Protein AF-A0A5N8XPL6-F1 (afdb_monomer)

Solvent-accessible surface area (backbone atoms only — not comparable to full-atom values): 62662 Å² total; per-residue (Å²): 133,86,79,85,75,85,79,56,76,62,46,61,47,37,45,74,35,58,31,87,53,34,70,60,49,51,56,57,33,66,28,89,87,34,52,94,52,57,82,41,64,69,59,51,54,51,37,35,66,23,27,27,24,55,48,17,51,53,30,50,52,46,31,50,68,43,32,94,45,73,64,57,32,47,52,52,51,53,43,44,72,73,34,61,71,39,29,52,26,54,38,27,33,20,15,48,10,58,46,60,25,54,46,32,36,73,43,48,67,53,66,58,66,52,66,73,79,55,86,76,65,72,68,59,50,41,71,53,40,36,61,61,39,63,83,38,86,47,62,66,48,38,42,54,30,49,48,48,53,49,48,46,52,46,21,33,46,61,64,62,75,38,54,60,62,56,46,8,30,40,48,20,27,42,50,30,27,49,50,37,52,31,40,49,54,30,34,72,76,35,54,72,39,50,67,29,24,42,39,17,35,31,23,21,52,42,42,27,18,34,53,27,54,85,55,48,69,42,35,30,38,43,38,23,43,46,32,96,91,43,56,56,72,61,6,42,54,26,32,37,51,40,52,52,42,22,39,42,52,36,41,45,75,53,101,77,46,54,76,40,48,60,36,52,56,86,30,72,72,26,85,82,28,74,78,44,40,38,63,69,58,50,50,57,38,61,75,72,70,60,54,68,68,57,39,62,43,53,55,12,56,30,65,53,31,68,36,61,68,62,27,50,52,48,50,65,68,45,49,69,55,38,43,48,45,59,78,42,87,62,37,61,54,54,52,51,52,51,53,51,54,56,44,72,70,46,57,81,93,44,40,94,36,26,50,39,69,20,88,28,14,54,48,49,55,52,47,52,44,50,50,52,28,36,69,45,27,60,83,36,70,80,31,69,47,42,32,62,66,62,24,37,50,35,32,27,74,74,62,79,34,57,60,74,55,39,52,53,47,49,54,31,47,48,50,55,51,43,51,48,36,50,64,14,42,27,63,63,42,79,64,54,62,64,69,85,51,64,70,58,35,29,29,43,17,28,56,73,70,37,77,89,53,16,47,64,52,41,54,52,54,49,54,51,33,24,53,50,37,38,56,46,46,53,43,71,72,39,45,65,52,49,60,48,43,34,74,66,68,99,84,69,87,74,50,53,72,65,63,42,31,57,50,32,44,61,43,63,29,87,51,30,71,59,49,49,56,47,47,30,72,49,24,41,69,91,46,73,56,14,55,52,37,61,67,48,46,43,58,46,52,50,48,14,40,78,35,86,30,27,53,54,11,52,53,45,48,47,53,47,45,67,74,41,57,85,42,74,62,56,65,42,45,52,69,78,34,63,64,25,38,50,44,48,31,45,41,26,11,72,52,63,66,46,39,56,44,32,72,76,40,58,76,58,60,59,38,48,34,89,26,93,88,72,70,62,38,38,59,71,75,58,44,70,62,51,29,50,56,31,40,56,46,31,71,71,39,95,45,47,69,58,19,40,50,50,31,38,50,54,46,43,55,52,50,31,34,40,47,43,33,55,50,46,41,66,67,29,49,100,90,46,74,37,63,88,54,59,47,58,56,51,47,50,46,6,38,44,50,24,35,50,48,29,24,40,49,36,29,34,50,52,25,49,38,38,71,77,47,44,93,58,62,61,30,48,42,19,35,27,21,19,58,43,36,24,21,33,55,29,56,99,88,56,60,43,34,32,40,41,40,30,43,56,36,94,95,45,55,65,72,56,21,52,51,54,52,47,52,51,53,54,48,46,52,51,61,41,55,51,93,61,98,48,83,65,54,53,74,42,51,58,86,33,73,71,27,87,82,29,75,84,55,42,40,58,68,56,52,51,59,42,53,77,73,67,63,48,73,68,54,26,56,50,50,47,13,57,34,71,46,32,67,38,64,68,61,29,49,54,51,48,65,67,45,44,60,60,32,28,25,91,83,26,65,54,73,69,60,53,52,48,52,53,52,50,50,55,48,47,39,71,71,66,49,58,91,79,58,37,52,78,73,35,33,48,66,11,68,81,10,42,50,47,51,47,51,52,43,49,50,49,25,31,43,40,21,52,82,37,66,70,28,72,48,42,33,61,67,61,25,42,53,34,32,34,76,69,66,76,41,54,66,70,58,46,50,51,47,49,51,41,45,28,49,28,60,54,42,55,55,45,60,62,44,56,68,69,70,59,82,55,66,63,66,46,50,53,53,53,66,61,37,38,88,90,58,44,69,84,47,76,43,85,64,86,64,29,35,40,27,40,48,45,68,56,53,76,70,15,44,20,37,36,37,39,30,60,25,50,63,50,32,59,96,45,36,69,66,59,47,48,33,45,50,36,45,47,51,45,57,71,62,75,67,72,93,89,67,89,78,73,42,54,18,29,30,40,44,37,83,48,86,44,37,43,79,88,44,78,60,63,44,35,54,66,62,23,62,68,30,11,63,52,54,43,50,49,42,28,53,49,36,68,60,36,38,88,85,32,43,36,28,42,42,14,30,26,59,13,18,26,22,56,33,43,24,24,44,54,55,50,103,82,53,49,34,34,64,36,80,24,52,43,53,31,40,35,32,34,47,39,59,17,33,67,35,63,27,54,77,64,26,60,55,84,33,50,47,33,14,29,58,27,74,56,19,67,55,78,78,50,76,44,42,55,46,79,54,95,92,41,48,38,39,18,16,33,36,45,69,39,80,79,14,63,39,51,47,33,37,24,49,70,35,39,73,85,34,57,39,36,80,94,31,51,23,32,57,34,52,30,27,55,54,75,60,44,62,91,72,42,53,67,98

Structure (mmCIF, N/CA/C/O backbone):
data_AF-A0A5N8XPL6-F1
#
_entry.id   AF-A0A5N8XPL6-F1
#
loop_
_atom_site.group_PDB
_atom_site.id
_atom_site.type_symbol
_atom_site.label_atom_id
_atom_site.label_alt_id
_atom_site.label_comp_id
_atom_site.label_asym_id
_atom_site.label_entity_id
_atom_site.label_seq_id
_atom_site.pdbx_PDB_ins_code
_atom_site.Cartn_x
_atom_site.Cartn_y
_atom_site.Cartn_z
_atom_site.occupancy
_atom_site.B_iso_or_equiv
_atom_site.auth_seq_id
_atom_site.auth_comp_id
_atom_site.auth_asym_id
_atom_site.auth_atom_id
_atom_site.pdbx_PDB_model_num
ATOM 1 N N . MET A 1 1 ? -25.000 -54.114 -10.795 1.00 35.06 1 MET A N 1
ATOM 2 C CA . MET A 1 1 ? -24.774 -52.905 -9.974 1.00 35.06 1 MET A CA 1
ATOM 3 C C . MET A 1 1 ? -26.101 -52.163 -9.908 1.00 35.06 1 MET A C 1
ATOM 5 O O . MET A 1 1 ? -26.714 -51.992 -10.953 1.00 35.06 1 MET A O 1
ATOM 9 N N . MET A 1 2 ? -26.615 -51.916 -8.702 1.00 31.69 2 MET A N 1
ATOM 10 C CA . MET A 1 2 ? -28.001 -51.497 -8.435 1.00 31.69 2 MET A CA 1
ATOM 11 C C . MET A 1 2 ? -28.385 -50.177 -9.125 1.00 31.69 2 MET A C 1
ATOM 13 O O . MET A 1 2 ? -27.588 -49.247 -9.181 1.00 31.69 2 MET A O 1
ATOM 17 N N . ALA A 1 3 ? -29.620 -50.112 -9.632 1.00 30.33 3 ALA A N 1
ATOM 18 C CA . ALA A 1 3 ? -30.226 -48.916 -10.212 1.00 30.33 3 ALA A CA 1
ATOM 19 C C . ALA A 1 3 ? -30.455 -47.823 -9.141 1.00 30.33 3 ALA A C 1
ATOM 21 O O . ALA A 1 3 ? -30.843 -48.164 -8.020 1.00 30.33 3 ALA A O 1
ATOM 22 N N . PRO A 1 4 ? -30.267 -46.527 -9.457 1.00 42.41 4 PRO A N 1
ATOM 23 C CA . PRO A 1 4 ? -30.518 -45.447 -8.510 1.00 42.41 4 PRO A CA 1
ATOM 24 C C . PRO A 1 4 ? -32.028 -45.284 -8.285 1.00 42.41 4 PRO A C 1
ATOM 26 O O . PRO A 1 4 ? -32.804 -45.134 -9.231 1.00 42.41 4 PRO A O 1
ATOM 29 N N . GLY A 1 5 ? -32.446 -45.350 -7.018 1.00 42.69 5 GLY A N 1
ATOM 30 C CA . GLY A 1 5 ? -33.838 -45.212 -6.594 1.00 42.69 5 GLY A CA 1
ATOM 31 C C . GLY A 1 5 ? -34.451 -43.863 -6.987 1.00 42.69 5 GLY A C 1
ATOM 32 O O . GLY A 1 5 ? -33.788 -42.826 -6.979 1.00 42.69 5 GLY A O 1
ATOM 33 N N . ARG A 1 6 ? -35.743 -43.881 -7.331 1.00 42.75 6 ARG A N 1
ATOM 34 C CA . ARG A 1 6 ? -36.563 -42.684 -7.574 1.00 42.75 6 ARG A CA 1
ATOM 35 C C . ARG A 1 6 ? -36.517 -41.756 -6.348 1.00 42.75 6 ARG A C 1
ATOM 37 O O . ARG A 1 6 ? -36.930 -42.164 -5.268 1.00 42.75 6 ARG A O 1
ATOM 44 N N . ARG A 1 7 ? -36.042 -40.519 -6.531 1.00 50.34 7 ARG A N 1
ATOM 45 C CA . ARG A 1 7 ? -36.069 -39.440 -5.520 1.00 50.34 7 ARG A CA 1
ATOM 46 C C . ARG A 1 7 ? -37.527 -39.101 -5.139 1.00 50.34 7 ARG A C 1
ATOM 48 O O . ARG A 1 7 ? -38.383 -39.088 -6.024 1.00 50.34 7 ARG A O 1
ATOM 55 N N . SER A 1 8 ? -37.812 -38.863 -3.851 1.00 62.72 8 SER A N 1
ATOM 56 C CA . SER A 1 8 ? -39.165 -38.580 -3.324 1.00 62.72 8 SER A CA 1
ATOM 57 C C . SER A 1 8 ? -39.688 -37.196 -3.760 1.00 62.72 8 SER A C 1
ATOM 59 O O . SER A 1 8 ? -38.906 -36.293 -4.061 1.00 62.72 8 SER A O 1
ATOM 61 N N . SER A 1 9 ? -41.014 -36.990 -3.779 1.00 77.12 9 SER A N 1
ATOM 62 C CA . SER A 1 9 ? -41.624 -35.671 -4.050 1.00 77.12 9 SER A CA 1
ATOM 63 C C . SER A 1 9 ? -41.250 -34.613 -3.003 1.00 77.12 9 SER A C 1
ATOM 65 O O . SER A 1 9 ? -41.184 -33.425 -3.323 1.00 77.12 9 SER A O 1
ATOM 67 N N . THR A 1 10 ? -40.977 -35.045 -1.769 1.00 81.50 10 THR A N 1
ATOM 68 C CA . THR A 1 10 ? -40.554 -34.207 -0.638 1.00 81.50 10 THR A CA 1
ATOM 69 C C . THR A 1 10 ? -39.144 -33.659 -0.846 1.00 81.50 10 THR A C 1
ATOM 71 O O . THR A 1 10 ? -38.934 -32.458 -0.690 1.00 81.50 10 THR A O 1
ATOM 74 N N . PHE A 1 11 ? -38.209 -34.490 -1.320 1.00 86.56 11 PHE A N 1
ATOM 75 C CA . PHE A 1 11 ? -36.839 -34.080 -1.646 1.00 86.56 11 PHE A CA 1
ATOM 76 C C . PHE A 1 11 ? -36.815 -32.913 -2.648 1.00 86.56 11 PHE A C 1
ATOM 78 O O . PHE A 1 11 ? -36.163 -31.892 -2.431 1.00 86.56 11 PHE A O 1
ATOM 85 N N . SER A 1 12 ? -37.587 -33.019 -3.737 1.00 86.38 12 SER A N 1
ATOM 86 C CA . SER A 1 12 ? -37.703 -31.950 -4.740 1.00 86.38 12 SER A CA 1
ATOM 87 C C . SER A 1 12 ? -38.448 -30.710 -4.233 1.00 86.38 12 SER A C 1
ATOM 89 O O . SER A 1 12 ? -38.257 -29.620 -4.772 1.00 86.38 12 SER A O 1
ATOM 91 N N . ARG A 1 13 ? -39.324 -30.843 -3.228 1.00 88.69 13 ARG A N 1
ATOM 92 C CA . ARG A 1 13 ? -39.957 -29.700 -2.552 1.00 88.69 13 ARG A CA 1
ATOM 93 C C . ARG A 1 13 ? -38.916 -28.940 -1.728 1.00 88.69 13 ARG A C 1
ATOM 95 O O . ARG A 1 13 ? -38.742 -27.753 -1.966 1.00 88.69 13 ARG A O 1
ATOM 102 N N . LEU A 1 14 ? -38.169 -29.623 -0.863 1.00 91.69 14 LEU A N 1
ATOM 103 C CA . LEU A 1 14 ? -37.134 -29.019 -0.013 1.00 91.69 14 LEU A CA 1
ATOM 104 C C . LEU A 1 14 ? -36.041 -28.315 -0.832 1.00 91.69 14 LEU A C 1
ATOM 106 O O . LEU A 1 14 ? -35.710 -27.166 -0.554 1.00 91.69 14 LEU A O 1
ATOM 110 N N . LEU A 1 15 ? -35.571 -28.931 -1.921 1.00 89.25 15 LEU A N 1
ATOM 111 C CA . LEU A 1 15 ? -34.595 -28.294 -2.812 1.00 89.25 15 LEU A CA 1
ATOM 112 C C . LEU A 1 15 ? -35.110 -26.954 -3.384 1.00 89.25 15 LEU A C 1
ATOM 114 O O . LEU A 1 15 ? -34.363 -25.982 -3.461 1.00 89.25 15 LEU A O 1
ATOM 118 N N . ARG A 1 16 ? -36.402 -26.871 -3.743 1.00 88.38 16 ARG A N 1
ATOM 119 C CA . ARG A 1 16 ? -37.027 -25.632 -4.250 1.00 88.38 16 ARG A CA 1
ATOM 120 C C . ARG A 1 16 ? -37.151 -24.539 -3.187 1.00 88.38 16 ARG A C 1
ATOM 122 O O . ARG A 1 16 ? -37.114 -23.368 -3.543 1.00 88.38 16 ARG A O 1
ATOM 129 N N . HIS A 1 17 ? -37.255 -24.910 -1.912 1.00 89.75 17 HIS A N 1
ATOM 130 C CA . HIS A 1 17 ? -37.219 -23.966 -0.790 1.00 89.75 17 HIS A CA 1
ATOM 131 C C . HIS A 1 17 ? -35.787 -23.577 -0.383 1.00 89.75 17 HIS A C 1
ATOM 133 O O . HIS A 1 17 ? -35.603 -22.741 0.495 1.00 89.75 17 HIS A O 1
ATOM 139 N N . GLY A 1 18 ? -34.762 -24.111 -1.054 1.00 89.19 18 GLY A N 1
ATOM 140 C CA . GLY A 1 18 ? -33.374 -23.703 -0.859 1.00 89.19 18 GLY A CA 1
ATOM 141 C C . GLY A 1 18 ? -32.631 -24.452 0.246 1.00 89.19 18 GLY A C 1
ATOM 142 O O . GLY A 1 18 ? -31.624 -23.924 0.715 1.00 89.19 18 GLY A O 1
ATOM 143 N N . PHE A 1 19 ? -33.090 -25.644 0.633 1.00 93.88 19 PHE A N 1
ATOM 144 C CA . PHE A 1 19 ? -32.321 -26.554 1.486 1.00 93.88 19 PHE A CA 1
ATOM 145 C C . PHE A 1 19 ? -31.135 -27.146 0.709 1.00 93.88 19 PHE A C 1
ATOM 147 O O . PHE A 1 19 ? -31.313 -27.606 -0.426 1.00 93.88 19 PHE A O 1
ATOM 154 N N . THR A 1 20 ? -29.942 -27.135 1.303 1.00 92.31 20 THR A N 1
ATOM 155 C CA . THR A 1 20 ? -28.713 -27.702 0.722 1.00 92.31 20 THR A CA 1
ATOM 156 C C . THR A 1 20 ? -28.532 -29.176 1.081 1.00 92.31 20 THR A C 1
ATOM 158 O O . THR A 1 20 ? -28.000 -29.926 0.260 1.00 92.31 20 THR A O 1
ATOM 161 N N . ASP A 1 21 ? -29.084 -29.635 2.214 1.00 93.12 21 ASP A N 1
ATOM 162 C CA . ASP A 1 21 ? -29.200 -31.057 2.562 1.00 93.12 21 ASP A CA 1
ATOM 163 C C . ASP A 1 21 ? -30.674 -31.476 2.751 1.00 93.12 21 ASP A C 1
ATOM 165 O O . ASP A 1 21 ? -31.149 -31.700 3.872 1.00 93.12 21 ASP A O 1
ATOM 169 N N . PRO A 1 22 ? -31.426 -31.676 1.644 1.00 92.88 22 PRO A N 1
ATOM 170 C CA . PRO A 1 22 ? -32.817 -32.118 1.716 1.00 92.88 22 PRO A CA 1
ATOM 171 C C . PRO A 1 22 ? -33.012 -33.438 2.474 1.00 92.88 22 PRO A C 1
ATOM 173 O O . PRO A 1 22 ? -34.093 -33.678 3.004 1.00 92.88 22 PRO A O 1
ATOM 176 N N . SER A 1 23 ? -31.990 -34.301 2.529 1.00 92.06 23 SER A N 1
ATOM 177 C CA . SER A 1 23 ? -32.096 -35.600 3.203 1.00 92.06 23 SER A CA 1
ATOM 178 C C . SER A 1 23 ? -32.016 -35.445 4.721 1.00 92.06 23 SER A C 1
ATOM 180 O O . SER A 1 23 ? -32.735 -36.130 5.447 1.00 92.06 23 SER A O 1
ATOM 182 N N . ALA A 1 24 ? -31.137 -34.570 5.221 1.00 93.06 24 ALA A N 1
ATOM 183 C CA . ALA A 1 24 ? -31.114 -34.212 6.638 1.00 93.06 24 ALA A CA 1
ATOM 184 C C . ALA A 1 24 ? -32.368 -33.443 7.049 1.00 93.06 24 ALA A C 1
ATOM 186 O O . ALA A 1 24 ? -32.946 -33.753 8.091 1.00 93.06 24 ALA A O 1
ATOM 187 N N . ALA A 1 25 ? -32.830 -32.514 6.211 1.00 93.81 25 ALA A N 1
ATOM 188 C CA . ALA A 1 25 ? -34.056 -31.771 6.463 1.00 93.81 25 ALA A CA 1
ATOM 189 C C . ALA A 1 25 ? -35.290 -32.688 6.558 1.00 93.81 25 ALA A C 1
ATOM 191 O O . ALA A 1 25 ? -36.090 -32.534 7.477 1.00 93.81 25 ALA A O 1
ATOM 192 N N . GLU A 1 26 ? -35.417 -33.691 5.680 1.00 92.81 26 GLU A N 1
ATOM 193 C CA . GLU A 1 26 ? -36.502 -34.685 5.750 1.00 92.81 26 GLU A CA 1
ATOM 194 C C . GLU A 1 26 ? -36.473 -35.455 7.083 1.00 92.81 26 GLU A C 1
ATOM 196 O O . GLU A 1 26 ? -37.499 -35.545 7.754 1.00 92.81 26 GLU A O 1
ATOM 201 N N . ARG A 1 27 ? -35.291 -35.893 7.546 1.00 92.75 27 ARG A N 1
ATOM 202 C CA . ARG A 1 27 ? -35.148 -36.555 8.859 1.00 92.75 27 ARG A CA 1
ATOM 203 C C . ARG A 1 27 ? -35.542 -35.656 10.034 1.00 92.75 27 ARG A C 1
ATOM 205 O O . ARG A 1 27 ? -36.153 -36.136 10.983 1.00 92.75 27 ARG A O 1
ATOM 212 N N . LEU A 1 28 ? -35.194 -34.369 9.989 1.00 94.12 28 LEU A N 1
ATOM 213 C CA . LEU A 1 28 ? -35.556 -33.409 11.039 1.00 94.12 28 LEU A CA 1
ATOM 214 C C . LEU A 1 28 ? -37.066 -33.128 11.054 1.00 94.12 28 LEU A C 1
ATOM 216 O O . LEU A 1 28 ? -37.659 -33.033 12.125 1.00 94.12 28 LEU A O 1
ATOM 220 N N . LEU A 1 29 ? -37.713 -33.058 9.889 1.00 92.19 29 LEU A N 1
ATOM 221 C CA . LEU A 1 29 ? -39.171 -32.910 9.780 1.00 92.19 29 LEU A CA 1
ATOM 222 C C . LEU A 1 29 ? -39.929 -34.159 10.258 1.00 92.19 29 LEU A C 1
ATOM 224 O O . LEU A 1 29 ? -41.046 -34.048 10.760 1.00 92.19 29 LEU A O 1
ATOM 228 N N . GLU A 1 30 ? -39.325 -35.342 10.139 1.00 90.88 30 GLU A N 1
ATOM 229 C CA . GLU A 1 30 ? -39.859 -36.606 10.666 1.00 90.88 30 GLU A CA 1
ATOM 230 C C . GLU A 1 30 ? -39.628 -36.798 12.176 1.00 90.88 30 GLU A C 1
ATOM 232 O O . GLU A 1 30 ? -40.083 -37.794 12.744 1.00 90.88 30 GLU A O 1
ATOM 237 N N . SER A 1 31 ? -38.965 -35.851 12.848 1.00 91.19 31 SER A N 1
ATOM 238 C CA . SER A 1 31 ? -38.781 -35.887 14.303 1.00 91.19 31 SER A CA 1
ATOM 239 C C . SER A 1 31 ? -40.122 -35.869 15.050 1.00 91.19 31 SER A C 1
ATOM 241 O O . SER A 1 31 ? -41.145 -35.366 14.562 1.00 91.19 31 SER A O 1
ATOM 243 N N . THR A 1 32 ? -40.137 -36.417 16.267 1.00 87.19 32 THR A N 1
ATOM 244 C CA . THR A 1 32 ? -41.341 -36.474 17.112 1.00 87.19 32 THR A CA 1
ATOM 245 C C . THR A 1 32 ? -41.916 -35.090 17.419 1.00 87.19 32 THR A C 1
ATOM 247 O O . THR A 1 32 ? -43.122 -34.937 17.598 1.00 87.19 32 THR A O 1
ATOM 250 N N . GLU A 1 33 ? -41.050 -34.085 17.447 1.00 87.25 33 GLU A N 1
ATOM 251 C CA . GLU A 1 33 ? -41.308 -32.682 17.729 1.00 87.25 33 GLU A CA 1
ATOM 252 C C . GLU A 1 33 ? -42.083 -32.013 16.587 1.00 87.25 33 GLU A C 1
ATOM 254 O O . GLU A 1 33 ? -43.019 -31.261 16.852 1.00 87.25 33 GLU A O 1
ATOM 259 N N . LEU A 1 34 ? -41.720 -32.308 15.332 1.00 90.00 34 LEU A N 1
ATOM 260 C CA . LEU A 1 34 ? -42.270 -31.657 14.135 1.00 90.00 34 LEU A CA 1
ATOM 261 C C . LEU A 1 34 ? -43.288 -32.496 13.363 1.00 90.00 34 LEU A C 1
ATOM 263 O O . LEU A 1 34 ? -43.991 -31.953 12.511 1.00 90.00 34 LEU A O 1
ATOM 267 N N . THR A 1 35 ? -43.449 -33.780 13.694 1.00 85.88 35 THR A N 1
ATOM 268 C CA . THR A 1 35 ? -44.440 -34.673 13.066 1.00 85.88 35 THR A CA 1
ATOM 269 C C . THR A 1 35 ? -45.839 -34.043 12.891 1.00 85.88 35 THR A C 1
ATOM 271 O O . THR A 1 35 ? -46.424 -34.250 11.825 1.00 85.88 35 THR A O 1
ATOM 274 N N . PRO A 1 36 ? -46.392 -33.258 13.848 1.00 85.88 36 PRO A N 1
ATOM 275 C CA . PRO A 1 36 ? -47.708 -32.629 13.685 1.00 85.88 36 PRO A CA 1
ATOM 276 C C . PRO A 1 36 ? -47.801 -31.585 12.560 1.00 85.88 36 PRO A C 1
ATOM 278 O O . PRO A 1 36 ? -48.894 -31.353 12.052 1.00 85.88 36 PRO A O 1
ATOM 281 N N . VAL A 1 37 ? -46.682 -30.961 12.176 1.00 88.75 37 VAL A N 1
ATOM 282 C CA . VAL A 1 37 ? -46.618 -29.834 11.221 1.00 88.75 37 VAL A CA 1
ATOM 283 C C . VAL A 1 37 ? -45.669 -30.091 10.045 1.00 88.75 37 VAL A C 1
ATOM 285 O O . VAL A 1 37 ? -45.374 -29.184 9.275 1.00 88.75 37 VAL A O 1
ATOM 288 N N . LYS A 1 38 ? -45.167 -31.319 9.881 1.00 84.31 38 LYS A N 1
ATOM 289 C CA . LYS A 1 38 ? -44.131 -31.654 8.885 1.00 84.31 38 LYS A CA 1
ATOM 290 C C . LYS A 1 38 ? -44.509 -31.335 7.430 1.00 84.31 38 LYS A C 1
ATOM 292 O O . LYS A 1 38 ? -43.634 -31.135 6.591 1.00 84.31 38 LYS A O 1
ATOM 297 N N . ASP A 1 39 ? -45.809 -31.305 7.139 1.00 83.56 39 ASP A N 1
ATOM 298 C CA . ASP A 1 39 ? -46.381 -30.988 5.827 1.00 83.56 39 ASP A CA 1
ATOM 299 C C . ASP A 1 39 ? -47.082 -29.621 5.794 1.00 83.56 39 ASP A C 1
ATOM 301 O O . ASP A 1 39 ? -47.759 -29.303 4.814 1.00 83.56 39 ASP A O 1
ATOM 305 N N . ASP A 1 40 ? -46.923 -28.808 6.843 1.00 88.44 40 ASP A N 1
ATOM 306 C CA . ASP A 1 40 ? -47.494 -27.468 6.908 1.00 88.44 40 ASP A CA 1
ATOM 307 C C . ASP A 1 40 ? -46.802 -26.541 5.882 1.00 88.44 40 ASP A C 1
ATOM 309 O O . ASP A 1 40 ? -45.581 -26.344 5.936 1.00 88.44 40 ASP A O 1
ATOM 313 N N . PRO A 1 41 ? -47.551 -25.971 4.919 1.00 88.75 41 PRO A N 1
ATOM 314 C CA . PRO A 1 41 ? -46.967 -25.135 3.876 1.00 88.75 41 PRO A CA 1
ATOM 315 C C . PRO A 1 41 ? -46.437 -23.804 4.422 1.00 88.75 41 PRO A C 1
ATOM 317 O O . PRO A 1 41 ? -45.440 -23.301 3.914 1.00 88.75 41 PRO A O 1
ATOM 320 N N . VAL A 1 42 ? -47.047 -23.258 5.479 1.00 91.88 42 VAL A N 1
ATOM 321 C CA . VAL A 1 42 ? -46.645 -21.981 6.083 1.00 91.88 42 VAL A CA 1
ATOM 322 C C . VAL A 1 42 ? -45.272 -22.111 6.734 1.00 91.88 42 VAL A C 1
ATOM 324 O O . VAL A 1 42 ? -44.436 -21.216 6.592 1.00 91.88 42 VAL A O 1
ATOM 327 N N . LEU A 1 43 ? -45.018 -23.228 7.420 1.00 92.81 43 LEU A N 1
ATOM 328 C CA . LEU A 1 43 ? -43.712 -23.504 8.016 1.00 92.81 43 LEU A CA 1
ATOM 329 C C . LEU A 1 43 ? -42.626 -23.679 6.945 1.00 92.81 43 LEU A C 1
ATOM 331 O O . LEU A 1 43 ? -41.555 -23.083 7.061 1.00 92.81 43 LEU A O 1
ATOM 335 N N . LEU A 1 44 ? -42.895 -24.464 5.897 1.00 92.25 44 LEU A N 1
ATOM 336 C CA . LEU A 1 44 ? -41.929 -24.703 4.817 1.00 92.25 44 LEU A CA 1
ATOM 337 C C . LEU A 1 44 ? -41.607 -23.432 4.021 1.00 92.25 44 LEU A C 1
ATOM 339 O O . LEU A 1 44 ? -40.438 -23.189 3.717 1.00 92.25 44 LEU A O 1
ATOM 343 N N . ASP A 1 45 ? -42.612 -22.605 3.728 1.00 93.12 45 ASP A N 1
ATOM 344 C CA . ASP A 1 45 ? -42.417 -21.311 3.068 1.00 93.12 45 ASP A CA 1
ATOM 345 C C . ASP A 1 45 ? -41.560 -20.377 3.931 1.00 93.12 45 ASP A C 1
ATOM 347 O O . ASP A 1 45 ? -40.626 -19.749 3.427 1.00 93.12 45 ASP A O 1
ATOM 351 N N . ALA A 1 46 ? -41.827 -20.323 5.240 1.00 94.38 46 ALA A N 1
ATOM 352 C CA . ALA A 1 46 ? -41.073 -19.485 6.165 1.00 94.38 46 ALA A CA 1
ATOM 353 C C . ALA A 1 46 ? -39.619 -19.954 6.331 1.00 94.38 46 ALA A C 1
ATOM 355 O O . ALA A 1 46 ? -38.711 -19.127 6.296 1.00 94.38 46 ALA A O 1
ATOM 356 N N . LEU A 1 47 ? -39.376 -21.267 6.432 1.00 95.69 47 LEU A N 1
ATOM 357 C CA . LEU A 1 47 ? -38.023 -21.836 6.436 1.00 95.69 47 LEU A CA 1
ATOM 358 C C . LEU A 1 47 ? -37.292 -21.540 5.122 1.00 95.69 47 LEU A C 1
ATOM 360 O O . LEU A 1 47 ? -36.143 -21.112 5.137 1.00 95.69 47 LEU A O 1
ATOM 364 N N . GLY A 1 48 ? -37.961 -21.689 3.977 1.00 93.50 48 GLY A N 1
ATOM 365 C CA . GLY A 1 48 ? -37.371 -21.366 2.677 1.00 93.50 48 GLY A CA 1
ATOM 366 C C . GLY A 1 48 ? -37.067 -19.876 2.482 1.00 93.50 48 GLY A C 1
ATOM 367 O O . GLY A 1 48 ? -36.222 -19.512 1.656 1.00 93.50 48 GLY A O 1
ATOM 368 N N . ALA A 1 49 ? -37.716 -19.006 3.259 1.00 92.56 49 ALA A N 1
ATOM 369 C CA . ALA A 1 49 ? -37.460 -17.574 3.288 1.00 92.56 49 ALA A CA 1
ATOM 370 C C . ALA A 1 49 ? -36.263 -17.183 4.174 1.00 92.56 49 ALA A C 1
ATOM 372 O O . ALA A 1 49 ? -35.819 -16.039 4.092 1.00 92.56 49 ALA A O 1
ATOM 373 N N . THR A 1 50 ? -35.654 -18.080 4.949 1.00 95.56 50 THR A N 1
ATOM 374 C CA . THR A 1 50 ? -34.488 -17.726 5.780 1.00 95.56 50 THR A CA 1
ATOM 375 C C . THR A 1 50 ? -33.185 -17.662 4.967 1.00 95.56 50 THR A C 1
ATOM 377 O O . THR A 1 50 ? -33.133 -18.040 3.785 1.00 95.56 50 THR A O 1
ATOM 380 N N . ALA A 1 51 ? -32.121 -17.141 5.591 1.00 95.25 51 ALA A N 1
ATOM 381 C CA . ALA A 1 51 ? -30.783 -17.100 5.002 1.00 95.25 51 ALA A CA 1
ATOM 382 C C . ALA A 1 51 ? -30.226 -18.516 4.766 1.00 95.25 51 ALA A C 1
ATOM 384 O O . ALA A 1 51 ? -29.784 -18.818 3.656 1.00 95.25 51 ALA A O 1
ATOM 385 N N . ASP A 1 52 ? -30.349 -19.386 5.766 1.00 96.44 52 ASP A N 1
ATOM 386 C CA . ASP A 1 52 ? -30.015 -20.809 5.720 1.00 96.44 52 ASP A CA 1
ATOM 387 C C . ASP A 1 52 ? -31.203 -21.648 6.255 1.00 96.44 52 ASP A C 1
ATOM 389 O O . ASP A 1 52 ? -31.452 -21.667 7.468 1.00 96.44 52 ASP A O 1
ATOM 393 N N . PRO A 1 53 ? -31.984 -22.297 5.366 1.00 96.38 53 PRO A N 1
ATOM 394 C CA . PRO A 1 53 ? -33.133 -23.117 5.758 1.00 96.38 53 PRO A CA 1
ATOM 395 C C . PRO A 1 53 ? -32.758 -24.350 6.588 1.00 96.38 53 PRO A C 1
ATOM 397 O O . PRO A 1 53 ? -33.498 -24.714 7.505 1.00 96.38 53 PRO A O 1
ATOM 400 N N . ASP A 1 54 ? -31.612 -24.974 6.301 1.00 96.75 54 ASP A N 1
ATOM 401 C CA . ASP A 1 54 ? -31.119 -26.152 7.015 1.00 96.75 54 ASP A CA 1
ATOM 402 C C . ASP A 1 54 ? -30.756 -25.781 8.461 1.00 96.75 54 ASP A C 1
ATOM 404 O O . ASP A 1 54 ? -31.185 -26.447 9.410 1.00 96.75 54 ASP A O 1
ATOM 408 N N . LEU A 1 55 ? -30.045 -24.662 8.642 1.00 97.38 55 LEU A N 1
ATOM 409 C CA . LEU A 1 55 ? -29.713 -24.126 9.964 1.00 97.38 55 LEU A CA 1
ATOM 410 C C . LEU A 1 55 ? -30.964 -23.707 10.745 1.00 97.38 55 LEU A C 1
ATOM 412 O O . LEU A 1 55 ? -31.078 -24.028 11.930 1.00 97.38 55 LEU A O 1
ATOM 416 N N . ALA A 1 56 ? -31.913 -23.033 10.088 1.00 97.69 56 ALA A N 1
ATOM 417 C CA . ALA A 1 56 ? -33.158 -22.602 10.719 1.00 97.69 56 ALA A CA 1
ATOM 418 C C . ALA A 1 56 ? -33.968 -23.794 11.245 1.00 97.69 56 ALA A C 1
ATOM 420 O O . ALA A 1 56 ? -34.438 -23.771 12.384 1.00 97.69 56 ALA A O 1
ATOM 421 N N . LEU A 1 57 ? -34.091 -24.853 10.437 1.00 97.56 57 LEU A N 1
ATOM 422 C CA . LEU A 1 57 ? -34.799 -26.073 10.814 1.00 97.56 57 LEU A CA 1
ATOM 423 C C . LEU A 1 57 ? -34.104 -26.789 11.978 1.00 97.56 57 LEU A C 1
ATOM 425 O O . LEU A 1 57 ? -34.764 -27.159 12.949 1.00 97.56 57 LEU A O 1
ATOM 429 N N . LEU A 1 58 ? -32.779 -26.944 11.915 1.00 97.19 58 LEU A N 1
ATOM 430 C CA . LEU A 1 58 ? -32.004 -27.560 12.992 1.00 97.19 58 LEU A CA 1
ATOM 431 C C . LEU A 1 58 ? -32.137 -26.778 14.306 1.00 97.19 58 LEU A C 1
ATOM 433 O O . LEU A 1 58 ? -32.381 -27.367 15.359 1.00 97.19 58 LEU A O 1
ATOM 437 N N . GLY A 1 59 ? -31.992 -25.453 14.250 1.00 97.12 59 GLY A N 1
ATOM 438 C CA . GLY A 1 59 ? -32.151 -24.581 15.410 1.00 97.12 59 GLY A CA 1
ATOM 439 C C . GLY A 1 59 ? -33.559 -24.653 16.002 1.00 97.12 59 GLY A C 1
ATOM 440 O O . GLY A 1 59 ? -33.712 -24.700 17.222 1.00 97.12 59 GLY A O 1
ATOM 441 N N . PHE A 1 60 ? -34.584 -24.738 15.150 1.00 97.31 60 PHE A N 1
ATOM 442 C CA . PHE A 1 60 ? -35.972 -24.828 15.595 1.00 97.31 60 PHE A CA 1
ATOM 443 C C . PHE A 1 60 ? -36.277 -26.162 16.288 1.00 97.31 60 PHE A C 1
ATOM 445 O O . PHE A 1 60 ? -36.887 -26.160 17.357 1.00 97.31 60 PHE A O 1
ATOM 452 N N . VAL A 1 61 ? -35.788 -27.287 15.750 1.00 96.75 61 VAL A N 1
ATOM 453 C CA . VAL A 1 61 ? -35.901 -28.600 16.414 1.00 96.75 61 VAL A CA 1
ATOM 454 C C . VAL A 1 61 ? -35.238 -28.570 17.789 1.00 96.75 61 VAL A C 1
ATOM 456 O O . VAL A 1 61 ? -35.874 -28.929 18.776 1.00 96.75 61 VAL A O 1
ATOM 459 N N . ARG A 1 62 ? -34.007 -28.055 17.886 1.00 97.06 62 ARG A N 1
ATOM 460 C CA . ARG A 1 62 ? -33.284 -27.965 19.166 1.00 97.06 62 ARG A CA 1
ATOM 461 C C . ARG A 1 62 ? -34.016 -27.107 20.199 1.00 97.06 62 ARG A C 1
ATOM 463 O O . ARG A 1 62 ? -34.014 -27.440 21.381 1.00 97.06 62 ARG A O 1
ATOM 470 N N . LEU A 1 63 ? -34.665 -26.025 19.770 1.00 96.81 63 LEU A N 1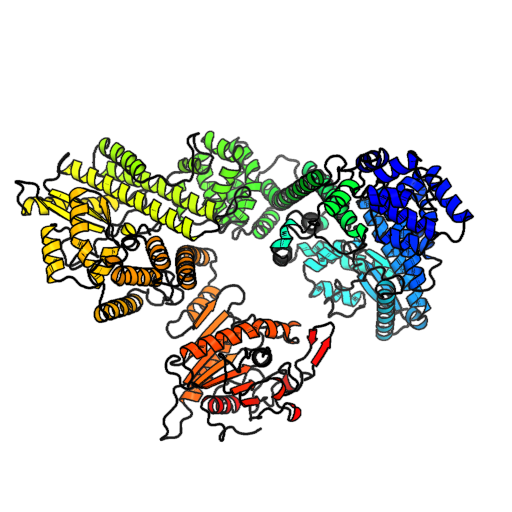
ATOM 471 C CA . LEU A 1 63 ? -35.487 -25.197 20.654 1.00 96.81 63 LEU A CA 1
ATOM 472 C C . LEU A 1 63 ? -36.743 -25.940 21.144 1.00 96.81 63 LEU A C 1
ATOM 474 O O . LEU A 1 63 ? -37.107 -25.799 22.310 1.00 96.81 63 LEU A O 1
ATOM 478 N N . LEU A 1 64 ? -37.394 -26.736 20.287 1.00 95.69 64 LEU A N 1
ATOM 479 C CA . LEU A 1 64 ? -38.554 -27.563 20.656 1.00 95.69 64 LEU A CA 1
ATOM 480 C C . LEU A 1 64 ? -38.178 -28.703 21.615 1.00 95.69 64 LEU A C 1
ATOM 482 O O . LEU A 1 64 ? -38.947 -29.026 22.528 1.00 95.69 64 LEU A O 1
ATOM 486 N N . GLU A 1 65 ? -37.005 -29.308 21.419 1.00 94.81 65 GLU A N 1
ATOM 487 C CA . GLU A 1 65 ? -36.435 -30.321 22.314 1.00 94.81 65 GLU A CA 1
ATOM 488 C C . GLU A 1 65 ? -36.128 -29.743 23.701 1.00 94.81 65 GLU A C 1
ATOM 490 O O . GLU A 1 65 ? -36.372 -30.412 24.703 1.00 94.81 65 GLU A O 1
ATOM 495 N N . ALA A 1 66 ? -35.663 -28.491 23.760 1.00 95.62 66 ALA A N 1
ATOM 496 C CA . ALA A 1 66 ? -35.308 -27.788 24.993 1.00 95.62 66 ALA A CA 1
ATOM 497 C C . ALA A 1 66 ? -36.506 -27.231 25.791 1.00 95.62 66 ALA A C 1
ATOM 499 O O . ALA A 1 66 ? -36.312 -26.655 26.865 1.00 95.62 66 ALA A O 1
ATOM 500 N N . GLN A 1 67 ? -37.741 -27.358 25.291 1.00 95.19 67 GLN A N 1
ATOM 501 C CA . GLN A 1 67 ? -38.930 -26.944 26.044 1.00 95.19 67 GLN A CA 1
ATOM 502 C C . GLN A 1 67 ? -39.163 -27.872 27.251 1.00 95.19 67 GLN A C 1
ATOM 504 O O . GLN A 1 67 ? -39.021 -29.091 27.118 1.00 95.19 67 GLN A O 1
ATOM 509 N N . PRO A 1 68 ? -39.556 -27.330 28.420 1.00 90.50 68 PRO A N 1
ATOM 510 C CA . PRO A 1 68 ? -39.603 -28.086 29.675 1.00 90.50 68 PRO A CA 1
ATOM 511 C C . PRO A 1 68 ? -40.669 -29.191 29.683 1.00 90.50 68 PRO A C 1
ATOM 513 O O . PRO A 1 68 ? -40.500 -30.214 30.346 1.00 90.50 68 PRO A O 1
ATOM 516 N N . ASP A 1 69 ? -41.766 -29.002 28.944 1.00 92.31 69 ASP A N 1
ATOM 517 C CA . ASP A 1 69 ? -42.859 -29.963 28.854 1.00 92.31 69 ASP A CA 1
ATOM 518 C C . ASP A 1 69 ? -43.593 -29.914 27.499 1.00 92.31 69 ASP A C 1
ATOM 520 O O . ASP A 1 69 ? -43.310 -29.105 26.609 1.00 92.31 69 ASP A O 1
ATOM 524 N N . ARG A 1 70 ? -44.558 -30.829 27.326 1.00 89.31 70 ARG A N 1
ATOM 525 C CA . ARG A 1 70 ? -45.360 -30.944 26.097 1.00 89.31 70 ARG A CA 1
ATOM 526 C C . ARG A 1 70 ? -46.266 -29.736 25.847 1.00 89.31 70 ARG A C 1
ATOM 528 O O . ARG A 1 70 ? -46.595 -29.486 24.690 1.00 89.31 70 ARG A O 1
ATOM 535 N N . THR A 1 71 ? -46.696 -29.035 26.893 1.00 91.75 71 THR A N 1
ATOM 536 C CA . THR A 1 71 ? -47.576 -27.867 26.785 1.00 91.75 71 THR A CA 1
ATOM 537 C C . THR A 1 71 ? -46.790 -26.685 26.238 1.00 91.75 71 THR A C 1
ATOM 539 O O . THR A 1 71 ? -47.197 -26.131 25.223 1.00 91.75 71 THR A O 1
ATOM 542 N N . ALA A 1 72 ? -45.623 -26.386 26.817 1.00 91.81 72 ALA A N 1
ATOM 543 C CA . ALA A 1 72 ? -44.719 -25.338 26.341 1.00 91.81 72 ALA A CA 1
ATOM 544 C C . ALA A 1 72 ? -44.256 -25.595 24.896 1.00 91.81 72 ALA A C 1
ATOM 546 O O . ALA A 1 72 ? -44.254 -24.695 24.057 1.00 91.81 72 ALA A O 1
ATOM 547 N N . ARG A 1 73 ? -43.950 -26.859 24.559 1.00 92.88 73 ARG A N 1
ATOM 548 C CA . ARG A 1 73 ? -43.628 -27.258 23.178 1.00 92.88 73 ARG A CA 1
ATOM 549 C C . ARG A 1 73 ? -44.769 -26.968 22.208 1.00 92.88 73 ARG A C 1
ATOM 551 O O . ARG A 1 73 ? -44.530 -26.460 21.115 1.00 92.88 73 ARG A O 1
ATOM 558 N N . ARG A 1 74 ? -46.000 -27.312 22.592 1.00 91.12 74 ARG A N 1
ATOM 559 C CA . ARG A 1 74 ? -47.182 -27.073 21.763 1.00 91.12 74 ARG A CA 1
ATOM 560 C C . ARG A 1 74 ? -47.481 -25.583 21.628 1.00 91.12 74 ARG A C 1
ATOM 562 O O . ARG A 1 74 ? -47.798 -25.153 20.532 1.00 91.12 74 ARG A O 1
ATOM 569 N N . GLU A 1 75 ? -47.332 -24.812 22.699 1.00 92.44 75 GLU A N 1
ATOM 570 C CA . GLU A 1 75 ? -47.503 -23.359 22.684 1.00 92.44 75 GLU A CA 1
ATOM 571 C C . GLU A 1 75 ? -46.540 -22.692 21.697 1.00 92.44 75 GLU A C 1
ATOM 573 O O . GLU A 1 75 ? -46.983 -21.944 20.827 1.00 92.44 75 GLU A O 1
ATOM 578 N N . LEU A 1 76 ? -45.243 -23.016 21.758 1.00 93.62 76 LEU A N 1
ATOM 579 C CA . LEU A 1 76 ? -44.262 -22.513 20.795 1.00 93.62 76 LEU A CA 1
ATOM 580 C C . LEU A 1 76 ? -44.649 -22.895 19.358 1.00 93.62 76 LEU A C 1
ATOM 582 O O . LEU A 1 76 ? -44.638 -22.046 18.467 1.00 93.62 76 LEU A O 1
ATOM 586 N N . LEU A 1 77 ? -45.018 -24.159 19.134 1.00 92.88 77 LEU A N 1
ATOM 587 C CA . LEU A 1 77 ? -45.383 -24.655 17.810 1.00 92.88 77 LEU A CA 1
ATOM 588 C C . LEU A 1 77 ? -46.621 -23.943 17.246 1.00 92.88 77 LEU A C 1
ATOM 590 O O . LEU A 1 77 ? -46.575 -23.417 16.134 1.00 92.88 77 LEU A O 1
ATOM 594 N N . ASP A 1 78 ? -47.697 -23.878 18.028 1.00 91.31 78 ASP A N 1
ATOM 595 C CA . ASP A 1 78 ? -48.950 -23.220 17.655 1.00 91.31 78 ASP A CA 1
ATOM 596 C C . ASP A 1 78 ? -48.708 -21.723 17.392 1.00 91.31 78 ASP A C 1
ATOM 598 O O . ASP A 1 78 ? -49.238 -21.169 16.426 1.00 91.31 78 ASP A O 1
ATOM 602 N N . THR A 1 79 ? -47.840 -21.074 18.179 1.00 91.88 79 THR A N 1
ATOM 603 C CA . THR A 1 79 ? -47.499 -19.656 17.993 1.00 91.88 79 THR A CA 1
ATOM 604 C C . THR A 1 79 ? -46.682 -19.428 16.720 1.00 91.88 79 THR A C 1
ATOM 606 O O . THR A 1 79 ? -46.970 -18.494 15.975 1.00 91.88 79 THR A O 1
ATOM 609 N N . VAL A 1 80 ? -45.713 -20.293 16.402 1.00 93.00 80 VAL A N 1
ATOM 610 C CA . VAL A 1 80 ? -44.951 -20.215 15.141 1.00 93.00 80 VAL A CA 1
ATOM 611 C C . VAL A 1 80 ? -45.871 -20.389 13.929 1.00 93.00 80 VAL A C 1
ATOM 613 O O . VAL A 1 80 ? -45.724 -19.674 12.938 1.00 93.00 80 VAL A O 1
ATOM 616 N N . ILE A 1 81 ? -46.863 -21.276 13.988 1.00 92.44 81 ILE A N 1
ATOM 617 C CA . ILE A 1 81 ? -47.817 -21.448 12.883 1.00 92.44 81 ILE A CA 1
ATOM 618 C C . ILE A 1 81 ? -48.779 -20.251 12.781 1.00 92.44 81 ILE A C 1
ATOM 620 O O . ILE A 1 81 ? -48.965 -19.693 11.695 1.00 92.44 81 ILE A O 1
ATOM 624 N N . ALA A 1 82 ? -49.348 -19.800 13.901 1.00 90.50 82 ALA A N 1
ATOM 625 C CA . ALA A 1 82 ? -50.394 -18.779 13.910 1.00 90.50 82 ALA A CA 1
ATOM 626 C C . ALA A 1 82 ? -49.873 -17.336 13.754 1.00 90.50 82 ALA A C 1
ATOM 628 O O . ALA A 1 82 ? -50.511 -16.521 13.085 1.00 90.50 82 ALA A O 1
ATOM 629 N N . ALA A 1 83 ? -48.718 -16.998 14.335 1.00 90.62 83 ALA A N 1
ATOM 630 C CA . ALA A 1 83 ? -48.217 -15.626 14.421 1.00 90.62 83 ALA A CA 1
ATOM 631 C C . ALA A 1 83 ? -47.069 -15.366 13.432 1.00 90.62 83 ALA A C 1
ATOM 633 O O . ALA A 1 83 ? -45.894 -15.585 13.733 1.00 90.62 83 ALA A O 1
ATOM 634 N N . LYS A 1 84 ? -47.403 -14.825 12.249 1.00 89.12 84 LYS A N 1
ATOM 635 C CA . LYS A 1 84 ? -46.416 -14.482 11.203 1.00 89.12 84 LYS A CA 1
ATOM 636 C C . LYS A 1 84 ? -45.242 -13.620 11.708 1.00 89.12 84 LYS A C 1
ATOM 638 O O . LYS A 1 84 ? -44.112 -13.988 11.399 1.00 89.12 84 LYS A O 1
ATOM 643 N N . PRO A 1 85 ? -45.445 -12.529 12.479 1.00 88.19 85 PRO A N 1
ATOM 644 C CA . PRO A 1 85 ? -44.328 -11.694 12.929 1.00 88.19 85 PRO A CA 1
ATOM 645 C C . PRO A 1 85 ? -43.321 -12.450 13.802 1.00 88.19 85 PRO A C 1
ATOM 647 O O . PRO A 1 85 ? -42.118 -12.318 13.590 1.00 88.19 85 PRO A O 1
ATOM 650 N N . LEU A 1 86 ? -43.800 -13.284 14.734 1.00 91.44 86 LEU A N 1
ATOM 651 C CA . LEU A 1 86 ? -42.928 -14.125 15.554 1.00 91.44 86 LEU A CA 1
ATOM 652 C C . LEU A 1 86 ? -42.195 -15.152 14.690 1.00 91.44 86 LEU A C 1
ATOM 654 O O . LEU A 1 86 ? -40.986 -15.311 14.826 1.00 91.44 86 LEU A O 1
ATOM 658 N N . ARG A 1 87 ? -42.922 -15.845 13.805 1.00 94.31 87 ARG A N 1
ATOM 659 C CA . ARG A 1 87 ? -42.358 -16.875 12.929 1.00 94.31 87 ARG A CA 1
ATOM 660 C C . ARG A 1 87 ? -41.204 -16.340 12.095 1.00 94.31 87 ARG A C 1
ATOM 662 O O . ARG A 1 87 ? -40.138 -16.947 12.089 1.00 94.31 87 ARG A O 1
ATOM 669 N N . ASP A 1 88 ? -41.412 -15.215 11.418 1.00 92.38 88 ASP A N 1
ATOM 670 C CA . ASP A 1 88 ? -40.408 -14.636 10.526 1.00 92.38 88 ASP A CA 1
ATOM 671 C C . ASP A 1 88 ? -39.153 -14.217 11.310 1.00 92.38 88 ASP A C 1
ATOM 673 O O . ASP A 1 88 ? -38.039 -14.474 10.860 1.00 92.38 88 ASP A O 1
ATOM 677 N N . ARG A 1 89 ? -39.323 -13.651 12.514 1.00 92.31 89 ARG A N 1
ATOM 678 C CA . ARG A 1 89 ? -38.222 -13.262 13.411 1.00 92.31 89 ARG A CA 1
ATOM 679 C C . ARG A 1 89 ? -37.448 -14.452 13.940 1.00 92.31 89 ARG A C 1
ATOM 681 O O . ARG A 1 89 ? -36.228 -14.500 13.811 1.00 92.31 89 ARG A O 1
ATOM 688 N N . LEU A 1 90 ? -38.156 -15.410 14.534 1.00 96.19 90 LEU A N 1
ATOM 689 C CA . LEU A 1 90 ? -37.545 -16.583 15.140 1.00 96.19 90 LEU A CA 1
ATOM 690 C C . LEU A 1 90 ? -36.792 -17.389 14.080 1.00 96.19 90 LEU A C 1
ATOM 692 O O . LEU A 1 90 ? -35.601 -17.642 14.234 1.00 96.19 90 LEU A O 1
ATOM 696 N N . LEU A 1 91 ? -37.453 -17.739 12.973 1.00 97.00 91 LEU A N 1
ATOM 697 C CA . LEU A 1 91 ? -36.819 -18.510 11.903 1.00 97.00 91 LEU A CA 1
ATOM 698 C C . LEU A 1 91 ? -35.749 -17.693 11.168 1.00 97.00 91 LEU A C 1
ATOM 700 O O . LEU A 1 91 ? -34.717 -18.248 10.794 1.00 97.00 91 LEU A O 1
ATOM 704 N N . GLY A 1 92 ? -35.946 -16.382 11.005 1.00 95.50 92 GLY A N 1
ATOM 705 C CA . GLY A 1 92 ? -34.955 -15.473 10.433 1.00 95.50 92 GLY A CA 1
ATOM 706 C C . GLY A 1 92 ? -33.648 -15.470 11.224 1.00 95.50 92 GLY A C 1
ATOM 707 O O . GLY A 1 92 ? -32.582 -15.662 10.636 1.00 95.50 92 GLY A O 1
ATOM 708 N N . VAL A 1 93 ? -33.721 -15.343 12.554 1.00 97.00 93 VAL A N 1
ATOM 709 C CA . VAL A 1 93 ? -32.541 -15.427 13.427 1.00 97.00 93 VAL A CA 1
ATOM 710 C C . VAL A 1 93 ? -31.926 -16.819 13.389 1.00 97.00 93 VAL A C 1
ATOM 712 O O . VAL A 1 93 ? -30.715 -16.929 13.209 1.00 97.00 93 VAL A O 1
ATOM 715 N N . LEU A 1 94 ? -32.733 -17.876 13.520 1.00 98.00 94 LEU A N 1
ATOM 716 C CA . LEU A 1 94 ? -32.228 -19.252 13.508 1.00 98.00 94 LEU A CA 1
ATOM 717 C C . LEU A 1 94 ? -31.531 -19.595 12.184 1.00 98.00 94 LEU A C 1
ATOM 719 O O . LEU A 1 94 ? -30.549 -20.323 12.195 1.00 98.00 94 LEU A O 1
ATOM 723 N N . GLY A 1 95 ? -31.979 -19.035 11.058 1.00 96.38 95 GLY A N 1
ATOM 724 C CA . GLY A 1 95 ? -31.320 -19.194 9.760 1.00 96.38 95 GLY A CA 1
ATOM 725 C C . GLY A 1 95 ? -30.121 -18.270 9.529 1.00 96.38 95 GLY A C 1
ATOM 726 O O . GLY A 1 95 ? -29.385 -18.470 8.568 1.00 96.38 95 GLY A O 1
ATOM 727 N N . ALA A 1 96 ? -29.908 -17.254 10.367 1.00 96.31 96 ALA A N 1
ATOM 728 C CA . ALA A 1 96 ? -28.801 -16.305 10.234 1.00 96.31 96 ALA A CA 1
ATOM 729 C C . ALA A 1 96 ? -27.686 -16.519 11.271 1.00 96.31 96 ALA A C 1
ATOM 731 O O . ALA A 1 96 ? -26.534 -16.186 10.990 1.00 96.31 96 ALA A O 1
ATOM 732 N N . SER A 1 97 ? -28.006 -17.062 12.452 1.00 97.25 97 SER A N 1
ATOM 733 C CA . SER A 1 97 ? -27.100 -17.172 13.597 1.00 97.25 97 SER A CA 1
ATOM 734 C C . SER A 1 97 ? -27.180 -18.534 14.283 1.00 97.25 97 SER A C 1
ATOM 736 O O . SER A 1 97 ? -28.128 -18.845 15.004 1.00 97.25 97 SER A O 1
ATOM 738 N N . ALA A 1 98 ? -26.107 -19.313 14.151 1.00 96.56 98 ALA A N 1
ATOM 739 C CA . ALA A 1 98 ? -25.925 -20.533 14.927 1.00 96.56 98 ALA A CA 1
ATOM 740 C C . ALA A 1 98 ? -25.763 -20.218 16.426 1.00 96.56 98 ALA A C 1
ATOM 742 O O . ALA A 1 98 ? -26.296 -20.931 17.271 1.00 96.56 98 ALA A O 1
ATOM 743 N N . ALA A 1 99 ? -25.079 -19.118 16.761 1.00 95.31 99 ALA A N 1
ATOM 744 C CA . ALA A 1 99 ? -24.822 -18.730 18.148 1.00 95.31 99 ALA A CA 1
ATOM 745 C C . ALA A 1 99 ? -26.098 -18.320 18.908 1.00 95.31 99 ALA A C 1
ATOM 747 O O . ALA A 1 99 ? -26.262 -18.688 20.071 1.00 95.31 99 ALA A O 1
ATOM 748 N N . LEU A 1 100 ? -27.020 -17.593 18.265 1.00 96.62 100 LEU A N 1
ATOM 749 C CA . LEU A 1 100 ? -28.313 -17.269 18.879 1.00 96.62 100 LEU A CA 1
ATOM 750 C C . LEU A 1 100 ? -29.251 -18.485 18.917 1.00 96.62 100 LEU A C 1
ATOM 752 O O . LEU A 1 100 ? -30.018 -18.620 19.868 1.00 96.62 100 LEU A O 1
ATOM 756 N N . GLY A 1 101 ? -29.133 -19.416 17.963 1.00 97.00 101 GLY A N 1
ATOM 757 C CA . GLY A 1 101 ? -29.783 -20.727 18.055 1.00 97.00 101 GLY A CA 1
ATOM 758 C C . GLY A 1 101 ? -29.300 -21.551 19.256 1.00 97.00 101 GLY A C 1
ATOM 759 O O . GLY A 1 101 ? -30.113 -22.116 19.983 1.00 97.00 101 GLY A O 1
ATOM 760 N N . ASP A 1 102 ? -27.991 -21.564 19.527 1.00 95.88 102 ASP A N 1
ATOM 761 C CA . ASP A 1 102 ? -27.419 -22.201 20.722 1.00 95.88 102 ASP A CA 1
ATOM 762 C C . ASP A 1 102 ? -27.886 -21.533 22.022 1.00 95.88 102 ASP A C 1
ATOM 764 O O . ASP A 1 102 ? -28.146 -22.221 23.011 1.00 95.88 102 ASP A O 1
ATOM 768 N N . HIS A 1 103 ? -28.002 -20.201 22.027 1.00 96.06 103 HIS A N 1
ATOM 769 C CA . HIS A 1 103 ? -28.542 -19.453 23.161 1.00 96.06 103 HIS A CA 1
ATOM 770 C C . HIS A 1 103 ? -30.002 -19.831 23.432 1.00 96.06 103 HIS A C 1
ATOM 772 O O . HIS A 1 103 ? -30.316 -20.184 24.565 1.00 96.06 103 HIS A O 1
ATOM 778 N N . LEU A 1 104 ? -30.852 -19.861 22.403 1.00 97.00 104 LEU A N 1
ATOM 779 C CA . LEU A 1 104 ? -32.253 -20.273 22.514 1.00 97.00 104 LEU A CA 1
ATOM 780 C C . LEU A 1 104 ? -32.409 -21.738 22.944 1.00 97.00 104 LEU A C 1
ATOM 782 O O . LEU A 1 104 ? -33.309 -22.058 23.709 1.00 97.00 104 LEU A O 1
ATOM 786 N N . ALA A 1 105 ? -31.521 -22.637 22.517 1.00 95.44 105 ALA A N 1
ATOM 787 C CA . ALA A 1 105 ? -31.540 -24.022 22.990 1.00 95.44 105 ALA A CA 1
ATOM 788 C C . ALA A 1 105 ? -31.163 -24.150 24.481 1.00 95.44 105 ALA A C 1
ATOM 790 O O . ALA A 1 105 ? -31.610 -25.080 25.145 1.00 95.44 105 ALA A O 1
ATOM 791 N N . ARG A 1 106 ? -30.338 -23.237 25.017 1.00 95.31 106 ARG A N 1
ATOM 792 C CA . ARG A 1 106 ? -29.946 -23.227 26.439 1.00 95.31 106 ARG A CA 1
ATOM 793 C C . ARG A 1 106 ? -30.945 -22.478 27.324 1.00 95.31 106 ARG A C 1
ATOM 795 O O . ARG A 1 106 ? -31.204 -22.912 28.441 1.00 95.31 106 ARG A O 1
ATOM 802 N N . HIS A 1 107 ? -31.496 -21.379 26.816 1.00 95.50 107 HIS A N 1
ATOM 803 C CA . HIS A 1 107 ? -32.435 -20.482 27.492 1.00 95.50 107 HIS A CA 1
ATOM 804 C C . HIS A 1 107 ? -33.760 -20.475 26.728 1.00 95.50 107 HIS A C 1
ATOM 806 O O . HIS A 1 107 ? -34.138 -19.505 26.075 1.00 95.50 107 HIS A O 1
ATOM 812 N N . SER A 1 108 ? -34.466 -21.605 26.782 1.00 94.81 108 SER A N 1
ATOM 813 C CA . SER A 1 108 ? -35.590 -21.927 25.894 1.00 94.81 108 SER A CA 1
ATOM 814 C C . SER A 1 108 ? -36.865 -21.111 26.102 1.00 94.81 108 SER A C 1
ATOM 816 O O . SER A 1 108 ? -37.810 -21.295 25.343 1.00 94.81 108 SER A O 1
ATOM 818 N N . HIS A 1 109 ? -36.892 -20.185 27.062 1.00 92.50 109 HIS A N 1
ATOM 819 C CA . HIS A 1 109 ? -37.959 -19.192 27.225 1.00 92.50 109 HIS A CA 1
ATOM 820 C C . HIS A 1 109 ? -37.659 -17.861 26.519 1.00 92.50 109 HIS A C 1
ATOM 822 O O . HIS A 1 109 ? -38.583 -17.095 26.257 1.00 92.50 109 HIS A O 1
ATOM 828 N N . ASP A 1 110 ? -36.406 -17.594 26.134 1.00 94.25 110 ASP A N 1
ATOM 829 C CA . ASP A 1 110 ? -36.006 -16.294 25.578 1.00 94.25 110 ASP A CA 1
ATOM 830 C C . ASP A 1 110 ? -36.614 -16.014 24.189 1.00 94.25 110 ASP A C 1
ATOM 832 O O . ASP A 1 110 ? -36.646 -14.863 23.759 1.00 94.25 110 ASP A O 1
ATOM 836 N N . TRP A 1 111 ? -37.200 -17.014 23.510 1.00 93.56 111 TRP A N 1
ATOM 837 C CA . TRP A 1 111 ? -37.994 -16.775 22.292 1.00 93.56 111 TRP A CA 1
ATOM 838 C C . TRP A 1 111 ? -39.203 -15.867 22.552 1.00 93.56 111 TRP A C 1
ATOM 840 O O . TRP A 1 111 ? -39.668 -15.201 21.628 1.00 93.56 111 TRP A O 1
ATOM 850 N N . GLN A 1 112 ? -39.692 -15.796 23.796 1.00 91.19 112 GLN A N 1
ATOM 851 C CA . GLN A 1 112 ? -40.784 -14.905 24.188 1.00 91.19 112 GLN A CA 1
ATOM 852 C C . GLN A 1 112 ? -40.413 -13.426 24.013 1.00 91.19 112 GLN A C 1
ATOM 854 O O . GLN A 1 112 ? -41.288 -12.608 23.734 1.00 91.19 112 GLN A O 1
ATOM 859 N N . ALA A 1 113 ? -39.119 -13.082 24.057 1.00 88.88 113 ALA A N 1
ATOM 860 C CA . ALA A 1 113 ? -38.644 -11.729 23.758 1.00 88.88 113 ALA A CA 1
ATOM 861 C C . ALA A 1 113 ? -38.937 -11.295 22.307 1.00 88.88 113 ALA A C 1
ATOM 863 O O . ALA A 1 113 ? -38.893 -10.107 21.998 1.00 88.88 113 ALA A O 1
ATOM 864 N N . LEU A 1 114 ? -39.263 -12.242 21.417 1.00 89.25 114 LEU A N 1
ATOM 865 C CA . LEU A 1 114 ? -39.636 -11.982 20.025 1.00 89.25 114 LEU A CA 1
ATOM 866 C C . LEU A 1 114 ? -41.157 -11.851 19.809 1.00 89.25 114 LEU A C 1
ATOM 868 O O . LEU A 1 114 ? -41.575 -11.538 18.689 1.00 89.25 114 LEU A O 1
ATOM 872 N N . VAL A 1 115 ? -41.973 -12.097 20.847 1.00 81.44 115 VAL A N 1
ATOM 873 C CA . VAL A 1 115 ? -43.451 -12.097 20.794 1.00 81.44 115 VAL A CA 1
ATOM 874 C C . VAL A 1 115 ? -44.031 -10.682 20.836 1.00 81.44 115 VAL A C 1
ATOM 876 O O . VAL A 1 115 ? -45.006 -10.413 20.135 1.00 81.44 115 VAL A O 1
ATOM 879 N N 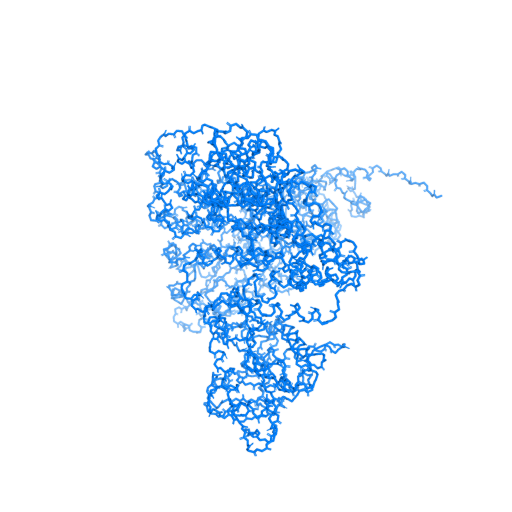. MET A 1 116 ? -43.447 -9.784 21.635 1.00 62.53 116 MET A N 1
ATOM 880 C CA . MET A 1 116 ? -43.995 -8.445 21.880 1.00 62.53 116 MET A CA 1
ATOM 881 C C . MET A 1 116 ? -43.786 -7.509 20.679 1.00 62.53 116 MET A C 1
ATOM 883 O O . MET A 1 116 ? -42.742 -7.542 20.017 1.00 62.53 116 MET A O 1
ATOM 887 N N . TYR A 1 117 ? -44.822 -6.729 20.353 1.00 57.56 117 TYR A N 1
ATOM 888 C CA . TYR A 1 117 ? -44.783 -5.723 19.292 1.00 57.56 117 TYR A CA 1
ATOM 889 C C . TYR A 1 117 ? -45.844 -4.631 19.501 1.00 57.56 117 TYR A C 1
ATOM 891 O O . TYR A 1 117 ? -46.933 -4.692 18.928 1.00 57.56 117 TYR A O 1
ATOM 899 N N . GLU A 1 118 ? -45.514 -3.621 20.296 1.00 55.81 118 GLU A N 1
ATOM 900 C CA . GLU A 1 118 ? -46.094 -2.280 20.184 1.00 55.81 118 GLU A CA 1
ATOM 901 C C . GLU A 1 118 ? -45.273 -1.461 19.156 1.00 55.81 118 GLU A C 1
ATOM 903 O O . GLU A 1 118 ? -44.081 -1.717 18.971 1.00 55.81 118 GLU A O 1
ATOM 908 N N . PRO A 1 119 ? -45.845 -0.463 18.456 1.00 52.81 119 PRO A N 1
ATOM 909 C CA . PRO A 1 119 ? -45.090 0.429 17.561 1.00 52.81 119 PRO A CA 1
ATOM 910 C C . PRO A 1 119 ? -43.921 1.156 18.249 1.00 52.81 119 PRO A C 1
ATOM 912 O O . PRO A 1 119 ? -42.959 1.548 17.595 1.00 52.81 119 PRO A O 1
ATOM 915 N N . GLU A 1 120 ? -43.993 1.325 19.566 1.00 49.91 120 GLU A N 1
ATOM 916 C CA . GLU A 1 120 ? -42.938 1.903 20.404 1.00 49.91 120 GLU A CA 1
ATOM 917 C C . GLU A 1 120 ? -41.725 0.957 20.557 1.00 49.91 120 GLU A C 1
ATOM 919 O O . GLU A 1 120 ? -40.603 1.427 20.734 1.00 49.91 120 GLU A O 1
ATOM 924 N N . ASP A 1 121 ? -41.905 -0.356 20.349 1.00 53.94 121 ASP A N 1
ATOM 925 C CA . ASP A 1 121 ? -40.848 -1.384 20.399 1.00 53.94 121 ASP A CA 1
ATOM 926 C C . ASP A 1 121 ? -39.979 -1.437 19.125 1.00 53.94 121 ASP A C 1
ATOM 928 O O . ASP A 1 121 ? -39.056 -2.255 19.012 1.00 53.94 121 ASP A O 1
ATOM 932 N N . LEU A 1 122 ? -40.283 -0.603 18.121 1.00 60.69 122 LEU A N 1
ATOM 933 C CA . LEU A 1 122 ? -39.571 -0.585 16.840 1.00 60.69 122 LEU A CA 1
ATOM 934 C C . LEU A 1 122 ? -38.116 -0.116 16.978 1.00 60.69 122 LEU A C 1
ATOM 936 O O . LEU A 1 122 ? -37.276 -0.601 16.222 1.00 60.69 122 LEU A O 1
ATOM 940 N N . HIS A 1 123 ? -37.823 0.765 17.943 1.00 69.75 123 HIS A N 1
ATOM 941 C CA . HIS A 1 123 ? -36.498 1.362 18.154 1.00 69.75 123 HIS A CA 1
ATOM 942 C C . HIS A 1 123 ? -36.182 1.512 19.653 1.00 69.75 123 HIS A C 1
ATOM 944 O O . HIS A 1 123 ? -36.319 2.607 20.206 1.00 69.75 123 HIS A O 1
ATOM 950 N N . PRO A 1 124 ? -35.782 0.426 20.342 1.00 79.62 124 PRO A N 1
ATOM 951 C CA . PRO A 1 124 ? -35.427 0.495 21.754 1.00 79.62 124 PRO A CA 1
ATOM 952 C C . PRO A 1 124 ? -34.204 1.393 21.973 1.00 79.62 124 PRO A C 1
ATOM 954 O O . PRO A 1 124 ? -33.153 1.196 21.365 1.00 79.62 124 PRO A O 1
ATOM 957 N N . GLY A 1 125 ? -34.342 2.364 22.875 1.00 86.81 125 GLY A N 1
ATOM 958 C CA . GLY A 1 125 ? -33.228 3.170 23.370 1.00 86.81 125 GLY A CA 1
ATOM 959 C C . GLY A 1 125 ? -32.570 2.559 24.609 1.00 86.81 125 GLY A C 1
ATOM 960 O O . GLY A 1 125 ? -32.958 1.494 25.095 1.00 86.81 125 GLY A O 1
ATOM 961 N N . VAL A 1 126 ? -31.598 3.281 25.172 1.00 93.19 126 VAL A N 1
ATOM 962 C CA . VAL A 1 126 ? -30.845 2.858 26.369 1.00 93.19 126 VAL A CA 1
ATOM 963 C C . VAL A 1 126 ? -31.762 2.454 27.535 1.00 93.19 126 VAL A C 1
ATOM 965 O O . VAL A 1 126 ? -31.512 1.427 28.156 1.00 93.19 126 VAL A O 1
ATOM 968 N N . GLU A 1 127 ? -32.841 3.197 27.804 1.00 92.12 127 GLU A N 1
ATOM 969 C CA . GLU A 1 127 ? -33.763 2.925 28.924 1.00 92.12 127 GLU A CA 1
ATOM 970 C C . GLU A 1 127 ? -34.515 1.587 28.797 1.00 92.12 127 GLU A C 1
ATOM 972 O O . GLU A 1 127 ? -34.788 0.921 29.797 1.00 92.12 127 GLU A O 1
ATOM 977 N N . GLU A 1 128 ? -34.863 1.169 27.576 1.00 91.06 128 GLU A N 1
ATOM 978 C CA . GLU A 1 128 ? -35.505 -0.132 27.335 1.00 91.06 128 GLU A CA 1
ATOM 979 C C . GLU A 1 128 ? -34.500 -1.265 27.559 1.00 91.06 128 GLU A C 1
ATOM 981 O O . GLU A 1 128 ? -34.799 -2.251 28.232 1.00 91.06 128 GLU A O 1
ATOM 986 N N . PHE A 1 129 ? -33.266 -1.100 27.075 1.00 94.94 129 PHE A N 1
ATOM 987 C CA . PHE A 1 129 ? -32.213 -2.076 27.337 1.00 94.94 129 PHE A CA 1
ATOM 988 C C . PHE A 1 129 ? -31.854 -2.148 28.822 1.00 94.94 129 PHE A C 1
ATOM 990 O O . PHE A 1 129 ? -31.659 -3.243 29.336 1.00 94.94 129 PHE A O 1
ATOM 997 N N . GLU A 1 130 ? -31.827 -1.029 29.546 1.00 95.56 130 GLU A N 1
ATOM 998 C CA . GLU A 1 130 ? -31.643 -1.029 31.002 1.00 95.56 130 GLU A CA 1
ATOM 999 C C . GLU A 1 130 ? -32.748 -1.812 31.717 1.00 95.56 130 GLU A C 1
ATOM 1001 O O . GLU A 1 130 ? -32.438 -2.613 32.598 1.00 95.56 130 GLU A O 1
ATOM 1006 N N . ARG A 1 131 ? -34.015 -1.664 31.300 1.00 93.00 131 ARG A N 1
ATOM 1007 C CA . ARG A 1 131 ? -35.121 -2.491 31.810 1.00 93.00 131 ARG A CA 1
ATOM 1008 C C . ARG A 1 131 ? -34.915 -3.973 31.509 1.00 93.00 131 ARG A C 1
ATOM 1010 O O . ARG A 1 131 ? -35.075 -4.795 32.407 1.00 93.00 131 ARG A O 1
ATOM 1017 N N . GLY A 1 132 ? -34.490 -4.313 30.293 1.00 91.38 132 GLY A N 1
ATOM 1018 C CA . GLY A 1 132 ? -34.174 -5.691 29.905 1.00 91.38 132 GLY A CA 1
ATOM 1019 C C . GLY A 1 132 ? -33.012 -6.314 30.693 1.00 91.38 132 GLY A C 1
ATOM 1020 O O . GLY A 1 132 ? -32.967 -7.532 30.861 1.00 91.38 132 GLY A O 1
ATOM 1021 N N . LEU A 1 133 ? -32.091 -5.491 31.205 1.00 96.25 133 LEU A N 1
ATOM 1022 C CA . LEU A 1 133 ? -30.943 -5.914 32.014 1.00 96.25 133 LEU A CA 1
ATOM 1023 C C . LEU A 1 133 ? -31.184 -5.802 33.532 1.00 96.25 133 LEU A C 1
ATOM 1025 O O . LEU A 1 133 ? -30.336 -6.247 34.303 1.00 96.25 133 LEU A O 1
ATOM 1029 N N . ALA A 1 134 ? -32.306 -5.229 33.979 1.00 92.50 134 ALA A N 1
ATOM 1030 C CA . ALA A 1 134 ? -32.526 -4.840 35.376 1.00 92.50 134 ALA A CA 1
ATOM 1031 C C . ALA A 1 134 ? -32.508 -6.013 36.373 1.00 92.50 134 ALA A C 1
ATOM 1033 O O . ALA A 1 134 ? -32.138 -5.831 37.532 1.00 92.50 134 ALA A O 1
ATOM 1034 N N . GLU A 1 135 ? -32.884 -7.215 35.932 1.00 89.88 135 GLU A N 1
ATOM 1035 C CA . GLU A 1 135 ? -32.892 -8.424 36.769 1.00 89.88 135 GLU A CA 1
ATOM 1036 C C . GLU A 1 135 ? -31.501 -9.068 36.926 1.00 89.88 135 GLU A C 1
ATOM 1038 O O . GLU A 1 135 ? -31.339 -10.019 37.691 1.00 89.88 135 GLU A O 1
ATOM 1043 N N . ALA A 1 136 ? -30.479 -8.571 36.221 1.00 94.00 136 ALA A N 1
ATOM 1044 C CA . ALA A 1 136 ? -29.130 -9.110 36.303 1.00 94.00 136 ALA A CA 1
ATOM 1045 C C . ALA A 1 136 ? -28.415 -8.662 37.589 1.00 94.00 136 ALA A C 1
ATOM 1047 O O . ALA A 1 136 ? -28.009 -7.509 37.735 1.00 94.00 136 ALA A O 1
ATOM 1048 N N . THR A 1 137 ? -28.198 -9.599 38.510 1.00 94.25 137 THR A N 1
ATOM 1049 C CA . THR A 1 137 ? -27.533 -9.350 39.802 1.00 94.25 137 THR A CA 1
ATOM 1050 C C . THR A 1 137 ? -26.068 -9.775 39.835 1.00 94.25 137 THR A C 1
ATOM 1052 O O . THR A 1 137 ? -25.372 -9.537 40.820 1.00 94.25 137 THR A O 1
ATOM 1055 N N . ASP A 1 138 ? -25.586 -10.433 38.784 1.00 94.00 138 ASP A N 1
ATOM 1056 C CA . ASP A 1 138 ? -24.238 -10.986 38.707 1.00 94.00 138 ASP A CA 1
ATOM 1057 C C . ASP A 1 138 ? -23.756 -11.065 37.241 1.00 94.00 138 ASP A C 1
ATOM 1059 O O . ASP A 1 138 ? -24.547 -10.904 36.306 1.00 94.00 138 ASP A O 1
ATOM 1063 N N . PRO A 1 139 ? -22.456 -11.316 36.989 1.00 94.25 139 PRO A N 1
ATOM 1064 C CA . PRO A 1 139 ? -21.930 -11.367 35.626 1.00 94.25 139 PRO A CA 1
ATOM 1065 C C . PRO A 1 139 ? -22.594 -12.423 34.719 1.00 94.25 139 PRO A C 1
ATOM 1067 O O . PRO A 1 139 ? -22.685 -12.210 33.507 1.00 94.25 139 PRO A O 1
ATOM 1070 N N . VAL A 1 140 ? -23.047 -13.565 35.246 1.00 95.12 140 VAL A N 1
ATOM 1071 C CA . VAL A 1 140 ? -23.689 -14.616 34.439 1.00 95.12 140 VAL A CA 1
ATOM 1072 C C . VAL A 1 140 ? -25.087 -14.177 34.018 1.00 95.12 140 VAL A C 1
ATOM 1074 O O . VAL A 1 140 ? -25.382 -14.209 32.822 1.00 95.12 140 VAL A O 1
ATOM 1077 N N . SER A 1 141 ? -25.914 -13.704 34.955 1.00 95.88 141 SER A N 1
ATOM 1078 C CA . SER A 1 141 ? -27.261 -13.203 34.638 1.00 95.88 141 SER A CA 1
ATOM 1079 C C . SER A 1 141 ? -27.229 -12.007 33.678 1.00 95.88 141 SER A C 1
ATOM 1081 O O . SER A 1 141 ? -28.045 -11.947 32.757 1.00 95.88 141 SER A O 1
ATOM 1083 N N . LEU A 1 142 ? -26.217 -11.133 33.779 1.00 96.62 142 LEU A N 1
ATOM 1084 C CA . LEU A 1 142 ? -26.016 -10.022 32.838 1.00 96.62 142 LEU A CA 1
ATOM 1085 C C . LEU A 1 142 ? -25.745 -10.497 31.403 1.00 96.62 142 LEU A C 1
ATOM 1087 O O . LEU A 1 142 ? -26.254 -9.909 30.452 1.00 96.62 142 LEU A O 1
ATOM 1091 N N . ARG A 1 143 ? -24.974 -11.578 31.222 1.00 95.31 143 ARG A N 1
ATOM 1092 C CA . ARG A 1 143 ? -24.697 -12.160 29.893 1.00 95.31 143 ARG A CA 1
ATOM 1093 C C . ARG A 1 143 ? -25.945 -12.757 29.254 1.00 95.31 143 ARG A C 1
ATOM 1095 O O . ARG A 1 143 ? -26.132 -12.605 28.048 1.00 95.31 143 ARG A O 1
ATOM 1102 N N . VAL A 1 144 ? -26.777 -13.438 30.044 1.00 96.12 144 VAL A N 1
ATOM 1103 C CA . VAL A 1 144 ? -28.047 -14.005 29.564 1.00 96.12 144 VAL A CA 1
ATOM 1104 C C . VAL A 1 144 ? -28.978 -12.879 29.121 1.00 96.12 144 VAL A C 1
ATOM 1106 O O . VAL A 1 144 ? -29.437 -12.886 27.982 1.00 96.12 144 VAL A O 1
ATOM 1109 N N . ALA A 1 145 ? -29.162 -11.861 29.967 1.00 96.38 145 ALA A N 1
ATOM 1110 C CA . ALA A 1 145 ? -29.994 -10.704 29.650 1.00 96.38 145 ALA A CA 1
ATOM 1111 C C . ALA A 1 145 ? -29.475 -9.928 28.420 1.00 96.38 145 ALA A C 1
ATOM 1113 O O . ALA A 1 145 ? -30.251 -9.599 27.525 1.00 96.38 145 ALA A O 1
ATOM 1114 N N . TYR A 1 146 ? -28.156 -9.727 28.303 1.00 96.25 146 TYR A N 1
ATOM 1115 C CA . TYR A 1 146 ? -27.541 -9.120 27.117 1.00 96.25 146 TYR A CA 1
ATOM 1116 C C . TYR A 1 146 ? -27.859 -9.901 25.837 1.00 96.25 146 TYR A C 1
ATOM 1118 O O . TYR A 1 146 ? -28.244 -9.303 24.833 1.00 96.25 146 TYR A O 1
ATOM 1126 N N . ARG A 1 147 ? -27.730 -11.236 25.856 1.00 96.00 147 ARG A N 1
ATOM 1127 C CA . ARG A 1 147 ? -28.033 -12.077 24.687 1.00 96.00 147 ARG A CA 1
ATOM 1128 C C . ARG A 1 147 ? -29.507 -12.065 24.316 1.00 96.00 147 ARG A C 1
ATOM 1130 O O . ARG A 1 147 ? -29.806 -12.057 23.125 1.00 96.00 147 ARG A O 1
ATOM 1137 N N . ARG A 1 148 ? -30.401 -11.993 25.300 1.00 95.44 148 ARG A N 1
ATOM 1138 C CA . ARG A 1 148 ? -31.837 -11.814 25.071 1.00 95.44 148 ARG A CA 1
ATOM 1139 C C . ARG A 1 148 ? -32.131 -10.482 24.375 1.00 95.44 148 ARG A C 1
ATOM 1141 O O . ARG A 1 148 ? -32.874 -10.458 23.401 1.00 95.44 148 ARG A O 1
ATOM 1148 N N . CYS A 1 149 ? -31.500 -9.385 24.794 1.00 94.94 149 CYS A N 1
ATOM 1149 C CA . CYS A 1 149 ? -31.624 -8.100 24.097 1.00 94.94 149 CYS A CA 1
ATOM 1150 C C . CYS A 1 149 ? -31.018 -8.151 22.682 1.00 94.94 149 CYS A C 1
ATOM 1152 O O . CYS A 1 149 ? -31.623 -7.669 21.723 1.00 94.94 149 CYS A O 1
ATOM 1154 N N . LEU A 1 150 ? -29.847 -8.783 22.532 1.00 95.88 150 LEU A N 1
ATOM 1155 C CA . LEU A 1 150 ? -29.174 -8.970 21.243 1.00 95.88 150 LEU A CA 1
ATOM 1156 C C . LEU A 1 150 ? -30.021 -9.798 20.266 1.00 95.88 150 LEU A C 1
ATOM 1158 O O . LEU A 1 150 ? -30.022 -9.513 19.070 1.00 95.88 150 LEU A O 1
ATOM 1162 N N . LEU A 1 151 ? -30.755 -10.794 20.771 1.00 95.25 151 LEU A N 1
ATOM 1163 C CA . LEU A 1 151 ? -31.694 -11.611 20.007 1.00 95.25 151 LEU A CA 1
ATOM 1164 C C . LEU A 1 151 ? -32.775 -10.741 19.349 1.00 95.25 151 LEU A C 1
ATOM 1166 O O . LEU A 1 151 ? -33.034 -10.899 18.155 1.00 95.25 151 LEU A O 1
ATOM 1170 N N . SER A 1 152 ? -33.357 -9.794 20.088 1.00 92.31 152 SER A N 1
ATOM 1171 C CA . SER A 1 152 ? -34.370 -8.875 19.555 1.00 92.31 152 SER A CA 1
ATOM 1172 C C . SER A 1 152 ? -33.802 -7.919 18.500 1.00 92.31 152 SER A C 1
ATOM 1174 O O . SER A 1 152 ? -34.451 -7.692 17.479 1.00 92.31 152 SER A O 1
ATOM 1176 N N . ILE A 1 153 ? -32.573 -7.418 18.692 1.00 94.19 153 ILE A N 1
ATOM 1177 C CA . ILE A 1 153 ? -31.869 -6.603 17.681 1.00 94.19 153 ILE A CA 1
ATOM 1178 C C . ILE A 1 153 ? -31.620 -7.432 16.413 1.00 94.19 153 ILE A C 1
ATOM 1180 O O . ILE A 1 153 ? -31.938 -6.999 15.308 1.00 94.19 153 ILE A O 1
ATOM 1184 N N . ALA A 1 154 ? -31.092 -8.653 16.560 1.00 95.44 154 ALA A N 1
ATOM 1185 C CA . ALA A 1 154 ? -30.842 -9.561 15.443 1.00 95.44 154 ALA A CA 1
ATOM 1186 C C . ALA A 1 154 ? -32.110 -9.888 14.659 1.00 95.44 154 ALA A C 1
ATOM 1188 O O . ALA A 1 154 ? -32.078 -9.877 13.433 1.00 95.44 154 ALA A O 1
ATOM 1189 N N . ALA A 1 155 ? -33.226 -10.126 15.347 1.00 92.81 155 ALA A N 1
ATOM 1190 C CA . ALA A 1 155 ? -34.509 -10.381 14.710 1.00 92.81 155 ALA A CA 1
ATOM 1191 C C . ALA A 1 155 ? -34.990 -9.204 13.856 1.00 92.81 155 ALA A C 1
ATOM 1193 O O . ALA A 1 155 ? -35.465 -9.421 12.742 1.00 92.81 155 ALA A O 1
ATOM 1194 N N . ARG A 1 156 ? -34.851 -7.964 14.342 1.00 90.38 156 ARG A N 1
ATOM 1195 C CA . ARG A 1 156 ? -35.234 -6.774 13.570 1.00 90.38 156 ARG A CA 1
ATOM 1196 C C . ARG A 1 156 ? -34.346 -6.564 12.346 1.00 90.38 156 ARG A C 1
ATOM 1198 O O . ARG A 1 156 ? -34.863 -6.312 11.256 1.00 90.38 156 ARG A O 1
ATOM 1205 N N . ASP A 1 157 ? -33.040 -6.738 12.520 1.00 93.12 157 ASP A N 1
ATOM 1206 C CA . ASP A 1 157 ? -32.051 -6.551 11.461 1.00 93.12 157 ASP A CA 1
ATOM 1207 C C . ASP A 1 157 ? -32.234 -7.585 10.330 1.00 93.12 157 ASP A C 1
ATOM 1209 O O . ASP A 1 157 ? -32.393 -7.228 9.162 1.00 93.12 157 ASP A O 1
ATOM 1213 N N . VAL A 1 158 ? -32.309 -8.885 10.650 1.00 92.31 158 VAL A N 1
ATOM 1214 C CA . VAL A 1 158 ? -32.436 -9.941 9.620 1.00 92.31 158 VAL A CA 1
ATOM 1215 C C . VAL A 1 158 ? -33.797 -9.955 8.922 1.00 92.31 158 VAL A C 1
ATOM 1217 O O . VAL A 1 158 ? -33.894 -10.433 7.791 1.00 92.31 158 VAL A O 1
ATOM 1220 N N . CYS A 1 159 ? -34.845 -9.435 9.567 1.00 87.94 159 CYS A N 1
ATOM 1221 C CA . CYS A 1 159 ? -36.169 -9.281 8.965 1.00 87.94 159 CYS A CA 1
ATOM 1222 C C . CYS A 1 159 ? -36.348 -7.952 8.215 1.00 87.94 159 CYS A C 1
ATOM 1224 O O . CYS A 1 159 ? -37.404 -7.748 7.616 1.00 87.94 159 CYS A O 1
ATOM 1226 N N . GLY A 1 160 ? -35.351 -7.060 8.236 1.00 85.44 160 GLY A N 1
ATOM 1227 C CA . GLY A 1 160 ? -35.395 -5.770 7.546 1.00 85.44 160 GLY A CA 1
ATOM 1228 C C . GLY A 1 160 ? -36.391 -4.772 8.142 1.00 85.44 160 GLY A C 1
ATOM 1229 O O . GLY A 1 160 ? -36.899 -3.921 7.415 1.00 85.44 160 GLY A O 1
ATOM 1230 N N . THR A 1 161 ? -36.711 -4.880 9.437 1.00 86.44 161 THR A N 1
ATOM 1231 C CA . THR A 1 161 ? -37.557 -3.887 10.131 1.00 86.44 161 THR A CA 1
ATOM 1232 C C . THR A 1 161 ? -36.763 -2.682 10.633 1.00 86.44 161 THR A C 1
ATOM 1234 O O . THR A 1 161 ? -37.358 -1.653 10.935 1.00 86.44 161 THR A O 1
ATOM 1237 N N . THR A 1 162 ? -35.440 -2.809 10.718 1.00 89.25 162 THR A N 1
ATOM 1238 C CA . THR A 1 162 ? -34.489 -1.725 10.984 1.00 89.25 162 THR A CA 1
ATOM 1239 C C . THR A 1 162 ? -33.487 -1.655 9.841 1.00 89.25 162 THR A C 1
ATOM 1241 O O . THR A 1 162 ? -33.155 -2.675 9.232 1.00 89.25 162 THR A O 1
ATOM 1244 N N . ASP A 1 163 ? -32.990 -0.457 9.540 1.00 91.31 163 ASP A N 1
ATOM 1245 C CA . ASP A 1 163 ? -31.822 -0.323 8.677 1.00 91.31 163 ASP A CA 1
ATOM 1246 C C . ASP A 1 163 ? -30.518 -0.588 9.460 1.00 91.31 163 ASP A C 1
ATOM 1248 O O . ASP A 1 163 ? -30.500 -0.773 10.684 1.00 91.31 163 ASP A O 1
ATOM 1252 N N . VAL A 1 164 ? -29.394 -0.640 8.745 1.00 94.06 164 VAL A N 1
ATOM 1253 C CA . VAL A 1 164 ? -28.091 -0.936 9.354 1.00 94.06 164 VAL A CA 1
ATOM 1254 C C . VAL A 1 164 ? -27.610 0.156 10.315 1.00 94.06 164 VAL A C 1
ATOM 1256 O O . VAL A 1 164 ? -26.919 -0.158 11.281 1.00 94.06 164 VAL A O 1
ATOM 1259 N N . ALA A 1 165 ? -27.976 1.421 10.084 1.00 93.81 165 ALA A N 1
ATOM 1260 C CA . ALA A 1 165 ? -27.582 2.531 10.947 1.00 93.81 165 ALA A CA 1
ATOM 1261 C C . ALA A 1 165 ? -28.361 2.484 12.269 1.00 93.81 165 ALA A C 1
ATOM 1263 O O . ALA A 1 165 ? -27.767 2.588 13.338 1.00 93.81 165 ALA A O 1
ATOM 1264 N N . GLN A 1 166 ? -29.667 2.219 12.199 1.00 93.88 166 GLN A N 1
ATOM 1265 C CA . GLN A 1 166 ? -30.525 1.985 13.360 1.00 93.88 166 GLN A CA 1
ATOM 1266 C C . GLN A 1 166 ? -30.047 0.776 14.164 1.00 93.88 166 GLN A C 1
ATOM 1268 O O . GLN A 1 166 ? -29.873 0.866 15.375 1.00 93.88 166 GLN A O 1
ATOM 1273 N N . THR A 1 167 ? -29.744 -0.335 13.489 1.00 95.25 167 THR A N 1
ATOM 1274 C CA . THR A 1 167 ? -29.215 -1.540 14.145 1.00 95.25 167 THR A CA 1
ATOM 1275 C C . THR A 1 167 ? -27.891 -1.252 14.862 1.00 95.25 167 THR A C 1
ATOM 1277 O O . THR A 1 167 ? -27.686 -1.688 15.993 1.00 95.25 167 THR A O 1
ATOM 1280 N N . ALA A 1 168 ? -26.986 -0.501 14.230 1.00 96.19 168 ALA A N 1
ATOM 1281 C CA . ALA A 1 168 ? -25.705 -0.140 14.827 1.00 96.19 168 ALA A CA 1
ATOM 1282 C C . ALA A 1 168 ? -25.851 0.793 16.046 1.00 96.19 168 ALA A C 1
ATOM 1284 O O . ALA A 1 168 ? -25.111 0.647 17.027 1.00 96.19 168 ALA A O 1
ATOM 1285 N N . ALA A 1 169 ? -26.832 1.701 16.014 1.00 95.38 169 ALA A N 1
ATOM 1286 C CA . ALA A 1 169 ? -27.190 2.552 17.143 1.00 95.38 169 ALA A CA 1
ATOM 1287 C C . ALA A 1 169 ? -27.782 1.734 18.303 1.00 95.38 169 ALA A C 1
ATOM 1289 O O . ALA A 1 169 ? -27.305 1.855 19.429 1.00 95.38 169 ALA A O 1
ATOM 1290 N N . GLU A 1 170 ? -28.725 0.824 18.032 1.00 95.50 170 GLU A N 1
ATOM 1291 C CA . GLU A 1 170 ? -29.301 -0.081 19.040 1.00 95.50 170 GLU A CA 1
ATOM 1292 C C . GLU A 1 170 ? -28.229 -0.962 19.703 1.00 95.50 170 GLU A C 1
ATOM 1294 O O . GLU A 1 170 ? -28.235 -1.150 20.918 1.00 95.50 170 GLU A O 1
ATOM 1299 N N . LEU A 1 171 ? -27.257 -1.468 18.933 1.00 97.06 171 LEU A N 1
ATOM 1300 C CA . LEU A 1 171 ? -26.121 -2.223 19.475 1.00 97.06 171 LEU A CA 1
ATOM 1301 C C . LEU A 1 171 ? -25.245 -1.367 20.406 1.00 97.06 171 LEU A C 1
ATOM 1303 O O . LEU A 1 171 ? -24.793 -1.849 21.448 1.00 97.06 171 LEU A O 1
ATOM 1307 N N . ALA A 1 172 ? -25.004 -0.103 20.052 1.00 97.00 172 ALA A N 1
ATOM 1308 C CA . ALA A 1 172 ? -24.256 0.838 20.886 1.00 97.00 172 ALA A CA 1
ATOM 1309 C C . ALA A 1 172 ? -25.034 1.257 22.149 1.00 97.00 172 ALA A C 1
ATOM 1311 O O . ALA A 1 172 ? -24.437 1.451 23.213 1.00 97.00 172 ALA A O 1
ATOM 1312 N N . ASP A 1 173 ? -26.357 1.361 22.067 1.00 97.00 173 ASP A N 1
ATOM 1313 C CA . ASP A 1 173 ? -27.223 1.656 23.208 1.00 97.00 173 ASP A CA 1
ATOM 1314 C C . ASP A 1 173 ? -27.344 0.452 24.153 1.00 97.00 173 ASP A C 1
ATOM 1316 O O . ASP A 1 173 ? -27.244 0.616 25.371 1.00 97.00 173 ASP A O 1
ATOM 1320 N N . LEU A 1 174 ? -27.410 -0.774 23.623 1.00 97.31 174 LEU A N 1
ATOM 1321 C CA . LEU A 1 174 ? -27.296 -1.993 24.425 1.00 97.31 174 LEU A CA 1
ATOM 1322 C C . LEU A 1 174 ? -25.921 -2.087 25.107 1.00 97.31 174 LEU A C 1
ATOM 1324 O O . LEU A 1 174 ? -25.837 -2.447 26.284 1.00 97.31 174 LEU A O 1
ATOM 1328 N N . ALA A 1 175 ? -24.835 -1.733 24.412 1.00 97.50 175 ALA A N 1
ATOM 1329 C CA . ALA A 1 175 ? -23.506 -1.654 25.020 1.00 97.50 175 ALA A CA 1
ATOM 1330 C C . ALA A 1 175 ? -23.461 -0.606 26.147 1.00 97.50 175 ALA A C 1
ATOM 1332 O O . ALA A 1 175 ? -22.901 -0.874 27.210 1.00 97.50 175 ALA A O 1
ATOM 1333 N N . THR A 1 176 ? -24.115 0.543 25.957 1.00 97.81 176 THR A N 1
ATOM 1334 C CA . THR A 1 176 ? -24.257 1.602 26.970 1.00 97.81 176 THR A CA 1
ATOM 1335 C C . THR A 1 176 ? -24.988 1.090 28.216 1.00 97.81 176 THR A C 1
ATOM 1337 O O . THR A 1 176 ? -24.451 1.191 29.322 1.00 97.81 176 THR A O 1
ATOM 1340 N N . ALA A 1 177 ? -26.159 0.468 28.050 1.00 97.94 177 ALA A N 1
ATOM 1341 C CA . ALA A 1 177 ? -26.919 -0.135 29.148 1.00 97.94 177 ALA A CA 1
ATOM 1342 C C . ALA A 1 177 ? -26.103 -1.218 29.880 1.00 97.94 177 ALA A C 1
ATOM 1344 O O . ALA A 1 177 ? -26.076 -1.276 31.110 1.00 97.94 177 ALA A O 1
ATOM 1345 N N . THR A 1 178 ? -25.351 -2.028 29.129 1.00 97.81 178 THR A N 1
ATOM 1346 C CA . THR A 1 178 ? -24.485 -3.079 29.684 1.00 97.81 178 THR A CA 1
ATOM 1347 C C . THR A 1 178 ? -23.328 -2.501 30.503 1.00 97.81 178 THR A C 1
ATOM 1349 O O . THR A 1 178 ? -23.045 -3.000 31.591 1.00 97.81 178 THR A O 1
ATOM 1352 N N . LEU A 1 179 ? -22.679 -1.426 30.035 1.00 98.00 179 LEU A N 1
ATOM 1353 C CA . LEU A 1 179 ? -21.631 -0.720 30.786 1.00 98.00 179 LEU A CA 1
ATOM 1354 C C . LEU A 1 179 ? -22.171 -0.131 32.092 1.00 98.00 179 LEU A C 1
ATOM 1356 O O . LEU A 1 179 ? -21.502 -0.212 33.122 1.00 98.00 179 LEU A O 1
ATOM 1360 N N . ARG A 1 180 ? -23.381 0.440 32.067 1.00 97.94 180 ARG A N 1
ATOM 1361 C CA . ARG A 1 180 ? -24.042 0.985 33.262 1.00 97.94 180 ARG A CA 1
ATOM 1362 C C . ARG A 1 180 ? -24.385 -0.112 34.268 1.00 97.94 180 ARG A C 1
ATOM 1364 O O . ARG A 1 180 ? -24.051 0.035 35.443 1.00 97.94 180 ARG A O 1
ATOM 1371 N N . ALA A 1 181 ? -24.948 -1.231 33.811 1.00 98.06 181 ALA A N 1
ATOM 1372 C CA . ALA A 1 181 ? -25.222 -2.393 34.656 1.00 98.06 181 ALA A CA 1
ATOM 1373 C C . ALA A 1 181 ? -23.931 -2.978 35.260 1.00 98.06 181 ALA A C 1
ATOM 1375 O O . ALA A 1 181 ? -23.846 -3.202 36.468 1.00 98.06 181 ALA A O 1
ATOM 1376 N N . ALA A 1 182 ? -22.877 -3.142 34.454 1.00 97.75 182 ALA A N 1
ATOM 1377 C CA . ALA A 1 182 ? -21.576 -3.612 34.927 1.00 97.75 182 ALA A CA 1
ATOM 1378 C C . ALA A 1 182 ? -20.940 -2.650 35.947 1.00 97.75 182 ALA A C 1
ATOM 1380 O O . ALA A 1 182 ? -20.374 -3.097 36.947 1.00 97.75 182 ALA A O 1
ATOM 1381 N N . LEU A 1 183 ? -21.063 -1.332 35.746 1.00 97.81 183 LEU A N 1
ATOM 1382 C CA . LEU A 1 183 ? -20.602 -0.341 36.719 1.00 97.81 183 LEU A CA 1
ATOM 1383 C C . LEU A 1 183 ? -21.396 -0.411 38.027 1.00 97.81 183 LEU A C 1
ATOM 1385 O O . LEU A 1 183 ? -20.805 -0.298 39.101 1.00 97.81 183 LEU A O 1
ATOM 1389 N N . ALA A 1 184 ? -22.715 -0.598 37.952 1.00 97.06 184 ALA A N 1
ATOM 1390 C CA . ALA A 1 184 ? -23.571 -0.740 39.126 1.00 97.06 184 ALA A CA 1
ATOM 1391 C C . ALA A 1 184 ? -23.174 -1.970 39.957 1.00 97.06 184 ALA A C 1
ATOM 1393 O O . ALA A 1 184 ? -22.989 -1.851 41.169 1.00 97.06 184 ALA A O 1
ATOM 1394 N N . LEU A 1 185 ? -22.930 -3.114 39.307 1.00 96.88 185 LEU A N 1
ATOM 1395 C CA . LEU A 1 185 ? -22.405 -4.322 39.953 1.00 96.88 185 LEU A CA 1
ATOM 1396 C C . LEU A 1 185 ? -21.026 -4.080 40.590 1.00 96.88 185 LEU A C 1
ATOM 1398 O O . LEU A 1 185 ? -20.790 -4.472 41.734 1.00 96.88 185 LEU A O 1
ATOM 1402 N N . ALA A 1 186 ? -20.123 -3.387 39.888 1.00 97.38 186 ALA A N 1
ATOM 1403 C CA . ALA A 1 186 ? -18.803 -3.050 40.417 1.00 97.38 186 ALA A CA 1
ATOM 1404 C C . ALA A 1 186 ? -18.879 -2.143 41.659 1.00 97.38 186 ALA A C 1
ATOM 1406 O O . ALA A 1 186 ? -18.153 -2.374 42.627 1.00 97.38 186 ALA A O 1
ATOM 1407 N N . ARG A 1 187 ? -19.776 -1.147 41.655 1.00 97.19 187 ARG A N 1
ATOM 1408 C CA . ARG A 1 187 ? -20.025 -0.245 42.792 1.00 97.19 187 ARG A CA 1
ATOM 1409 C C . ARG A 1 187 ? -20.669 -0.971 43.971 1.00 97.19 187 ARG A C 1
ATOM 1411 O O . ARG A 1 187 ? -20.251 -0.755 45.102 1.00 97.19 187 ARG A O 1
ATOM 1418 N N . ALA A 1 188 ? -21.637 -1.852 43.718 1.00 96.62 188 ALA A N 1
ATOM 1419 C CA . ALA A 1 188 ? -22.281 -2.652 44.759 1.00 96.62 188 ALA A CA 1
ATOM 1420 C C . ALA A 1 188 ? -21.286 -3.585 45.471 1.00 96.62 188 ALA A C 1
ATOM 1422 O O . ALA A 1 188 ? -21.374 -3.775 46.682 1.00 96.62 188 ALA A O 1
ATOM 1423 N N . ALA A 1 189 ? -20.306 -4.120 44.738 1.00 96.25 189 ALA A N 1
ATOM 1424 C CA . ALA A 1 189 ? -19.243 -4.951 45.299 1.00 96.25 189 ALA A CA 1
ATOM 1425 C C . ALA A 1 189 ? -18.158 -4.158 46.059 1.00 96.25 189 ALA A C 1
ATOM 1427 O O . ALA A 1 189 ? -17.433 -4.746 46.861 1.00 96.25 189 ALA A O 1
ATOM 1428 N N . ALA A 1 190 ? -18.023 -2.850 45.809 1.00 96.38 190 ALA A N 1
ATOM 1429 C CA . ALA A 1 190 ? -17.013 -1.983 46.421 1.00 96.38 190 ALA A CA 1
ATOM 1430 C C . ALA A 1 190 ? -17.595 -0.599 46.802 1.00 96.38 190 ALA A C 1
ATOM 1432 O O . ALA A 1 190 ? -17.192 0.425 46.238 1.00 96.38 190 ALA A O 1
ATOM 1433 N N . PRO A 1 191 ? -18.538 -0.534 47.763 1.00 96.19 191 PRO A N 1
ATOM 1434 C CA . PRO A 1 191 ? -19.243 0.705 48.104 1.00 96.19 191 PRO A CA 1
ATOM 1435 C C . PRO A 1 191 ? -18.324 1.779 48.707 1.00 96.19 191 PRO A C 1
ATOM 1437 O O . PRO A 1 191 ? -18.540 2.966 48.475 1.00 96.19 191 PRO A O 1
ATOM 1440 N N . GLU A 1 192 ? -17.274 1.380 49.432 1.00 95.00 192 GLU A N 1
ATOM 1441 C CA . GLU A 1 192 ? -16.275 2.313 49.975 1.00 95.00 192 GLU A CA 1
ATOM 1442 C C . GLU A 1 192 ? -15.486 3.013 48.860 1.00 95.00 192 GLU A C 1
ATOM 1444 O O . GLU A 1 192 ? -15.271 4.221 48.919 1.00 95.00 192 GLU A O 1
ATOM 1449 N N . ASP A 1 193 ? -15.116 2.282 47.804 1.00 94.88 193 ASP A N 1
ATOM 1450 C CA . ASP A 1 193 ? -14.438 2.853 46.637 1.00 94.88 193 ASP A CA 1
ATOM 1451 C C . ASP A 1 193 ? -15.361 3.799 45.863 1.00 94.88 193 ASP A C 1
ATOM 1453 O O . ASP A 1 193 ? -14.941 4.876 45.433 1.00 94.88 193 ASP A O 1
ATOM 1457 N N . ALA A 1 194 ? -16.636 3.423 45.724 1.00 94.69 194 ALA A N 1
ATOM 1458 C CA . ALA A 1 194 ? -17.646 4.241 45.062 1.00 94.69 194 ALA A CA 1
ATOM 1459 C C . ALA A 1 194 ? -17.923 5.565 45.794 1.00 94.69 194 ALA A C 1
ATOM 1461 O O . ALA A 1 194 ? -18.251 6.553 45.144 1.00 94.69 194 ALA A O 1
ATOM 1462 N N . ALA A 1 195 ? -17.769 5.612 47.122 1.00 94.62 195 ALA A N 1
ATOM 1463 C CA . ALA A 1 195 ? -17.961 6.831 47.909 1.00 94.62 195 ALA A CA 1
ATOM 1464 C C . ALA A 1 195 ? -16.799 7.839 47.781 1.00 94.62 195 ALA A C 1
ATOM 1466 O O . ALA A 1 195 ? -16.987 9.033 48.018 1.00 94.62 195 ALA A O 1
ATOM 1467 N N . LEU A 1 196 ? -15.599 7.374 47.411 1.00 95.81 196 LEU A N 1
ATOM 1468 C CA . LEU A 1 196 ? -14.380 8.192 47.360 1.00 95.81 196 LEU A CA 1
ATOM 1469 C C . LEU A 1 196 ? -14.162 8.922 46.027 1.00 95.81 196 LEU A C 1
ATOM 1471 O O . LEU A 1 196 ? -13.302 9.800 45.963 1.00 95.81 196 LEU A O 1
ATOM 1475 N N . CYS A 1 197 ? -14.861 8.542 44.953 1.00 96.94 197 CYS A N 1
ATOM 1476 C CA . CYS A 1 197 ? -14.580 9.063 43.617 1.00 96.94 197 CYS A CA 1
ATOM 1477 C C . CYS A 1 197 ? -15.825 9.242 42.742 1.00 96.94 197 CYS A C 1
ATOM 1479 O O . CYS A 1 197 ? -16.791 8.482 42.811 1.00 96.94 197 CYS A O 1
ATOM 1481 N N . ARG A 1 198 ? -15.750 10.229 41.851 1.00 97.19 198 ARG A N 1
ATOM 1482 C CA . ARG A 1 198 ? -16.589 10.357 40.660 1.00 97.19 198 ARG A CA 1
ATOM 1483 C C . ARG A 1 198 ? -15.855 9.656 39.520 1.00 97.19 198 ARG A C 1
ATOM 1485 O O . ARG A 1 198 ? -14.682 9.931 39.295 1.00 97.19 198 ARG A O 1
ATOM 1492 N N . LEU A 1 199 ? -16.510 8.733 38.821 1.00 98.25 199 LEU A N 1
ATOM 1493 C CA . LEU A 1 199 ? -15.937 8.004 37.680 1.00 98.25 199 LEU A CA 1
ATOM 1494 C C . LEU A 1 199 ? -16.879 8.143 36.491 1.00 98.25 199 LEU A C 1
ATOM 1496 O O . LEU A 1 199 ? -18.032 7.734 36.612 1.00 98.25 199 LEU A O 1
ATOM 1500 N N . ALA A 1 200 ? -16.376 8.645 35.368 1.00 98.50 200 ALA A N 1
ATOM 1501 C CA . ALA A 1 200 ? -17.060 8.707 34.082 1.00 98.50 200 ALA A CA 1
ATOM 1502 C C . ALA A 1 200 ? -16.409 7.749 33.070 1.00 98.50 200 ALA A C 1
ATOM 1504 O O . ALA A 1 200 ? -15.187 7.568 33.049 1.00 98.50 200 ALA A O 1
ATOM 1505 N N . VAL A 1 201 ? -17.238 7.140 32.224 1.00 98.50 201 VAL A N 1
ATOM 1506 C CA . VAL A 1 201 ? -16.846 6.257 31.121 1.00 98.50 201 VAL A CA 1
ATOM 1507 C C . VAL A 1 201 ? -17.246 6.926 29.812 1.00 98.50 201 VAL A C 1
ATOM 1509 O O . VAL A 1 201 ? -18.433 7.146 29.557 1.00 98.50 201 VAL A O 1
ATOM 1512 N N . VAL A 1 202 ? -16.257 7.237 28.980 1.00 98.31 202 VAL A N 1
ATOM 1513 C CA . VAL A 1 202 ? -16.432 7.882 27.677 1.00 98.31 202 VAL A CA 1
ATOM 1514 C C . VAL A 1 202 ? -16.238 6.828 26.597 1.00 98.31 202 VAL A C 1
ATOM 1516 O O . VAL A 1 202 ? -15.133 6.323 26.430 1.00 98.31 202 VAL A O 1
ATOM 1519 N N . ALA A 1 203 ? -17.299 6.472 25.880 1.00 97.38 203 ALA A N 1
ATOM 1520 C CA . ALA A 1 203 ? -17.205 5.603 24.718 1.00 97.38 203 ALA A CA 1
ATOM 1521 C C . ALA A 1 203 ? -16.499 6.324 23.572 1.00 97.38 203 ALA A C 1
ATOM 1523 O O . ALA A 1 203 ? -16.707 7.513 23.334 1.00 97.38 203 ALA A O 1
ATOM 1524 N N . MET A 1 204 ? -15.697 5.566 22.842 1.00 95.81 204 MET A N 1
ATOM 1525 C CA . MET A 1 204 ? -14.901 6.010 21.709 1.00 95.81 204 MET A CA 1
ATOM 1526 C C . MET A 1 204 ? -15.257 5.173 20.474 1.00 95.81 204 MET A C 1
ATOM 1528 O O . MET A 1 204 ? -16.065 4.239 20.533 1.00 95.81 204 MET A O 1
ATOM 1532 N N . GLY A 1 205 ? -14.647 5.503 19.334 1.00 93.19 205 GLY A N 1
ATOM 1533 C CA . GLY A 1 205 ? -14.725 4.674 18.132 1.00 93.19 205 GLY A CA 1
ATOM 1534 C C . GLY A 1 205 ? -16.166 4.391 17.694 1.00 93.19 205 GLY A C 1
ATOM 1535 O O . GLY A 1 205 ? -17.001 5.291 17.636 1.00 93.19 205 GLY A O 1
ATOM 1536 N N . LYS A 1 206 ? -16.461 3.126 17.376 1.00 94.12 206 LYS A N 1
ATOM 1537 C CA . LYS A 1 206 ? -17.788 2.707 16.893 1.00 94.12 206 LYS A CA 1
ATOM 1538 C C . LYS A 1 206 ? -18.888 2.864 17.945 1.00 94.12 206 LYS A C 1
ATOM 1540 O O . LYS A 1 206 ? -19.991 3.262 17.598 1.00 94.12 206 LYS A O 1
ATOM 1545 N N . CYS A 1 207 ? -18.602 2.575 19.216 1.00 95.62 207 CYS A N 1
ATOM 1546 C CA . CYS A 1 207 ? -19.604 2.685 20.283 1.00 95.62 207 CYS A CA 1
ATOM 1547 C C . CYS A 1 207 ? -19.989 4.143 20.545 1.00 95.62 207 CYS A C 1
ATOM 1549 O O . CYS A 1 207 ? -21.165 4.465 20.725 1.00 95.62 2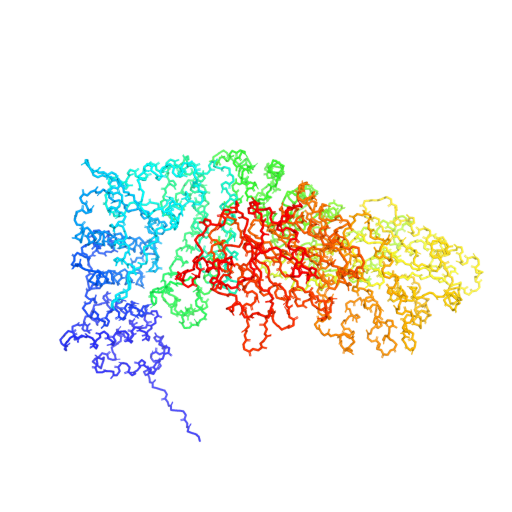07 CYS A O 1
ATOM 1551 N N . GLY A 1 208 ? -18.991 5.025 20.566 1.00 94.62 208 GLY A N 1
ATOM 1552 C CA . GLY A 1 208 ? -19.217 6.445 20.789 1.00 94.62 208 GLY A CA 1
ATOM 1553 C C . GLY A 1 208 ? -19.951 7.118 19.624 1.00 94.62 208 GLY A C 1
ATOM 1554 O O . GLY A 1 208 ? -20.833 7.938 19.861 1.00 94.62 208 GLY A O 1
ATOM 1555 N N . GLY A 1 209 ? -19.683 6.686 18.386 1.00 94.69 209 GLY A N 1
ATOM 1556 C CA . GLY A 1 209 ? -20.349 7.184 17.178 1.00 94.69 209 GLY A CA 1
ATOM 1557 C C . GLY A 1 209 ? -21.611 6.433 16.749 1.00 94.69 209 GLY A C 1
ATOM 1558 O O . GLY A 1 209 ? -21.989 6.579 15.594 1.00 94.69 209 GLY A O 1
ATOM 1559 N N . HIS A 1 210 ? -22.226 5.611 17.613 1.00 95.62 210 HIS A N 1
ATOM 1560 C CA . HIS A 1 210 ? -23.448 4.840 17.296 1.00 95.62 210 HIS A CA 1
ATOM 1561 C C . HIS A 1 210 ? -23.342 3.943 16.042 1.00 95.62 210 HIS A C 1
ATOM 1563 O O . HIS A 1 210 ? -24.294 3.742 15.298 1.00 95.62 210 HIS A O 1
ATOM 1569 N N . GLU A 1 211 ? -22.164 3.364 15.820 1.00 95.25 211 GLU A N 1
ATOM 1570 C CA . GLU A 1 211 ? -21.810 2.566 14.638 1.00 95.25 211 GLU A CA 1
ATOM 1571 C C . GLU A 1 211 ? -21.306 1.164 15.012 1.00 95.25 211 GLU A C 1
ATOM 1573 O O . GLU A 1 211 ? -20.408 0.601 14.373 1.00 95.25 211 GLU A O 1
ATOM 1578 N N . LEU A 1 212 ? -21.817 0.606 16.109 1.00 94.88 212 LEU A N 1
ATOM 1579 C CA . LEU A 1 212 ? -21.373 -0.693 16.595 1.00 94.88 212 LEU A CA 1
ATOM 1580 C C . LEU A 1 212 ? -21.813 -1.820 15.644 1.00 94.88 212 LEU A C 1
ATOM 1582 O O . LEU A 1 212 ? -22.881 -1.763 15.049 1.00 94.88 212 LEU A O 1
ATOM 1586 N N . ASN A 1 213 ? -20.999 -2.870 15.538 1.00 94.19 213 ASN A N 1
ATOM 1587 C CA . ASN A 1 213 ? -21.386 -4.127 14.888 1.00 94.19 213 ASN A CA 1
ATOM 1588 C C . ASN A 1 213 ? -21.475 -5.257 15.924 1.00 94.19 213 ASN A C 1
ATOM 1590 O O . ASN A 1 213 ? -20.963 -5.102 17.034 1.00 94.19 213 ASN A O 1
ATOM 1594 N N . TYR A 1 214 ? -22.112 -6.380 15.568 1.00 93.81 214 TYR A N 1
ATOM 1595 C CA . TYR A 1 214 ? -22.454 -7.473 16.495 1.00 93.81 214 TYR A CA 1
ATOM 1596 C C . TYR A 1 214 ? -21.300 -7.963 17.374 1.00 93.81 214 TYR A C 1
ATOM 1598 O O . TYR A 1 214 ? -21.537 -8.381 18.504 1.00 93.81 214 TYR A O 1
ATOM 1606 N N . VAL A 1 215 ? -20.066 -7.940 16.862 1.00 88.56 215 VAL A N 1
ATOM 1607 C CA . VAL A 1 215 ? -18.883 -8.429 17.578 1.00 88.56 215 VAL A CA 1
ATOM 1608 C C . VAL A 1 215 ? -17.796 -7.357 17.538 1.00 88.56 215 VAL A C 1
ATOM 1610 O O . VAL A 1 215 ? -16.759 -7.494 16.882 1.00 88.56 215 VAL A O 1
ATOM 1613 N N . SER A 1 216 ? -18.074 -6.252 18.230 1.00 85.94 216 SER A N 1
ATOM 1614 C CA . SER A 1 216 ? -17.139 -5.144 18.439 1.00 85.94 216 SER A CA 1
ATOM 1615 C C . SER A 1 216 ? -16.523 -5.190 19.827 1.00 85.94 216 SER A C 1
ATOM 1617 O O . SER A 1 216 ? -17.237 -5.381 20.807 1.00 85.94 216 SER A O 1
ATOM 1619 N N . ASP A 1 217 ? -15.230 -4.887 19.910 1.00 91.12 217 ASP A N 1
ATOM 1620 C CA . ASP A 1 217 ? -14.673 -4.341 21.146 1.00 91.12 217 ASP A CA 1
ATOM 1621 C C . ASP A 1 217 ? -15.349 -2.984 21.412 1.00 91.12 217 ASP A C 1
ATOM 1623 O O . ASP A 1 217 ? -15.665 -2.243 20.470 1.00 91.12 217 ASP A O 1
ATOM 1627 N N . VAL A 1 218 ? -15.593 -2.664 22.681 1.00 95.44 218 VAL A N 1
ATOM 1628 C CA . VAL A 1 218 ? -16.140 -1.359 23.070 1.00 95.44 218 VAL A CA 1
ATOM 1629 C C . VAL A 1 218 ? -15.001 -0.504 23.585 1.00 95.44 218 VAL A C 1
ATOM 1631 O O . VAL A 1 218 ? -14.524 -0.684 24.708 1.00 95.44 218 VAL A O 1
ATOM 1634 N N . ASP A 1 219 ? -14.562 0.413 22.729 1.00 96.88 219 ASP A N 1
ATOM 1635 C CA . ASP A 1 219 ? -13.501 1.357 23.041 1.00 96.88 219 ASP A CA 1
ATOM 1636 C C . ASP A 1 219 ? -13.987 2.393 24.069 1.00 96.88 219 ASP A C 1
ATOM 1638 O O . ASP A 1 219 ? -15.010 3.047 23.850 1.00 96.88 219 ASP A O 1
ATOM 1642 N N . VAL A 1 220 ? -13.258 2.579 25.173 1.00 97.75 220 VAL A N 1
ATOM 1643 C CA . VAL A 1 220 ? -13.594 3.537 26.238 1.00 97.75 220 VAL A CA 1
ATOM 1644 C C . VAL A 1 220 ? -12.379 4.308 26.760 1.00 97.75 220 VAL A C 1
ATOM 1646 O O . VAL A 1 220 ? -11.238 3.857 26.685 1.00 97.75 220 VAL A O 1
ATOM 1649 N N . ILE A 1 221 ? -12.632 5.467 27.360 1.00 98.06 221 ILE A N 1
ATOM 1650 C CA . ILE A 1 221 ? -11.695 6.207 28.209 1.00 98.06 221 ILE A CA 1
ATOM 1651 C C . ILE A 1 221 ? -12.354 6.421 29.573 1.00 98.06 221 ILE A C 1
ATOM 1653 O O . ILE A 1 221 ? -13.543 6.730 29.655 1.00 98.06 221 ILE A O 1
ATOM 1657 N N . PHE A 1 222 ? -11.582 6.260 30.649 1.00 98.56 222 PHE A N 1
ATOM 1658 C CA . PHE A 1 222 ? -12.054 6.474 32.014 1.00 98.56 222 PHE A CA 1
ATOM 1659 C C . PHE A 1 222 ? -11.506 7.777 32.591 1.00 98.56 222 PHE A C 1
ATOM 1661 O O . PHE A 1 222 ? -10.291 8.000 32.611 1.00 98.56 222 PHE A O 1
ATOM 1668 N N . VAL A 1 223 ? -12.402 8.602 33.126 1.00 98.12 223 VAL A N 1
ATOM 1669 C CA . VAL A 1 223 ? -12.074 9.877 33.774 1.00 98.12 223 VAL A CA 1
ATOM 1670 C C . VAL A 1 223 ? -12.525 9.802 35.222 1.00 98.12 223 VAL A C 1
ATOM 1672 O O . VAL A 1 223 ? -13.667 9.432 35.487 1.00 98.12 223 VAL A O 1
ATOM 1675 N N . GLY A 1 224 ? -11.631 10.101 36.161 1.00 97.38 224 GLY A N 1
ATOM 1676 C CA . GLY A 1 224 ? -11.913 9.988 37.590 1.00 97.38 224 GLY A CA 1
ATOM 1677 C C . GLY A 1 224 ? -11.529 11.243 38.359 1.00 97.38 224 GLY A C 1
ATOM 1678 O O . GLY A 1 224 ? -10.423 11.738 38.180 1.00 97.38 224 GLY A O 1
ATOM 1679 N N . GLU A 1 225 ? -12.410 11.704 39.242 1.00 97.19 225 GLU A N 1
ATOM 1680 C CA . GLU A 1 225 ? -12.187 12.835 40.151 1.00 97.19 225 GLU A CA 1
ATOM 1681 C C . GLU A 1 225 ? -12.510 12.437 41.598 1.00 97.19 225 GLU A C 1
ATOM 1683 O O . GLU A 1 225 ? -13.245 11.476 41.849 1.00 97.19 225 GLU A O 1
ATOM 1688 N N . ALA A 1 226 ? -11.958 13.160 42.572 1.00 95.62 226 ALA A N 1
ATOM 1689 C CA . ALA A 1 226 ? -12.321 12.981 43.977 1.00 95.62 226 ALA A CA 1
ATOM 1690 C C . ALA A 1 226 ? -13.734 13.508 44.262 1.00 95.62 226 ALA A C 1
ATOM 1692 O O . ALA A 1 226 ? -14.158 14.512 43.692 1.00 95.62 226 ALA A O 1
ATOM 1693 N N . THR A 1 227 ? -14.465 12.842 45.159 1.00 92.31 227 THR A N 1
ATOM 1694 C CA . THR A 1 227 ? -15.653 13.442 45.785 1.00 92.31 227 THR A CA 1
ATOM 1695 C C . THR A 1 227 ? -15.231 14.517 46.792 1.00 92.31 227 THR A C 1
ATOM 1697 O O . THR A 1 227 ? -14.100 14.505 47.287 1.00 92.31 227 THR A O 1
ATOM 1700 N N . ASP A 1 228 ? -16.121 15.463 47.101 1.00 83.44 228 ASP A N 1
ATOM 1701 C CA . ASP A 1 228 ? -15.803 16.587 47.988 1.00 83.44 228 ASP A CA 1
ATOM 1702 C C . ASP A 1 228 ? -15.248 16.116 49.344 1.00 83.44 228 ASP A C 1
ATOM 1704 O O . ASP A 1 228 ? -15.900 15.392 50.099 1.00 83.44 228 ASP A O 1
ATOM 1708 N N . GLY A 1 229 ? -14.019 16.541 49.659 1.00 80.12 229 GLY A N 1
ATOM 1709 C CA . GLY A 1 229 ? -13.315 16.183 50.896 1.00 80.12 229 GLY A CA 1
ATOM 1710 C C . GLY A 1 229 ? -12.528 14.865 50.856 1.00 80.12 229 GLY A C 1
ATOM 1711 O O . GLY A 1 229 ? -11.865 14.541 51.845 1.00 80.12 229 GLY A O 1
ATOM 1712 N N . ALA A 1 230 ? -12.549 14.118 49.746 1.00 89.00 230 ALA A N 1
ATOM 1713 C CA . ALA A 1 230 ? -11.712 12.935 49.547 1.00 89.00 230 ALA A CA 1
ATOM 1714 C C . ALA A 1 230 ? -10.308 13.296 49.016 1.00 89.00 230 ALA A C 1
ATOM 1716 O O . ALA A 1 230 ? -10.108 14.287 48.319 1.00 89.00 230 ALA A O 1
ATOM 1717 N N . ASP A 1 231 ? -9.312 12.467 49.342 1.00 94.25 231 ASP A N 1
ATOM 1718 C CA . ASP A 1 231 ? -7.948 12.595 48.812 1.00 94.25 231 ASP A CA 1
ATOM 1719 C C . ASP A 1 231 ? -7.882 12.127 47.348 1.00 94.25 231 ASP A C 1
ATOM 1721 O O . ASP A 1 231 ? -8.287 11.003 47.040 1.00 94.25 231 ASP A O 1
ATOM 1725 N N . GLU A 1 232 ? -7.319 12.953 46.460 1.00 93.19 232 GLU A N 1
ATOM 1726 C CA . GLU A 1 232 ? -7.269 12.705 45.009 1.00 93.19 232 GLU A CA 1
ATOM 1727 C C . GLU A 1 232 ? -6.582 11.379 44.653 1.00 93.19 232 GLU A C 1
ATOM 1729 O O . GLU A 1 232 ? -7.078 10.610 43.828 1.00 93.19 232 GLU A O 1
ATOM 1734 N N . GLN A 1 233 ? -5.473 11.040 45.317 1.00 92.62 233 GLN A N 1
ATOM 1735 C CA . GLN A 1 233 ? -4.767 9.792 45.028 1.00 92.62 233 GLN A CA 1
ATOM 1736 C C . GLN A 1 233 ? -5.564 8.563 45.474 1.00 92.62 233 GLN A C 1
ATOM 1738 O O . GLN A 1 233 ? -5.555 7.532 44.792 1.00 92.62 233 GLN A O 1
ATOM 1743 N N . LYS A 1 234 ? -6.242 8.634 46.627 1.00 94.00 234 LYS A N 1
ATOM 1744 C CA . LYS A 1 234 ? -7.158 7.574 47.075 1.00 94.00 234 LYS A CA 1
ATOM 1745 C C . LYS A 1 234 ? -8.347 7.438 46.126 1.00 94.00 234 LYS A C 1
ATOM 1747 O O . LYS A 1 234 ? -8.665 6.306 45.762 1.00 94.00 234 LYS A O 1
ATOM 1752 N N . ALA A 1 235 ? -8.927 8.553 45.687 1.00 95.00 235 ALA A N 1
ATOM 1753 C CA . ALA A 1 235 ? -10.025 8.581 44.730 1.00 95.00 235 ALA A CA 1
ATOM 1754 C C . ALA A 1 235 ? -9.636 7.949 43.386 1.00 95.00 235 ALA A C 1
ATOM 1756 O O . ALA A 1 235 ? -10.332 7.060 42.907 1.00 95.00 235 ALA A O 1
ATOM 1757 N N . LEU A 1 236 ? -8.480 8.301 42.813 1.00 96.44 236 LEU A N 1
ATOM 1758 C CA . LEU A 1 236 ? -8.002 7.712 41.554 1.00 96.44 236 LEU A CA 1
ATOM 1759 C C . LEU A 1 236 ? -7.736 6.206 41.661 1.00 96.44 236 LEU A C 1
ATOM 1761 O O . LEU A 1 236 ? -8.036 5.452 40.731 1.00 96.44 236 LEU A O 1
ATOM 1765 N N . ARG A 1 237 ? -7.201 5.735 42.796 1.00 96.94 237 ARG A N 1
ATOM 1766 C CA . ARG A 1 237 ? -7.035 4.293 43.045 1.00 96.94 237 ARG A CA 1
ATOM 1767 C C . ARG A 1 237 ? -8.383 3.578 43.141 1.00 96.94 237 ARG A C 1
ATOM 1769 O O . ARG A 1 237 ? -8.510 2.487 42.589 1.00 96.94 237 ARG A O 1
ATOM 1776 N N . ALA A 1 238 ? -9.368 4.180 43.809 1.00 97.31 238 ALA A N 1
ATOM 1777 C CA . ALA A 1 238 ? -10.732 3.659 43.882 1.00 97.31 238 ALA A CA 1
ATOM 1778 C C . ALA A 1 238 ? -11.392 3.613 42.491 1.00 97.31 238 ALA A C 1
ATOM 1780 O O . ALA A 1 238 ? -11.860 2.559 42.063 1.00 97.31 238 ALA A O 1
ATOM 1781 N N . ALA A 1 239 ? -11.305 4.703 41.726 1.00 98.00 239 ALA A N 1
ATOM 1782 C CA . ALA A 1 239 ? -11.805 4.795 40.357 1.00 98.00 239 ALA A CA 1
ATOM 1783 C C . ALA A 1 239 ? -11.157 3.746 39.436 1.00 98.00 239 ALA A C 1
ATOM 1785 O O . ALA A 1 239 ? -11.846 3.087 38.660 1.00 98.00 239 ALA A O 1
ATOM 1786 N N . THR A 1 240 ? -9.845 3.518 39.571 1.00 98.12 240 THR A N 1
ATOM 1787 C CA . THR A 1 240 ? -9.111 2.487 38.815 1.00 98.12 240 THR A CA 1
ATOM 1788 C C . THR A 1 240 ? -9.583 1.073 39.150 1.00 98.12 240 THR A C 1
ATOM 1790 O O . THR A 1 240 ? -9.731 0.251 38.242 1.00 98.12 240 THR A O 1
ATOM 1793 N N . ARG A 1 241 ? -9.869 0.778 40.427 1.00 98.38 241 ARG A N 1
ATOM 1794 C CA . ARG A 1 241 ? -10.441 -0.516 40.834 1.00 98.38 241 ARG A CA 1
ATOM 1795 C C . ARG A 1 241 ? -11.849 -0.714 40.277 1.00 98.38 241 ARG A C 1
ATOM 1797 O O . ARG A 1 241 ? -12.119 -1.779 39.727 1.00 98.38 241 ARG A O 1
ATOM 1804 N N . LEU A 1 242 ? -12.706 0.306 40.347 1.00 98.38 242 LEU A N 1
ATOM 1805 C CA . LEU A 1 242 ? -14.060 0.262 39.783 1.00 98.38 242 LEU A CA 1
ATOM 1806 C C . LEU A 1 242 ? -14.040 0.065 38.260 1.00 98.38 242 LEU A C 1
ATOM 1808 O O . LEU A 1 242 ? -14.732 -0.818 37.757 1.00 98.38 242 LEU A O 1
ATOM 1812 N N . ALA A 1 243 ? -13.208 0.822 37.537 1.00 98.12 243 ALA A N 1
ATOM 1813 C CA . ALA A 1 243 ? -13.038 0.684 36.091 1.00 98.12 243 ALA A CA 1
ATOM 1814 C C . ALA A 1 243 ? -12.534 -0.718 35.708 1.00 98.12 243 ALA A C 1
ATOM 1816 O O . ALA A 1 243 ? -13.117 -1.373 34.847 1.00 98.12 243 ALA A O 1
ATOM 1817 N N . SER A 1 244 ? -11.510 -1.226 36.404 1.00 97.94 244 SER A N 1
ATOM 1818 C CA . SER A 1 244 ? -10.979 -2.579 36.171 1.00 97.94 244 SER A CA 1
ATOM 1819 C C . SER A 1 244 ? -12.026 -3.663 36.444 1.00 97.94 244 SER A C 1
ATOM 1821 O O . SER A 1 244 ? -12.115 -4.648 35.712 1.00 97.94 244 SER A O 1
ATOM 1823 N N . HIS A 1 245 ? -12.844 -3.485 37.487 1.00 97.94 245 HIS A N 1
ATOM 1824 C CA . HIS A 1 245 ? -13.910 -4.423 37.825 1.00 97.94 245 HIS A CA 1
ATOM 1825 C C . HIS A 1 245 ? -15.015 -4.423 36.761 1.00 97.94 245 HIS A C 1
ATOM 1827 O O . HIS A 1 245 ? -15.398 -5.495 36.298 1.00 97.94 245 HIS A O 1
ATOM 1833 N N . LEU A 1 246 ? -15.459 -3.249 36.304 1.00 97.81 246 LEU A N 1
ATOM 1834 C CA . LEU A 1 246 ? -16.389 -3.118 35.179 1.00 97.81 246 LEU A CA 1
ATOM 1835 C C . LEU A 1 246 ? -15.856 -3.835 33.932 1.00 97.81 246 LEU A C 1
ATOM 1837 O O . LEU A 1 246 ? -16.562 -4.656 33.346 1.00 97.81 246 LEU A O 1
ATOM 1841 N N . MET A 1 247 ? -14.596 -3.579 33.559 1.00 97.31 247 MET A N 1
ATOM 1842 C CA . MET A 1 247 ? -13.967 -4.218 32.399 1.00 97.31 247 MET A CA 1
ATOM 1843 C C . MET A 1 247 ? -13.982 -5.743 32.513 1.00 97.31 247 MET A C 1
ATOM 1845 O O . MET A 1 247 ? -14.302 -6.438 31.544 1.00 97.31 247 MET A O 1
ATOM 1849 N N . ARG A 1 248 ? -13.685 -6.263 33.709 1.00 96.62 248 ARG A N 1
ATOM 1850 C CA . ARG A 1 248 ? -13.720 -7.697 34.004 1.00 96.62 248 ARG A CA 1
ATOM 1851 C C . ARG A 1 248 ? -15.131 -8.272 33.874 1.00 96.62 248 ARG A C 1
ATOM 1853 O O . ARG A 1 248 ? -15.289 -9.305 33.232 1.00 96.62 248 ARG A O 1
ATOM 1860 N N . ILE A 1 249 ? -16.152 -7.596 34.407 1.00 96.19 249 ILE A N 1
ATOM 1861 C CA . ILE A 1 249 ? -17.549 -8.058 34.339 1.00 96.19 249 ILE A CA 1
ATOM 1862 C C . ILE A 1 249 ? -17.987 -8.292 32.888 1.00 96.19 249 ILE A C 1
ATOM 1864 O O . ILE A 1 249 ? -18.604 -9.324 32.620 1.00 96.19 249 ILE A O 1
ATOM 1868 N N . CYS A 1 250 ? -17.627 -7.405 31.954 1.00 95.06 250 CYS A N 1
ATOM 1869 C CA . CYS A 1 250 ? -17.958 -7.558 30.531 1.00 95.06 250 CYS A CA 1
ATOM 1870 C C . CYS A 1 250 ? -17.080 -8.600 29.809 1.00 95.06 250 CYS A C 1
ATOM 1872 O O . CYS A 1 250 ? -17.587 -9.390 29.007 1.00 95.06 250 CYS A O 1
ATOM 1874 N N . SER A 1 251 ? -15.776 -8.622 30.111 1.00 92.12 251 SER A N 1
ATOM 1875 C CA . SER A 1 251 ? -14.770 -9.340 29.308 1.00 92.12 251 SER A CA 1
ATOM 1876 C C . SER A 1 251 ? -14.496 -10.780 29.765 1.00 92.12 251 SER A C 1
ATOM 1878 O O . SER A 1 251 ? -14.008 -11.588 28.978 1.00 92.12 251 SER A O 1
ATOM 1880 N N . GLU A 1 252 ? -14.776 -11.122 31.028 1.00 91.19 252 GLU A N 1
ATOM 1881 C CA . GLU A 1 252 ? -14.497 -12.452 31.590 1.00 91.19 252 GLU A CA 1
ATOM 1882 C C . GLU A 1 252 ? -15.294 -13.554 30.863 1.00 91.19 252 GLU A C 1
ATOM 1884 O O . GLU A 1 252 ? -16.405 -13.332 30.377 1.00 91.19 252 GLU A O 1
ATOM 1889 N N . THR A 1 253 ? -14.741 -14.761 30.754 1.00 89.31 253 THR A N 1
ATOM 1890 C CA . THR A 1 253 ? -15.461 -15.896 30.155 1.00 89.31 253 THR A CA 1
ATOM 1891 C C . THR A 1 253 ? -16.143 -16.698 31.255 1.00 89.31 253 THR A C 1
ATOM 1893 O O . THR A 1 253 ? -15.469 -17.245 32.122 1.00 89.31 253 THR A O 1
ATOM 1896 N N . THR A 1 254 ? -17.474 -16.770 31.226 1.00 88.62 254 THR A N 1
ATOM 1897 C CA . THR A 1 254 ? -18.264 -17.595 32.152 1.00 88.62 254 THR A CA 1
ATOM 1898 C C . THR A 1 254 ? -18.792 -18.846 31.445 1.00 88.62 254 THR A C 1
ATOM 1900 O O . THR A 1 254 ? -18.487 -19.093 30.277 1.00 88.62 254 THR A O 1
ATOM 1903 N N . VAL A 1 255 ? -19.635 -19.630 32.127 1.00 88.19 255 VAL A N 1
ATOM 1904 C CA . VAL A 1 255 ? -20.410 -20.719 31.498 1.00 88.19 255 VAL A CA 1
ATOM 1905 C C . VAL A 1 255 ? -21.295 -20.223 30.348 1.00 88.19 255 VAL A C 1
ATOM 1907 O O . VAL A 1 255 ? -21.602 -20.977 29.429 1.00 88.19 255 VAL A O 1
ATOM 1910 N N . GLU A 1 256 ? -21.639 -18.934 30.356 1.00 89.00 256 GLU A N 1
ATOM 1911 C CA . GLU A 1 256 ? -22.337 -18.252 29.275 1.00 89.00 256 GLU A CA 1
ATOM 1912 C C . GLU A 1 256 ? -21.373 -17.512 28.337 1.00 89.00 256 GLU A C 1
ATOM 1914 O O . GLU A 1 256 ? -21.805 -16.629 27.616 1.00 89.00 256 GLU A O 1
ATOM 1919 N N . GLY A 1 257 ? -20.079 -17.827 28.283 1.00 87.12 257 GLY A N 1
ATOM 1920 C CA . GLY A 1 257 ? -19.112 -17.120 27.431 1.00 87.12 257 GLY A CA 1
ATOM 1921 C C . GLY A 1 257 ? -18.810 -15.689 27.903 1.00 87.12 257 GLY A C 1
ATOM 1922 O O . GLY A 1 257 ? -18.938 -15.373 29.086 1.00 87.12 257 GLY A O 1
ATOM 1923 N N . SER A 1 258 ? -18.381 -14.817 26.990 1.00 87.62 258 SER A N 1
ATOM 1924 C CA . SER A 1 258 ? -18.158 -13.384 27.240 1.00 87.62 258 SER A CA 1
ATOM 1925 C C . SER A 1 258 ? -19.227 -12.524 26.551 1.00 87.62 258 SER A C 1
ATOM 1927 O O . SER A 1 258 ? -19.936 -13.008 25.665 1.00 87.62 258 SER A O 1
ATOM 1929 N N . ILE A 1 259 ? -19.366 -11.263 26.986 1.00 91.56 259 ILE A N 1
ATOM 1930 C CA . ILE A 1 259 ? -20.200 -10.268 26.292 1.00 91.56 259 ILE A CA 1
ATOM 1931 C C . ILE A 1 259 ? -19.386 -9.709 25.117 1.00 91.56 259 ILE A C 1
ATOM 1933 O O . ILE A 1 259 ? -19.626 -10.061 23.966 1.00 91.56 259 ILE A O 1
ATOM 1937 N N . TRP A 1 260 ? -18.376 -8.897 25.429 1.00 92.94 260 TRP A N 1
ATOM 1938 C CA . TRP A 1 260 ? -17.351 -8.388 24.518 1.00 92.94 260 TRP A CA 1
ATOM 1939 C C . TRP A 1 260 ? -16.210 -7.761 25.345 1.00 92.94 260 TRP A C 1
ATOM 1941 O O . TRP A 1 260 ? -16.403 -7.465 26.531 1.00 92.94 260 TRP A O 1
ATOM 1951 N N . PRO A 1 261 ? -15.011 -7.565 24.766 1.00 92.25 261 PRO A N 1
ATOM 1952 C CA . PRO A 1 261 ? -13.906 -6.900 25.448 1.00 92.25 261 PRO A CA 1
ATOM 1953 C C . PRO A 1 261 ? -14.158 -5.394 25.575 1.00 92.25 261 PRO A C 1
ATOM 1955 O O . PRO A 1 261 ? -14.484 -4.727 24.591 1.00 92.25 261 PRO A O 1
ATOM 1958 N N . VAL A 1 262 ? -13.965 -4.843 26.774 1.00 95.69 262 VAL A N 1
ATOM 1959 C CA . VAL A 1 262 ? -13.863 -3.386 26.963 1.00 95.69 262 VAL A CA 1
ATOM 1960 C C . VAL A 1 262 ? -12.421 -2.980 26.642 1.00 95.69 262 VAL A C 1
ATOM 1962 O O . VAL A 1 262 ? -11.505 -3.410 27.347 1.00 95.69 262 VAL A O 1
ATOM 1965 N N . ASP A 1 263 ? -12.198 -2.171 25.603 1.00 95.94 263 ASP A N 1
ATOM 1966 C CA . ASP A 1 263 ? -10.855 -1.723 25.209 1.00 95.94 263 ASP A CA 1
ATOM 1967 C C . ASP A 1 263 ? -10.590 -0.280 25.670 1.00 95.94 263 ASP A C 1
ATOM 1969 O O . ASP A 1 263 ? -11.242 0.660 25.238 1.00 95.94 263 ASP A O 1
ATOM 1973 N N . ALA A 1 264 ? -9.594 -0.082 26.536 1.00 95.94 264 ALA A N 1
ATOM 1974 C CA . ALA A 1 264 ? -9.177 1.240 27.002 1.00 95.94 264 ALA A CA 1
ATOM 1975 C C . ALA A 1 264 ? -7.916 1.783 26.296 1.00 95.94 264 ALA A C 1
ATOM 1977 O O . ALA A 1 264 ? -7.249 2.678 26.817 1.00 95.94 264 ALA A O 1
ATOM 1978 N N . ASN A 1 265 ? -7.506 1.222 25.153 1.00 94.56 265 ASN A N 1
ATOM 1979 C CA . ASN A 1 265 ? -6.223 1.525 24.499 1.00 94.56 265 ASN A CA 1
ATOM 1980 C C . ASN A 1 265 ? -6.183 2.871 23.764 1.00 94.56 265 ASN A C 1
ATOM 1982 O O . ASN A 1 265 ? -5.096 3.307 23.392 1.00 94.56 265 ASN A O 1
ATOM 1986 N N . LEU A 1 266 ? -7.326 3.541 23.595 1.00 93.56 266 LEU A N 1
ATOM 1987 C CA . LEU A 1 266 ? -7.398 4.907 23.059 1.00 93.56 266 LEU A CA 1
ATOM 1988 C C . LEU A 1 266 ? -7.134 5.994 24.119 1.00 93.56 266 LEU A C 1
ATOM 1990 O O . LEU A 1 266 ? -7.137 7.178 23.789 1.00 93.56 266 LEU A O 1
ATOM 1994 N N . ARG A 1 267 ? -6.906 5.614 25.385 1.00 94.62 267 ARG A N 1
ATOM 1995 C CA . ARG A 1 267 ? -6.512 6.547 26.452 1.00 94.62 267 ARG A CA 1
ATOM 1996 C C . ARG A 1 267 ? -5.089 7.094 26.228 1.00 94.62 267 ARG A C 1
ATOM 1998 O O . ARG A 1 267 ? -4.291 6.427 25.566 1.00 94.62 267 ARG A O 1
ATOM 2005 N N . PRO A 1 268 ? -4.726 8.240 26.834 1.00 93.06 268 PRO A N 1
ATOM 2006 C CA . PRO A 1 268 ? -3.359 8.763 26.810 1.00 93.06 268 PRO A CA 1
ATOM 2007 C C . PRO A 1 268 ? -2.285 7.708 27.097 1.00 93.06 268 PRO A C 1
ATOM 2009 O O . PRO A 1 268 ? -2.389 6.986 28.087 1.00 93.06 268 PRO A O 1
ATOM 2012 N N . GLU A 1 269 ? -1.251 7.644 26.248 1.00 91.44 269 GLU A N 1
ATOM 2013 C CA . GLU A 1 269 ? -0.152 6.648 26.289 1.00 91.44 269 GLU A CA 1
ATOM 2014 C C . GLU A 1 269 ? -0.590 5.185 26.046 1.00 91.44 269 GLU A C 1
ATOM 2016 O O . GLU A 1 269 ? 0.210 4.251 26.178 1.00 91.44 269 GLU A O 1
ATOM 2021 N N . GLY A 1 270 ? -1.846 4.964 25.647 1.00 91.12 270 GLY A N 1
ATOM 2022 C CA . GLY A 1 270 ? -2.414 3.654 25.348 1.00 91.12 270 GLY A CA 1
ATOM 2023 C C . GLY A 1 270 ? -2.242 2.668 26.501 1.00 91.12 270 GLY A C 1
ATOM 2024 O O . GLY A 1 270 ? -2.458 3.008 27.662 1.00 91.12 270 GLY A O 1
ATOM 2025 N N . ARG A 1 271 ? -1.810 1.436 26.196 1.00 87.81 271 ARG A N 1
ATOM 2026 C CA . ARG A 1 271 ? -1.572 0.374 27.198 1.00 87.81 271 ARG A CA 1
ATOM 2027 C C . ARG A 1 271 ? -0.584 0.763 28.297 1.00 87.81 271 ARG A C 1
ATOM 2029 O O . ARG A 1 271 ? -0.705 0.237 29.398 1.00 87.81 271 ARG A O 1
ATOM 2036 N N . ASN A 1 272 ? 0.349 1.667 28.000 1.00 88.75 272 ASN A N 1
ATOM 2037 C CA . ASN A 1 272 ? 1.395 2.090 28.928 1.00 88.75 272 ASN A CA 1
ATOM 2038 C C . ASN A 1 272 ? 0.934 3.215 29.868 1.00 88.75 272 ASN A C 1
ATOM 2040 O O . ASN A 1 272 ? 1.612 3.493 30.852 1.00 88.75 272 ASN A O 1
ATOM 2044 N N . GLY A 1 273 ? -0.205 3.851 29.580 1.00 90.12 273 GLY A N 1
ATOM 2045 C CA . GLY A 1 273 ? -0.772 4.893 30.425 1.00 90.12 273 GLY A CA 1
ATOM 2046 C C . GLY A 1 273 ? -1.633 4.344 31.566 1.00 90.12 273 GLY A C 1
ATOM 2047 O O . GLY A 1 273 ? -2.175 3.233 31.463 1.00 90.12 273 GLY A O 1
ATOM 2048 N N . PRO A 1 274 ? -1.834 5.133 32.640 1.00 93.62 274 PRO A N 1
ATOM 2049 C CA . PRO A 1 274 ? -2.764 4.787 33.712 1.00 93.62 274 PRO A CA 1
ATOM 2050 C C . PRO A 1 274 ? -4.176 4.583 33.153 1.00 93.62 274 PRO A C 1
ATOM 2052 O O . PRO A 1 274 ? -4.593 5.283 32.231 1.00 93.62 274 PRO A O 1
ATOM 2055 N N . LEU A 1 275 ? -4.903 3.606 33.705 1.00 96.81 275 LEU A N 1
ATOM 2056 C CA . LEU A 1 275 ? -6.249 3.250 33.243 1.00 96.81 275 LEU A CA 1
ATOM 2057 C C . LEU A 1 275 ? -7.247 4.401 33.422 1.00 96.81 275 LEU A C 1
ATOM 2059 O O . LEU A 1 275 ? -8.081 4.624 32.551 1.00 96.81 275 LEU A O 1
ATOM 2063 N N . VAL A 1 276 ? -7.138 5.116 34.544 1.00 98.00 276 VAL A N 1
ATOM 2064 C CA . VAL A 1 276 ? -7.977 6.263 34.898 1.00 98.00 276 VAL A CA 1
ATOM 2065 C C . VAL A 1 276 ? -7.076 7.462 35.170 1.00 98.00 276 VAL A C 1
ATOM 2067 O O . VAL A 1 276 ? -6.059 7.336 35.855 1.00 98.00 276 VAL A O 1
ATOM 2070 N N . ARG A 1 277 ? -7.455 8.631 34.650 1.00 96.94 277 ARG A N 1
ATOM 2071 C CA . ARG A 1 277 ? -6.807 9.919 34.945 1.00 96.94 277 ARG A CA 1
ATOM 2072 C C . ARG A 1 277 ? -7.861 10.963 35.310 1.00 96.94 277 ARG A C 1
ATOM 2074 O O . ARG A 1 277 ? -9.013 10.846 34.896 1.00 96.94 277 ARG A O 1
ATOM 2081 N N . THR A 1 278 ? -7.435 12.008 36.012 1.00 97.31 278 THR A N 1
ATOM 2082 C CA . THR A 1 278 ? -8.231 13.230 36.193 1.00 97.31 278 THR A CA 1
ATOM 2083 C C . THR A 1 278 ? -8.477 13.926 34.857 1.00 97.31 278 THR A C 1
ATOM 2085 O O . THR A 1 278 ? -7.753 13.707 33.872 1.00 97.31 278 THR A O 1
ATOM 2088 N N . LEU A 1 279 ? -9.488 14.789 34.810 1.00 96.69 279 LEU A N 1
ATOM 2089 C CA . LEU A 1 279 ? -9.769 15.632 33.650 1.00 96.69 279 LEU A CA 1
ATOM 2090 C C . LEU A 1 279 ? -8.575 16.548 33.343 1.00 96.69 279 LEU A C 1
ATOM 2092 O O . LEU A 1 279 ? -8.129 16.650 32.198 1.00 96.69 279 LEU A O 1
ATOM 2096 N N . SER A 1 280 ? -7.993 17.152 34.381 1.00 95.56 280 SER A N 1
ATOM 2097 C CA . SER A 1 280 ? -6.820 18.027 34.262 1.00 95.56 280 SER A CA 1
ATOM 2098 C C . SER A 1 280 ? -5.606 17.303 33.663 1.00 95.56 280 SER A C 1
ATOM 2100 O O . SER A 1 280 ? -4.912 17.856 32.805 1.00 95.56 280 SER A O 1
ATOM 2102 N N . SER A 1 281 ? -5.380 16.042 34.045 1.00 94.94 281 SER A N 1
ATOM 2103 C CA . SER A 1 281 ? -4.301 15.205 33.507 1.00 94.94 281 SER A CA 1
ATOM 2104 C C . SER A 1 281 ? -4.529 14.825 32.040 1.00 94.94 281 SER A C 1
ATOM 2106 O O . SER A 1 281 ? -3.586 14.867 31.245 1.00 94.94 281 SER A O 1
ATOM 2108 N N . HIS A 1 282 ? -5.770 14.520 31.641 1.00 95.81 282 HIS A N 1
ATOM 2109 C CA . HIS A 1 282 ? -6.107 14.316 30.228 1.00 95.81 282 HIS A CA 1
ATOM 2110 C C . HIS A 1 282 ? -5.864 15.579 29.397 1.00 95.81 282 HIS A C 1
ATOM 2112 O O . HIS A 1 282 ? -5.218 15.510 28.351 1.00 95.81 282 HIS A O 1
ATOM 2118 N N . LEU A 1 283 ? -6.325 16.740 29.867 1.00 95.25 283 LEU A N 1
ATOM 2119 C CA . LEU A 1 283 ? -6.146 18.012 29.161 1.00 95.25 283 LEU A CA 1
ATOM 2120 C C . LEU A 1 283 ? -4.672 18.354 28.960 1.00 95.25 283 LEU A C 1
ATOM 2122 O O . LEU A 1 283 ? -4.262 18.687 27.846 1.00 95.25 283 LEU A O 1
ATOM 2126 N N . ALA A 1 284 ? -3.863 18.211 30.013 1.00 93.69 284 ALA A N 1
ATOM 2127 C CA . ALA A 1 284 ? -2.422 18.413 29.926 1.00 93.69 284 ALA A CA 1
ATOM 2128 C C . ALA A 1 284 ? -1.785 17.490 28.875 1.00 93.69 284 ALA A C 1
ATOM 2130 O O . ALA A 1 284 ? -0.873 17.915 28.160 1.00 93.69 284 ALA A O 1
ATOM 2131 N N . TYR A 1 285 ? -2.288 16.256 28.747 1.00 94.88 285 TYR A N 1
ATOM 2132 C CA . TYR A 1 285 ? -1.801 15.318 27.749 1.00 94.88 285 TYR A CA 1
ATOM 2133 C C . TYR A 1 285 ? -2.128 15.739 26.317 1.00 94.88 285 TYR A C 1
ATOM 2135 O O . TYR A 1 285 ? -1.223 15.882 25.488 1.00 94.88 285 TYR A O 1
ATOM 2143 N N . TYR A 1 286 ? -3.408 15.988 26.035 1.00 92.88 286 TYR A N 1
ATOM 2144 C 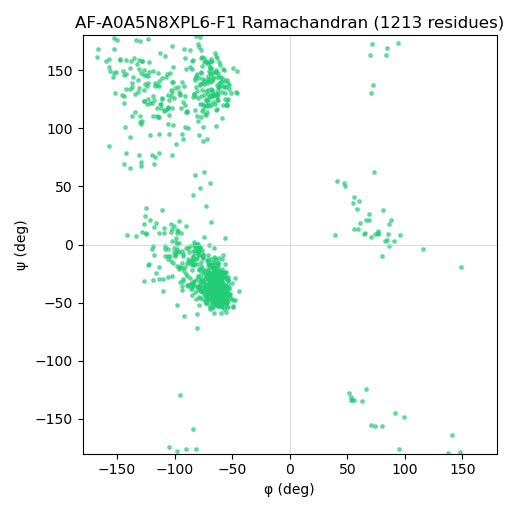CA . TYR A 1 286 ? -3.855 16.333 24.686 1.00 92.88 286 TYR A CA 1
ATOM 2145 C C . TYR A 1 286 ? -3.255 17.651 24.183 1.00 92.88 286 TYR A C 1
ATOM 2147 O O . TYR A 1 286 ? -2.968 17.790 22.993 1.00 92.88 286 TYR A O 1
ATOM 2155 N N . GLN A 1 287 ? -2.978 18.597 25.083 1.00 88.69 287 GLN A N 1
ATOM 2156 C CA . GLN A 1 287 ? -2.324 19.858 24.733 1.00 88.69 287 GLN A CA 1
ATOM 2157 C C . GLN A 1 287 ? -0.847 19.703 24.342 1.00 88.69 287 GLN A C 1
ATOM 2159 O O . GLN A 1 287 ? -0.365 20.482 23.523 1.00 88.69 287 GLN A O 1
ATOM 2164 N N . ARG A 1 288 ? -0.118 18.739 24.923 1.00 84.69 288 ARG A N 1
ATOM 2165 C CA . ARG A 1 288 ? 1.352 18.670 24.810 1.00 84.69 288 ARG A CA 1
ATOM 2166 C C . ARG A 1 288 ? 1.871 17.514 23.965 1.00 84.69 288 ARG A C 1
ATOM 2168 O O . ARG A 1 288 ? 2.841 17.700 23.238 1.00 84.69 288 ARG A O 1
ATOM 2175 N N . TRP A 1 289 ? 1.270 16.331 24.079 1.00 84.25 289 TRP A N 1
ATOM 2176 C CA . TRP A 1 289 ? 1.871 15.093 23.562 1.00 84.25 289 TRP A CA 1
ATOM 2177 C C . TRP A 1 289 ? 1.004 14.341 22.557 1.00 84.25 289 TRP A C 1
ATOM 2179 O O . TRP A 1 289 ? 1.545 13.512 21.821 1.00 84.25 289 TRP A O 1
ATOM 2189 N N . ALA A 1 290 ? -0.298 14.631 22.494 1.00 83.62 290 ALA A N 1
ATOM 2190 C CA . ALA A 1 290 ? -1.198 13.884 21.626 1.00 83.62 290 ALA A CA 1
ATOM 2191 C C . ALA A 1 290 ? -0.819 13.993 20.147 1.00 83.62 290 ALA A C 1
ATOM 2193 O O . ALA A 1 290 ? -0.394 15.045 19.661 1.00 83.62 290 ALA A O 1
ATOM 2194 N N . LYS A 1 291 ? -1.016 12.903 19.418 1.00 83.62 291 LYS A N 1
ATOM 2195 C CA . LYS A 1 291 ? -0.835 12.775 17.975 1.00 83.62 291 LYS A CA 1
ATOM 2196 C C . LYS A 1 291 ? -2.131 13.079 17.235 1.00 83.62 291 LYS A C 1
ATOM 2198 O O . LYS A 1 291 ? -3.223 13.018 17.786 1.00 83.62 291 LYS A O 1
ATOM 2203 N N . THR A 1 292 ? -2.002 13.386 15.951 1.00 79.38 292 THR A N 1
ATOM 2204 C CA . THR A 1 292 ? -3.122 13.753 15.078 1.00 79.38 292 THR A CA 1
ATOM 2205 C C . THR A 1 292 ? -4.258 12.723 15.073 1.00 79.38 292 THR A C 1
ATOM 2207 O O . THR A 1 292 ? -5.426 13.090 15.191 1.00 79.38 292 THR A O 1
ATOM 2210 N N . TRP A 1 293 ? -3.923 11.432 15.004 1.00 82.12 293 TRP A N 1
ATOM 2211 C CA . TRP A 1 293 ? -4.915 10.354 14.969 1.00 82.12 293 TRP A CA 1
ATOM 2212 C C . TRP A 1 293 ? -5.760 10.262 16.253 1.00 82.12 293 TRP A C 1
ATOM 2214 O O . TRP A 1 293 ? -6.898 9.802 16.198 1.00 82.12 293 TRP A O 1
ATOM 2224 N N . GLU A 1 294 ? -5.249 10.731 17.398 1.00 88.94 294 GLU A N 1
ATOM 2225 C CA . GLU A 1 294 ? -5.992 10.718 18.666 1.00 88.94 294 GLU A CA 1
ATOM 2226 C C . GLU A 1 294 ? -7.168 11.702 18.625 1.00 88.94 294 GLU A C 1
ATOM 2228 O O . GLU A 1 294 ? -8.253 11.393 19.111 1.00 88.94 294 GLU A O 1
ATOM 2233 N N . PHE A 1 295 ? -7.005 12.848 17.955 1.00 89.12 295 PHE A N 1
ATOM 2234 C CA . PHE A 1 295 ? -8.101 13.800 17.737 1.00 89.12 295 PHE A CA 1
ATOM 2235 C C . PHE A 1 295 ? -9.144 13.273 16.757 1.00 89.12 295 PHE A C 1
ATOM 2237 O O . PHE A 1 295 ? -10.333 13.521 16.936 1.00 89.12 295 PHE A O 1
ATOM 2244 N N . GLN A 1 296 ? -8.719 12.495 15.761 1.00 87.31 296 GLN A N 1
ATOM 2245 C CA . GLN A 1 296 ? -9.644 11.806 14.866 1.00 87.31 296 GLN A CA 1
ATOM 2246 C C . GLN A 1 296 ? -10.489 10.768 15.619 1.00 87.31 296 GLN A C 1
ATOM 2248 O O . GLN A 1 296 ? -11.686 10.658 15.367 1.00 87.31 296 GLN A O 1
ATOM 2253 N N . ALA A 1 297 ? -9.905 10.046 16.580 1.00 89.88 297 ALA A N 1
ATOM 2254 C CA . ALA A 1 297 ? -10.657 9.131 17.439 1.00 89.88 297 ALA A CA 1
ATOM 2255 C C . ALA A 1 297 ? -11.652 9.870 18.356 1.00 89.88 297 ALA A C 1
ATOM 2257 O O . ALA A 1 297 ? -12.771 9.394 18.554 1.00 89.88 297 ALA A O 1
ATOM 2258 N N . LEU A 1 298 ? -11.268 11.044 18.873 1.00 93.69 298 LEU A N 1
ATOM 2259 C CA . LEU A 1 298 ? -12.103 11.885 19.740 1.00 93.69 298 LEU A CA 1
ATOM 2260 C C . LEU A 1 298 ? -13.335 12.486 19.046 1.00 93.69 298 LEU A C 1
ATOM 2262 O O . LEU A 1 298 ? -14.259 12.886 19.747 1.00 93.69 298 LEU A O 1
ATOM 2266 N N . LEU A 1 299 ? -13.413 12.490 17.707 1.00 92.31 299 LEU A N 1
ATOM 2267 C CA . LEU A 1 299 ? -14.629 12.896 16.976 1.00 92.31 299 LEU A CA 1
ATOM 2268 C C . LEU A 1 299 ? -15.874 12.116 17.407 1.00 92.31 299 LEU A C 1
ATOM 2270 O O . LEU A 1 299 ? -16.988 12.621 17.312 1.00 92.31 299 LEU A O 1
ATOM 2274 N N . LYS A 1 300 ? -15.676 10.873 17.852 1.00 95.06 300 LYS A N 1
ATOM 2275 C CA . LYS A 1 300 ? -16.746 9.959 18.249 1.00 95.06 300 LYS A CA 1
ATOM 2276 C C . LYS A 1 300 ? -16.885 9.839 19.768 1.00 95.06 300 LYS A C 1
ATOM 2278 O O . LYS A 1 300 ? -17.564 8.932 20.223 1.00 95.06 300 LYS A O 1
ATOM 2283 N N . ALA A 1 301 ? -16.220 10.682 20.559 1.00 95.62 301 ALA A N 1
ATOM 2284 C CA . ALA A 1 301 ? -16.255 10.578 22.015 1.00 95.62 301 ALA A CA 1
ATOM 2285 C C . ALA A 1 301 ? -17.657 10.896 22.569 1.00 95.62 301 ALA A C 1
ATOM 2287 O O . ALA A 1 301 ? -18.218 11.949 22.271 1.00 95.62 301 ALA A O 1
ATOM 2288 N N . ARG A 1 302 ? -18.213 10.002 23.398 1.00 95.62 302 ARG A N 1
ATOM 2289 C CA . ARG A 1 302 ? -19.543 10.161 24.013 1.00 95.62 302 ARG A CA 1
ATOM 2290 C C . ARG A 1 302 ? -19.572 9.601 25.442 1.00 95.62 302 ARG A C 1
ATOM 2292 O O . ARG A 1 302 ? -19.206 8.441 25.625 1.00 95.62 302 ARG A O 1
ATOM 2299 N N . PRO A 1 303 ? -20.023 10.349 26.464 1.00 97.06 303 PRO A N 1
ATOM 2300 C CA . PRO A 1 303 ? -20.236 9.809 27.807 1.00 97.06 303 PRO A CA 1
ATOM 2301 C C . PRO A 1 303 ? -21.329 8.735 27.789 1.00 97.06 303 PRO A C 1
ATOM 2303 O O . PRO A 1 303 ? -22.404 8.956 27.236 1.00 97.06 303 PRO A O 1
ATOM 2306 N N . VAL A 1 304 ? -21.062 7.564 28.373 1.00 97.38 304 VAL A N 1
ATOM 2307 C CA . VAL A 1 304 ? -21.992 6.416 28.326 1.00 97.38 304 VAL A CA 1
ATOM 2308 C C . VAL A 1 304 ? -22.333 5.840 29.698 1.00 97.38 304 VAL A C 1
ATOM 2310 O O . VAL A 1 304 ? -23.450 5.365 29.893 1.00 97.38 304 VAL A O 1
ATOM 2313 N N . ALA A 1 305 ? -21.429 5.898 30.676 1.00 97.50 305 ALA A N 1
ATOM 2314 C CA . ALA A 1 305 ? -21.686 5.377 32.019 1.00 97.50 305 ALA A CA 1
ATOM 2315 C C . ALA A 1 305 ? -20.954 6.182 33.099 1.00 97.50 305 ALA A C 1
ATOM 2317 O O . ALA A 1 305 ? -19.955 6.843 32.824 1.00 97.50 305 ALA A O 1
ATOM 2318 N N . GLY A 1 306 ? -21.423 6.073 34.344 1.00 96.81 306 GLY A N 1
ATOM 2319 C CA . GLY A 1 306 ? -20.805 6.725 35.496 1.00 96.81 306 GLY A CA 1
ATOM 2320 C C . GLY A 1 306 ? -21.369 8.112 35.800 1.00 96.81 306 GLY A C 1
ATOM 2321 O O . GLY A 1 306 ? -22.569 8.333 35.680 1.00 96.81 306 GLY A O 1
ATOM 2322 N N . ASP A 1 307 ? -20.509 9.011 36.270 1.00 97.50 307 ASP A N 1
ATOM 2323 C CA . ASP A 1 307 ? -20.843 10.401 36.589 1.00 97.50 307 ASP A CA 1
ATOM 2324 C C . ASP A 1 307 ? -21.068 11.193 35.292 1.00 97.50 307 ASP A C 1
ATOM 2326 O O . ASP A 1 307 ? -20.155 11.328 34.476 1.00 97.50 307 ASP A O 1
ATOM 2330 N N . THR A 1 308 ? -22.308 11.641 35.072 1.00 94.62 308 THR A N 1
ATOM 2331 C CA . THR A 1 308 ? -22.713 12.285 33.810 1.00 94.62 308 THR A CA 1
ATOM 2332 C C . THR A 1 308 ? -22.080 13.665 33.675 1.00 94.62 308 THR A C 1
ATOM 2334 O O . THR A 1 308 ? -21.464 13.938 32.647 1.00 94.62 308 THR A O 1
ATOM 2337 N N . ASP A 1 309 ? -22.117 14.465 34.743 1.00 97.12 309 ASP A N 1
ATOM 2338 C CA . ASP A 1 309 ? -21.543 15.812 34.777 1.00 97.12 309 ASP A CA 1
ATOM 2339 C C . ASP A 1 309 ? -20.040 15.785 34.445 1.00 97.12 309 ASP A C 1
ATOM 2341 O O . ASP A 1 309 ? -19.577 16.522 33.578 1.00 97.12 309 ASP A O 1
ATOM 2345 N N . LEU A 1 310 ? -19.272 14.860 35.039 1.00 97.50 310 LEU A N 1
ATOM 2346 C CA . LEU A 1 310 ? -17.839 14.705 34.750 1.00 97.50 310 LEU A CA 1
ATOM 2347 C C . LEU A 1 310 ? -17.577 14.288 33.293 1.00 97.50 310 LEU A C 1
ATOM 2349 O O . LEU A 1 310 ? -16.588 14.702 32.683 1.00 97.50 310 LEU A O 1
ATOM 2353 N N . GLY A 1 311 ? -18.446 13.450 32.725 1.00 97.25 311 GLY A N 1
ATOM 2354 C CA . GLY A 1 311 ? -18.368 13.062 31.320 1.00 97.25 311 GLY A CA 1
ATOM 2355 C C . GLY A 1 311 ? -18.610 14.244 30.378 1.00 97.25 311 GLY A C 1
ATOM 2356 O O . GLY A 1 311 ? -17.868 14.420 29.412 1.00 97.25 311 GLY A O 1
ATOM 2357 N N . GLU A 1 312 ? -19.612 15.072 30.668 1.00 97.31 312 GLU A N 1
ATOM 2358 C CA . GLU A 1 312 ? -19.917 16.284 29.900 1.00 97.31 312 GLU A CA 1
ATOM 2359 C C . GLU A 1 312 ? -18.795 17.325 30.009 1.00 97.31 312 GLU A C 1
ATOM 2361 O O . GLU A 1 312 ? -18.363 17.871 28.989 1.00 97.31 312 GLU A O 1
ATOM 2366 N N . GLU A 1 313 ? -18.247 17.529 31.212 1.00 97.56 313 GLU A N 1
ATOM 2367 C CA . GLU A 1 313 ? -17.067 18.370 31.446 1.00 97.56 313 GLU A CA 1
ATOM 2368 C C . GLU A 1 313 ? -15.867 17.913 30.597 1.00 97.56 313 GLU A C 1
ATOM 2370 O O . GLU A 1 313 ? -15.171 18.740 29.999 1.00 97.56 313 GLU A O 1
ATOM 2375 N N . TYR A 1 314 ? -15.642 16.598 30.488 1.00 96.81 314 TYR A N 1
ATOM 2376 C CA . TYR A 1 314 ? -14.566 16.037 29.671 1.00 96.81 314 TYR A CA 1
ATOM 2377 C C . TYR A 1 314 ? -14.724 16.349 28.180 1.00 96.81 314 TYR A C 1
ATOM 2379 O O . TYR A 1 314 ? -13.768 16.800 27.541 1.00 96.81 314 TYR A O 1
ATOM 2387 N N . ILE A 1 315 ? -15.924 16.152 27.625 1.00 96.06 315 ILE A N 1
ATOM 2388 C CA . ILE A 1 315 ? -16.196 16.458 26.214 1.00 96.06 315 ILE A CA 1
ATOM 2389 C C . ILE A 1 315 ? -16.039 17.956 25.951 1.00 96.06 315 ILE A C 1
ATOM 2391 O O . ILE A 1 315 ? -15.319 18.338 25.026 1.00 96.06 315 ILE A O 1
ATOM 2395 N N . ALA A 1 316 ? -16.639 18.802 26.792 1.00 95.81 316 ALA A N 1
ATOM 2396 C CA . ALA A 1 316 ? -16.576 20.253 26.647 1.00 95.81 316 ALA A CA 1
ATOM 2397 C C . ALA A 1 316 ? -15.132 20.782 26.694 1.00 95.81 316 ALA A C 1
ATOM 2399 O O . ALA A 1 316 ? -14.773 21.703 25.958 1.00 95.81 316 ALA A O 1
ATOM 2400 N N . ALA A 1 317 ? -14.276 20.185 27.527 1.00 95.62 317 ALA A N 1
ATOM 2401 C CA . ALA A 1 317 ? -12.887 20.606 27.648 1.00 95.62 317 ALA A CA 1
ATOM 2402 C C . ALA A 1 317 ? -12.009 20.174 26.456 1.00 95.62 317 ALA A C 1
ATOM 2404 O O . ALA A 1 317 ? -11.064 20.888 26.103 1.00 95.62 317 ALA A O 1
ATOM 2405 N N . LEU A 1 318 ? -12.299 19.029 25.822 1.00 94.25 318 LEU A N 1
ATOM 2406 C CA . LEU A 1 318 ? -11.531 18.522 24.677 1.00 94.25 318 LEU A CA 1
ATOM 2407 C C . LEU A 1 318 ? -12.039 19.001 23.319 1.00 94.25 318 LEU A C 1
ATOM 2409 O O . LEU A 1 318 ? -11.236 19.082 22.385 1.00 94.25 318 LEU A O 1
ATOM 2413 N N . GLU A 1 319 ? -13.318 19.362 23.200 1.00 92.44 319 GLU A N 1
ATOM 2414 C CA . GLU A 1 319 ? -13.923 19.817 21.944 1.00 92.44 319 GLU A CA 1
ATOM 2415 C C . GLU A 1 319 ? -13.066 20.891 21.229 1.00 92.44 319 GLU A C 1
ATOM 2417 O O . GLU A 1 319 ? -12.755 20.713 20.044 1.00 92.44 319 GLU A O 1
ATOM 2422 N N . PRO A 1 320 ? -12.569 21.957 21.896 1.00 91.19 320 PRO A N 1
ATOM 2423 C CA . PRO A 1 320 ? -11.763 22.976 21.225 1.00 91.19 320 PRO A CA 1
ATOM 2424 C C . PRO A 1 320 ? -10.434 22.450 20.668 1.00 91.19 320 PRO A C 1
ATOM 2426 O O . PRO A 1 320 ? -9.904 23.033 19.723 1.00 91.19 320 PRO A O 1
ATOM 2429 N N . LEU A 1 321 ? -9.871 21.388 21.255 1.00 91.50 321 LEU A N 1
ATOM 2430 C CA . LEU A 1 321 ? -8.618 20.782 20.803 1.00 91.50 321 LEU A CA 1
ATOM 2431 C C . LEU A 1 321 ? -8.843 19.902 19.568 1.00 91.50 321 LEU A C 1
ATOM 2433 O O . LEU A 1 321 ? -8.032 19.947 18.645 1.00 91.50 321 LEU A O 1
ATOM 2437 N N . VAL A 1 322 ? -9.959 19.165 19.521 1.00 91.19 322 VAL A N 1
ATOM 2438 C CA . VAL A 1 322 ? -10.345 18.324 18.374 1.00 91.19 322 VAL A CA 1
ATOM 2439 C C . VAL A 1 322 ? -10.492 19.169 17.110 1.00 91.19 322 VAL A C 1
ATOM 2441 O O . VAL A 1 322 ? -9.840 18.895 16.105 1.00 91.19 322 VAL A O 1
ATOM 2444 N N . TRP A 1 323 ? -11.255 20.263 17.171 1.00 88.44 323 TRP A N 1
ATOM 2445 C CA . TRP A 1 323 ? -11.523 21.099 15.990 1.00 88.44 323 TRP A CA 1
ATOM 2446 C C . TRP A 1 323 ? -10.387 22.059 15.615 1.00 88.44 323 TRP A C 1
ATOM 2448 O O . TRP A 1 323 ? -10.454 22.709 14.573 1.00 88.44 323 TRP A O 1
ATOM 2458 N N . LYS A 1 324 ? -9.332 22.145 16.436 1.00 84.94 324 LYS A N 1
ATOM 2459 C CA . LYS A 1 324 ? -8.067 22.821 16.097 1.00 84.94 324 LYS A CA 1
ATOM 2460 C C . LYS A 1 324 ? -6.981 21.853 15.629 1.00 84.94 324 LYS A C 1
ATOM 2462 O O . LYS A 1 324 ? -5.934 22.300 15.174 1.00 84.94 324 LYS A O 1
ATOM 2467 N N . ALA A 1 325 ? -7.204 20.538 15.710 1.00 79.38 325 ALA A N 1
ATOM 2468 C CA . ALA A 1 325 ? -6.189 19.543 15.366 1.00 79.38 325 ALA A CA 1
ATOM 2469 C C . ALA A 1 325 ? -5.719 19.650 13.906 1.00 79.38 325 ALA A C 1
ATOM 2471 O O . ALA A 1 325 ? -4.545 19.406 13.635 1.00 79.38 325 ALA A O 1
ATOM 2472 N N . ALA A 1 326 ? -6.601 20.078 12.995 1.00 71.69 326 ALA A N 1
ATOM 2473 C CA . ALA A 1 326 ? -6.277 20.302 11.587 1.00 71.69 326 ALA A CA 1
ATOM 2474 C C . ALA A 1 326 ? -5.261 21.440 11.346 1.00 71.69 326 ALA A C 1
ATOM 2476 O O . ALA A 1 326 ? -4.660 21.485 10.281 1.00 71.69 326 ALA A O 1
ATOM 2477 N N . GLU A 1 327 ? -5.037 22.337 12.317 1.00 73.44 327 GLU A N 1
ATOM 2478 C CA . GL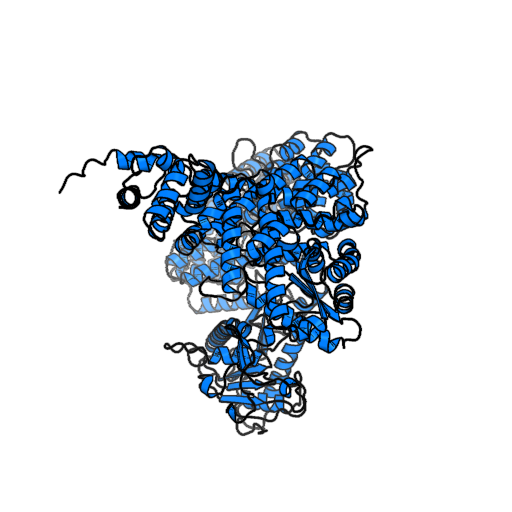U A 1 327 ? -4.051 23.431 12.218 1.00 73.44 327 GLU A CA 1
ATOM 2479 C C . GLU A 1 327 ? -2.612 22.968 12.529 1.00 73.44 327 GLU A C 1
ATOM 2481 O O . GLU A 1 327 ? -1.673 23.761 12.471 1.00 73.44 327 GLU A O 1
ATOM 2486 N N . ARG A 1 328 ? -2.416 21.695 12.900 1.00 72.00 328 ARG A N 1
ATOM 2487 C CA . ARG A 1 328 ? -1.097 21.147 13.234 1.00 72.00 328 ARG A CA 1
ATOM 2488 C C . ARG A 1 328 ? -0.255 20.902 11.984 1.00 72.00 328 ARG A C 1
ATOM 2490 O O . ARG A 1 328 ? -0.746 20.414 10.967 1.00 72.00 328 ARG A O 1
ATOM 2497 N N . GLU A 1 329 ? 1.042 21.170 12.101 1.00 57.94 329 GLU A N 1
ATOM 2498 C CA . GLU A 1 329 ? 2.020 20.850 11.062 1.00 57.94 329 GLU A CA 1
ATOM 2499 C C . GLU A 1 329 ? 1.978 19.346 10.737 1.00 57.94 329 GLU A C 1
ATOM 2501 O O . GLU A 1 329 ? 1.892 18.513 11.640 1.00 57.94 329 GLU A O 1
ATOM 2506 N N . ASN A 1 330 ? 2.007 18.996 9.449 1.00 53.31 330 ASN A N 1
ATOM 2507 C CA . ASN A 1 330 ? 1.924 17.618 8.947 1.00 53.31 330 ASN A CA 1
ATOM 2508 C C . ASN A 1 330 ? 0.635 16.839 9.291 1.00 53.31 330 ASN A C 1
ATOM 2510 O O . ASN A 1 330 ? 0.613 15.620 9.123 1.00 53.31 330 ASN A O 1
ATOM 2514 N N . PHE A 1 331 ? -0.465 17.506 9.677 1.00 61.22 331 PHE A N 1
ATOM 2515 C CA . PHE A 1 331 ? -1.752 16.854 9.975 1.00 61.22 331 PHE A CA 1
ATOM 2516 C C . PHE A 1 331 ? -2.200 15.873 8.874 1.00 61.22 331 PHE A C 1
ATOM 2518 O O . PHE A 1 331 ? -2.461 14.705 9.155 1.00 61.22 331 PHE A O 1
ATOM 2525 N N . VAL A 1 332 ? -2.249 16.317 7.613 1.00 53.16 332 VAL A N 1
ATOM 2526 C CA . VAL A 1 332 ? -2.711 15.469 6.498 1.00 53.16 332 VAL A CA 1
ATOM 2527 C C . VAL A 1 332 ? -1.697 14.368 6.131 1.00 53.16 332 VAL A C 1
ATOM 2529 O O . VAL A 1 332 ? -2.121 13.212 6.050 1.00 53.16 332 VAL A O 1
ATOM 2532 N N . PRO A 1 333 ? -0.381 14.649 5.980 1.00 54.97 333 PRO A N 1
ATOM 2533 C CA . PRO A 1 333 ? 0.625 13.602 5.778 1.00 54.97 333 PRO A CA 1
ATOM 2534 C C . PRO A 1 333 ? 0.616 12.505 6.852 1.00 54.97 333 PRO A C 1
ATOM 2536 O O . PRO A 1 333 ? 0.731 11.326 6.517 1.00 54.97 333 PRO A O 1
ATOM 2539 N N . ASP A 1 334 ? 0.435 12.857 8.129 1.00 60.47 334 ASP A N 1
ATOM 2540 C CA . ASP A 1 334 ? 0.366 11.893 9.237 1.00 60.47 334 ASP A CA 1
ATOM 2541 C C . ASP A 1 334 ? -0.843 10.960 9.108 1.00 60.47 334 ASP A C 1
ATOM 2543 O O . ASP A 1 334 ? -0.742 9.743 9.295 1.00 60.47 334 ASP A O 1
ATOM 2547 N N . VAL A 1 335 ? -1.987 11.537 8.751 1.00 61.25 335 VAL A N 1
ATOM 2548 C CA . VAL A 1 335 ? -3.254 10.840 8.524 1.00 61.25 335 VAL A CA 1
ATOM 2549 C C . VAL A 1 335 ? -3.098 9.876 7.333 1.00 61.25 335 VAL A C 1
ATOM 2551 O O . VAL A 1 335 ? -3.341 8.674 7.463 1.00 61.25 335 VAL A O 1
ATOM 2554 N N . GLN A 1 336 ? -2.549 10.326 6.205 1.00 57.97 336 GLN A N 1
ATOM 2555 C CA . GLN A 1 336 ? -2.285 9.467 5.041 1.00 57.97 336 GLN A CA 1
ATOM 2556 C C . GLN A 1 336 ? -1.250 8.367 5.311 1.00 57.97 336 GLN A C 1
ATOM 2558 O O . GLN A 1 336 ? -1.437 7.220 4.902 1.00 57.97 336 GLN A O 1
ATOM 2563 N N . LYS A 1 337 ? -0.156 8.681 6.016 1.00 63.12 337 LYS A N 1
ATOM 2564 C CA . LYS A 1 337 ? 0.873 7.700 6.395 1.00 63.12 337 LYS A CA 1
ATOM 2565 C C . LYS A 1 337 ? 0.290 6.613 7.292 1.00 63.12 337 LYS A C 1
ATOM 2567 O O . LYS A 1 337 ? 0.616 5.441 7.124 1.00 63.12 337 LYS A O 1
ATOM 2572 N N . MET A 1 338 ? -0.614 6.981 8.199 1.00 65.12 338 MET A N 1
ATOM 2573 C CA . MET A 1 338 ? -1.364 6.016 8.995 1.00 65.12 338 MET A CA 1
ATOM 2574 C C . MET A 1 338 ? -2.245 5.121 8.113 1.00 65.12 338 MET A C 1
ATOM 2576 O O . MET A 1 338 ? -2.237 3.909 8.315 1.00 65.12 338 MET A O 1
ATOM 2580 N N . ARG A 1 339 ? -2.963 5.670 7.120 1.00 67.81 339 ARG A N 1
ATOM 2581 C CA . ARG A 1 339 ? -3.790 4.857 6.209 1.00 67.81 339 ARG A CA 1
ATOM 2582 C C . ARG A 1 339 ? -2.953 3.876 5.386 1.00 67.81 339 ARG A C 1
ATOM 2584 O O . ARG A 1 339 ? -3.302 2.698 5.358 1.00 67.81 339 ARG A O 1
ATOM 2591 N N . ARG A 1 340 ? -1.842 4.331 4.792 1.00 65.62 340 ARG A N 1
ATOM 2592 C CA . ARG A 1 340 ? -0.905 3.468 4.045 1.00 65.62 340 ARG A CA 1
ATOM 2593 C C . ARG A 1 340 ? -0.373 2.339 4.916 1.00 65.62 340 ARG A C 1
ATOM 2595 O O . ARG A 1 340 ? -0.541 1.177 4.569 1.00 65.62 340 ARG A O 1
ATOM 2602 N N . ARG A 1 341 ? 0.104 2.670 6.119 1.00 69.25 341 ARG A N 1
ATOM 2603 C CA . ARG A 1 341 ? 0.563 1.680 7.099 1.00 69.25 341 ARG A CA 1
ATOM 2604 C C . ARG A 1 341 ? -0.520 0.658 7.451 1.00 69.25 341 ARG A C 1
ATOM 2606 O O . ARG A 1 341 ? -0.202 -0.499 7.690 1.00 69.25 341 ARG A O 1
ATOM 2613 N N . VAL A 1 342 ? -1.791 1.055 7.528 1.00 70.50 342 VAL A N 1
ATOM 2614 C CA . VAL A 1 342 ? -2.889 0.111 7.796 1.00 70.50 342 VAL A CA 1
ATOM 2615 C C . VAL A 1 342 ? -3.059 -0.884 6.646 1.00 70.50 342 VAL A C 1
ATOM 2617 O O . VAL A 1 342 ? -3.249 -2.058 6.935 1.00 70.50 342 VAL A O 1
ATOM 2620 N N . VAL A 1 343 ? -2.953 -0.449 5.383 1.00 68.69 343 VAL A N 1
ATOM 2621 C CA . VAL A 1 343 ? -3.028 -1.345 4.209 1.00 68.69 343 VAL A CA 1
ATOM 2622 C C . VAL A 1 343 ? -1.803 -2.253 4.124 1.00 68.69 343 VAL A C 1
ATOM 2624 O O . VAL A 1 343 ? -1.953 -3.453 3.944 1.00 68.69 343 VAL A O 1
ATOM 2627 N N . GLU A 1 344 ? -0.600 -1.705 4.308 1.00 71.12 344 GLU A N 1
ATOM 2628 C CA . GLU A 1 344 ? 0.673 -2.444 4.233 1.00 71.12 344 GLU A CA 1
ATOM 2629 C C . GLU A 1 344 ? 0.781 -3.578 5.266 1.00 71.12 344 GLU A C 1
ATOM 2631 O O . GLU A 1 344 ? 1.538 -4.523 5.069 1.00 71.12 344 GLU A O 1
ATOM 2636 N N . ASN A 1 345 ? 0.034 -3.496 6.372 1.00 76.44 345 ASN A N 1
ATOM 2637 C CA . ASN A 1 345 ? -0.010 -4.543 7.397 1.00 76.44 345 ASN A CA 1
ATOM 2638 C C . ASN A 1 345 ? -1.044 -5.646 7.108 1.00 76.44 345 ASN A C 1
ATOM 2640 O O . ASN A 1 345 ? -1.163 -6.577 7.905 1.00 76.44 345 ASN A O 1
ATOM 2644 N N . ILE A 1 346 ? -1.806 -5.548 6.015 1.00 76.94 346 ILE A N 1
ATOM 2645 C CA . ILE A 1 346 ? -2.726 -6.604 5.586 1.00 76.94 346 ILE A CA 1
ATOM 2646 C C . ILE A 1 346 ? -1.912 -7.652 4.809 1.00 76.94 346 ILE A C 1
ATOM 2648 O O . ILE A 1 346 ? -1.202 -7.284 3.870 1.00 76.94 346 ILE A O 1
ATOM 2652 N N . PRO A 1 347 ? -1.993 -8.950 5.153 1.00 84.69 347 PRO A N 1
ATOM 2653 C CA . PRO A 1 347 ? -1.346 -10.000 4.372 1.00 84.69 347 PRO A CA 1
ATOM 2654 C C . PRO A 1 347 ? -1.789 -9.960 2.904 1.00 84.69 347 PRO A C 1
ATOM 2656 O O . PRO A 1 347 ? -2.981 -9.865 2.628 1.00 84.69 347 PRO A O 1
ATOM 2659 N N . ALA A 1 348 ? -0.855 -10.085 1.954 1.00 75.94 348 ALA A N 1
ATOM 2660 C CA . ALA A 1 348 ? -1.139 -9.907 0.523 1.00 75.94 348 ALA A CA 1
ATOM 2661 C C . ALA A 1 348 ? -2.291 -10.790 -0.003 1.00 75.94 348 ALA A C 1
ATOM 2663 O O . ALA A 1 348 ? -3.111 -10.328 -0.790 1.00 75.94 348 ALA A O 1
ATOM 2664 N N . ALA A 1 349 ? -2.401 -12.030 0.488 1.00 78.50 349 ALA A N 1
ATOM 2665 C CA . ALA A 1 349 ? -3.465 -12.968 0.116 1.00 78.50 349 ALA A CA 1
ATOM 2666 C C . ALA A 1 349 ? -4.861 -12.589 0.658 1.00 78.50 349 ALA A C 1
ATOM 2668 O O . ALA A 1 349 ? -5.869 -13.123 0.203 1.00 78.50 349 ALA A O 1
ATOM 2669 N N . GLU A 1 350 ? -4.932 -11.688 1.638 1.00 86.31 350 GLU A N 1
ATOM 2670 C CA . GLU A 1 350 ? -6.168 -11.296 2.321 1.00 86.31 350 GLU A CA 1
ATOM 2671 C C . GLU A 1 350 ? -6.705 -9.937 1.851 1.00 86.31 350 GLU A C 1
ATOM 2673 O O . GLU A 1 350 ? -7.870 -9.631 2.100 1.00 86.31 350 GLU A O 1
ATOM 2678 N N . ILE A 1 351 ? -5.898 -9.136 1.140 1.00 82.31 351 ILE A N 1
ATOM 2679 C CA . ILE A 1 351 ? -6.227 -7.751 0.755 1.00 82.31 351 ILE A CA 1
ATOM 2680 C C . ILE A 1 351 ? -7.562 -7.661 0.012 1.00 82.31 351 ILE A C 1
ATOM 2682 O O . ILE A 1 351 ? -8.411 -6.850 0.378 1.00 82.31 351 ILE A O 1
ATOM 2686 N N . GLU A 1 352 ? -7.778 -8.508 -0.997 1.00 80.81 352 GLU A N 1
ATOM 2687 C CA . GLU A 1 352 ? -9.014 -8.495 -1.795 1.00 80.81 352 GLU A CA 1
ATOM 2688 C C . GLU A 1 352 ? -10.244 -8.967 -1.010 1.00 80.81 352 GLU A C 1
ATOM 2690 O O . GLU A 1 352 ? -11.379 -8.718 -1.414 1.00 80.81 352 GLU A O 1
ATOM 2695 N N . ARG A 1 353 ? -10.028 -9.654 0.117 1.00 89.62 353 ARG A N 1
ATOM 2696 C CA . ARG A 1 353 ? -11.075 -10.224 0.970 1.00 89.62 353 ARG A CA 1
ATOM 2697 C C . ARG A 1 353 ? -11.402 -9.375 2.188 1.00 89.62 353 ARG A C 1
ATOM 2699 O O . ARG A 1 353 ? -12.379 -9.671 2.878 1.00 89.62 353 ARG A O 1
ATOM 2706 N N . GLU A 1 354 ? -10.617 -8.337 2.447 1.00 91.94 354 GLU A N 1
ATOM 2707 C CA . GLU A 1 354 ? -10.697 -7.551 3.667 1.00 91.94 354 GLU A CA 1
ATOM 2708 C C . GLU A 1 354 ? -11.694 -6.391 3.541 1.00 91.94 354 GLU A C 1
ATOM 2710 O O . GLU A 1 354 ? -11.402 -5.324 3.002 1.00 91.94 354 GLU A O 1
ATOM 2715 N N . LEU A 1 355 ? -12.895 -6.596 4.089 1.00 93.12 355 LEU A N 1
ATOM 2716 C CA . LEU A 1 355 ? -14.048 -5.704 3.933 1.00 93.12 355 LEU A CA 1
ATOM 2717 C C . LEU A 1 355 ? -13.870 -4.347 4.631 1.00 93.12 355 LEU A C 1
ATOM 2719 O O . LEU A 1 355 ? -14.472 -3.342 4.235 1.00 93.12 355 LEU A O 1
ATOM 2723 N N . LYS A 1 356 ? -13.087 -4.310 5.715 1.00 91.44 356 LYS A N 1
ATOM 2724 C CA . LYS A 1 356 ? -12.953 -3.123 6.557 1.00 91.44 356 LYS A CA 1
ATOM 2725 C C . LYS A 1 356 ? -11.706 -2.325 6.214 1.00 91.44 356 LYS A C 1
ATOM 2727 O O . LYS A 1 356 ? -11.812 -1.110 6.050 1.00 91.44 356 LYS A O 1
ATOM 2732 N N . LEU A 1 357 ? -10.546 -2.978 6.174 1.00 89.06 357 LEU A N 1
ATOM 2733 C CA . LEU A 1 357 ? -9.246 -2.313 6.023 1.00 89.06 357 LEU A CA 1
ATOM 2734 C C . LEU A 1 357 ? -8.719 -2.305 4.581 1.00 89.06 357 LEU A C 1
ATOM 2736 O O . LEU A 1 357 ? -7.843 -1.487 4.279 1.00 89.06 357 LEU A O 1
ATOM 2740 N N . GLY A 1 358 ? -9.241 -3.170 3.708 1.00 82.81 358 GLY A N 1
ATOM 2741 C CA . GLY A 1 358 ? -8.840 -3.254 2.309 1.00 82.81 358 GLY A CA 1
ATOM 2742 C C . GLY A 1 358 ? -9.181 -1.982 1.519 1.00 82.81 358 GLY A C 1
ATOM 2743 O O . GLY A 1 358 ? -9.942 -1.133 2.003 1.00 82.81 358 GLY A O 1
ATOM 2744 N N . PRO A 1 359 ? -8.597 -1.804 0.323 1.00 78.75 359 PRO A N 1
ATOM 2745 C CA . PRO A 1 359 ? -8.933 -0.694 -0.567 1.00 78.75 359 PRO A CA 1
ATOM 2746 C C . PRO A 1 359 ? -10.422 -0.697 -0.941 1.00 78.75 359 PRO A C 1
ATOM 2748 O O . PRO A 1 359 ? -10.970 -1.725 -1.335 1.00 78.75 359 PRO A O 1
ATOM 2751 N N . GLY A 1 360 ? -11.087 0.453 -0.822 1.00 84.19 360 GLY A N 1
ATOM 2752 C CA . GLY A 1 360 ? -12.531 0.564 -1.053 1.00 84.19 360 GLY A CA 1
ATOM 2753 C C . GLY A 1 360 ? -13.393 0.028 0.100 1.00 84.19 360 GLY A C 1
ATOM 2754 O O . GLY A 1 360 ? -14.606 -0.115 -0.056 1.00 84.19 360 GLY A O 1
ATOM 2755 N N . GLY A 1 361 ? -12.786 -0.289 1.247 1.00 90.38 361 GLY A N 1
ATOM 2756 C CA . GLY A 1 361 ? -13.467 -0.837 2.419 1.00 90.38 361 GLY A CA 1
ATOM 2757 C C . GLY A 1 361 ? -14.156 0.211 3.299 1.00 90.38 361 GLY A C 1
ATOM 2758 O O . GLY A 1 361 ? -14.076 1.421 3.074 1.00 90.38 361 GLY A O 1
ATOM 2759 N N . LEU A 1 362 ? -14.802 -0.256 4.375 1.00 93.50 362 LEU A N 1
ATOM 2760 C CA . LEU A 1 362 ? -15.509 0.604 5.345 1.00 93.50 362 LEU A CA 1
ATOM 2761 C C . LEU A 1 362 ? -14.627 1.730 5.897 1.00 93.50 362 LEU A C 1
ATOM 2763 O O . LEU A 1 362 ? -15.096 2.856 6.083 1.00 93.50 362 LEU A O 1
ATOM 2767 N N . ARG A 1 363 ? -13.343 1.439 6.144 1.00 89.69 363 ARG A N 1
ATOM 2768 C CA . ARG A 1 363 ? -12.417 2.418 6.708 1.00 89.69 363 ARG A CA 1
ATOM 2769 C C . ARG A 1 363 ? -12.151 3.577 5.753 1.00 89.69 363 ARG A C 1
ATOM 2771 O O . ARG A 1 363 ? -11.983 4.684 6.247 1.00 89.69 363 ARG A O 1
ATOM 2778 N N . ASP A 1 364 ? -12.164 3.370 4.437 1.00 87.19 364 ASP A N 1
ATOM 2779 C CA . ASP A 1 364 ? -11.941 4.452 3.464 1.00 87.19 364 ASP A CA 1
ATOM 2780 C C . ASP A 1 364 ? -13.069 5.486 3.479 1.00 87.19 364 ASP A C 1
ATOM 2782 O O . ASP A 1 364 ? -12.806 6.686 3.349 1.00 87.19 364 ASP A O 1
ATOM 2786 N N . VAL A 1 365 ? -14.309 5.043 3.715 1.00 91.88 365 VAL A N 1
ATOM 2787 C CA . VAL A 1 365 ? -15.457 5.943 3.888 1.00 91.88 365 VAL A CA 1
ATOM 2788 C C . VAL A 1 365 ? -15.343 6.716 5.200 1.00 91.88 365 VAL A C 1
ATOM 2790 O O . VAL A 1 365 ? -15.372 7.947 5.187 1.00 91.88 365 VAL A O 1
ATOM 2793 N N . GLU A 1 366 ? -15.168 6.009 6.327 1.00 90.81 366 GLU A N 1
ATOM 2794 C CA . GLU A 1 366 ? -15.029 6.625 7.659 1.00 90.81 366 GLU A CA 1
ATOM 2795 C C . GLU A 1 366 ? -13.927 7.689 7.658 1.00 90.81 366 GLU A C 1
ATOM 2797 O O . GLU A 1 366 ? -14.085 8.775 8.212 1.00 90.81 366 GLU A O 1
ATOM 2802 N N . PHE A 1 367 ? -12.811 7.371 7.010 1.00 84.75 367 PHE A N 1
ATOM 2803 C CA . PHE A 1 367 ? -11.636 8.215 6.969 1.00 84.75 367 PHE A CA 1
ATOM 2804 C C . PHE A 1 367 ? -11.834 9.477 6.135 1.00 84.75 367 PHE A C 1
ATOM 2806 O O . PHE A 1 367 ? -11.492 10.566 6.595 1.00 84.75 367 PHE A O 1
ATOM 2813 N N . ALA A 1 368 ? -12.413 9.343 4.937 1.00 82.19 368 ALA A N 1
ATOM 2814 C CA . ALA A 1 368 ? -12.708 10.483 4.074 1.00 82.19 368 ALA A CA 1
ATOM 2815 C C . ALA A 1 368 ? -13.656 11.471 4.767 1.00 82.19 368 ALA A C 1
ATOM 2817 O O . ALA A 1 368 ? -13.405 12.677 4.774 1.00 82.19 368 ALA A O 1
ATOM 2818 N N . VAL A 1 369 ? -14.712 10.956 5.403 1.00 89.56 369 VAL A N 1
ATOM 2819 C CA . VAL A 1 369 ? -15.689 11.776 6.127 1.00 89.56 369 VAL A CA 1
ATOM 2820 C C . VAL A 1 369 ? -15.035 12.472 7.323 1.00 89.56 369 VAL A C 1
ATOM 2822 O O . VAL A 1 369 ? -15.105 13.695 7.417 1.00 89.56 369 VAL A O 1
ATOM 2825 N N . GLN A 1 370 ? -14.330 11.735 8.188 1.00 87.94 370 GLN A N 1
ATOM 2826 C CA . GLN A 1 370 ? -13.680 12.299 9.381 1.00 87.94 370 GLN A CA 1
ATOM 2827 C C . GLN A 1 370 ? -12.631 13.359 9.038 1.00 87.94 370 GLN A C 1
ATOM 2829 O O . GLN A 1 370 ? -12.529 14.376 9.724 1.00 87.94 370 GLN A O 1
ATOM 2834 N N . LEU A 1 371 ? -11.862 13.153 7.967 1.00 80.94 371 LEU A N 1
ATOM 2835 C CA . LEU A 1 371 ? -10.895 14.141 7.505 1.00 80.94 371 LEU A CA 1
ATOM 2836 C C . LEU A 1 371 ? -11.592 15.441 7.087 1.00 80.94 371 LEU A C 1
ATOM 2838 O O . LEU A 1 371 ? -11.195 16.520 7.527 1.00 80.94 371 LEU A O 1
ATOM 2842 N N . LEU A 1 372 ? -12.649 15.348 6.275 1.00 79.62 372 LEU A N 1
ATOM 2843 C CA . LEU A 1 372 ? -13.423 16.517 5.851 1.00 79.62 372 LEU A CA 1
ATOM 2844 C C . LEU A 1 372 ? -14.078 17.224 7.045 1.00 79.62 372 LEU A C 1
ATOM 2846 O O . LEU A 1 372 ? -14.069 18.456 7.098 1.00 79.62 372 LEU A O 1
ATOM 2850 N N . GLN A 1 373 ? -14.570 16.472 8.033 1.00 86.50 373 GLN A N 1
ATOM 2851 C CA . GLN A 1 373 ? -15.069 17.038 9.285 1.00 86.50 373 GLN A CA 1
ATOM 2852 C C . GLN A 1 373 ? -13.981 17.807 10.034 1.00 86.50 373 GLN A C 1
ATOM 2854 O O . GLN A 1 373 ? -14.222 18.940 10.432 1.00 86.50 373 GLN A O 1
ATOM 2859 N N . LEU A 1 374 ? -12.780 17.252 10.212 1.00 83.56 374 LEU A N 1
ATOM 2860 C CA . LEU A 1 374 ? -11.702 17.939 10.937 1.00 83.56 374 LEU A CA 1
ATOM 2861 C C . LEU A 1 374 ? -11.245 19.214 10.220 1.00 83.56 374 LEU A C 1
ATOM 2863 O O . LEU A 1 374 ? -10.991 20.227 10.869 1.00 83.56 374 LEU A O 1
ATOM 2867 N N . VAL A 1 375 ? -11.187 19.190 8.887 1.00 76.56 375 VAL A N 1
ATOM 2868 C CA . VAL A 1 375 ? -10.776 20.346 8.076 1.00 76.56 375 VAL A CA 1
ATOM 2869 C C . VAL A 1 375 ? -11.829 21.463 8.097 1.00 76.56 375 VAL A C 1
ATOM 2871 O O . VAL A 1 375 ? -11.481 22.641 8.193 1.00 76.56 375 VAL A O 1
ATOM 2874 N N . HIS A 1 376 ? -13.118 21.125 8.006 1.00 73.94 376 HIS A N 1
ATOM 2875 C CA . HIS A 1 376 ? -14.192 22.112 7.826 1.00 73.94 376 HIS A CA 1
ATOM 2876 C C . HIS A 1 376 ? -14.977 22.428 9.113 1.00 73.94 376 HIS A C 1
ATOM 2878 O O . HIS A 1 376 ? -15.444 23.556 9.290 1.00 73.94 376 HIS A O 1
ATOM 2884 N N . GLY A 1 377 ? -15.039 21.489 10.057 1.00 80.75 377 GLY A N 1
ATOM 2885 C CA . GLY A 1 377 ? -15.801 21.561 11.310 1.00 80.75 377 GLY A CA 1
ATOM 2886 C C . GLY A 1 377 ? -15.341 22.648 12.284 1.00 80.75 377 GLY A C 1
ATOM 2887 O O . GLY A 1 377 ? -16.062 23.023 13.213 1.00 80.75 377 GLY A O 1
ATOM 2888 N N . ARG A 1 378 ? -14.156 23.228 12.057 1.00 78.75 378 ARG A N 1
ATOM 2889 C CA . ARG A 1 378 ? -13.697 24.430 12.763 1.00 78.75 378 ARG A CA 1
ATOM 2890 C C . ARG A 1 378 ? -14.582 25.642 12.465 1.00 78.75 378 ARG A C 1
ATOM 2892 O O . ARG A 1 378 ? -14.892 26.400 13.379 1.00 78.75 378 ARG A O 1
ATOM 2899 N N . GLY A 1 379 ? -14.943 25.829 11.194 1.00 73.50 379 GLY A N 1
ATOM 2900 C CA . GLY A 1 379 ? -15.724 26.973 10.716 1.00 73.50 379 GLY A CA 1
ATOM 2901 C C . GLY A 1 379 ? -17.221 26.697 10.592 1.00 73.50 379 GLY A C 1
ATOM 2902 O O . GLY A 1 379 ? -17.997 27.648 10.577 1.00 73.50 379 GLY A O 1
ATOM 2903 N N . ASP A 1 380 ? -17.616 25.425 10.526 1.00 80.00 380 ASP A N 1
ATOM 2904 C CA . ASP A 1 380 ? -19.007 24.994 10.403 1.00 80.00 380 ASP A CA 1
ATOM 2905 C C . ASP A 1 380 ? -19.332 23.921 11.453 1.00 80.00 380 ASP A C 1
ATOM 2907 O O . ASP A 1 380 ? -18.921 22.765 11.346 1.00 80.00 380 ASP A O 1
ATOM 2911 N N . THR A 1 381 ? -20.070 24.304 12.495 1.00 87.94 381 THR A N 1
ATOM 2912 C CA . THR A 1 381 ? -20.425 23.400 13.595 1.00 87.94 381 THR A CA 1
ATOM 2913 C C . THR A 1 381 ? -21.438 22.330 13.189 1.00 87.94 381 THR A C 1
ATOM 2915 O O . THR A 1 381 ? -21.530 21.317 13.877 1.00 87.94 381 THR A O 1
ATOM 2918 N N . SER A 1 382 ? -22.159 22.498 12.073 1.00 87.69 382 SER A N 1
ATOM 2919 C CA . SER A 1 382 ? -23.119 21.494 11.588 1.00 87.69 382 SER A CA 1
ATOM 2920 C C . SER A 1 382 ? -22.440 20.190 11.152 1.00 87.69 382 SER A C 1
ATOM 2922 O O . SER A 1 382 ? -23.070 19.137 11.134 1.00 87.69 382 SER A O 1
ATOM 2924 N N . LEU A 1 383 ? -21.133 20.240 10.870 1.00 85.75 383 LEU A N 1
ATOM 2925 C CA . LEU A 1 383 ? -20.323 19.085 10.489 1.00 85.75 383 LEU A CA 1
ATOM 2926 C C . LEU A 1 383 ? -19.841 18.258 11.690 1.00 85.75 383 LEU A C 1
ATOM 2928 O O . LEU A 1 383 ? -19.204 17.226 11.494 1.00 85.75 383 LEU A O 1
ATOM 2932 N N . ARG A 1 384 ? -20.103 18.686 12.932 1.00 91.56 384 ARG A N 1
ATOM 2933 C CA . ARG A 1 384 ? -19.564 18.075 14.162 1.00 91.56 384 ARG A CA 1
ATOM 2934 C C . ARG A 1 384 ? -20.369 16.865 14.653 1.00 91.56 384 ARG A C 1
ATOM 2936 O O . ARG A 1 384 ? -20.616 16.732 15.847 1.00 91.56 384 ARG A O 1
ATOM 2943 N N . SER A 1 385 ? -20.789 15.990 13.739 1.00 92.06 385 SER A N 1
ATOM 2944 C CA . SER A 1 385 ? -21.459 14.733 14.098 1.00 92.06 385 SER A CA 1
ATOM 2945 C C . SER A 1 385 ? -20.455 13.638 14.478 1.00 92.06 385 SER A C 1
ATOM 2947 O O . SER A 1 385 ? -19.416 13.491 13.833 1.00 92.06 385 SER A O 1
ATOM 2949 N N . GLY A 1 386 ? -20.786 12.825 15.484 1.00 89.69 386 GLY A N 1
ATOM 2950 C CA . GLY A 1 386 ? -20.053 11.591 15.797 1.00 89.69 386 GLY A CA 1
ATOM 2951 C C . GLY A 1 386 ? -20.378 10.428 14.849 1.00 89.69 386 GLY A C 1
ATOM 2952 O O . GLY A 1 386 ? -19.635 9.445 14.803 1.00 89.69 386 GLY A O 1
ATOM 2953 N N . THR A 1 387 ? -21.462 10.536 14.076 1.00 94.38 387 THR A N 1
ATOM 2954 C CA . THR A 1 387 ? -21.920 9.515 13.127 1.00 94.38 387 THR A CA 1
ATOM 2955 C C . THR A 1 387 ? -21.421 9.844 11.713 1.00 94.38 387 THR A C 1
ATOM 2957 O O . THR A 1 387 ? -21.482 10.977 11.233 1.00 94.38 387 THR A O 1
ATOM 2960 N N . THR A 1 388 ? -20.917 8.836 11.012 1.00 95.00 388 THR A N 1
ATOM 2961 C CA . THR A 1 388 ? -20.304 8.945 9.681 1.00 95.00 388 THR A CA 1
ATOM 2962 C C . THR A 1 388 ? -21.351 9.308 8.631 1.00 95.00 388 THR A C 1
ATOM 2964 O O . THR A 1 388 ? -21.081 10.141 7.770 1.00 95.00 388 THR A O 1
ATOM 2967 N N . LEU A 1 389 ? -22.549 8.717 8.697 1.00 95.56 389 LEU A N 1
ATOM 2968 C CA . LEU A 1 389 ? -23.609 8.984 7.722 1.00 95.56 389 LEU A CA 1
ATOM 2969 C C . LEU A 1 389 ? -24.250 10.364 7.920 1.00 95.56 389 LEU A C 1
ATOM 2971 O O . LEU A 1 389 ? -24.440 11.069 6.929 1.00 95.56 389 LEU A O 1
ATOM 2975 N N . ASP A 1 390 ? -24.487 10.818 9.159 1.00 95.69 390 ASP A N 1
ATOM 2976 C CA . ASP A 1 390 ? -25.017 12.179 9.359 1.00 95.69 390 ASP A CA 1
ATOM 2977 C C . ASP A 1 390 ? -23.960 13.228 9.011 1.00 95.69 390 ASP A C 1
ATOM 2979 O O . ASP A 1 390 ? -24.282 14.248 8.405 1.00 95.69 390 ASP A O 1
ATOM 2983 N N . ALA A 1 391 ? -22.683 12.963 9.315 1.00 94.38 391 ALA A N 1
ATOM 2984 C CA . ALA A 1 391 ? -21.583 13.815 8.880 1.00 94.38 391 ALA A CA 1
ATOM 2985 C C . ALA A 1 391 ? -21.490 13.900 7.350 1.00 94.38 391 ALA A C 1
ATOM 2987 O O . ALA A 1 391 ? -21.340 14.993 6.807 1.00 94.38 391 ALA A O 1
ATOM 2988 N N . LEU A 1 392 ? -21.618 12.776 6.637 1.00 94.25 392 LEU A N 1
ATOM 2989 C CA . LEU A 1 392 ? -21.657 12.749 5.174 1.00 94.25 392 LEU A CA 1
ATOM 2990 C C . LEU A 1 392 ? -22.863 13.531 4.627 1.00 94.25 392 LEU A C 1
ATOM 2992 O O . LEU A 1 392 ? -22.718 14.300 3.673 1.00 94.25 392 LEU A O 1
ATOM 2996 N N . GLY A 1 393 ? -24.030 13.390 5.260 1.00 91.56 393 GLY A N 1
ATOM 2997 C CA . GLY A 1 393 ? -25.230 14.164 4.944 1.00 91.56 393 GLY A CA 1
ATOM 2998 C C . GLY A 1 393 ? -25.029 15.670 5.142 1.00 91.56 393 GLY A C 1
ATOM 2999 O O . GLY A 1 393 ? -25.351 16.457 4.249 1.00 91.56 393 GLY A O 1
ATOM 3000 N N . ALA A 1 394 ? -24.428 16.078 6.262 1.00 88.19 394 ALA A N 1
ATOM 3001 C CA . ALA A 1 394 ? -24.106 17.473 6.560 1.00 88.19 394 ALA A CA 1
ATOM 3002 C C . ALA A 1 394 ? -23.069 18.044 5.576 1.00 88.19 394 ALA A C 1
ATOM 3004 O O . ALA A 1 394 ? -23.253 19.140 5.043 1.00 88.19 394 ALA A O 1
ATOM 3005 N N . LEU A 1 395 ? -22.030 17.270 5.241 1.00 81.69 395 LEU A N 1
ATOM 3006 C CA . LEU A 1 395 ? -21.036 17.627 4.225 1.00 81.69 395 LEU A CA 1
ATOM 3007 C C . LEU A 1 395 ? -21.681 17.837 2.845 1.00 81.69 395 LEU A C 1
ATOM 3009 O O . LEU A 1 395 ? -21.316 18.769 2.126 1.00 81.69 395 LEU A O 1
ATOM 3013 N N . ALA A 1 396 ? -22.661 17.009 2.476 1.00 81.44 396 ALA A N 1
ATOM 3014 C CA . ALA A 1 396 ? -23.406 17.157 1.228 1.00 81.44 396 ALA A CA 1
ATOM 3015 C C . ALA A 1 396 ? -24.348 18.372 1.242 1.00 81.44 396 ALA A C 1
ATOM 3017 O O . ALA A 1 396 ? -24.457 19.088 0.242 1.00 81.44 396 ALA A O 1
ATOM 3018 N N . ALA A 1 397 ? -25.015 18.628 2.370 1.00 77.88 397 ALA A N 1
ATOM 3019 C CA . ALA A 1 397 ? -25.899 19.777 2.551 1.00 77.88 397 ALA A CA 1
ATOM 3020 C C . ALA A 1 397 ? -25.129 21.108 2.495 1.00 77.88 397 ALA A C 1
ATOM 3022 O O . ALA A 1 397 ? -25.586 22.046 1.840 1.00 77.88 397 ALA A O 1
ATOM 3023 N N . GLY A 1 398 ? -23.939 21.157 3.104 1.00 68.12 398 GLY A N 1
ATOM 3024 C CA . GLY A 1 398 ? -23.020 22.300 3.070 1.00 68.12 398 GLY A CA 1
ATOM 3025 C C . GLY A 1 398 ? -22.251 22.468 1.752 1.00 68.12 398 GLY A C 1
ATOM 3026 O O . GLY A 1 398 ? -21.529 23.448 1.583 1.00 68.12 398 GLY A O 1
ATOM 3027 N N . GLY A 1 399 ? -22.400 21.537 0.801 1.00 63.34 399 GLY A N 1
ATOM 3028 C CA . GLY A 1 399 ? -21.743 21.589 -0.510 1.00 63.34 399 GLY A CA 1
ATOM 3029 C C . GLY A 1 399 ? -20.259 21.200 -0.505 1.00 63.34 399 GLY A C 1
ATOM 3030 O O . GLY A 1 399 ? -19.585 21.393 -1.513 1.00 63.34 399 GLY A O 1
ATOM 3031 N N . TYR A 1 400 ? -19.749 20.634 0.593 1.00 63.03 400 TYR A N 1
ATOM 3032 C CA . TYR A 1 400 ? -18.377 20.119 0.700 1.00 63.03 400 TYR A CA 1
ATOM 3033 C C . TYR A 1 400 ? -18.183 18.815 -0.085 1.00 63.03 400 TYR A C 1
ATOM 3035 O O . TYR A 1 400 ? -17.082 18.515 -0.544 1.00 63.03 400 TYR A O 1
ATOM 3043 N N . VAL A 1 401 ? -19.266 18.052 -0.253 1.00 70.62 401 VAL A N 1
ATOM 3044 C CA . VAL A 1 401 ? -19.334 16.812 -1.034 1.00 70.62 401 VAL A CA 1
ATOM 3045 C C . VAL A 1 401 ? -20.457 16.942 -2.064 1.00 70.62 401 VAL A C 1
ATOM 3047 O O . VAL A 1 401 ? -21.544 17.433 -1.762 1.00 70.62 401 VAL A O 1
ATOM 3050 N N . GLY A 1 402 ? -20.223 16.491 -3.299 1.00 70.44 402 GLY A N 1
ATOM 3051 C CA . GLY A 1 402 ? -21.268 16.478 -4.322 1.00 70.44 402 GLY A CA 1
ATOM 3052 C C . GLY A 1 402 ? -22.431 15.570 -3.910 1.00 70.44 402 GLY A C 1
ATOM 3053 O O . GLY A 1 402 ? -22.208 14.428 -3.528 1.00 70.44 402 GLY A O 1
ATOM 3054 N N . ARG A 1 403 ? -23.682 16.032 -4.035 1.00 75.62 403 ARG A N 1
ATOM 3055 C CA . ARG A 1 403 ? -24.872 15.273 -3.585 1.00 75.62 403 ARG A CA 1
ATOM 3056 C C . ARG A 1 403 ? -24.940 13.846 -4.142 1.00 75.62 403 ARG A C 1
ATOM 3058 O O . ARG A 1 403 ? -25.222 12.915 -3.402 1.00 75.62 403 ARG A O 1
ATOM 3065 N N . ALA A 1 404 ? -24.640 13.669 -5.429 1.00 75.50 404 ALA A N 1
ATOM 3066 C CA . ALA A 1 404 ? -24.617 12.350 -6.064 1.00 75.50 404 ALA A CA 1
ATOM 3067 C C . ALA A 1 404 ? -23.468 11.455 -5.563 1.00 75.50 404 ALA A C 1
ATOM 3069 O O . ALA A 1 404 ? -23.601 10.235 -5.563 1.00 75.50 404 ALA A O 1
ATOM 3070 N N . ASP A 1 405 ? -22.346 12.049 -5.150 1.00 79.56 405 ASP A N 1
ATOM 3071 C CA . ASP A 1 405 ? -21.212 11.319 -4.579 1.00 79.56 405 ASP A CA 1
ATOM 3072 C C . ASP A 1 405 ? -21.531 10.894 -3.133 1.00 79.56 405 ASP A C 1
ATOM 3074 O O . ASP A 1 405 ? -21.256 9.760 -2.755 1.00 79.56 405 ASP A O 1
ATOM 3078 N N . ALA A 1 406 ? -22.187 11.762 -2.353 1.00 83.44 406 ALA A N 1
ATOM 3079 C CA . ALA A 1 406 ? -22.644 11.443 -1.000 1.00 83.44 406 ALA A CA 1
ATOM 3080 C C . ALA A 1 406 ? -23.670 10.302 -0.979 1.00 83.44 406 ALA A C 1
ATOM 3082 O O . ALA A 1 406 ? -23.520 9.385 -0.183 1.00 83.44 406 ALA A O 1
ATOM 3083 N N . VAL A 1 407 ? -24.660 10.316 -1.881 1.00 89.38 407 VAL A N 1
ATOM 3084 C CA . VAL A 1 407 ? -25.643 9.221 -1.999 1.00 89.38 407 VAL A CA 1
ATOM 3085 C C . VAL A 1 407 ? -24.950 7.892 -2.309 1.00 89.38 407 VAL A C 1
ATOM 3087 O O . VAL A 1 407 ? -25.213 6.893 -1.653 1.00 89.38 407 VAL A O 1
ATOM 3090 N N . GLN A 1 408 ? -24.007 7.882 -3.255 1.00 87.44 408 GLN A N 1
ATOM 3091 C CA . GLN A 1 408 ? -23.263 6.668 -3.603 1.00 87.44 408 GLN A CA 1
ATOM 3092 C C . GLN A 1 408 ? -22.383 6.147 -2.452 1.00 87.44 408 GLN A C 1
ATOM 3094 O O . GLN A 1 408 ? -22.271 4.934 -2.276 1.00 87.44 408 GLN A O 1
ATOM 3099 N N . LEU A 1 409 ? -21.749 7.039 -1.679 1.00 91.62 409 LEU A N 1
ATOM 3100 C CA . LEU A 1 409 ? -20.967 6.656 -0.498 1.00 91.62 409 LEU A CA 1
ATOM 3101 C C . LEU A 1 409 ? -21.847 6.145 0.646 1.00 91.62 409 LEU A C 1
ATOM 3103 O O . LEU A 1 409 ? -21.460 5.179 1.299 1.00 91.62 409 LEU A O 1
ATOM 3107 N N . ASP A 1 410 ? -23.014 6.755 0.870 1.00 96.25 410 ASP A N 1
ATOM 3108 C CA . ASP A 1 410 ? -24.002 6.294 1.853 1.00 96.25 410 ASP A CA 1
ATOM 3109 C C . ASP A 1 410 ? -24.467 4.868 1.517 1.00 96.25 410 ASP A C 1
ATOM 3111 O O . ASP A 1 410 ? -24.314 3.959 2.337 1.00 96.25 410 ASP A O 1
ATOM 3115 N N . GLU A 1 411 ? -24.914 4.641 0.276 1.00 95.69 411 GLU A N 1
ATOM 3116 C CA . GLU A 1 411 ? -25.347 3.322 -0.198 1.00 95.69 411 GLU A CA 1
ATOM 3117 C C . GLU A 1 411 ? -24.240 2.270 -0.045 1.00 95.69 411 GLU A C 1
ATOM 3119 O O . GLU A 1 411 ? -24.486 1.164 0.443 1.00 95.69 411 GLU A O 1
ATOM 3124 N N . ALA A 1 412 ? -23.002 2.613 -0.423 1.00 95.94 412 ALA A N 1
ATOM 3125 C CA . ALA A 1 412 ? -21.867 1.707 -0.292 1.00 95.94 412 ALA A CA 1
ATOM 3126 C C . ALA A 1 412 ? -21.525 1.396 1.168 1.00 95.94 412 ALA A C 1
ATOM 3128 O O . ALA A 1 412 ? -21.343 0.230 1.513 1.00 95.94 412 ALA A O 1
ATOM 3129 N N . TYR A 1 413 ? -21.486 2.402 2.042 1.00 96.50 413 TYR A N 1
ATOM 3130 C CA . TYR A 1 413 ? -21.224 2.194 3.464 1.00 96.50 413 TYR A CA 1
ATOM 3131 C C . TYR A 1 413 ? -22.286 1.301 4.106 1.00 96.50 413 TYR A C 1
ATOM 3133 O O . TYR A 1 413 ? -21.944 0.357 4.822 1.00 96.50 413 TYR A O 1
ATOM 3141 N N . ARG A 1 414 ? -23.570 1.545 3.810 1.00 96.38 414 ARG A N 1
ATOM 3142 C CA . ARG A 1 414 ? -24.679 0.733 4.325 1.00 96.38 414 ARG A CA 1
ATOM 3143 C C . ARG A 1 414 ? -24.581 -0.716 3.865 1.00 96.38 414 ARG A C 1
ATOM 3145 O O . ARG A 1 414 ? -24.744 -1.622 4.685 1.00 96.38 414 ARG A O 1
ATOM 3152 N N . TYR A 1 415 ? -24.275 -0.946 2.589 1.00 96.44 415 TYR A N 1
ATOM 3153 C CA . TYR A 1 415 ? -24.106 -2.293 2.047 1.00 96.44 415 TYR A CA 1
ATOM 3154 C C . TYR A 1 415 ? -22.935 -3.032 2.709 1.00 96.44 415 TYR A C 1
ATOM 3156 O O . TYR A 1 415 ? -23.114 -4.129 3.241 1.00 96.44 415 TYR A O 1
ATOM 3164 N N . LEU A 1 416 ? -21.751 -2.409 2.749 1.00 96.56 416 LEU A N 1
ATOM 3165 C CA . LEU A 1 416 ? -20.551 -3.004 3.345 1.00 96.56 416 LEU A CA 1
ATOM 3166 C C . LEU A 1 416 ? -20.741 -3.272 4.848 1.00 96.56 416 LEU A C 1
ATOM 3168 O O . LEU A 1 416 ? -20.345 -4.328 5.339 1.00 96.56 416 LEU A O 1
ATOM 3172 N N . ARG A 1 417 ? -21.398 -2.366 5.588 1.00 96.12 417 ARG A N 1
ATOM 3173 C CA . ARG A 1 417 ? -21.673 -2.558 7.021 1.00 96.12 417 ARG A CA 1
ATOM 3174 C C . ARG A 1 417 ? -22.682 -3.680 7.248 1.00 96.12 417 ARG A C 1
ATOM 3176 O O . ARG A 1 417 ? -22.482 -4.499 8.141 1.00 96.12 417 ARG A O 1
ATOM 3183 N N . SER A 1 418 ? -23.716 -3.766 6.411 1.00 96.00 418 SER A N 1
ATOM 3184 C CA . SER A 1 418 ? -24.692 -4.860 6.470 1.00 96.00 418 SER A CA 1
ATOM 3185 C C . SER A 1 418 ? -24.002 -6.200 6.231 1.00 96.00 418 SER A C 1
ATOM 3187 O O . SER A 1 418 ? -24.195 -7.145 6.990 1.00 96.00 418 SER A O 1
ATOM 3189 N N . MET A 1 419 ? -23.123 -6.278 5.231 1.00 95.94 419 MET A N 1
ATOM 3190 C CA . MET A 1 419 ? -22.334 -7.479 4.964 1.00 95.94 419 MET A CA 1
ATOM 3191 C C . MET A 1 419 ? -21.440 -7.858 6.157 1.00 95.94 419 MET A C 1
ATOM 3193 O O . MET A 1 419 ? -21.438 -9.021 6.563 1.00 95.94 419 MET A O 1
ATOM 3197 N N . GLU A 1 420 ? -20.755 -6.892 6.780 1.00 96.12 420 GLU A N 1
ATOM 3198 C CA . GLU A 1 420 ? -19.968 -7.120 8.002 1.00 96.12 420 GLU A CA 1
ATOM 3199 C C . GLU A 1 420 ? -20.840 -7.695 9.132 1.00 96.12 420 GLU A C 1
ATOM 3201 O O . GLU A 1 420 ? -20.466 -8.685 9.766 1.00 96.12 420 GLU A O 1
ATOM 3206 N N . HIS A 1 421 ? -22.032 -7.129 9.347 1.00 96.06 421 HIS A N 1
ATOM 3207 C CA . HIS A 1 421 ? -22.985 -7.619 10.342 1.00 96.06 421 HIS A CA 1
ATOM 3208 C C . HIS A 1 421 ? -23.376 -9.079 10.073 1.00 96.06 421 HIS A C 1
ATOM 3210 O O . HIS A 1 421 ? -23.332 -9.903 10.987 1.00 96.06 421 HIS A O 1
ATOM 3216 N N . ARG A 1 422 ? -23.698 -9.433 8.821 1.00 95.06 422 ARG A N 1
ATOM 3217 C CA . ARG A 1 422 ? -24.100 -10.800 8.431 1.00 95.06 422 ARG A CA 1
ATOM 3218 C C . ARG A 1 422 ? -22.977 -11.825 8.560 1.00 95.06 422 ARG A C 1
ATOM 3220 O O . ARG A 1 422 ? -23.235 -12.982 8.907 1.00 95.06 422 ARG A O 1
ATOM 3227 N N . ILE A 1 423 ? -21.738 -11.414 8.310 1.00 95.12 423 ILE A N 1
ATOM 3228 C CA . ILE A 1 423 ? -20.560 -12.259 8.508 1.00 95.12 423 ILE A CA 1
ATOM 3229 C C . ILE A 1 423 ? -20.382 -12.574 10.002 1.00 95.12 423 ILE A C 1
ATOM 3231 O O . ILE A 1 423 ? -20.227 -13.738 10.379 1.00 95.12 423 ILE A O 1
ATOM 3235 N N . GLN A 1 424 ? -20.442 -11.555 10.861 1.00 95.19 424 GLN A N 1
ATOM 3236 C CA . GLN A 1 424 ? -20.176 -11.708 12.293 1.00 95.19 424 GLN A CA 1
ATOM 3237 C C . GLN A 1 424 ? -21.312 -12.406 13.050 1.00 95.19 424 GLN A C 1
ATOM 3239 O O . GLN A 1 424 ? -21.049 -13.232 13.930 1.00 95.19 424 GLN A O 1
ATOM 3244 N N . LEU A 1 425 ? -22.569 -12.120 12.691 1.00 95.44 425 LEU A N 1
ATOM 3245 C CA . LEU A 1 425 ? -23.769 -12.629 13.364 1.00 95.44 425 LEU A CA 1
ATOM 3246 C C . LEU A 1 425 ? -23.857 -14.164 13.366 1.00 95.44 425 LEU A C 1
ATOM 3248 O O . LEU A 1 425 ? -24.386 -14.747 14.313 1.00 95.44 425 LEU A O 1
ATOM 3252 N N . PHE A 1 426 ? -23.293 -14.834 12.355 1.00 95.31 426 PHE A N 1
ATOM 3253 C CA . PHE A 1 426 ? -23.400 -16.286 12.193 1.00 95.31 426 PHE A CA 1
ATOM 3254 C C . PHE A 1 426 ? -22.940 -17.079 13.418 1.00 95.31 426 PHE A C 1
ATOM 3256 O O . PHE A 1 426 ? -23.643 -17.967 13.897 1.00 95.31 426 PHE A O 1
ATOM 3263 N N . ARG A 1 427 ? -21.757 -16.752 13.942 1.00 93.88 427 ARG A N 1
ATOM 3264 C CA . ARG A 1 427 ? -21.163 -17.424 15.110 1.00 93.88 427 ARG A CA 1
ATOM 3265 C C . ARG A 1 427 ? -20.797 -16.456 16.232 1.00 93.88 427 ARG A C 1
ATOM 3267 O O . ARG A 1 427 ? -20.102 -16.868 17.155 1.00 93.88 427 ARG A O 1
ATOM 3274 N N . LEU A 1 428 ? -21.214 -15.191 16.126 1.00 93.19 428 LEU A N 1
ATOM 3275 C CA . LEU A 1 428 ? -20.752 -14.093 16.978 1.00 93.19 428 LEU A CA 1
ATOM 3276 C C . LEU A 1 428 ? -19.217 -14.084 17.086 1.00 93.19 428 LEU A C 1
ATOM 3278 O O . LEU A 1 428 ? -18.641 -14.048 18.170 1.00 93.19 428 LEU A O 1
ATOM 3282 N N . ARG A 1 429 ? -18.546 -14.149 15.926 1.00 90.12 429 ARG A N 1
ATOM 3283 C CA . ARG A 1 429 ? -17.079 -14.113 15.822 1.00 90.12 429 ARG A CA 1
ATOM 3284 C C . ARG A 1 429 ? -16.605 -12.847 15.130 1.00 90.12 429 ARG A C 1
ATOM 3286 O O . ARG A 1 429 ? -17.175 -12.427 14.126 1.00 90.12 429 ARG A O 1
ATOM 3293 N N . ARG A 1 430 ? -15.503 -12.294 15.634 1.00 88.06 430 ARG A N 1
ATOM 3294 C CA . ARG A 1 430 ? -14.808 -11.169 15.015 1.00 88.06 430 ARG A CA 1
ATOM 3295 C C . ARG A 1 430 ? -14.077 -11.650 13.765 1.00 88.06 430 ARG A C 1
ATOM 3297 O O . ARG A 1 430 ? -13.107 -12.394 13.858 1.00 88.06 430 ARG A O 1
ATOM 3304 N N . THR A 1 431 ? -14.543 -11.207 12.608 1.00 89.56 431 THR A N 1
ATOM 3305 C CA . THR A 1 431 ? -13.835 -11.327 11.334 1.00 89.56 431 THR A CA 1
ATOM 3306 C C . THR A 1 431 ? -14.277 -10.187 10.423 1.00 89.56 431 THR A C 1
ATOM 3308 O O . THR A 1 431 ? -15.413 -9.711 10.520 1.00 89.56 431 THR A O 1
ATOM 3311 N N . HIS A 1 432 ? -13.358 -9.735 9.580 1.00 88.31 432 HIS A N 1
ATOM 3312 C CA . HIS A 1 432 ? -13.601 -8.750 8.527 1.00 88.31 432 HIS A CA 1
ATOM 3313 C C . HIS A 1 432 ? -13.304 -9.331 7.132 1.00 88.31 432 HIS A C 1
ATOM 3315 O O . HIS A 1 432 ? -13.562 -8.679 6.123 1.00 88.31 432 HIS A O 1
ATOM 3321 N N . LEU A 1 433 ? -12.862 -10.594 7.087 1.00 93.62 433 LEU A N 1
ATOM 3322 C CA . LEU A 1 433 ? -12.625 -11.330 5.859 1.00 93.62 433 LEU A CA 1
ATOM 3323 C C . LEU A 1 433 ? -13.925 -11.934 5.345 1.00 93.62 433 LEU A C 1
ATOM 3325 O O . LEU A 1 433 ? -14.624 -12.659 6.064 1.00 93.62 433 LEU A O 1
ATOM 3329 N N . VAL A 1 434 ? -14.205 -11.689 4.070 1.00 94.25 434 VAL A N 1
ATOM 3330 C CA . VAL A 1 434 ? -15.271 -12.384 3.349 1.00 94.25 434 VAL A CA 1
ATOM 3331 C C . VAL A 1 434 ? -14.886 -13.867 3.210 1.00 94.25 434 VAL A C 1
ATOM 3333 O O . VAL A 1 434 ? -13.753 -14.161 2.813 1.00 94.25 434 VAL A O 1
ATOM 3336 N N . PRO A 1 435 ? -15.761 -14.824 3.575 1.00 93.56 435 PRO A N 1
ATOM 3337 C CA . PRO A 1 435 ? -15.445 -16.253 3.520 1.00 93.56 435 PRO A CA 1
ATOM 3338 C C . PRO A 1 435 ? -15.294 -16.756 2.078 1.00 93.56 435 PRO A C 1
ATOM 3340 O O . PRO A 1 435 ? -15.920 -16.224 1.167 1.00 93.56 435 PRO A O 1
ATOM 3343 N N . GLU A 1 436 ? -14.491 -17.802 1.873 1.00 91.44 436 GLU A N 1
ATOM 3344 C CA . GLU A 1 436 ? -14.271 -18.414 0.545 1.00 91.44 436 GLU A CA 1
ATOM 3345 C C . GLU A 1 436 ? -15.311 -19.473 0.191 1.00 91.44 436 GLU A C 1
ATOM 3347 O O . GLU A 1 436 ? -15.593 -19.684 -0.982 1.00 91.44 436 GLU A O 1
ATOM 3352 N N . SER A 1 437 ? -15.877 -20.144 1.197 1.00 93.75 437 SER A N 1
ATOM 3353 C CA . SER A 1 437 ? -16.865 -21.200 0.978 1.00 93.75 437 SER A CA 1
ATOM 3354 C C . SER A 1 437 ? -18.121 -20.640 0.311 1.00 93.75 437 SER A C 1
ATOM 3356 O O . SER A 1 437 ? -18.727 -19.692 0.821 1.00 93.75 437 SER A O 1
ATOM 3358 N N . GLU A 1 438 ? -18.549 -21.265 -0.788 1.00 93.12 438 GLU A N 1
ATOM 3359 C CA . GLU A 1 438 ? -19.789 -20.903 -1.480 1.00 93.12 438 GLU A CA 1
ATOM 3360 C C . GLU A 1 438 ? -21.012 -21.013 -0.563 1.00 93.12 438 GLU A C 1
ATOM 3362 O O . GLU A 1 438 ? -21.903 -20.172 -0.649 1.00 93.12 438 GLU A O 1
ATOM 3367 N N . ASP A 1 439 ? -21.046 -21.979 0.362 1.00 91.25 439 ASP A N 1
ATOM 3368 C CA . ASP A 1 439 ? -22.157 -22.134 1.311 1.00 91.25 439 ASP A CA 1
ATOM 3369 C C . ASP A 1 439 ? -22.277 -20.920 2.244 1.00 91.25 439 ASP A C 1
ATOM 3371 O O . ASP A 1 439 ? -23.372 -20.392 2.472 1.00 91.25 439 ASP A O 1
ATOM 3375 N N . ASP A 1 440 ? -21.141 -20.420 2.737 1.00 93.56 440 ASP A N 1
ATOM 3376 C CA . ASP A 1 440 ? -21.103 -19.229 3.584 1.00 93.56 440 ASP A CA 1
ATOM 3377 C C . ASP A 1 440 ? -21.462 -17.966 2.794 1.00 93.56 440 ASP A C 1
ATOM 3379 O O . ASP A 1 440 ? -22.249 -17.143 3.273 1.00 93.56 440 ASP A O 1
ATOM 3383 N N . GLN A 1 441 ? -20.938 -17.819 1.573 1.00 95.62 441 GLN A N 1
ATOM 3384 C CA . GLN A 1 441 ? -21.290 -16.704 0.690 1.00 95.62 441 GLN A CA 1
ATOM 3385 C C . GLN A 1 441 ? -22.776 -16.730 0.323 1.00 95.62 441 GLN A C 1
ATOM 3387 O O . GLN A 1 441 ? -23.442 -15.696 0.354 1.00 95.62 441 GLN A O 1
ATOM 3392 N N . ARG A 1 442 ? -23.337 -17.912 0.056 1.00 94.88 442 ARG A N 1
ATOM 3393 C CA . ARG A 1 442 ? -24.758 -18.100 -0.241 1.00 94.88 442 ARG A CA 1
ATOM 3394 C C . ARG A 1 442 ? -25.628 -17.667 0.932 1.00 94.88 442 ARG A C 1
ATOM 3396 O O . ARG A 1 442 ? -26.606 -16.949 0.723 1.00 94.88 442 ARG A O 1
ATOM 3403 N N . ARG A 1 443 ? -25.280 -18.072 2.158 1.00 94.81 443 ARG A N 1
ATOM 3404 C CA . ARG A 1 443 ? -25.978 -17.648 3.382 1.00 94.81 443 ARG A CA 1
ATOM 3405 C C . ARG A 1 443 ? -25.928 -16.129 3.547 1.00 94.81 443 ARG A C 1
ATOM 3407 O O . ARG A 1 443 ? -26.964 -15.517 3.808 1.00 94.81 443 ARG A O 1
ATOM 3414 N N . ILE A 1 444 ? -24.757 -15.512 3.356 1.00 95.75 444 ILE A N 1
ATOM 3415 C CA . ILE A 1 444 ? -24.599 -14.049 3.422 1.00 95.75 444 ILE A CA 1
ATOM 3416 C C . ILE A 1 444 ? -25.478 -13.373 2.364 1.00 95.75 444 ILE A C 1
ATOM 3418 O O . ILE A 1 444 ? -26.291 -12.520 2.716 1.00 95.75 444 ILE A O 1
ATOM 3422 N N . GLY A 1 445 ? -25.401 -13.796 1.100 1.00 95.44 445 GLY A N 1
ATOM 3423 C CA . GLY A 1 445 ? -26.211 -13.240 0.016 1.00 95.44 445 GLY A CA 1
ATOM 3424 C C . GLY A 1 445 ? -27.712 -13.336 0.301 1.00 95.44 445 GLY A C 1
ATOM 3425 O O . GLY A 1 445 ? -28.428 -12.338 0.216 1.00 95.44 445 GLY A O 1
ATOM 3426 N N . ARG A 1 446 ? -28.192 -14.500 0.757 1.00 94.50 446 ARG A N 1
ATOM 3427 C CA . ARG A 1 446 ? -29.606 -14.692 1.128 1.00 94.50 446 ARG A CA 1
ATOM 3428 C C . ARG A 1 446 ? -30.036 -13.832 2.311 1.00 94.50 446 ARG A C 1
ATOM 3430 O O . ARG A 1 446 ? -31.158 -13.328 2.307 1.00 94.50 446 ARG A O 1
ATOM 3437 N N . SER A 1 447 ? -29.153 -13.617 3.285 1.00 93.31 447 SER A N 1
ATOM 3438 C CA . SER A 1 447 ? -29.401 -12.723 4.427 1.00 93.31 447 SER A CA 1
ATOM 3439 C C . SER A 1 447 ? -29.417 -11.228 4.070 1.00 93.31 447 SER A C 1
ATOM 3441 O O . SER A 1 447 ? -29.877 -10.415 4.869 1.00 93.31 447 SER A O 1
ATOM 3443 N N . LEU A 1 448 ? -28.932 -10.872 2.875 1.00 92.94 448 LEU A N 1
ATOM 3444 C CA . LEU A 1 448 ? -29.033 -9.538 2.273 1.00 92.94 448 LEU A CA 1
ATOM 3445 C C . LEU A 1 448 ? -30.187 -9.443 1.256 1.00 92.94 448 LEU A C 1
ATOM 3447 O O . LEU A 1 448 ? -30.341 -8.427 0.586 1.00 92.94 448 LEU A O 1
ATOM 3451 N N . GLY A 1 449 ? -31.007 -10.493 1.131 1.00 90.44 449 GLY A N 1
ATOM 3452 C CA . GLY A 1 449 ? -32.163 -10.524 0.234 1.00 90.44 449 GLY A CA 1
ATOM 3453 C C . GLY A 1 449 ? -31.888 -11.050 -1.179 1.00 90.44 449 GLY A C 1
ATOM 3454 O O . GLY A 1 449 ? -32.820 -11.107 -1.979 1.00 90.44 449 GLY A O 1
ATOM 3455 N N . LEU A 1 450 ? -30.666 -11.496 -1.492 1.00 91.62 450 LEU A N 1
ATOM 3456 C CA . LEU A 1 450 ? -30.318 -12.073 -2.797 1.00 91.62 450 LEU A CA 1
ATOM 3457 C C . LEU A 1 450 ? -30.824 -13.524 -2.876 1.00 91.62 450 LEU A C 1
ATOM 3459 O O . LEU A 1 450 ? -30.464 -14.356 -2.042 1.00 91.62 450 LEU A O 1
ATOM 3463 N N . ARG A 1 451 ? -31.696 -13.850 -3.843 1.00 83.94 451 ARG A N 1
ATOM 3464 C CA . ARG A 1 451 ? -32.404 -15.154 -3.886 1.00 83.94 451 ARG A CA 1
ATOM 3465 C C . ARG A 1 451 ? -32.132 -16.010 -5.116 1.00 83.94 451 ARG A C 1
ATOM 3467 O O . ARG A 1 451 ? -32.209 -17.229 -4.985 1.00 83.94 451 ARG A O 1
ATOM 3474 N N . THR A 1 452 ? -31.855 -15.405 -6.269 1.00 84.69 452 THR A N 1
ATOM 3475 C CA . THR A 1 452 ? -31.746 -16.132 -7.542 1.00 84.69 452 THR A CA 1
ATOM 3476 C C . THR A 1 452 ? -30.381 -16.790 -7.669 1.00 84.69 452 THR A C 1
ATOM 3478 O O . THR A 1 452 ? -30.305 -18.015 -7.726 1.00 84.69 452 THR A O 1
ATOM 3481 N N . ASP A 1 453 ? -29.317 -15.988 -7.631 1.00 89.44 453 ASP A N 1
ATOM 3482 C CA . ASP A 1 453 ? -27.933 -16.460 -7.583 1.00 89.44 453 ASP A CA 1
ATOM 3483 C C . ASP A 1 453 ? -27.174 -15.723 -6.466 1.00 89.44 453 ASP A C 1
ATOM 3485 O O . ASP A 1 453 ? -26.434 -14.767 -6.713 1.00 89.44 453 ASP A O 1
ATOM 3489 N N . PRO A 1 454 ? -27.389 -16.118 -5.195 1.00 91.38 454 PRO A N 1
ATOM 3490 C CA . PRO A 1 454 ? -26.922 -15.339 -4.053 1.00 91.38 454 PRO A CA 1
ATOM 3491 C C . PRO A 1 454 ? -25.404 -15.143 -4.013 1.00 91.38 454 PRO A C 1
ATOM 3493 O O . PRO A 1 454 ? -24.951 -14.135 -3.484 1.00 91.38 454 PRO A O 1
ATOM 3496 N N . VAL A 1 455 ? -24.626 -16.084 -4.557 1.00 93.25 455 VAL A N 1
ATOM 3497 C CA . VAL A 1 455 ? -23.156 -16.042 -4.537 1.00 93.25 455 VAL A CA 1
ATOM 3498 C C . VAL A 1 455 ? -22.632 -15.088 -5.607 1.00 93.25 455 VAL A C 1
ATOM 3500 O O . VAL A 1 455 ? -21.853 -14.180 -5.300 1.00 93.25 455 VAL A O 1
ATOM 3503 N N . ALA A 1 456 ? -23.068 -15.246 -6.861 1.00 90.56 456 ALA A N 1
ATOM 3504 C CA . ALA A 1 456 ? -22.606 -14.378 -7.942 1.00 90.56 456 ALA A CA 1
ATOM 3505 C C . ALA A 1 456 ? -23.095 -12.935 -7.754 1.00 90.56 456 ALA A C 1
ATOM 3507 O O . ALA A 1 456 ? -22.338 -11.982 -7.965 1.00 90.56 456 ALA A O 1
ATOM 3508 N N . GLU A 1 457 ? -24.345 -12.758 -7.313 1.00 92.25 457 GLU A N 1
ATOM 3509 C CA . GLU A 1 457 ? -24.907 -11.440 -7.032 1.00 92.25 457 GLU A CA 1
ATOM 3510 C C . GLU A 1 457 ? -24.166 -10.741 -5.882 1.00 92.25 457 GLU A C 1
ATOM 3512 O O . GLU A 1 457 ? -23.791 -9.580 -6.045 1.00 92.25 457 GLU A O 1
ATOM 3517 N N . LEU A 1 458 ? -23.867 -11.445 -4.779 1.00 95.06 458 LEU A N 1
ATOM 3518 C CA . LEU A 1 458 ? -23.123 -10.893 -3.638 1.00 95.06 458 LEU A CA 1
ATOM 3519 C C . LEU A 1 458 ? -21.751 -10.364 -4.063 1.00 95.06 458 LEU A C 1
ATOM 3521 O O . LEU A 1 458 ? -21.402 -9.226 -3.746 1.00 95.06 458 LEU A O 1
ATOM 3525 N N . ASN A 1 459 ? -20.986 -11.181 -4.793 1.00 90.69 459 ASN A N 1
ATOM 3526 C CA . ASN A 1 459 ? -19.638 -10.829 -5.238 1.00 90.69 459 ASN A CA 1
ATOM 3527 C C . ASN A 1 459 ? -19.645 -9.642 -6.208 1.00 90.69 459 ASN A C 1
ATOM 3529 O O . ASN A 1 459 ? -18.799 -8.752 -6.113 1.00 90.69 459 ASN A O 1
ATOM 3533 N N . ARG A 1 460 ? -20.616 -9.596 -7.124 1.00 89.94 460 ARG A N 1
ATOM 3534 C CA . ARG A 1 460 ? -20.782 -8.485 -8.067 1.00 89.94 460 ARG A CA 1
ATOM 3535 C C . ARG A 1 460 ? -21.125 -7.178 -7.351 1.00 89.94 460 ARG A C 1
ATOM 3537 O O . ARG A 1 460 ? -20.490 -6.161 -7.623 1.00 89.94 460 ARG A O 1
ATOM 3544 N N . GLU A 1 461 ? -22.093 -7.200 -6.437 1.00 91.00 461 GLU A N 1
ATOM 3545 C CA . GLU A 1 461 ? -22.510 -6.005 -5.693 1.00 91.00 461 GLU A CA 1
ATOM 3546 C C . GLU A 1 461 ? -21.412 -5.505 -4.749 1.00 91.00 461 GLU A C 1
ATOM 3548 O O . GLU A 1 461 ? -21.148 -4.304 -4.685 1.00 91.00 461 GLU A O 1
ATOM 3553 N N . TRP A 1 462 ? -20.701 -6.415 -4.081 1.00 93.00 462 TRP A N 1
ATOM 3554 C CA . TRP A 1 462 ? -19.572 -6.049 -3.231 1.00 93.00 462 TRP A CA 1
ATOM 3555 C C . TRP A 1 462 ? -18.440 -5.390 -4.029 1.00 93.00 462 TRP A C 1
ATOM 3557 O O . TRP A 1 462 ? -18.026 -4.283 -3.677 1.00 93.00 462 TRP A O 1
ATOM 3567 N N . LYS A 1 463 ? -18.002 -5.990 -5.147 1.00 86.38 463 LYS A N 1
ATOM 3568 C CA . LYS A 1 463 ? -16.976 -5.392 -6.023 1.00 86.38 463 LYS A CA 1
ATOM 3569 C C . LYS A 1 463 ? -17.412 -4.030 -6.567 1.00 86.38 463 LYS A C 1
ATOM 3571 O O . LYS A 1 463 ? -16.611 -3.096 -6.593 1.00 86.38 463 LYS A O 1
ATOM 3576 N N . ARG A 1 464 ? -18.690 -3.883 -6.944 1.00 86.25 464 ARG A N 1
ATOM 3577 C CA . ARG A 1 464 ? -19.265 -2.603 -7.389 1.00 86.25 464 ARG A CA 1
ATOM 3578 C C . ARG A 1 464 ? -19.145 -1.532 -6.305 1.00 86.25 464 ARG A C 1
ATOM 3580 O O . ARG A 1 464 ? -18.670 -0.435 -6.592 1.00 86.25 464 ARG A O 1
ATOM 3587 N N . HIS A 1 465 ? -19.559 -1.834 -5.076 1.00 92.00 465 HIS A N 1
ATOM 3588 C CA . HIS A 1 465 ? -19.490 -0.880 -3.971 1.00 92.00 465 HIS A CA 1
ATOM 3589 C C . HIS A 1 465 ? -18.047 -0.543 -3.575 1.00 92.00 465 HIS A C 1
ATOM 3591 O O . HIS A 1 465 ? -17.748 0.636 -3.397 1.00 92.00 465 HIS A O 1
ATOM 3597 N N . ALA A 1 466 ? -17.139 -1.522 -3.529 1.00 85.00 466 ALA A N 1
ATOM 3598 C CA . ALA A 1 466 ? -15.723 -1.281 -3.244 1.00 85.00 466 ALA A CA 1
ATOM 3599 C C . ALA A 1 466 ? -15.073 -0.352 -4.289 1.00 85.00 466 ALA A C 1
ATOM 3601 O O . ALA A 1 466 ? -14.406 0.620 -3.931 1.00 85.00 466 ALA A O 1
ATOM 3602 N N . ALA A 1 467 ? -15.343 -0.574 -5.582 1.00 75.75 467 ALA A N 1
ATOM 3603 C CA . ALA A 1 467 ? -14.857 0.291 -6.659 1.00 75.75 467 ALA A CA 1
ATOM 3604 C C . ALA A 1 467 ? -15.427 1.720 -6.572 1.00 75.75 467 ALA A C 1
ATOM 3606 O O . ALA A 1 467 ? -14.711 2.699 -6.794 1.00 75.75 467 ALA A O 1
ATOM 3607 N N . VAL A 1 468 ? -16.709 1.863 -6.210 1.00 80.62 468 VAL A N 1
ATOM 3608 C CA . VAL A 1 468 ? -17.338 3.173 -5.974 1.00 80.62 468 VAL A CA 1
ATOM 3609 C C . VAL A 1 468 ? -16.664 3.901 -4.815 1.00 80.62 468 VAL A C 1
ATOM 3611 O O . VAL A 1 468 ? -16.325 5.075 -4.971 1.00 80.62 468 VAL A O 1
ATOM 3614 N N . VAL A 1 469 ? -16.446 3.223 -3.684 1.00 86.38 469 VAL A N 1
ATOM 3615 C CA . VAL A 1 469 ? -15.769 3.808 -2.519 1.00 86.38 469 VAL A CA 1
ATOM 3616 C C . VAL A 1 469 ? -14.366 4.248 -2.895 1.00 86.38 469 VAL A C 1
ATOM 3618 O O . VAL A 1 469 ? -14.029 5.390 -2.615 1.00 86.38 469 VAL A O 1
ATOM 3621 N N . ARG A 1 470 ? -13.581 3.408 -3.577 1.00 79.06 470 ARG A N 1
ATOM 3622 C CA . ARG A 1 470 ? -12.216 3.747 -4.000 1.00 79.06 470 ARG A CA 1
ATOM 3623 C C . ARG A 1 470 ? -12.184 5.010 -4.865 1.00 79.06 470 ARG A C 1
ATOM 3625 O O . ARG A 1 470 ? -11.572 6.004 -4.482 1.00 79.06 470 ARG A O 1
ATOM 3632 N N . ARG A 1 471 ? -12.954 5.022 -5.957 1.00 76.44 471 ARG A N 1
ATOM 3633 C CA . ARG A 1 471 ? -13.041 6.166 -6.878 1.00 76.44 471 ARG A CA 1
ATOM 3634 C C . ARG A 1 471 ? -13.508 7.446 -6.182 1.00 76.44 471 ARG A C 1
ATOM 3636 O O . ARG A 1 471 ? -13.038 8.537 -6.500 1.00 76.44 471 ARG A O 1
ATOM 3643 N N . LEU A 1 472 ? -14.497 7.352 -5.288 1.00 74.00 472 LEU A N 1
ATOM 3644 C CA . LEU A 1 472 ? -15.035 8.519 -4.584 1.00 74.00 472 LEU A CA 1
ATOM 3645 C C . LEU A 1 472 ? -14.116 8.990 -3.462 1.00 74.00 472 LEU A C 1
ATOM 3647 O O . LEU A 1 472 ? -13.969 10.197 -3.301 1.00 74.00 472 LEU A O 1
ATOM 3651 N N . HIS A 1 473 ? -13.476 8.072 -2.741 1.00 75.12 473 HIS A N 1
ATOM 3652 C CA . HIS A 1 473 ? -12.425 8.381 -1.782 1.00 75.12 473 HIS A CA 1
ATOM 3653 C C . HIS A 1 473 ? -11.335 9.189 -2.482 1.00 75.12 473 HIS A C 1
ATOM 3655 O O . HIS A 1 473 ? -11.100 10.322 -2.098 1.00 75.12 473 HIS A O 1
ATOM 3661 N N . GLU A 1 474 ? -10.788 8.703 -3.594 1.00 67.50 474 GLU A N 1
ATOM 3662 C CA . GLU A 1 474 ? -9.821 9.450 -4.403 1.00 67.50 474 GLU A CA 1
ATOM 3663 C C . GLU A 1 474 ? -10.396 10.820 -4.822 1.00 67.50 474 GLU A C 1
ATOM 3665 O O . GLU A 1 474 ? -9.884 11.877 -4.448 1.00 67.50 474 GLU A O 1
ATOM 3670 N N . LYS A 1 475 ? -11.540 10.848 -5.512 1.00 64.00 475 LYS A N 1
ATOM 3671 C CA . LYS A 1 475 ? -12.157 12.087 -6.021 1.00 64.00 475 LYS A CA 1
ATOM 3672 C C . LYS A 1 475 ? -12.419 13.155 -4.949 1.00 64.00 475 LYS A C 1
ATOM 3674 O O . LYS A 1 475 ? -12.251 14.343 -5.241 1.00 64.00 475 LYS A O 1
ATOM 3679 N N . LEU A 1 476 ? -12.856 12.775 -3.746 1.00 62.59 476 LEU A N 1
ATOM 3680 C CA . LEU A 1 476 ? -13.119 13.714 -2.647 1.00 62.59 476 LEU A CA 1
ATOM 3681 C C . LEU A 1 476 ? -11.847 14.379 -2.125 1.00 62.59 476 LEU A C 1
ATOM 3683 O O . LEU A 1 476 ? -11.909 15.517 -1.656 1.00 62.59 476 LEU A O 1
ATOM 3687 N N . PHE A 1 477 ? -10.700 13.723 -2.274 1.00 59.09 477 PHE A N 1
ATOM 3688 C CA . PHE A 1 477 ? -9.406 14.316 -1.968 1.00 59.09 477 PHE A CA 1
ATOM 3689 C C . PHE A 1 477 ? -8.936 15.275 -3.085 1.00 59.09 477 PHE A C 1
ATOM 3691 O O . PHE A 1 477 ? -8.360 16.319 -2.774 1.00 59.09 477 PHE A O 1
ATOM 3698 N N . TYR A 1 478 ? -9.243 15.003 -4.365 1.00 53.59 478 TYR A N 1
ATOM 3699 C CA . TYR A 1 478 ? -8.704 15.757 -5.518 1.00 53.59 478 TYR A CA 1
ATOM 3700 C C . TYR A 1 478 ? -9.563 16.933 -6.029 1.00 53.59 478 TYR A C 1
ATOM 3702 O O . TYR A 1 478 ? -9.027 17.956 -6.459 1.00 53.59 478 TYR A O 1
ATOM 3710 N N . ARG A 1 479 ? -10.901 16.837 -6.015 1.00 51.06 479 ARG A N 1
ATOM 3711 C CA . ARG A 1 479 ? -11.794 17.779 -6.733 1.00 51.06 479 ARG A CA 1
ATOM 3712 C C . ARG A 1 479 ? -11.735 19.243 -6.272 1.00 51.06 479 ARG A C 1
ATOM 3714 O O . ARG A 1 479 ? -11.666 20.117 -7.137 1.00 51.06 479 ARG A O 1
ATOM 3721 N N . PRO A 1 480 ? -11.721 19.567 -4.969 1.00 51.78 480 PRO A N 1
ATOM 3722 C CA . PRO A 1 480 ? -11.869 20.960 -4.580 1.00 51.78 480 PRO A CA 1
ATOM 3723 C C . PRO A 1 480 ? -10.569 21.788 -4.736 1.00 51.78 480 PRO A C 1
ATOM 3725 O O . PRO A 1 480 ? -10.596 23.012 -4.630 1.00 51.78 480 PRO A O 1
ATOM 3728 N N . LEU A 1 481 ? -9.438 21.162 -5.094 1.00 52.47 481 LEU A N 1
ATOM 3729 C CA . LEU A 1 481 ? -8.244 21.865 -5.599 1.00 52.47 481 LEU A CA 1
ATOM 3730 C C . LEU A 1 481 ? -8.504 22.627 -6.902 1.00 52.47 481 LEU A C 1
ATOM 3732 O O . LEU A 1 481 ? -7.901 23.670 -7.145 1.00 52.47 481 LEU A O 1
ATOM 3736 N N . LEU A 1 482 ? -9.411 22.121 -7.737 1.00 51.19 482 LEU A N 1
ATOM 3737 C CA . LEU A 1 482 ? -9.704 22.701 -9.044 1.00 51.19 482 LEU A CA 1
ATOM 3738 C C . LEU A 1 482 ? -10.704 23.846 -8.947 1.00 51.19 482 LEU A C 1
ATOM 3740 O O . LEU A 1 482 ? -10.570 24.827 -9.674 1.00 51.19 482 LEU A O 1
ATOM 3744 N N . ASP A 1 483 ? -11.635 23.780 -7.998 1.00 52.38 483 ASP A N 1
ATOM 3745 C CA . ASP A 1 483 ? -12.590 24.861 -7.730 1.00 52.38 483 ASP A CA 1
ATOM 3746 C C . ASP A 1 483 ? -11.885 26.111 -7.166 1.00 52.38 483 ASP A C 1
ATOM 3748 O O . ASP A 1 483 ? -12.268 27.239 -7.481 1.00 52.38 483 ASP A O 1
ATOM 3752 N N . ALA A 1 484 ? -10.786 25.926 -6.418 1.00 51.31 484 ALA A N 1
ATOM 3753 C CA . ALA A 1 484 ? -9.914 27.011 -5.950 1.00 51.31 484 ALA A CA 1
ATOM 3754 C C . ALA A 1 484 ? -9.237 27.788 -7.099 1.00 51.31 484 ALA A C 1
ATOM 3756 O O . ALA A 1 484 ? -8.885 28.957 -6.946 1.00 51.31 484 ALA A O 1
ATOM 3757 N N . VAL A 1 485 ? -9.057 27.131 -8.246 1.00 46.41 485 VAL A N 1
ATOM 3758 C CA . VAL A 1 485 ? -8.202 27.569 -9.354 1.00 46.41 485 VAL A CA 1
ATOM 3759 C C . VAL A 1 485 ? -9.013 28.001 -10.589 1.00 46.41 485 VAL A C 1
ATOM 3761 O O . VAL A 1 485 ? -8.609 28.890 -11.338 1.00 46.41 485 VAL A O 1
ATOM 3764 N N . ALA A 1 486 ? -10.193 27.416 -10.797 1.00 48.28 486 ALA A N 1
ATOM 3765 C CA . ALA A 1 486 ? -11.008 27.582 -11.998 1.00 48.28 486 ALA A CA 1
ATOM 3766 C C . ALA A 1 486 ? -11.805 28.902 -12.093 1.00 48.28 486 ALA A C 1
ATOM 3768 O O . ALA A 1 486 ? -12.482 29.105 -13.101 1.00 48.28 486 ALA A O 1
ATOM 3769 N N . GLN A 1 487 ? -11.749 29.792 -11.089 1.00 52.03 487 GLN A N 1
ATOM 3770 C CA . GLN A 1 487 ? -12.590 31.004 -10.991 1.00 52.03 487 GLN A CA 1
ATOM 3771 C C . GLN A 1 487 ? -14.050 30.746 -11.418 1.00 52.03 487 GLN A C 1
ATOM 3773 O O . GLN A 1 487 ? -14.579 31.395 -12.324 1.00 52.03 487 GLN A O 1
ATOM 3778 N N . LEU A 1 488 ? -14.696 29.751 -10.802 1.00 43.56 488 LEU A N 1
ATOM 3779 C CA . LEU A 1 488 ? -16.087 29.425 -11.107 1.00 43.56 488 LEU A CA 1
ATOM 3780 C C . LEU A 1 488 ? -17.046 30.543 -10.660 1.00 43.56 488 LEU A C 1
ATOM 3782 O O . LEU A 1 488 ? -16.709 31.407 -9.844 1.00 43.56 488 LEU A O 1
ATOM 3786 N N . ALA A 1 489 ? -18.219 30.551 -11.298 1.00 38.00 489 ALA A N 1
ATOM 3787 C CA . ALA A 1 489 ? -19.231 31.604 -11.267 1.00 38.00 489 ALA A CA 1
ATOM 3788 C C . ALA A 1 489 ? -19.589 32.083 -9.840 1.00 38.00 489 ALA A C 1
ATOM 3790 O O . ALA A 1 489 ? -19.498 31.313 -8.883 1.00 38.00 489 ALA A O 1
ATOM 3791 N N . PRO A 1 490 ? -20.018 33.352 -9.671 1.00 31.75 490 PRO A N 1
ATOM 3792 C CA . PRO A 1 490 ? -20.345 33.901 -8.357 1.00 31.75 490 PRO A CA 1
ATOM 3793 C C . PRO A 1 490 ? -21.459 33.083 -7.683 1.00 31.75 490 PRO A C 1
ATOM 3795 O O . PRO A 1 490 ? -22.608 33.134 -8.113 1.00 31.75 490 PRO A O 1
ATOM 3798 N N . GLY A 1 491 ? -21.101 32.327 -6.638 1.00 39.69 491 GLY A N 1
ATOM 3799 C CA . GLY A 1 491 ? -22.027 31.485 -5.871 1.00 39.69 491 GLY A CA 1
ATOM 3800 C C . GLY A 1 491 ? -21.420 30.213 -5.262 1.00 39.69 491 GLY A C 1
ATOM 3801 O O . GLY A 1 491 ? -21.992 29.691 -4.311 1.00 39.69 491 GLY A O 1
ATOM 3802 N N . GLU A 1 492 ? -20.267 29.733 -5.743 1.00 38.50 492 GLU A N 1
ATOM 3803 C CA . GLU A 1 492 ? -19.585 28.550 -5.182 1.00 38.50 492 GLU A CA 1
ATOM 3804 C C . GLU A 1 492 ? -18.522 28.935 -4.131 1.00 38.50 492 GLU A C 1
ATOM 3806 O O . GLU A 1 492 ? -17.820 29.945 -4.258 1.00 38.50 492 GLU A O 1
ATOM 3811 N N . SER A 1 493 ? -18.439 28.149 -3.049 1.00 40.78 493 SER A N 1
ATOM 3812 C CA . SER A 1 493 ? -17.563 28.404 -1.896 1.00 40.78 493 SER A CA 1
ATOM 3813 C C . SER A 1 493 ? -16.087 28.354 -2.301 1.00 40.78 493 SER A C 1
ATOM 3815 O O . SER A 1 493 ? -15.570 27.324 -2.728 1.00 40.78 493 SER A O 1
ATOM 3817 N N . ARG A 1 494 ? -15.399 29.494 -2.176 1.00 50.78 494 ARG A N 1
ATOM 3818 C CA . ARG A 1 494 ? -13.989 29.652 -2.553 1.00 50.78 494 ARG A CA 1
ATOM 3819 C C . ARG A 1 494 ? -13.079 28.980 -1.528 1.00 50.78 494 ARG A C 1
ATOM 3821 O O . ARG A 1 494 ? -13.015 29.418 -0.379 1.00 50.78 494 ARG A O 1
ATOM 3828 N N . LEU A 1 495 ? -12.279 28.012 -1.960 1.00 49.81 495 LEU A N 1
ATOM 3829 C CA . LEU A 1 495 ? -11.071 27.637 -1.226 1.00 49.81 495 LEU A CA 1
ATOM 3830 C C . LEU A 1 495 ? -10.055 28.782 -1.287 1.00 49.81 495 LEU A C 1
ATOM 3832 O O . LEU A 1 495 ? -9.801 29.353 -2.347 1.00 49.81 495 LEU A O 1
ATOM 3836 N N . ARG A 1 496 ? -9.487 29.148 -0.133 1.00 58.06 496 ARG A N 1
ATOM 3837 C CA . ARG A 1 496 ? -8.379 30.112 -0.064 1.00 58.06 496 ARG A CA 1
ATOM 3838 C C . ARG A 1 496 ? -7.130 29.482 -0.690 1.00 58.06 496 ARG A C 1
ATOM 3840 O O . ARG A 1 496 ? -6.924 28.280 -0.548 1.00 58.06 496 ARG A O 1
ATOM 3847 N N . ALA A 1 497 ? -6.293 30.291 -1.339 1.00 57.97 497 ALA A N 1
ATOM 3848 C CA . ALA A 1 497 ? -5.083 29.822 -2.025 1.00 57.97 497 ALA A CA 1
ATOM 3849 C C . ALA A 1 497 ? -4.159 28.986 -1.116 1.00 57.97 497 ALA A C 1
ATOM 3851 O O . ALA A 1 497 ? -3.565 28.019 -1.581 1.00 57.97 497 ALA A O 1
ATOM 3852 N N . ASP A 1 498 ? -4.098 29.301 0.179 1.00 55.22 498 ASP A N 1
ATOM 3853 C CA . ASP A 1 498 ? -3.299 28.555 1.160 1.00 55.22 498 ASP A CA 1
ATOM 3854 C C . ASP A 1 498 ? -3.846 27.137 1.403 1.00 55.22 498 ASP A C 1
ATOM 3856 O O . ASP A 1 498 ? -3.089 26.172 1.385 1.00 55.22 498 ASP A O 1
ATOM 3860 N N . ALA A 1 499 ? -5.171 26.974 1.473 1.00 53.41 499 ALA A N 1
ATOM 3861 C CA . ALA A 1 499 ? -5.813 25.665 1.619 1.00 53.41 499 ALA A CA 1
ATOM 3862 C C . ALA A 1 499 ? -5.672 24.790 0.356 1.00 53.41 499 ALA A C 1
ATOM 3864 O O . ALA A 1 499 ? -5.670 23.561 0.433 1.00 53.41 499 ALA A O 1
ATOM 3865 N N . ALA A 1 500 ? -5.539 25.411 -0.821 1.00 62.16 500 ALA A N 1
ATOM 3866 C CA . ALA A 1 500 ? -5.230 24.691 -2.054 1.00 62.16 500 ALA A CA 1
ATOM 3867 C C . ALA A 1 500 ? -3.759 24.229 -2.096 1.00 62.16 500 ALA A C 1
ATOM 3869 O O . ALA A 1 500 ? -3.467 23.143 -2.590 1.00 62.16 500 ALA A O 1
ATOM 3870 N N . ARG A 1 501 ? -2.830 25.009 -1.522 1.00 64.75 501 ARG A N 1
ATOM 3871 C CA . ARG A 1 501 ? -1.416 24.615 -1.385 1.00 64.75 501 ARG A CA 1
ATOM 3872 C C . ARG A 1 501 ? -1.247 23.441 -0.430 1.00 64.75 501 ARG A C 1
ATOM 3874 O O . ARG A 1 501 ? -0.600 22.470 -0.797 1.00 64.75 501 ARG A O 1
ATOM 3881 N N . GLU A 1 502 ? -1.859 23.511 0.750 1.00 55.94 502 GLU A N 1
ATOM 3882 C CA . GLU A 1 502 ? -1.810 22.439 1.756 1.00 55.94 502 GLU A CA 1
ATOM 3883 C C . GLU A 1 502 ? -2.325 21.108 1.201 1.00 55.94 502 GLU A C 1
ATOM 3885 O O . GLU A 1 502 ? -1.756 20.050 1.464 1.00 55.94 502 GLU A O 1
ATOM 3890 N N . ARG A 1 503 ? -3.366 21.158 0.366 1.00 59.44 503 ARG A N 1
ATOM 3891 C CA . ARG A 1 503 ? -3.882 19.971 -0.315 1.00 59.44 503 ARG A CA 1
ATOM 3892 C C . ARG A 1 503 ? -2.932 19.432 -1.380 1.00 59.44 503 ARG A C 1
ATOM 3894 O O . ARG A 1 503 ? -2.771 18.227 -1.442 1.00 59.44 503 ARG A O 1
ATOM 3901 N N . LEU A 1 504 ? -2.263 20.267 -2.176 1.00 62.34 504 LEU A N 1
ATOM 3902 C CA . LEU A 1 504 ? -1.257 19.782 -3.136 1.00 62.34 504 LEU A CA 1
ATOM 3903 C C . LEU A 1 504 ? -0.055 19.134 -2.436 1.00 62.34 504 LEU A C 1
ATOM 3905 O O . LEU A 1 504 ? 0.409 18.092 -2.887 1.00 62.34 504 LEU A O 1
ATOM 3909 N N . VAL A 1 505 ? 0.379 19.678 -1.294 1.00 59.97 505 VAL A N 1
ATOM 3910 C CA . VAL A 1 505 ? 1.399 19.034 -0.443 1.00 59.97 505 VAL A CA 1
ATOM 3911 C C . VAL A 1 505 ? 0.922 17.662 0.032 1.00 59.97 505 VAL A C 1
ATOM 3913 O O . VAL A 1 505 ? 1.664 16.687 -0.045 1.00 59.97 505 VAL A O 1
ATOM 3916 N N . ALA A 1 506 ? -0.337 17.558 0.467 1.00 49.66 506 ALA A N 1
ATOM 3917 C CA . ALA A 1 506 ? -0.936 16.278 0.837 1.00 49.66 506 ALA A CA 1
ATOM 3918 C C . ALA A 1 506 ? -1.027 15.283 -0.335 1.00 49.66 506 ALA A C 1
ATOM 3920 O O . ALA A 1 506 ? -1.130 14.084 -0.110 1.00 49.66 506 ALA A O 1
ATOM 3921 N N . LEU A 1 507 ? -0.986 15.746 -1.580 1.00 54.91 507 LEU A N 1
ATOM 3922 C CA . LEU A 1 507 ? -0.994 14.891 -2.767 1.00 54.91 507 LEU A CA 1
ATOM 3923 C C . LEU A 1 507 ? 0.413 14.569 -3.291 1.00 54.91 507 LEU A C 1
ATOM 3925 O O . LEU A 1 507 ? 0.543 14.047 -4.389 1.00 54.91 507 LEU A O 1
ATOM 3929 N N . GLY A 1 508 ? 1.471 14.893 -2.542 1.00 53.00 508 GLY A N 1
ATOM 3930 C CA . GLY A 1 508 ? 2.844 14.567 -2.934 1.00 53.00 508 GLY A CA 1
ATOM 3931 C C . GLY A 1 508 ? 3.512 15.580 -3.867 1.00 53.00 508 GLY A C 1
ATOM 3932 O O . GLY A 1 508 ? 4.619 15.320 -4.327 1.00 53.00 508 GLY A O 1
ATOM 3933 N N . TYR A 1 509 ? 2.898 16.745 -4.116 1.00 67.62 509 TYR A N 1
ATOM 3934 C CA . TYR A 1 509 ? 3.554 17.832 -4.850 1.00 67.62 509 TYR A CA 1
ATOM 3935 C C . TYR A 1 509 ? 4.563 18.551 -3.950 1.00 67.62 509 TYR A C 1
ATOM 3937 O O . TYR A 1 509 ? 4.202 19.122 -2.915 1.00 67.62 509 TYR A O 1
ATOM 3945 N N . ALA A 1 510 ? 5.823 18.563 -4.373 1.00 68.69 510 ALA A N 1
ATOM 3946 C CA . ALA A 1 510 ? 6.926 19.237 -3.704 1.00 68.69 510 ALA A CA 1
ATOM 3947 C C . ALA A 1 510 ? 6.907 20.759 -3.934 1.00 68.69 510 ALA A C 1
ATOM 3949 O O . ALA A 1 510 ? 7.310 21.511 -3.044 1.00 68.69 510 ALA A O 1
ATOM 3950 N N . ASP A 1 511 ? 6.405 21.239 -5.084 1.00 80.25 511 ASP A N 1
ATOM 3951 C CA . ASP A 1 511 ? 6.201 22.670 -5.364 1.00 80.25 511 ASP A CA 1
ATOM 3952 C C . ASP A 1 511 ? 4.707 22.999 -5.581 1.00 80.25 511 ASP A C 1
ATOM 3954 O O . ASP A 1 511 ? 4.260 23.304 -6.699 1.00 80.25 511 ASP A O 1
ATOM 3958 N N . PRO A 1 512 ? 3.903 23.043 -4.496 1.00 75.50 512 PRO A N 1
ATOM 3959 C CA . PRO A 1 512 ? 2.478 23.369 -4.574 1.00 75.50 512 PRO A CA 1
ATOM 3960 C C . PRO A 1 512 ? 2.226 24.761 -5.179 1.00 75.50 512 PRO A C 1
ATOM 3962 O O . PRO A 1 512 ? 1.156 25.026 -5.728 1.00 75.50 512 PRO A O 1
ATOM 3965 N N . ALA A 1 513 ? 3.204 25.675 -5.110 1.00 79.69 513 ALA A N 1
ATOM 3966 C CA . ALA A 1 513 ? 3.095 26.998 -5.712 1.00 79.69 513 ALA A CA 1
ATOM 3967 C C . ALA A 1 513 ? 3.105 26.927 -7.237 1.00 79.69 513 ALA A C 1
ATOM 3969 O O . ALA A 1 513 ? 2.313 27.611 -7.892 1.00 79.69 513 ALA A O 1
ATOM 3970 N N . SER A 1 514 ? 4.024 26.146 -7.801 1.00 82.81 514 SER A N 1
ATOM 3971 C CA . SER A 1 514 ? 4.106 25.958 -9.245 1.00 82.81 514 SER A CA 1
ATOM 3972 C C . SER A 1 514 ? 2.978 25.096 -9.774 1.00 82.81 514 SER A C 1
ATOM 3974 O O . SER A 1 514 ? 2.391 25.455 -10.799 1.00 82.81 514 SER A O 1
ATOM 3976 N N . ALA A 1 515 ? 2.602 24.048 -9.042 1.00 82.81 515 ALA A N 1
ATOM 3977 C CA . ALA A 1 515 ? 1.456 23.217 -9.378 1.00 82.81 515 ALA A CA 1
ATOM 3978 C C . ALA A 1 515 ? 0.167 24.049 -9.510 1.00 82.81 515 ALA A C 1
ATOM 3980 O O . ALA A 1 515 ? -0.499 23.974 -10.543 1.00 82.81 515 ALA A O 1
ATOM 3981 N N . LEU A 1 516 ? -0.128 24.951 -8.559 1.00 81.75 516 LEU A N 1
ATOM 3982 C CA . LEU A 1 516 ? -1.277 25.862 -8.679 1.00 81.75 516 LEU A CA 1
ATOM 3983 C C . LEU A 1 516 ? -1.207 26.753 -9.920 1.00 81.75 516 LEU A C 1
ATOM 3985 O O . LEU A 1 516 ? -2.197 26.862 -10.636 1.00 81.75 516 LEU A O 1
ATOM 3989 N N . ARG A 1 517 ? -0.044 27.338 -10.237 1.00 84.44 517 ARG A N 1
ATOM 3990 C CA . ARG A 1 517 ? 0.112 28.151 -11.461 1.00 84.44 517 ARG A CA 1
ATOM 3991 C C . ARG A 1 517 ? -0.138 27.336 -12.732 1.00 84.44 517 ARG A C 1
ATOM 3993 O O . ARG A 1 517 ? -0.620 27.872 -13.729 1.00 84.44 517 ARG A O 1
ATOM 4000 N N . HIS A 1 518 ? 0.241 26.058 -12.743 1.00 87.88 518 HIS A N 1
ATOM 4001 C CA . HIS A 1 518 ? -0.002 25.166 -13.878 1.00 87.88 518 HIS A CA 1
ATOM 4002 C C . HIS A 1 518 ? -1.478 24.795 -14.001 1.00 87.88 518 HIS A C 1
ATOM 4004 O O . HIS A 1 518 ? -2.021 24.855 -15.106 1.00 87.88 518 HIS A O 1
ATOM 4010 N N . LEU A 1 519 ? -2.138 24.512 -12.878 1.00 83.00 519 LEU A N 1
ATOM 4011 C CA . LEU A 1 519 ? -3.580 24.293 -12.825 1.00 83.00 519 LEU A CA 1
ATOM 4012 C C . LEU A 1 519 ? -4.356 25.539 -13.270 1.00 83.00 519 LEU A C 1
ATOM 4014 O O . LEU A 1 519 ? -5.271 25.418 -14.080 1.00 83.00 519 LEU A O 1
ATOM 4018 N N . GLU A 1 520 ? -3.949 26.736 -12.835 1.00 80.88 520 GLU A N 1
ATOM 4019 C CA . GLU A 1 520 ? -4.554 28.010 -13.250 1.00 80.88 520 GLU A CA 1
ATOM 4020 C C . GLU A 1 520 ? -4.445 28.185 -14.761 1.00 80.88 520 GLU A C 1
ATOM 4022 O O . GLU A 1 520 ? -5.434 28.480 -15.431 1.00 80.88 520 GLU A O 1
ATOM 4027 N N . ALA A 1 521 ? -3.270 27.930 -15.334 1.00 83.94 521 ALA A N 1
ATOM 4028 C CA . ALA A 1 521 ? -3.064 28.038 -16.773 1.00 83.94 521 ALA A CA 1
ATOM 4029 C C . ALA A 1 521 ? -3.907 27.039 -17.593 1.00 83.94 521 ALA A C 1
ATOM 4031 O O . ALA A 1 521 ? -4.293 27.349 -18.720 1.00 83.94 521 ALA A O 1
ATOM 4032 N N . LEU A 1 522 ? -4.189 25.851 -17.049 1.00 83.19 522 LEU A N 1
ATOM 4033 C CA . LEU A 1 522 ? -4.946 24.796 -17.731 1.00 83.19 522 LEU A CA 1
ATOM 4034 C C . LEU A 1 522 ? -6.465 24.947 -17.591 1.00 83.19 522 LEU A C 1
ATOM 4036 O O . LEU A 1 522 ? -7.201 24.653 -18.537 1.00 83.19 522 LEU A O 1
ATOM 4040 N N . ALA A 1 523 ? -6.927 25.382 -16.419 1.00 76.56 523 ALA A N 1
ATOM 4041 C CA . ALA A 1 523 ? -8.335 25.384 -16.037 1.00 76.56 523 ALA A CA 1
ATOM 4042 C C . ALA A 1 523 ? -9.020 26.756 -16.159 1.00 76.56 523 ALA A C 1
ATOM 4044 O O . ALA A 1 523 ? -10.252 26.808 -16.155 1.00 76.56 523 ALA A O 1
ATOM 4045 N N . SER A 1 524 ? -8.263 27.856 -16.273 1.00 72.31 524 SER A N 1
ATOM 4046 C CA . SER A 1 524 ? -8.833 29.208 -16.346 1.00 72.31 524 SER A CA 1
ATOM 4047 C C . SER A 1 524 ? -9.432 29.558 -17.716 1.00 72.31 524 SER A C 1
ATOM 4049 O O . SER A 1 524 ? -8.981 29.124 -18.781 1.00 72.31 524 SER A O 1
ATOM 4051 N N . GLY A 1 525 ? -10.469 30.401 -17.686 1.00 66.62 525 GLY A N 1
ATOM 4052 C CA . GLY A 1 525 ? -11.128 30.953 -18.870 1.00 66.62 525 GLY A CA 1
ATOM 4053 C C . GLY A 1 525 ? -12.354 30.170 -19.362 1.00 66.62 525 GLY A C 1
ATOM 4054 O O . GLY A 1 525 ? -12.693 29.090 -18.886 1.00 66.62 525 GLY A O 1
ATOM 4055 N N . VAL A 1 526 ? -13.044 30.739 -20.356 1.00 64.25 526 VAL A N 1
ATOM 4056 C CA . VAL A 1 526 ? -14.344 30.249 -20.871 1.00 64.25 526 VAL A CA 1
ATOM 4057 C C . VAL A 1 526 ? -14.230 29.374 -22.126 1.00 64.25 526 VAL A C 1
ATOM 4059 O O . VAL A 1 526 ? -15.218 29.098 -22.802 1.00 64.25 526 VAL A O 1
ATOM 4062 N N . THR A 1 527 ? -13.019 28.948 -22.487 1.00 72.12 527 THR A N 1
ATOM 4063 C CA . THR A 1 527 ? -12.804 28.165 -23.711 1.00 72.12 527 THR A CA 1
ATOM 4064 C C . THR A 1 527 ? -13.250 26.710 -23.543 1.00 72.12 527 THR A C 1
ATOM 4066 O O . THR A 1 527 ? -13.198 26.143 -22.451 1.00 72.12 527 THR A O 1
ATOM 4069 N N . ARG A 1 528 ? -13.617 26.054 -24.654 1.00 67.69 528 ARG A N 1
ATOM 4070 C CA . ARG A 1 528 ? -13.913 24.609 -24.672 1.00 67.69 528 ARG A CA 1
ATOM 4071 C C . ARG A 1 528 ? -12.739 23.769 -24.142 1.00 67.69 528 ARG A C 1
ATOM 4073 O O . ARG A 1 528 ? -12.981 22.779 -23.461 1.00 67.69 528 ARG A O 1
ATOM 4080 N N . LYS A 1 529 ? -11.488 24.187 -24.401 1.00 73.06 529 LYS A N 1
ATOM 4081 C CA . LYS A 1 529 ? -10.263 23.578 -23.844 1.00 73.06 529 LYS A CA 1
ATOM 4082 C C . LYS A 1 529 ? -10.298 23.598 -22.312 1.00 73.06 529 LYS A C 1
ATOM 4084 O O . LYS A 1 529 ? -10.193 22.543 -21.702 1.00 73.06 529 LYS A O 1
ATOM 4089 N N . ALA A 1 530 ? -10.516 24.767 -21.706 1.00 71.88 530 ALA A N 1
ATOM 4090 C CA . ALA A 1 530 ? -10.561 24.927 -20.250 1.00 71.88 530 ALA A CA 1
ATOM 4091 C C . ALA A 1 530 ? -11.714 24.140 -19.598 1.00 71.88 530 ALA A C 1
ATOM 4093 O O . ALA A 1 530 ? -11.560 23.596 -18.510 1.00 71.88 530 ALA A O 1
ATOM 4094 N N . ALA A 1 531 ? -12.870 24.032 -20.263 1.00 68.50 531 ALA A N 1
ATOM 4095 C CA . ALA A 1 531 ? -13.989 23.216 -19.779 1.00 68.50 531 ALA A CA 1
ATOM 4096 C C . ALA A 1 531 ? -13.666 21.709 -19.756 1.00 68.50 531 ALA A C 1
ATOM 4098 O O . ALA A 1 531 ? -13.968 21.027 -18.778 1.00 68.50 531 ALA A O 1
ATOM 4099 N N . ILE A 1 532 ? -13.020 21.200 -20.809 1.00 66.94 532 ILE A N 1
ATOM 4100 C CA . ILE A 1 532 ? -12.591 19.796 -20.883 1.00 66.94 532 ILE A CA 1
ATOM 4101 C C . ILE A 1 532 ? -11.487 19.525 -19.851 1.00 66.94 532 ILE A C 1
ATOM 4103 O O . ILE A 1 532 ? -11.590 18.569 -19.091 1.00 66.94 532 ILE A O 1
ATOM 4107 N N . GLN A 1 533 ? -10.493 20.409 -19.739 1.00 75.94 533 GLN A N 1
ATOM 4108 C CA . GLN A 1 533 ? -9.408 20.288 -18.760 1.00 75.94 533 GLN A CA 1
ATOM 4109 C C . GLN A 1 533 ? -9.922 20.267 -17.313 1.00 75.94 533 GLN A C 1
ATOM 4111 O O . GLN A 1 533 ? -9.524 19.401 -16.547 1.00 75.94 533 GLN A O 1
ATOM 4116 N N . ARG A 1 534 ? -10.890 21.120 -16.945 1.00 70.75 534 ARG A N 1
ATOM 4117 C CA . ARG A 1 534 ? -11.537 21.073 -15.614 1.00 70.75 534 ARG A CA 1
ATOM 4118 C C . ARG A 1 534 ? -12.205 19.734 -15.297 1.00 70.75 534 ARG A C 1
ATOM 4120 O O . ARG A 1 534 ? -12.321 19.377 -14.132 1.00 70.75 534 ARG A O 1
ATOM 4127 N N . THR A 1 535 ? -12.649 19.012 -16.324 1.00 66.06 535 THR A N 1
ATOM 4128 C CA . THR A 1 535 ? -13.274 17.694 -16.166 1.00 66.06 535 THR A CA 1
ATOM 4129 C C . THR A 1 535 ? -12.228 16.589 -16.002 1.00 66.06 535 THR A C 1
ATOM 4131 O O . THR A 1 535 ? -12.459 15.655 -15.243 1.00 66.06 535 THR A O 1
ATOM 4134 N N . LEU A 1 536 ? -11.081 16.703 -16.682 1.00 67.50 536 LEU A N 1
ATOM 4135 C CA . LEU A 1 536 ? -10.030 15.675 -16.720 1.00 67.50 536 LEU A CA 1
ATOM 4136 C C . LEU A 1 536 ? -8.988 15.811 -15.606 1.00 67.50 536 LEU A C 1
ATOM 4138 O O . LEU A 1 536 ? -8.520 14.811 -15.070 1.00 67.50 536 LEU A O 1
ATOM 4142 N N . LEU A 1 537 ? -8.655 17.044 -15.219 1.00 75.81 537 LEU A N 1
ATOM 4143 C CA . LEU A 1 537 ? -7.644 17.335 -14.205 1.00 75.81 537 LEU A CA 1
ATOM 4144 C C . LEU A 1 537 ? -7.851 16.638 -12.850 1.00 75.81 537 LEU A C 1
ATOM 4146 O O . LEU A 1 537 ? -6.837 16.257 -12.282 1.00 75.81 537 LEU A O 1
ATOM 4150 N N . PRO A 1 538 ? -9.071 16.427 -12.304 1.00 67.62 538 PRO A N 1
ATOM 4151 C CA . PRO A 1 538 ? -9.197 15.776 -10.999 1.00 67.62 538 PRO A CA 1
ATOM 4152 C C . PRO A 1 538 ? -8.685 14.334 -11.021 1.00 67.62 538 PRO A C 1
ATOM 4154 O O . PRO A 1 538 ? -8.114 13.880 -10.040 1.00 67.62 538 PRO A O 1
ATOM 4157 N N . VAL A 1 539 ? -8.885 13.638 -12.143 1.00 63.84 539 VAL A N 1
ATOM 4158 C CA . VAL A 1 539 ? -8.434 12.255 -12.336 1.00 63.84 539 VAL A CA 1
ATOM 4159 C C . VAL A 1 539 ? -6.935 12.231 -12.640 1.00 63.84 539 VAL A C 1
ATOM 4161 O O . VAL A 1 539 ? -6.187 11.503 -11.998 1.00 63.84 539 VAL A O 1
ATOM 4164 N N . LEU A 1 540 ? -6.475 13.111 -13.537 1.00 73.88 540 LEU A N 1
ATOM 4165 C CA . LEU A 1 540 ? -5.054 13.247 -13.875 1.00 73.88 540 LEU A CA 1
ATOM 4166 C C . LEU A 1 540 ? -4.192 13.616 -12.657 1.00 73.88 540 LEU A C 1
ATOM 4168 O O . LEU A 1 540 ? -3.084 13.114 -12.529 1.00 73.88 540 LEU A O 1
ATOM 4172 N N . LEU A 1 541 ? -4.688 14.476 -11.760 1.00 74.19 541 LEU A N 1
ATOM 4173 C CA . LEU A 1 541 ? -3.996 14.858 -10.524 1.00 74.19 541 LEU A CA 1
ATOM 4174 C C . LEU A 1 541 ? -3.780 13.668 -9.584 1.00 74.19 541 LEU A C 1
ATOM 4176 O O . LEU A 1 541 ? -2.737 13.617 -8.941 1.00 74.19 541 LEU A O 1
ATOM 4180 N N . GLY A 1 542 ? -4.722 12.722 -9.532 1.00 62.88 542 GLY A N 1
ATOM 4181 C CA . GLY A 1 542 ? -4.527 11.459 -8.819 1.00 62.88 542 GLY A CA 1
ATOM 4182 C C . GLY A 1 542 ? -3.412 10.629 -9.444 1.00 62.88 542 GLY A C 1
ATOM 4183 O O . GLY A 1 542 ? -2.462 10.261 -8.765 1.00 62.88 542 GLY A O 1
ATOM 4184 N N . TRP A 1 543 ? -3.440 10.441 -10.764 1.00 72.50 543 TRP A N 1
ATOM 4185 C CA . TRP A 1 543 ? -2.401 9.669 -11.453 1.00 72.50 543 TRP A CA 1
ATOM 4186 C C . TRP A 1 543 ? -1.011 10.310 -11.384 1.00 72.50 543 TRP A C 1
ATOM 4188 O O . TRP A 1 543 ? -0.015 9.601 -11.263 1.00 72.50 543 TRP A O 1
ATOM 4198 N N . PHE A 1 544 ? -0.918 11.642 -11.437 1.00 76.25 544 PHE A N 1
ATOM 4199 C CA . PHE A 1 544 ? 0.346 12.346 -11.220 1.00 76.25 544 PHE A CA 1
ATOM 4200 C C . PHE A 1 544 ? 0.850 12.161 -9.789 1.00 76.25 544 PHE A C 1
ATOM 4202 O O . PHE A 1 544 ? 2.042 11.929 -9.619 1.00 76.25 544 PHE A O 1
ATOM 4209 N N . ALA A 1 545 ? -0.035 12.246 -8.789 1.00 64.88 545 ALA A N 1
ATOM 4210 C CA . ALA A 1 545 ? 0.294 12.049 -7.375 1.00 64.88 545 ALA A CA 1
ATOM 4211 C C . ALA A 1 545 ? 0.815 10.633 -7.078 1.00 64.88 545 ALA A C 1
ATOM 4213 O O . ALA A 1 545 ? 1.719 10.474 -6.261 1.00 64.88 545 ALA A O 1
ATOM 4214 N N . ASP A 1 546 ? 0.295 9.628 -7.785 1.00 56.75 546 ASP A N 1
ATOM 4215 C CA . ASP A 1 546 ? 0.722 8.228 -7.677 1.00 56.75 546 ASP A CA 1
ATOM 4216 C C . ASP A 1 546 ? 1.966 7.897 -8.532 1.00 56.75 546 ASP A C 1
ATOM 4218 O O . ASP A 1 546 ? 2.420 6.752 -8.571 1.00 56.75 546 ASP A O 1
ATOM 4222 N N . SER A 1 547 ? 2.536 8.886 -9.227 1.00 60.44 547 SER A N 1
ATOM 4223 C CA . SER A 1 547 ? 3.712 8.719 -10.087 1.00 60.44 547 SER A CA 1
ATOM 4224 C C . SER A 1 547 ? 5.011 9.220 -9.435 1.00 60.44 547 SER A C 1
ATOM 4226 O O . SER A 1 547 ? 5.002 9.879 -8.400 1.00 60.44 547 SER A O 1
ATOM 4228 N N . ALA A 1 548 ? 6.158 8.930 -10.065 1.00 57.66 548 ALA A N 1
ATOM 4229 C CA . ALA A 1 548 ? 7.485 9.227 -9.508 1.00 57.66 548 ALA A CA 1
ATOM 4230 C C . ALA A 1 548 ? 7.783 10.731 -9.329 1.00 57.66 548 ALA A C 1
ATOM 4232 O O . ALA A 1 548 ? 8.486 11.106 -8.393 1.00 57.66 548 ALA A O 1
ATOM 4233 N N . ASP A 1 549 ? 7.269 11.587 -10.218 1.00 67.00 549 ASP A N 1
ATOM 4234 C CA . ASP A 1 549 ? 7.412 13.046 -10.134 1.00 67.00 549 ASP A CA 1
ATOM 4235 C C . ASP A 1 549 ? 6.080 13.741 -10.507 1.00 67.00 549 ASP A C 1
ATOM 4237 O O . ASP A 1 549 ? 5.795 13.982 -11.694 1.00 67.00 549 ASP A O 1
ATOM 4241 N N . PRO A 1 550 ? 5.222 14.035 -9.508 1.00 76.12 550 PRO A N 1
ATOM 4242 C CA . PRO A 1 550 ? 3.933 14.694 -9.723 1.00 76.12 550 PRO A CA 1
ATOM 4243 C C . PRO A 1 550 ? 4.072 16.110 -10.303 1.00 76.12 550 PRO A C 1
ATOM 4245 O O . PRO A 1 550 ? 3.296 16.511 -11.181 1.00 76.12 550 PRO A O 1
ATOM 4248 N N . ASP A 1 551 ? 5.077 16.871 -9.849 1.00 82.62 551 ASP A N 1
ATOM 4249 C CA . ASP A 1 551 ? 5.333 18.248 -10.283 1.00 82.62 551 ASP A CA 1
ATOM 4250 C C . ASP A 1 551 ? 5.780 18.303 -11.750 1.00 82.62 551 ASP A C 1
ATOM 4252 O O . ASP A 1 551 ? 5.238 19.087 -12.544 1.00 82.62 551 ASP A O 1
ATOM 4256 N N . ALA A 1 552 ? 6.736 17.453 -12.143 1.00 82.56 552 ALA A N 1
ATOM 4257 C CA . ALA A 1 552 ? 7.183 17.358 -13.529 1.00 82.56 552 ALA A CA 1
ATOM 4258 C C . ALA A 1 552 ? 6.075 16.831 -14.445 1.00 82.56 552 ALA A C 1
ATOM 4260 O O . ALA A 1 552 ? 5.904 17.366 -15.545 1.00 82.56 552 ALA A O 1
ATOM 4261 N N . GLY A 1 553 ? 5.285 15.858 -13.982 1.00 85.38 553 GLY A N 1
ATOM 4262 C CA . GLY A 1 553 ? 4.112 15.350 -14.693 1.00 85.38 553 GLY A CA 1
ATOM 4263 C C . GLY A 1 553 ? 3.139 16.452 -15.076 1.00 85.38 553 GLY A C 1
ATOM 4264 O O . GLY A 1 553 ? 2.840 16.656 -16.257 1.00 85.38 553 GLY A O 1
ATOM 4265 N N . LEU A 1 554 ? 2.719 17.243 -14.087 1.00 89.56 554 LEU A N 1
ATOM 4266 C CA . LEU A 1 554 ? 1.789 18.351 -14.288 1.00 89.56 554 LEU A CA 1
ATOM 4267 C C . LEU A 1 554 ? 2.372 19.449 -15.195 1.00 89.56 554 LEU A C 1
ATOM 4269 O O . LEU A 1 554 ? 1.677 19.976 -16.074 1.00 89.56 554 LEU A O 1
ATOM 4273 N N . LEU A 1 555 ? 3.654 19.791 -15.030 1.00 91.12 555 LEU A N 1
ATOM 4274 C CA . LEU A 1 555 ? 4.337 20.753 -15.899 1.00 91.12 555 LEU A CA 1
ATOM 4275 C C . LEU A 1 555 ? 4.395 20.261 -17.352 1.00 91.12 555 LEU A C 1
ATOM 4277 O O . LEU A 1 555 ? 4.101 21.022 -18.280 1.00 91.12 555 LEU A O 1
ATOM 4281 N N . ASN A 1 556 ? 4.794 19.011 -17.572 1.00 89.62 556 ASN A N 1
ATOM 4282 C CA . ASN A 1 556 ? 4.921 18.446 -18.911 1.00 89.62 556 ASN A CA 1
ATOM 4283 C C . ASN A 1 556 ? 3.545 18.284 -19.567 1.00 89.62 556 ASN A C 1
ATOM 4285 O O . ASN A 1 556 ? 3.389 18.631 -20.739 1.00 89.62 556 ASN A O 1
ATOM 4289 N N . PHE A 1 557 ? 2.522 17.903 -18.799 1.00 90.56 557 PHE A N 1
ATOM 4290 C CA . PHE A 1 557 ? 1.136 17.861 -19.263 1.00 90.56 557 PHE A CA 1
ATOM 4291 C C . PHE A 1 557 ? 0.644 19.229 -19.722 1.00 90.56 557 PHE A C 1
ATOM 4293 O O . PHE A 1 557 ? 0.011 19.347 -20.777 1.00 90.56 557 PHE A O 1
ATOM 4300 N N . ARG A 1 558 ? 0.986 20.289 -18.980 1.00 90.31 558 ARG A N 1
ATOM 4301 C CA . ARG A 1 558 ? 0.706 21.659 -19.408 1.00 90.31 558 ARG A CA 1
ATOM 4302 C C . ARG A 1 558 ? 1.375 21.979 -20.740 1.00 90.31 558 ARG A C 1
ATOM 4304 O O . ARG A 1 558 ? 0.697 22.450 -21.649 1.00 90.31 558 ARG A O 1
ATOM 4311 N N . LYS A 1 559 ? 2.678 21.717 -20.874 1.00 90.12 559 LYS A N 1
ATOM 4312 C CA . LYS A 1 559 ? 3.432 22.009 -22.106 1.00 90.12 559 LYS A CA 1
ATOM 4313 C C . LYS A 1 559 ? 2.849 21.274 -23.322 1.00 90.12 559 LYS A C 1
ATOM 4315 O O . LYS A 1 559 ? 2.636 21.900 -24.359 1.00 90.12 559 LYS A O 1
ATOM 4320 N N . VAL A 1 560 ? 2.525 19.986 -23.183 1.00 88.38 560 VAL A N 1
ATOM 4321 C CA . VAL A 1 560 ? 1.871 19.189 -24.239 1.00 88.38 560 VAL A CA 1
ATOM 4322 C C . VAL A 1 560 ? 0.486 19.754 -24.563 1.00 88.38 560 VAL A C 1
ATOM 4324 O O . VAL A 1 560 ? 0.153 19.971 -25.728 1.00 88.38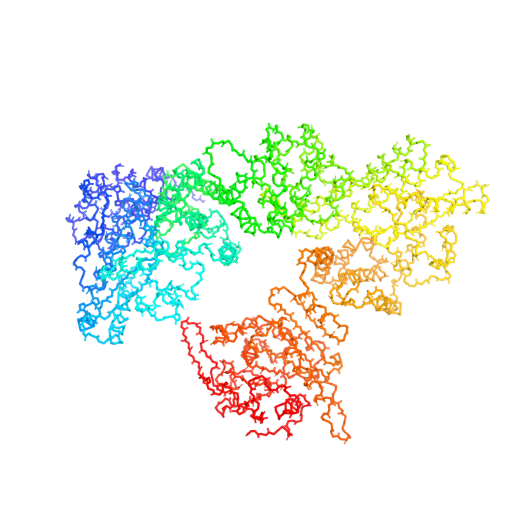 560 VAL A O 1
ATOM 4327 N N . SER A 1 561 ? -0.301 20.093 -23.540 1.00 86.25 561 SER A N 1
ATOM 4328 C CA . SER A 1 561 ? -1.624 20.705 -23.704 1.00 86.25 561 SER A CA 1
ATOM 4329 C C . SER A 1 561 ? -1.581 22.109 -24.316 1.00 86.25 561 SER A C 1
ATOM 4331 O O . SER A 1 561 ? -2.565 22.543 -24.917 1.00 86.25 561 SER A O 1
ATOM 4333 N N . ASP A 1 562 ? -0.482 22.846 -24.190 1.00 86.56 562 ASP A N 1
ATOM 4334 C CA . ASP A 1 562 ? -0.291 24.135 -24.856 1.00 86.56 562 ASP A CA 1
ATOM 4335 C C . ASP A 1 562 ? 0.115 23.962 -26.325 1.00 86.56 562 ASP A C 1
ATOM 4337 O O . ASP A 1 562 ? -0.407 24.685 -27.177 1.00 86.56 562 ASP A O 1
ATOM 4341 N N . ALA A 1 563 ? 0.930 22.950 -26.638 1.00 85.50 563 ALA A N 1
ATOM 4342 C CA . ALA A 1 563 ? 1.294 22.594 -28.009 1.00 85.50 563 ALA A CA 1
ATOM 4343 C C . ALA A 1 563 ? 0.110 22.018 -28.817 1.00 85.50 563 ALA A C 1
ATOM 4345 O O . ALA A 1 563 ? -0.102 22.411 -29.964 1.00 85.50 563 ALA A O 1
ATOM 4346 N N . LEU A 1 564 ? -0.695 21.130 -28.216 1.00 83.69 564 LEU A N 1
ATOM 4347 C CA . LEU A 1 564 ? -1.777 20.385 -28.886 1.00 83.69 564 LEU A CA 1
ATOM 4348 C C . LEU A 1 564 ? -3.194 20.838 -28.510 1.00 83.69 564 LEU A C 1
ATOM 4350 O O . LEU A 1 564 ? -4.179 20.339 -29.049 1.00 83.69 564 LEU A O 1
ATOM 4354 N N . GLY A 1 565 ? -3.357 21.785 -27.588 1.00 68.88 565 GLY A N 1
ATOM 4355 C CA . GLY A 1 565 ? -4.679 22.141 -27.051 1.00 68.88 565 GLY A CA 1
ATOM 4356 C C . GLY A 1 565 ? -5.652 22.763 -28.055 1.00 68.88 565 GLY A C 1
ATOM 4357 O O . GLY A 1 565 ? -6.829 22.925 -27.736 1.00 68.88 565 GLY A O 1
ATOM 4358 N N . LYS A 1 566 ? -5.181 23.134 -29.253 1.00 76.75 566 LYS A N 1
ATOM 4359 C CA . LYS A 1 566 ? -6.016 23.624 -30.362 1.00 76.75 566 LYS A CA 1
ATOM 4360 C C . LYS A 1 566 ? -6.441 22.508 -31.322 1.00 76.75 566 LYS A C 1
ATOM 4362 O O . LYS A 1 566 ? -7.293 22.750 -32.174 1.00 76.75 566 LYS A O 1
ATOM 4367 N N . THR A 1 567 ? -5.879 21.308 -31.192 1.00 80.88 567 THR A N 1
ATOM 4368 C CA . THR A 1 567 ? -6.108 20.182 -32.098 1.00 80.88 567 THR A CA 1
ATOM 4369 C C . THR A 1 567 ? -7.318 19.370 -31.614 1.00 80.88 567 THR A C 1
ATOM 4371 O O . THR A 1 567 ? -7.262 18.770 -30.540 1.00 80.88 567 THR A O 1
ATOM 4374 N N . PRO A 1 568 ? -8.442 19.322 -32.362 1.00 75.81 568 PRO A N 1
ATOM 4375 C CA . PRO A 1 568 ? -9.686 18.729 -31.862 1.00 75.81 568 PRO A CA 1
ATOM 4376 C C . PRO A 1 568 ? -9.608 17.240 -31.511 1.00 75.81 568 PRO A C 1
ATOM 4378 O O . PRO A 1 568 ? -10.411 16.779 -30.708 1.00 75.81 568 PRO A O 1
ATOM 4381 N N . TRP A 1 569 ? -8.690 16.484 -32.122 1.00 82.12 569 TRP A N 1
ATOM 4382 C CA . TRP A 1 569 ? -8.517 15.058 -31.840 1.00 82.12 569 TRP A CA 1
ATOM 4383 C C . TRP A 1 569 ? -7.845 14.810 -30.485 1.00 82.12 569 TRP A C 1
ATOM 4385 O O . TRP A 1 569 ? -8.276 13.911 -29.783 1.00 82.12 569 TRP A O 1
ATOM 4395 N N . TYR A 1 570 ? -6.888 15.646 -30.067 1.00 81.44 570 TYR A N 1
ATOM 4396 C CA . TYR A 1 570 ? -6.165 15.488 -28.798 1.00 81.44 570 TYR A CA 1
ATOM 4397 C C . TYR A 1 570 ? -7.103 15.605 -27.591 1.00 81.44 570 TYR A C 1
ATOM 4399 O O . TYR A 1 570 ? -7.112 14.762 -26.703 1.00 81.44 570 TYR A O 1
ATOM 4407 N N . LEU A 1 571 ? -7.967 16.625 -27.592 1.00 76.50 571 LEU A N 1
ATOM 4408 C CA . LEU A 1 571 ? -8.951 16.805 -26.520 1.00 76.50 571 LEU A CA 1
ATOM 4409 C C . LEU A 1 571 ? -10.062 15.744 -26.536 1.00 76.50 571 LEU A C 1
ATOM 4411 O O . LEU A 1 571 ? -10.704 15.544 -25.510 1.00 76.50 571 LEU A O 1
ATOM 4415 N N . ARG A 1 572 ? -10.324 15.108 -27.689 1.00 74.00 572 ARG A N 1
ATOM 4416 C CA . ARG A 1 572 ? -11.238 13.959 -27.772 1.00 74.00 572 ARG A CA 1
ATOM 4417 C C . ARG A 1 572 ? -10.580 12.704 -27.220 1.00 74.00 572 ARG A C 1
ATOM 4419 O O . ARG A 1 572 ? -11.188 12.083 -26.367 1.00 74.00 572 ARG A O 1
ATOM 4426 N N . LEU A 1 573 ? -9.341 12.420 -27.620 1.00 77.19 573 LEU A N 1
ATOM 4427 C CA . LEU A 1 573 ? -8.540 11.301 -27.122 1.00 77.19 573 LEU A CA 1
ATOM 4428 C C . LEU A 1 573 ? -8.537 11.272 -25.588 1.00 77.19 573 LEU A C 1
ATOM 4430 O O . LEU A 1 573 ? -8.995 10.313 -24.992 1.00 77.19 573 LEU A O 1
ATOM 4434 N N . LEU A 1 574 ? -8.165 12.380 -24.938 1.00 73.44 574 LEU A N 1
ATOM 4435 C CA . LEU A 1 574 ? -8.111 12.431 -23.470 1.00 73.44 574 LEU A CA 1
ATOM 4436 C C . LEU A 1 574 ? -9.469 12.325 -22.762 1.00 73.44 574 LEU A C 1
ATOM 4438 O O . LEU A 1 574 ? -9.513 12.035 -21.571 1.00 73.44 574 LEU A O 1
ATOM 4442 N N . ARG A 1 575 ? -10.569 12.646 -23.447 1.00 69.81 575 ARG A N 1
ATOM 4443 C CA . ARG A 1 575 ? -11.916 12.642 -22.860 1.00 69.81 575 ARG A CA 1
ATOM 4444 C C . ARG A 1 575 ? -12.639 11.323 -23.084 1.00 69.81 575 ARG A C 1
ATOM 4446 O O . ARG A 1 575 ? -13.394 10.897 -22.217 1.00 69.81 575 ARG A O 1
ATOM 4453 N N . ASP A 1 576 ? -12.458 10.758 -24.267 1.00 65.75 576 ASP A N 1
ATOM 4454 C CA . ASP A 1 576 ? -13.218 9.621 -24.760 1.00 65.75 576 ASP A CA 1
ATOM 4455 C C . ASP A 1 576 ? -12.445 8.301 -24.510 1.00 65.75 576 ASP A C 1
ATOM 4457 O O . ASP A 1 576 ? -13.081 7.258 -24.403 1.00 65.75 576 ASP A O 1
ATOM 4461 N N . GLU A 1 577 ? -11.115 8.348 -24.314 1.00 67.94 577 GLU A N 1
ATOM 4462 C CA . GLU A 1 577 ? -10.249 7.195 -24.001 1.00 67.94 577 GLU A CA 1
ATOM 4463 C C . GLU A 1 577 ? -9.499 7.401 -22.667 1.00 67.94 577 GLU A C 1
ATOM 4465 O O . GLU A 1 577 ? -8.429 8.012 -22.607 1.00 67.94 577 GLU A O 1
ATOM 4470 N N . GLY A 1 578 ? -10.062 6.881 -21.569 1.00 66.25 578 GLY A N 1
ATOM 4471 C CA . GLY A 1 578 ? -9.492 7.020 -20.219 1.00 66.25 578 GLY A CA 1
ATOM 4472 C C . GLY A 1 578 ? -8.082 6.431 -20.078 1.00 66.25 578 GLY A C 1
ATOM 4473 O O . GLY A 1 578 ? -7.214 7.074 -19.489 1.00 66.25 578 GLY A O 1
ATOM 4474 N N . ALA A 1 579 ? -7.828 5.279 -20.707 1.00 68.62 579 ALA A N 1
ATOM 4475 C CA . ALA A 1 579 ? -6.520 4.622 -20.711 1.00 68.62 579 ALA A CA 1
ATOM 4476 C C . ALA A 1 579 ? -5.427 5.484 -21.370 1.00 68.62 579 ALA A C 1
ATOM 4478 O O . ALA A 1 579 ? -4.303 5.551 -20.879 1.00 68.62 579 ALA A O 1
ATOM 4479 N N . ALA A 1 580 ? -5.755 6.223 -22.437 1.00 76.88 580 ALA A N 1
ATOM 4480 C CA . ALA A 1 580 ? -4.804 7.115 -23.101 1.00 76.88 580 ALA A CA 1
ATOM 4481 C C . ALA A 1 580 ? -4.383 8.283 -22.196 1.00 76.88 580 ALA A C 1
ATOM 4483 O O . ALA A 1 580 ? -3.219 8.692 -22.185 1.00 76.88 580 ALA A O 1
ATOM 4484 N N . ALA A 1 581 ? -5.330 8.822 -21.423 1.00 78.19 581 ALA A N 1
ATOM 4485 C CA . ALA A 1 581 ? -5.067 9.882 -20.458 1.00 78.19 581 ALA A CA 1
ATOM 4486 C C . ALA A 1 581 ? -4.232 9.379 -19.266 1.00 78.19 581 ALA A C 1
ATOM 4488 O O . ALA A 1 581 ? -3.339 10.096 -18.810 1.00 78.19 581 ALA A O 1
ATOM 4489 N N . GLU A 1 582 ? -4.479 8.151 -18.808 1.00 77.56 582 GLU A N 1
ATOM 4490 C CA . GLU A 1 582 ? -3.705 7.498 -17.749 1.00 77.56 582 GLU A CA 1
ATOM 4491 C C . GLU A 1 582 ? -2.266 7.212 -18.193 1.00 77.56 582 GLU A C 1
ATOM 4493 O O . GLU A 1 582 ? -1.312 7.618 -17.523 1.00 77.56 582 GLU A O 1
ATOM 4498 N N . ASN A 1 583 ? -2.097 6.608 -19.372 1.00 82.56 583 ASN A N 1
ATOM 4499 C CA . ASN A 1 583 ? -0.792 6.359 -19.984 1.00 82.56 583 ASN A CA 1
ATOM 4500 C C . ASN A 1 583 ? -0.010 7.661 -20.165 1.00 82.56 583 ASN A C 1
ATOM 4502 O O . ASN A 1 583 ? 1.177 7.731 -19.844 1.00 82.56 583 ASN A O 1
ATOM 4506 N N . LEU A 1 584 ? -0.680 8.720 -20.633 1.00 87.12 584 LEU A N 1
ATOM 4507 C CA . LEU A 1 584 ? -0.068 10.037 -20.749 1.00 87.12 584 LEU A CA 1
ATOM 4508 C C . LEU A 1 584 ? 0.396 10.558 -19.387 1.00 87.12 584 LEU A C 1
ATOM 4510 O O . LEU A 1 584 ? 1.517 11.050 -19.294 1.00 87.12 584 LEU A O 1
ATOM 4514 N N . ALA A 1 585 ? -0.416 10.442 -18.336 1.00 83.38 585 ALA A N 1
ATOM 4515 C CA . ALA A 1 585 ? -0.030 10.916 -17.011 1.00 83.38 585 ALA A CA 1
ATOM 4516 C C . ALA A 1 585 ? 1.241 10.216 -16.500 1.00 83.38 585 ALA A C 1
ATOM 4518 O O . ALA A 1 585 ? 2.207 10.885 -16.128 1.00 83.38 585 ALA A O 1
ATOM 4519 N N . ARG A 1 586 ? 1.286 8.883 -16.604 1.00 79.75 586 ARG A N 1
ATOM 4520 C CA . ARG A 1 586 ? 2.432 8.058 -16.191 1.00 79.75 586 ARG A CA 1
ATOM 4521 C C . ARG A 1 586 ? 3.698 8.389 -16.978 1.00 79.75 586 ARG A C 1
ATOM 4523 O O . ARG A 1 586 ? 4.745 8.654 -16.392 1.00 79.75 586 ARG A O 1
ATOM 4530 N N . VAL A 1 587 ? 3.601 8.455 -18.309 1.00 84.69 587 VAL A N 1
ATOM 4531 C CA . VAL A 1 587 ? 4.738 8.785 -19.187 1.00 84.69 587 VAL A CA 1
ATOM 4532 C C . VAL A 1 587 ? 5.291 10.181 -18.894 1.00 84.69 587 VAL A C 1
ATOM 4534 O O . VAL A 1 587 ? 6.505 10.386 -18.939 1.00 84.69 587 VAL A O 1
ATOM 4537 N N . LEU A 1 588 ? 4.424 11.142 -18.569 1.00 87.62 588 LEU A N 1
ATOM 4538 C CA . LEU A 1 588 ? 4.834 12.512 -18.258 1.00 87.62 588 LEU A CA 1
ATOM 4539 C C . LEU A 1 588 ? 5.523 12.658 -16.896 1.00 87.62 588 LEU A C 1
ATOM 4541 O O . LEU A 1 588 ? 6.317 13.592 -16.737 1.00 87.62 588 LEU A O 1
ATOM 4545 N N . SER A 1 589 ? 5.244 11.744 -15.965 1.00 79.31 589 SER A N 1
ATOM 4546 C CA . SER A 1 589 ? 5.793 11.717 -14.605 1.00 79.31 589 SER A CA 1
ATOM 4547 C C . SER A 1 589 ? 6.964 10.746 -14.397 1.00 79.31 589 SER A C 1
ATOM 4549 O O . SER A 1 589 ? 7.610 10.804 -13.357 1.00 79.31 589 SER A O 1
ATOM 4551 N N . ALA A 1 590 ? 7.274 9.869 -15.357 1.00 68.81 590 ALA A N 1
ATOM 4552 C CA . ALA A 1 590 ? 8.289 8.815 -15.205 1.00 68.81 590 ALA A CA 1
ATOM 4553 C C . ALA A 1 590 ? 9.755 9.269 -15.418 1.00 68.81 590 ALA A C 1
ATOM 4555 O O . ALA A 1 590 ? 10.686 8.466 -15.318 1.00 68.81 590 ALA A O 1
ATOM 4556 N N . GLY A 1 591 ? 9.994 10.545 -15.747 1.00 69.50 591 GLY A N 1
ATOM 4557 C CA . GLY A 1 591 ? 11.336 11.114 -15.923 1.00 69.50 591 GLY A CA 1
ATOM 4558 C C . GLY A 1 591 ? 11.436 12.104 -17.085 1.00 69.50 591 GLY A C 1
ATOM 4559 O O . GLY A 1 591 ? 10.435 12.599 -17.585 1.00 69.50 591 GLY A O 1
ATOM 4560 N N . ARG A 1 592 ? 12.661 12.424 -17.533 1.00 76.31 592 ARG A N 1
ATOM 4561 C CA . ARG A 1 592 ? 12.884 13.452 -18.577 1.00 76.31 592 ARG A CA 1
ATOM 4562 C C . ARG A 1 592 ? 12.831 12.932 -20.010 1.00 76.31 592 ARG A C 1
ATOM 4564 O O . ARG A 1 592 ? 12.369 13.649 -20.887 1.00 76.31 592 ARG A O 1
ATOM 4571 N N . LEU A 1 593 ? 13.289 11.703 -20.258 1.00 81.44 593 LEU A N 1
ATOM 4572 C CA . LEU A 1 593 ? 13.504 11.196 -21.618 1.00 81.44 593 LEU A CA 1
ATOM 4573 C C . LEU A 1 593 ? 12.218 11.185 -22.459 1.00 81.44 593 LEU A C 1
ATOM 4575 O O . LEU A 1 593 ? 12.176 11.825 -23.507 1.00 81.44 593 LEU A O 1
ATOM 4579 N N . ALA A 1 594 ? 11.183 10.464 -22.018 1.00 85.69 594 ALA A N 1
ATOM 4580 C CA . ALA A 1 594 ? 9.949 10.336 -22.790 1.00 85.69 594 ALA A CA 1
ATOM 4581 C C . ALA A 1 594 ? 9.218 11.686 -22.953 1.00 85.69 594 ALA A C 1
ATOM 4583 O O . ALA A 1 594 ? 8.848 12.008 -24.085 1.00 85.69 594 ALA A O 1
ATOM 4584 N N . PRO A 1 595 ? 9.100 12.541 -21.914 1.00 85.56 595 PRO A N 1
ATOM 4585 C CA . PRO A 1 595 ? 8.548 13.886 -22.082 1.00 85.56 595 PRO A CA 1
ATOM 4586 C C . PRO A 1 595 ? 9.361 14.774 -23.023 1.00 85.56 595 PRO A C 1
ATOM 4588 O O . PRO A 1 595 ? 8.770 15.478 -23.836 1.00 85.56 595 PRO A O 1
ATOM 4591 N N . ASP A 1 596 ? 10.695 14.731 -22.980 1.00 84.88 596 ASP A N 1
ATOM 4592 C CA . ASP A 1 596 ? 11.539 15.524 -23.882 1.00 84.88 596 ASP A CA 1
ATOM 4593 C C . ASP A 1 596 ? 11.384 15.082 -25.344 1.00 84.88 596 ASP A C 1
ATOM 4595 O O . ASP A 1 596 ? 11.339 15.927 -26.243 1.00 84.88 596 ASP A O 1
ATOM 4599 N N . LEU A 1 597 ? 11.276 13.771 -25.595 1.00 87.44 597 LEU A N 1
ATOM 4600 C CA . LEU A 1 597 ? 10.984 13.229 -26.926 1.00 87.44 597 LEU A CA 1
ATOM 4601 C C . LEU A 1 597 ? 9.589 13.663 -27.401 1.00 87.44 597 LEU A C 1
ATOM 4603 O O . LEU A 1 597 ? 9.445 14.110 -28.541 1.00 87.44 597 LEU A O 1
ATOM 4607 N N . LEU A 1 598 ? 8.589 13.605 -26.515 1.00 87.62 598 LEU A N 1
ATOM 4608 C CA . LEU A 1 598 ? 7.208 13.987 -26.804 1.00 87.62 598 LEU A CA 1
ATOM 4609 C C . LEU A 1 598 ? 7.052 15.488 -27.058 1.00 87.62 598 LEU A C 1
ATOM 4611 O O . LEU A 1 598 ? 6.363 15.887 -27.985 1.00 87.62 598 LEU A O 1
ATOM 4615 N N . LEU A 1 599 ? 7.720 16.352 -26.295 1.00 85.31 599 LEU A N 1
ATOM 4616 C CA . LEU A 1 599 ? 7.657 17.804 -26.498 1.00 85.31 599 LEU A CA 1
ATOM 4617 C C . LEU A 1 599 ? 8.250 18.241 -27.844 1.00 85.31 599 LEU A C 1
ATOM 4619 O O . LEU A 1 599 ? 7.878 19.290 -28.369 1.00 85.31 599 LEU A O 1
ATOM 4623 N N . ARG A 1 600 ? 9.155 17.436 -28.411 1.00 86.25 600 ARG A N 1
ATOM 4624 C CA . ARG A 1 600 ? 9.737 17.639 -29.747 1.00 86.25 600 ARG A CA 1
ATOM 4625 C C . ARG A 1 600 ? 8.874 17.062 -30.875 1.00 86.25 600 ARG A C 1
ATOM 4627 O O . ARG A 1 600 ? 9.075 17.450 -32.023 1.00 86.25 600 ARG A O 1
ATOM 4634 N N . ALA A 1 601 ? 7.943 16.161 -30.557 1.00 85.56 601 ALA A N 1
ATOM 4635 C CA . ALA A 1 601 ? 6.965 15.576 -31.477 1.00 85.56 601 ALA A CA 1
ATOM 4636 C C . ALA A 1 601 ? 5.606 15.351 -30.776 1.00 85.56 601 ALA A C 1
ATOM 4638 O O . ALA A 1 601 ? 5.236 14.201 -30.518 1.00 85.56 601 ALA A O 1
ATOM 4639 N N . PRO A 1 602 ? 4.860 16.417 -30.414 1.00 85.38 602 PRO A N 1
ATOM 4640 C CA . PRO A 1 602 ? 3.659 16.288 -29.584 1.00 85.38 602 PRO A CA 1
ATOM 4641 C C . PRO A 1 602 ? 2.576 15.398 -30.211 1.00 85.38 602 PRO A C 1
ATOM 4643 O O . PRO A 1 602 ? 1.826 14.730 -29.507 1.00 85.38 602 PRO A O 1
ATOM 4646 N N . GLU A 1 603 ? 2.513 15.316 -31.538 1.00 83.25 603 GLU A N 1
ATOM 4647 C CA . GLU A 1 603 ? 1.632 14.403 -32.268 1.00 83.25 603 GLU A CA 1
ATOM 4648 C C . GLU A 1 603 ? 1.797 12.924 -31.875 1.00 83.25 603 GLU A C 1
ATOM 4650 O O . GLU A 1 603 ? 0.840 12.161 -31.995 1.00 83.25 603 GLU A O 1
ATOM 4655 N N . ALA A 1 604 ? 2.955 12.527 -31.332 1.00 86.94 604 ALA A N 1
ATOM 4656 C CA . ALA A 1 604 ? 3.201 11.172 -30.846 1.00 86.94 604 ALA A CA 1
ATOM 4657 C C . ALA A 1 604 ? 2.329 10.785 -29.636 1.00 86.94 604 ALA A C 1
ATOM 4659 O O . ALA A 1 604 ? 2.231 9.599 -29.334 1.00 86.94 604 ALA A O 1
ATOM 4660 N N . VAL A 1 605 ? 1.622 11.734 -28.996 1.00 86.75 605 VAL A N 1
ATOM 4661 C CA . VAL A 1 605 ? 0.586 11.430 -27.986 1.00 86.75 605 VAL A CA 1
ATOM 4662 C C . VAL A 1 605 ? -0.460 10.448 -28.526 1.00 86.75 605 VAL A C 1
ATOM 4664 O O . VAL A 1 605 ? -0.987 9.651 -27.760 1.00 86.75 605 VAL A O 1
ATOM 4667 N N . ALA A 1 606 ? -0.739 10.462 -29.835 1.00 84.56 606 ALA A N 1
ATOM 4668 C CA . ALA A 1 606 ? -1.680 9.527 -30.452 1.00 84.56 606 ALA A CA 1
ATOM 4669 C C . ALA A 1 606 ? -1.289 8.049 -30.256 1.00 84.56 606 ALA A C 1
ATOM 4671 O O . ALA A 1 606 ? -2.161 7.190 -30.259 1.00 84.56 606 ALA A O 1
ATOM 4672 N N . LEU A 1 607 ? -0.002 7.755 -30.031 1.00 84.75 607 LEU A N 1
ATOM 4673 C CA . LEU A 1 607 ? 0.485 6.396 -29.780 1.00 84.75 607 LEU A CA 1
ATOM 4674 C C . LEU A 1 607 ? 0.049 5.833 -28.418 1.00 84.75 607 LEU A C 1
ATOM 4676 O O . LEU A 1 607 ? 0.135 4.627 -28.221 1.00 84.75 607 LEU A O 1
ATOM 4680 N N . LEU A 1 608 ? -0.381 6.691 -27.485 1.00 83.94 608 LEU A N 1
ATOM 4681 C CA . LEU A 1 608 ? -0.774 6.305 -26.124 1.00 83.94 608 LEU A CA 1
ATOM 4682 C C . LEU A 1 608 ? -2.225 5.806 -26.019 1.00 83.94 608 LEU A C 1
ATOM 4684 O O . LEU A 1 608 ? -2.588 5.281 -24.967 1.00 83.94 608 LEU A O 1
ATOM 4688 N N . GLY A 1 609 ? -3.041 6.007 -27.060 1.00 73.19 609 GLY A N 1
ATOM 4689 C CA . GLY A 1 609 ? -4.410 5.489 -27.150 1.00 73.19 609 GLY A CA 1
ATOM 4690 C C . GLY A 1 609 ? -4.515 4.203 -27.965 1.00 73.19 609 GLY A C 1
ATOM 4691 O O . GLY A 1 609 ? -3.511 3.688 -28.468 1.00 73.19 609 GLY A O 1
ATOM 4692 N N . ASP A 1 610 ? -5.740 3.703 -28.128 1.00 60.62 610 ASP A N 1
ATOM 4693 C CA . ASP A 1 610 ? -6.006 2.502 -28.925 1.00 60.62 610 ASP A CA 1
ATOM 4694 C C . ASP A 1 610 ? -5.834 2.830 -30.416 1.00 60.62 610 ASP A C 1
ATOM 4696 O O . ASP A 1 610 ? -6.737 3.306 -31.104 1.00 60.62 610 ASP A O 1
ATOM 4700 N N . GLY A 1 611 ? -4.605 2.632 -30.900 1.00 49.69 611 GLY A N 1
ATOM 4701 C CA . GLY A 1 611 ? -4.142 3.112 -32.199 1.00 49.69 611 GLY A CA 1
ATOM 4702 C C . GLY A 1 611 ? -5.053 2.756 -33.377 1.00 49.69 611 GLY A C 1
ATOM 4703 O O . GLY A 1 611 ? -5.393 1.595 -33.578 1.00 49.69 611 GLY A O 1
ATOM 4704 N N . ASP A 1 612 ? -5.365 3.771 -34.187 1.00 41.34 612 ASP A N 1
ATOM 4705 C CA . ASP A 1 612 ? -5.680 3.835 -35.628 1.00 41.34 612 ASP A CA 1
ATOM 4706 C C . ASP A 1 612 ? -6.539 2.724 -36.291 1.00 41.34 612 ASP A C 1
ATOM 4708 O O . ASP A 1 612 ? -6.655 2.687 -37.519 1.00 41.34 612 ASP A O 1
ATOM 4712 N N . GLY A 1 613 ? -7.135 1.792 -35.546 1.00 40.78 613 GLY A N 1
ATOM 4713 C CA . GLY A 1 613 ? -7.761 0.582 -36.089 1.00 40.78 613 GLY A CA 1
ATOM 4714 C C . GLY A 1 613 ? -6.782 -0.412 -36.737 1.00 40.78 613 GLY A C 1
ATOM 4715 O O . GLY A 1 613 ? -7.207 -1.221 -37.562 1.00 40.78 613 GLY A O 1
ATOM 4716 N N . ARG A 1 614 ? -5.478 -0.359 -36.409 1.00 40.06 614 ARG A N 1
ATOM 4717 C CA . ARG A 1 614 ? -4.433 -1.250 -36.973 1.00 40.06 614 ARG A CA 1
ATOM 4718 C C . ARG A 1 614 ? -3.576 -1.999 -35.937 1.00 40.06 614 ARG A C 1
ATOM 4720 O O . ARG A 1 614 ? -2.528 -2.510 -36.315 1.00 40.06 614 ARG A O 1
ATOM 4727 N N . GLY A 1 615 ? -4.034 -2.098 -34.686 1.00 37.47 615 GLY A N 1
ATOM 4728 C CA . GLY A 1 615 ? -3.404 -2.898 -33.621 1.00 37.47 615 GLY A CA 1
ATOM 4729 C C . GLY A 1 615 ? -2.082 -2.323 -33.079 1.00 37.47 615 GLY A C 1
ATOM 4730 O O . GLY A 1 615 ? -1.241 -1.847 -33.841 1.00 37.47 615 GLY A O 1
ATOM 4731 N N . GLY A 1 616 ? -1.908 -2.360 -31.752 1.00 54.09 616 GLY A N 1
ATOM 4732 C CA . GLY A 1 616 ? -0.613 -2.174 -31.075 1.00 54.09 616 GLY A CA 1
ATOM 4733 C C . GLY A 1 616 ? -0.059 -0.741 -31.040 1.00 54.09 616 GLY A C 1
ATOM 4734 O O . GLY A 1 616 ? 1.012 -0.477 -31.584 1.00 54.09 616 GLY A O 1
ATOM 4735 N N . GLY A 1 617 ? -0.752 0.210 -30.395 1.00 69.38 617 GLY A N 1
ATOM 4736 C CA . GLY A 1 617 ? -0.308 1.615 -30.300 1.00 69.38 617 GLY A CA 1
ATOM 4737 C C . GLY A 1 617 ? 1.101 1.796 -29.708 1.00 69.38 617 GLY A C 1
ATOM 4738 O O . GLY A 1 617 ? 1.895 2.578 -30.231 1.00 69.38 617 GLY A O 1
ATOM 4739 N N . LEU A 1 618 ? 1.461 1.009 -28.693 1.00 81.38 618 LEU A N 1
ATOM 4740 C CA . LEU A 1 618 ? 2.760 1.088 -28.013 1.00 81.38 618 LEU A CA 1
ATOM 4741 C C . LEU A 1 618 ? 3.725 -0.056 -28.353 1.00 81.38 618 LEU A C 1
ATOM 4743 O O . LEU A 1 618 ? 4.881 -0.008 -27.948 1.00 81.38 618 LEU A O 1
ATOM 4747 N N . GLU A 1 619 ? 3.316 -1.042 -29.148 1.00 84.75 619 GLU A N 1
ATOM 4748 C CA . GLU A 1 619 ? 4.195 -2.157 -29.513 1.00 84.75 619 GLU A CA 1
ATOM 4749 C C . GLU A 1 619 ? 5.357 -1.684 -30.409 1.00 84.75 619 GLU A C 1
ATOM 4751 O O . GLU A 1 619 ? 5.116 -1.021 -31.430 1.00 84.75 619 GLU A O 1
ATOM 4756 N N . PRO A 1 620 ? 6.623 -1.994 -30.057 1.00 87.62 620 PRO A N 1
ATOM 4757 C CA . PRO A 1 620 ? 7.766 -1.671 -30.901 1.00 87.62 620 PRO A CA 1
ATOM 4758 C C . PRO A 1 620 ? 7.636 -2.264 -32.307 1.00 87.62 620 PRO A C 1
ATOM 4760 O O . PRO A 1 620 ? 7.181 -3.390 -32.491 1.00 87.62 620 PRO A O 1
ATOM 4763 N N . ARG A 1 621 ? 8.053 -1.497 -33.319 1.00 88.88 621 ARG A N 1
ATOM 4764 C CA . ARG A 1 621 ? 7.997 -1.927 -34.722 1.00 88.88 621 ARG A CA 1
ATOM 4765 C C . ARG A 1 621 ? 9.195 -2.803 -35.073 1.00 88.88 621 ARG A C 1
ATOM 4767 O O . ARG A 1 621 ? 10.314 -2.525 -34.653 1.00 88.88 621 ARG A O 1
ATOM 4774 N N . GLU A 1 622 ? 8.956 -3.806 -35.911 1.00 89.69 622 GLU A N 1
ATOM 4775 C CA . GLU A 1 622 ? 10.006 -4.678 -36.439 1.00 89.69 622 GLU A CA 1
ATOM 4776 C C . GLU A 1 622 ? 10.993 -3.917 -37.338 1.00 89.69 622 GLU A C 1
ATOM 4778 O O . GLU A 1 622 ? 10.625 -2.982 -38.063 1.00 89.69 622 GLU A O 1
ATOM 4783 N N . ARG A 1 623 ? 12.251 -4.374 -37.338 1.00 92.38 623 ARG A N 1
ATOM 4784 C CA . ARG A 1 623 ? 13.363 -3.795 -38.103 1.00 92.38 623 ARG A CA 1
ATOM 4785 C C . ARG A 1 623 ? 13.044 -3.549 -39.577 1.00 92.38 623 ARG A C 1
ATOM 4787 O O . ARG A 1 623 ? 13.312 -2.459 -40.078 1.00 92.38 623 ARG A O 1
ATOM 4794 N N . GLU A 1 624 ? 12.468 -4.533 -40.266 1.00 91.38 624 GLU A N 1
ATOM 4795 C CA . GLU A 1 624 ? 12.180 -4.440 -41.704 1.00 91.38 624 GLU A CA 1
ATOM 4796 C C . GLU A 1 624 ? 11.242 -3.271 -42.022 1.00 91.38 624 GLU A C 1
ATOM 4798 O O . GLU A 1 624 ? 11.446 -2.543 -42.994 1.00 91.38 624 GLU A O 1
ATOM 4803 N N . HIS A 1 625 ? 10.239 -3.045 -41.171 1.00 92.31 625 HIS A N 1
ATOM 4804 C CA . HIS A 1 625 ? 9.292 -1.950 -41.340 1.00 92.31 625 HIS A CA 1
ATOM 4805 C C . HIS A 1 625 ? 9.969 -0.585 -41.161 1.00 92.31 625 HIS A C 1
ATOM 4807 O O . HIS A 1 625 ? 9.754 0.333 -41.958 1.00 92.31 625 HIS A O 1
ATOM 4813 N N . LEU A 1 626 ? 10.825 -0.466 -40.141 1.00 94.25 626 LEU A N 1
ATOM 4814 C CA . LEU A 1 626 ? 11.599 0.746 -39.866 1.00 94.25 626 LEU A CA 1
ATOM 4815 C C . LEU A 1 626 ? 12.567 1.065 -41.011 1.00 94.25 626 LEU A C 1
ATOM 4817 O O . LEU A 1 626 ? 12.645 2.209 -41.463 1.00 94.25 626 LEU A O 1
ATOM 4821 N N . GLU A 1 627 ? 13.282 0.055 -41.510 1.00 93.75 627 GLU A N 1
ATOM 4822 C CA . GLU A 1 627 ? 14.196 0.193 -42.644 1.00 93.75 627 GLU A CA 1
ATOM 4823 C C . GLU A 1 627 ? 13.462 0.627 -43.911 1.00 93.75 627 GLU A C 1
ATOM 4825 O O . GLU A 1 627 ? 13.898 1.568 -44.574 1.00 93.75 627 GLU A O 1
ATOM 4830 N N . GLN A 1 628 ? 12.322 0.007 -44.225 1.00 93.62 628 GLN A N 1
ATOM 4831 C CA . GLN A 1 628 ? 11.505 0.385 -45.379 1.00 93.62 628 GLN A CA 1
ATOM 4832 C C . GLN A 1 628 ? 11.035 1.844 -45.300 1.00 93.62 628 GLN A C 1
ATOM 4834 O O . GLN A 1 628 ? 11.153 2.578 -46.287 1.00 93.62 628 GLN A O 1
ATOM 4839 N N . GLU A 1 629 ? 10.541 2.292 -44.140 1.00 94.12 629 GLU A N 1
ATOM 4840 C CA . GLU A 1 629 ? 10.105 3.680 -43.937 1.00 94.12 629 GLU A CA 1
ATOM 4841 C C . GLU A 1 629 ? 11.264 4.667 -44.144 1.00 94.12 629 GLU A C 1
ATOM 4843 O O . GLU A 1 629 ? 11.136 5.642 -44.899 1.00 94.12 629 GLU A O 1
ATOM 4848 N N . ILE A 1 630 ? 12.411 4.394 -43.513 1.00 94.56 630 ILE A N 1
ATOM 4849 C CA . ILE A 1 630 ? 13.600 5.244 -43.587 1.00 94.56 630 ILE A CA 1
ATOM 4850 C C . ILE A 1 630 ? 14.153 5.278 -45.017 1.00 94.56 630 ILE A C 1
ATOM 4852 O O . ILE A 1 630 ? 14.364 6.362 -45.564 1.00 94.56 630 ILE A O 1
ATOM 4856 N N . LEU A 1 631 ? 14.351 4.127 -45.663 1.00 92.19 631 LEU A N 1
ATOM 4857 C CA . LEU A 1 631 ? 14.902 4.042 -47.020 1.00 92.19 631 LEU A CA 1
ATOM 4858 C C . LEU A 1 631 ? 13.998 4.724 -48.050 1.00 92.19 631 LEU A C 1
ATOM 4860 O O . LEU A 1 631 ? 14.493 5.424 -48.939 1.00 92.19 631 LEU A O 1
ATOM 4864 N N . ALA A 1 632 ? 12.676 4.592 -47.913 1.00 92.62 632 ALA A N 1
ATOM 4865 C CA . ALA A 1 632 ? 11.730 5.270 -48.791 1.00 92.62 632 ALA A CA 1
ATOM 4866 C C . ALA A 1 632 ? 11.849 6.799 -48.684 1.00 92.62 632 ALA A C 1
ATOM 4868 O O . ALA A 1 632 ? 11.748 7.507 -49.689 1.00 92.62 632 ALA A O 1
ATOM 4869 N N . ALA A 1 633 ? 12.083 7.330 -47.485 1.00 88.06 633 ALA A N 1
ATOM 4870 C CA . ALA A 1 633 ? 12.289 8.760 -47.294 1.00 88.06 633 ALA A CA 1
ATOM 4871 C C . ALA A 1 633 ? 13.673 9.240 -47.745 1.00 88.06 633 ALA A C 1
ATOM 4873 O O . ALA A 1 633 ? 13.775 10.306 -48.357 1.00 88.06 633 ALA A O 1
ATOM 4874 N N . VAL A 1 634 ? 14.718 8.435 -47.538 1.00 88.56 634 VAL A N 1
A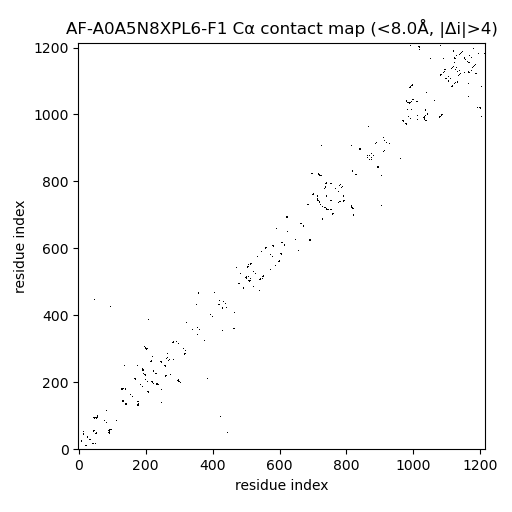TOM 4875 C CA . VAL A 1 634 ? 16.060 8.681 -48.089 1.00 88.56 634 VAL A CA 1
ATOM 4876 C C . VAL A 1 634 ? 15.998 8.779 -49.618 1.00 88.56 634 VAL A C 1
ATOM 4878 O O . VAL A 1 634 ? 16.598 9.682 -50.199 1.00 88.56 634 VAL A O 1
ATOM 4881 N N . GLY A 1 635 ? 15.220 7.915 -50.280 1.00 87.25 635 GLY A N 1
ATOM 4882 C CA . GLY A 1 635 ? 15.017 7.952 -51.733 1.00 87.25 635 GLY A CA 1
ATOM 4883 C C . GLY A 1 635 ? 14.314 9.217 -52.243 1.00 87.25 635 GLY A C 1
ATOM 4884 O O . GLY A 1 635 ? 14.582 9.657 -53.359 1.00 87.25 635 GLY A O 1
ATOM 4885 N N . ARG A 1 636 ? 13.454 9.837 -51.422 1.00 90.06 636 ARG A N 1
ATOM 4886 C CA . ARG A 1 636 ? 12.735 11.084 -51.754 1.00 90.06 636 ARG A CA 1
ATOM 4887 C C . ARG A 1 636 ? 13.494 12.362 -51.392 1.00 90.06 636 ARG A C 1
ATOM 4889 O O . ARG A 1 636 ? 13.072 13.438 -51.795 1.00 90.06 636 ARG A O 1
ATOM 4896 N N . SER A 1 637 ? 14.569 12.255 -50.617 1.00 89.69 637 SER A N 1
ATOM 4897 C CA . SER A 1 637 ? 15.325 13.412 -50.131 1.00 89.69 637 SER A CA 1
ATOM 4898 C C . SER A 1 637 ? 16.227 13.998 -51.223 1.00 89.69 637 SER A C 1
ATOM 4900 O O . SER A 1 637 ? 16.753 13.254 -52.058 1.00 89.69 637 SER A O 1
ATOM 4902 N N . GLU A 1 638 ? 16.426 15.318 -51.192 1.00 85.62 638 GLU A N 1
ATOM 4903 C CA . GLU A 1 638 ? 17.246 16.069 -52.160 1.00 85.62 638 GLU A CA 1
ATOM 4904 C C . GLU A 1 638 ? 18.747 16.043 -51.827 1.00 85.62 638 GLU A C 1
ATOM 4906 O O . GLU A 1 638 ? 19.573 16.330 -52.687 1.00 85.62 638 GLU A O 1
ATOM 4911 N N . GLY A 1 639 ? 19.113 15.664 -50.598 1.00 87.44 639 GLY A N 1
ATOM 4912 C CA . GLY A 1 639 ? 20.506 15.541 -50.171 1.00 87.44 639 GLY A CA 1
ATOM 4913 C C . GLY A 1 639 ? 20.670 14.780 -48.850 1.00 87.44 639 GLY A C 1
ATOM 4914 O O . GLY A 1 639 ? 19.688 14.556 -48.128 1.00 87.44 639 GLY A O 1
ATOM 4915 N N . PRO A 1 640 ? 21.909 14.397 -48.493 1.00 88.69 640 PRO A N 1
ATOM 4916 C CA . PRO A 1 640 ? 22.184 13.488 -47.381 1.00 88.69 640 PRO A CA 1
ATOM 4917 C C . PRO A 1 640 ? 21.824 14.087 -46.015 1.00 88.69 640 PRO A C 1
ATOM 4919 O O . PRO A 1 640 ? 21.340 13.376 -45.138 1.00 88.69 640 PRO A O 1
ATOM 4922 N N . GLY A 1 641 ? 21.954 15.407 -45.839 1.00 89.62 641 GLY A N 1
ATOM 4923 C CA . GLY A 1 641 ? 21.542 16.086 -44.604 1.00 89.62 641 GLY A CA 1
ATOM 4924 C C . GLY A 1 641 ? 20.036 15.989 -44.328 1.00 89.62 641 GLY A C 1
ATOM 4925 O O . GLY A 1 641 ? 19.634 15.701 -43.202 1.00 89.62 641 GLY A O 1
ATOM 4926 N N . GLN A 1 642 ? 19.200 16.171 -45.357 1.00 90.62 642 GLN A N 1
ATOM 4927 C CA . GLN A 1 642 ? 17.741 16.038 -45.244 1.00 90.62 642 GLN A CA 1
ATOM 4928 C C . GLN A 1 642 ? 17.332 14.578 -45.006 1.00 90.62 642 GLN A C 1
ATOM 4930 O O . GLN A 1 642 ? 16.480 14.305 -44.160 1.00 90.62 642 GLN A O 1
ATOM 4935 N N . ALA A 1 643 ? 17.981 13.645 -45.706 1.00 91.31 643 ALA A N 1
ATOM 4936 C CA . ALA A 1 643 ? 17.743 12.214 -45.556 1.00 91.31 643 ALA A CA 1
ATOM 4937 C C . ALA A 1 643 ? 18.033 11.729 -44.124 1.00 91.31 643 ALA A C 1
ATOM 4939 O O . ALA A 1 643 ? 17.214 11.038 -43.515 1.00 91.31 643 ALA A O 1
ATOM 4940 N N . VAL A 1 644 ? 19.166 12.145 -43.551 1.00 91.69 644 VAL A N 1
ATOM 4941 C CA . VAL A 1 644 ? 19.547 11.785 -42.177 1.00 91.69 644 VAL A CA 1
ATOM 4942 C C . VAL A 1 644 ? 18.667 12.484 -41.140 1.00 91.69 644 VAL A C 1
ATOM 4944 O O . VAL A 1 644 ? 18.335 11.876 -40.123 1.00 91.69 644 VAL A O 1
ATOM 4947 N N . ALA A 1 645 ? 18.217 13.717 -41.393 1.00 90.25 645 ALA A N 1
ATOM 4948 C CA . ALA A 1 645 ? 17.237 14.379 -40.531 1.00 90.25 645 ALA A CA 1
ATOM 4949 C C . ALA A 1 645 ? 15.911 13.598 -40.469 1.00 90.25 645 ALA A C 1
ATOM 4951 O O . ALA A 1 645 ? 15.358 13.420 -39.385 1.00 90.25 645 ALA A O 1
ATOM 4952 N N . PHE A 1 646 ? 15.433 13.057 -41.596 1.00 90.12 646 PHE A N 1
ATOM 4953 C CA . PHE A 1 646 ? 14.253 12.189 -41.595 1.00 90.12 646 PHE A CA 1
ATOM 4954 C C . PHE A 1 646 ? 14.486 10.903 -40.792 1.00 90.12 646 PHE A C 1
ATOM 4956 O O . PHE A 1 646 ? 13.667 10.556 -39.941 1.00 90.12 646 PHE A O 1
ATOM 4963 N N . ALA A 1 647 ? 15.614 10.219 -41.018 1.00 91.56 647 ALA A N 1
ATOM 4964 C CA . ALA A 1 647 ? 15.959 9.003 -40.278 1.00 91.56 647 ALA A CA 1
ATOM 4965 C C . ALA A 1 647 ? 15.999 9.253 -38.757 1.00 91.56 647 ALA A C 1
ATOM 4967 O O . ALA A 1 647 ? 15.477 8.459 -37.974 1.00 91.56 647 ALA A O 1
ATOM 4968 N N . ARG A 1 648 ? 16.543 10.401 -38.329 1.00 90.44 648 ARG A N 1
ATOM 4969 C CA . ARG A 1 648 ? 16.554 10.824 -36.919 1.00 90.44 648 ARG A CA 1
ATOM 4970 C C . ARG A 1 648 ? 15.167 11.179 -36.379 1.00 90.44 648 ARG A C 1
ATOM 4972 O O . ARG A 1 648 ? 14.900 10.900 -35.212 1.00 90.44 648 ARG A O 1
ATOM 4979 N N . GLY A 1 649 ? 14.274 11.705 -37.215 1.00 89.88 649 GLY A N 1
ATOM 4980 C CA . GLY A 1 649 ? 12.868 11.922 -36.869 1.00 89.88 649 GLY A CA 1
ATOM 4981 C C . GLY A 1 649 ? 12.111 10.615 -36.599 1.00 89.88 649 GLY A C 1
ATOM 4982 O O . GLY A 1 649 ? 11.422 10.511 -35.581 1.00 89.88 649 GLY A O 1
ATOM 4983 N N . VAL A 1 650 ? 12.295 9.593 -37.449 1.00 91.12 650 VAL A N 1
ATOM 4984 C CA . VAL A 1 650 ? 11.754 8.237 -37.209 1.00 91.12 650 VAL A CA 1
ATOM 4985 C C . VAL A 1 650 ? 12.340 7.668 -35.917 1.00 91.12 650 VAL A C 1
ATOM 4987 O O . VAL A 1 650 ? 11.594 7.210 -35.051 1.00 91.12 650 VAL A O 1
ATOM 4990 N N . ARG A 1 651 ? 13.661 7.800 -35.721 1.00 91.50 651 ARG A N 1
ATOM 4991 C CA . ARG A 1 651 ? 14.330 7.395 -34.477 1.00 91.50 651 ARG A CA 1
ATOM 4992 C C . ARG A 1 651 ? 13.709 8.041 -33.240 1.00 91.50 651 ARG A C 1
ATOM 4994 O O . ARG A 1 651 ? 13.424 7.340 -32.278 1.00 91.50 651 ARG A O 1
ATOM 5001 N N . ARG A 1 652 ? 13.460 9.351 -33.243 1.00 90.94 652 ARG A N 1
ATOM 5002 C CA . ARG A 1 652 ? 12.824 10.051 -32.114 1.00 90.94 652 ARG A CA 1
ATOM 5003 C C . ARG A 1 652 ? 11.440 9.481 -31.787 1.00 90.94 652 ARG A C 1
ATOM 5005 O O . ARG A 1 652 ? 11.154 9.236 -30.617 1.00 90.94 652 ARG A O 1
ATOM 5012 N N . ARG A 1 653 ? 10.595 9.274 -32.805 1.00 91.00 653 ARG A N 1
ATOM 5013 C CA . ARG A 1 653 ? 9.229 8.745 -32.644 1.00 91.00 653 ARG A CA 1
ATOM 5014 C C . ARG A 1 653 ? 9.235 7.341 -32.041 1.00 91.00 653 ARG A C 1
ATOM 5016 O O . ARG A 1 653 ? 8.485 7.068 -31.111 1.00 91.00 653 ARG A O 1
ATOM 5023 N N . GLU A 1 654 ? 10.096 6.466 -32.544 1.00 91.81 654 GLU A N 1
ATOM 5024 C CA . GLU A 1 654 ? 10.140 5.065 -32.111 1.00 91.81 654 GLU A CA 1
ATOM 5025 C C . GLU A 1 654 ? 10.888 4.881 -30.780 1.00 91.81 654 GLU A C 1
ATOM 5027 O O . GLU A 1 654 ? 10.524 4.010 -29.990 1.00 91.81 654 GLU A O 1
ATOM 5032 N N . LEU A 1 655 ? 11.844 5.762 -30.451 1.00 90.62 655 LEU A N 1
ATOM 5033 C CA . LEU A 1 655 ? 12.380 5.869 -29.089 1.00 90.62 655 LEU A CA 1
ATOM 5034 C C . LEU A 1 655 ? 11.289 6.278 -28.093 1.00 90.62 655 LEU A C 1
ATOM 5036 O O . LEU A 1 655 ? 11.232 5.711 -27.007 1.00 90.62 655 LEU A O 1
ATOM 5040 N N . PHE A 1 656 ? 10.414 7.227 -28.455 1.00 90.44 656 PHE A N 1
ATOM 5041 C CA . PHE A 1 656 ? 9.277 7.594 -27.608 1.00 90.44 656 PHE A CA 1
ATOM 5042 C C . PHE A 1 656 ? 8.307 6.424 -27.438 1.00 90.44 656 PHE A C 1
ATOM 5044 O O . PHE A 1 656 ? 7.941 6.132 -26.307 1.00 90.44 656 PHE A O 1
ATOM 5051 N N . ARG A 1 657 ? 7.936 5.729 -28.525 1.00 91.00 657 ARG A N 1
ATOM 5052 C CA . ARG A 1 657 ? 7.060 4.547 -28.457 1.00 91.00 657 ARG A CA 1
ATOM 5053 C C . ARG A 1 657 ? 7.619 3.495 -27.504 1.00 91.00 657 ARG A C 1
ATOM 5055 O O . ARG A 1 657 ? 6.916 3.068 -26.598 1.00 91.00 657 ARG A O 1
ATOM 5062 N N . THR A 1 658 ? 8.889 3.138 -27.684 1.00 89.25 658 THR A N 1
ATOM 5063 C CA . THR A 1 658 ? 9.568 2.127 -26.862 1.00 89.25 658 THR A CA 1
ATOM 5064 C C . THR A 1 658 ? 9.626 2.560 -25.396 1.00 89.25 658 THR A C 1
ATOM 5066 O O . THR A 1 658 ? 9.277 1.778 -24.521 1.00 89.25 658 THR A O 1
ATOM 5069 N N . ALA A 1 659 ? 9.980 3.822 -25.124 1.00 85.94 659 ALA A N 1
ATOM 5070 C CA . ALA A 1 659 ? 10.015 4.357 -23.763 1.00 85.94 659 ALA A CA 1
ATOM 5071 C C . ALA A 1 659 ? 8.628 4.415 -23.109 1.00 85.94 659 ALA A C 1
ATOM 5073 O O . ALA A 1 659 ? 8.489 4.103 -21.932 1.00 85.94 659 ALA A O 1
ATOM 5074 N N . ALA A 1 660 ? 7.594 4.805 -23.855 1.00 86.50 660 ALA A N 1
ATOM 5075 C CA . ALA A 1 660 ? 6.227 4.838 -23.356 1.00 86.50 660 ALA A CA 1
ATOM 5076 C C . ALA A 1 660 ? 5.692 3.427 -23.066 1.00 86.50 660 ALA A C 1
ATOM 5078 O O . ALA A 1 660 ? 5.058 3.236 -22.034 1.00 86.50 660 ALA A O 1
ATOM 5079 N N . ALA A 1 661 ? 5.987 2.448 -23.925 1.00 84.75 661 ALA A N 1
ATOM 5080 C CA . ALA A 1 661 ? 5.628 1.046 -23.716 1.00 84.75 661 ALA A CA 1
ATOM 5081 C C . ALA A 1 661 ? 6.280 0.469 -22.453 1.00 84.75 661 ALA A C 1
ATOM 5083 O O . ALA A 1 661 ? 5.591 -0.104 -21.617 1.00 84.75 661 ALA A O 1
ATOM 5084 N N . ASP A 1 662 ? 7.586 0.695 -22.298 1.00 80.44 662 ASP A N 1
ATOM 5085 C CA . ASP A 1 662 ? 8.387 0.302 -21.134 1.00 80.44 662 ASP A CA 1
ATOM 5086 C C . ASP A 1 662 ? 7.811 0.879 -19.829 1.00 80.44 662 ASP A C 1
ATOM 5088 O O . ASP A 1 662 ? 7.540 0.150 -18.874 1.00 80.44 662 ASP A O 1
ATOM 5092 N N . ILE A 1 663 ? 7.512 2.184 -19.817 1.00 77.38 663 ILE A N 1
ATOM 5093 C CA . ILE A 1 663 ? 6.904 2.863 -18.665 1.00 77.38 663 ILE A CA 1
ATOM 5094 C C . ILE A 1 663 ? 5.514 2.289 -18.363 1.00 77.38 663 ILE A C 1
ATOM 5096 O O . ILE A 1 663 ? 5.238 1.911 -17.227 1.00 77.38 663 ILE A O 1
ATOM 5100 N N . VAL A 1 664 ? 4.623 2.216 -19.353 1.00 77.56 664 VAL A N 1
ATOM 5101 C CA . VAL A 1 664 ? 3.238 1.765 -19.138 1.00 77.56 664 VAL A CA 1
ATOM 5102 C C . VAL A 1 664 ? 3.200 0.318 -18.638 1.00 77.56 664 VAL A C 1
ATOM 5104 O O . VAL A 1 664 ? 2.504 0.042 -17.659 1.00 77.56 664 VAL A O 1
ATOM 5107 N N . ALA A 1 665 ? 3.991 -0.574 -19.240 1.00 71.06 665 ALA A N 1
ATOM 5108 C CA . ALA A 1 665 ? 4.077 -1.977 -18.841 1.00 71.06 665 ALA A CA 1
ATOM 5109 C C . ALA A 1 665 ? 4.702 -2.167 -17.448 1.00 71.06 665 ALA A C 1
ATOM 5111 O O . ALA A 1 665 ? 4.282 -3.056 -16.711 1.00 71.06 665 ALA A O 1
ATOM 5112 N N . SER A 1 666 ? 5.649 -1.304 -17.059 1.00 65.31 666 SER A N 1
ATOM 5113 C CA . SER A 1 666 ? 6.262 -1.332 -15.724 1.00 65.31 666 SER A CA 1
ATOM 5114 C C . SER A 1 666 ? 5.303 -0.892 -14.614 1.00 65.31 666 SER A C 1
ATOM 5116 O O . SER A 1 666 ? 5.349 -1.442 -13.517 1.00 65.31 666 SER A O 1
ATOM 5118 N N . TYR A 1 667 ? 4.440 0.101 -14.868 1.00 60.72 667 TYR A N 1
ATOM 5119 C CA . TYR A 1 667 ? 3.488 0.583 -13.859 1.00 60.72 667 TYR A CA 1
ATOM 5120 C C . TYR A 1 667 ? 2.207 -0.273 -13.774 1.00 60.72 667 TYR A C 1
ATOM 5122 O O . TYR A 1 667 ? 1.629 -0.354 -12.695 1.00 60.72 667 TYR A O 1
ATOM 5130 N N . GLY A 1 668 ? 1.736 -0.877 -14.879 1.00 50.72 668 GLY A N 1
ATOM 5131 C CA . GLY A 1 668 ? 0.508 -1.698 -14.930 1.00 50.72 668 GLY A CA 1
ATOM 5132 C C . GLY A 1 668 ? -0.801 -0.911 -14.776 1.00 50.72 668 GLY A C 1
ATOM 5133 O O . GLY A 1 668 ? -0.930 -0.087 -13.877 1.00 50.72 668 GLY A O 1
ATOM 5134 N N . THR A 1 669 ? -1.789 -1.095 -15.643 1.00 50.09 669 THR A N 1
ATOM 5135 C CA . THR A 1 669 ? -3.087 -0.396 -15.544 1.00 50.09 669 THR A CA 1
ATOM 5136 C C . THR A 1 669 ? -4.065 -1.150 -14.635 1.00 50.09 669 THR A C 1
ATOM 5138 O O . THR A 1 669 ? -3.841 -2.310 -14.294 1.00 50.09 669 THR A O 1
ATOM 5141 N N . GLU A 1 670 ? -5.180 -0.518 -14.244 1.00 42.03 670 GLU A N 1
ATOM 5142 C CA . GLU A 1 670 ? -6.245 -1.209 -13.488 1.00 42.03 670 GLU A CA 1
ATOM 5143 C C . GLU A 1 670 ? -6.831 -2.419 -14.242 1.00 42.03 670 GLU A C 1
ATOM 5145 O O . GLU A 1 670 ? -7.348 -3.346 -13.622 1.00 42.03 670 GLU A O 1
ATOM 5150 N N . GLU A 1 671 ? -6.735 -2.418 -15.574 1.00 37.28 671 GLU A N 1
ATOM 5151 C CA . GLU A 1 671 ? -7.237 -3.478 -16.454 1.00 37.28 671 GLU A CA 1
ATOM 5152 C C . GLU A 1 671 ? -6.159 -4.515 -16.825 1.00 37.28 671 GLU A C 1
ATOM 5154 O O . GLU A 1 671 ? -6.497 -5.633 -17.216 1.00 37.28 671 GLU A O 1
ATOM 5159 N N . ALA A 1 672 ? -4.872 -4.174 -16.678 1.00 47.69 672 ALA A N 1
ATOM 5160 C CA . ALA A 1 672 ? -3.736 -5.041 -16.975 1.00 47.69 672 ALA A CA 1
ATOM 5161 C C . ALA A 1 672 ? -2.602 -4.811 -15.951 1.00 47.69 672 ALA A C 1
ATOM 5163 O O . ALA A 1 672 ? -1.870 -3.825 -16.076 1.00 47.69 672 ALA A O 1
ATOM 5164 N N . PRO A 1 673 ? -2.432 -5.690 -14.941 1.00 49.28 673 PRO A N 1
ATOM 5165 C CA . PRO A 1 673 ? -1.354 -5.554 -13.964 1.00 49.28 673 PRO A CA 1
ATOM 5166 C C . PRO A 1 673 ? 0.017 -5.535 -14.652 1.00 49.28 673 PRO A C 1
ATOM 5168 O O . PRO A 1 673 ? 0.183 -6.096 -15.735 1.00 49.28 673 PRO A O 1
ATOM 5171 N N . GLY A 1 674 ? 0.982 -4.855 -14.026 1.00 53.84 674 GLY A N 1
ATOM 5172 C CA . GLY A 1 674 ? 2.325 -4.681 -14.582 1.00 53.84 674 GLY A CA 1
ATOM 5173 C C . GLY A 1 674 ? 2.992 -6.023 -14.872 1.00 53.84 674 GLY A C 1
ATOM 5174 O O . GLY A 1 674 ? 2.702 -7.018 -14.203 1.00 53.84 674 GLY A O 1
ATOM 5175 N N . ASP A 1 675 ? 3.864 -6.051 -15.880 1.00 54.47 675 ASP A N 1
ATOM 5176 C CA . ASP A 1 675 ? 4.525 -7.294 -16.277 1.00 54.47 675 ASP A CA 1
ATOM 5177 C C . ASP A 1 675 ? 5.388 -7.821 -15.120 1.00 54.47 675 ASP A C 1
ATOM 5179 O O . ASP A 1 675 ? 6.249 -7.115 -14.582 1.00 54.47 675 ASP A O 1
ATOM 5183 N N . ALA A 1 676 ? 5.128 -9.063 -14.714 1.00 49.94 676 ALA A N 1
ATOM 5184 C CA . ALA A 1 676 ? 5.848 -9.706 -13.626 1.00 49.94 676 ALA A CA 1
ATOM 5185 C C . ALA A 1 676 ? 7.291 -10.063 -14.032 1.00 49.94 676 ALA A C 1
ATOM 5187 O O . ALA A 1 676 ? 8.147 -10.186 -13.155 1.00 49.94 676 ALA A O 1
ATOM 5188 N N . ASP A 1 677 ? 7.579 -10.190 -15.338 1.00 66.06 677 ASP A N 1
ATOM 5189 C CA . ASP A 1 677 ? 8.921 -10.458 -15.866 1.00 66.06 677 ASP A CA 1
ATOM 5190 C C . ASP A 1 677 ? 9.601 -9.167 -16.358 1.00 66.06 677 ASP A C 1
ATOM 5192 O O . ASP A 1 677 ? 9.609 -8.813 -17.541 1.00 66.06 677 ASP A O 1
ATOM 5196 N N . GLN A 1 678 ? 10.261 -8.478 -15.426 1.00 63.38 678 GLN A N 1
ATOM 5197 C CA . GLN A 1 678 ? 11.119 -7.320 -15.709 1.00 63.38 678 GLN A CA 1
ATOM 5198 C C . GLN A 1 678 ? 12.207 -7.631 -16.756 1.00 63.38 678 GLN A C 1
ATOM 5200 O O . GLN A 1 678 ? 12.618 -6.749 -17.512 1.00 63.38 678 GLN A O 1
ATOM 5205 N N . GLY A 1 679 ? 12.678 -8.880 -16.831 1.00 66.19 679 GLY A N 1
ATOM 5206 C CA . GLY A 1 679 ? 13.669 -9.312 -17.809 1.00 66.19 679 GLY A CA 1
ATOM 5207 C C . GLY A 1 679 ? 13.129 -9.293 -19.240 1.00 66.19 679 GLY A C 1
ATOM 5208 O O . GLY A 1 679 ? 13.862 -8.930 -20.168 1.00 66.19 679 GLY A O 1
ATOM 5209 N N . ALA A 1 680 ? 11.869 -9.678 -19.445 1.00 73.81 680 ALA A N 1
ATOM 5210 C CA . ALA A 1 680 ? 11.228 -9.671 -20.761 1.00 73.81 680 ALA A CA 1
ATOM 5211 C C . ALA A 1 680 ? 11.093 -8.245 -21.321 1.00 73.81 680 ALA A C 1
ATOM 5213 O O . ALA A 1 680 ? 11.464 -7.998 -22.472 1.00 73.81 680 ALA A O 1
ATOM 5214 N N . LEU A 1 681 ? 10.673 -7.284 -20.491 1.00 72.12 681 LEU A N 1
ATOM 5215 C CA . LEU A 1 681 ? 10.624 -5.858 -20.852 1.00 72.12 681 LEU A CA 1
ATOM 5216 C C . LEU A 1 681 ? 12.007 -5.324 -21.241 1.00 72.12 681 LEU A C 1
ATOM 5218 O O . LEU A 1 681 ? 12.191 -4.633 -22.244 1.00 72.12 681 LEU A O 1
ATOM 5222 N N . VAL A 1 682 ? 13.010 -5.716 -20.467 1.00 74.31 682 VAL A N 1
ATOM 5223 C CA . VAL A 1 682 ? 14.416 -5.405 -20.689 1.00 74.31 682 VAL A CA 1
ATOM 5224 C C . VAL A 1 682 ? 14.899 -5.948 -22.051 1.00 74.31 682 VAL A C 1
ATOM 5226 O O . VAL A 1 682 ? 15.522 -5.211 -22.823 1.00 74.31 682 VAL A O 1
ATOM 5229 N N . GLU A 1 683 ? 14.592 -7.192 -22.424 1.00 81.06 683 GLU A N 1
ATOM 5230 C CA . GLU A 1 683 ? 14.903 -7.712 -23.768 1.00 81.06 683 GLU A CA 1
ATOM 5231 C C . GLU A 1 683 ? 14.157 -6.977 -24.883 1.00 81.06 683 GLU A C 1
ATOM 5233 O O . GLU A 1 683 ? 14.767 -6.655 -25.906 1.00 81.06 683 GLU A O 1
ATOM 5238 N N . LEU A 1 684 ? 12.873 -6.676 -24.676 1.00 84.94 684 LEU A N 1
ATOM 5239 C CA . LEU A 1 684 ? 12.040 -5.958 -25.638 1.00 84.94 684 LEU A CA 1
ATOM 5240 C C . LEU A 1 684 ? 12.635 -4.582 -25.966 1.00 84.94 684 LEU A C 1
ATOM 5242 O O . LEU A 1 684 ? 12.836 -4.261 -27.138 1.00 84.94 684 LEU A O 1
ATOM 5246 N N . VAL A 1 685 ? 12.987 -3.796 -24.943 1.00 85.88 685 VAL A N 1
ATOM 5247 C CA . VAL A 1 685 ? 13.619 -2.476 -25.111 1.00 85.88 685 VAL A CA 1
ATOM 5248 C C . VAL A 1 685 ? 14.976 -2.605 -25.804 1.00 85.88 685 VAL A C 1
ATOM 5250 O O . VAL A 1 685 ? 15.264 -1.863 -26.745 1.00 85.88 685 VAL A O 1
ATOM 5253 N N . GLY A 1 686 ? 15.805 -3.561 -25.370 1.00 87.25 686 GLY A N 1
ATOM 5254 C CA . GLY A 1 686 ? 17.136 -3.789 -25.941 1.00 87.25 686 GLY A CA 1
ATOM 5255 C C . GLY A 1 686 ? 17.089 -4.133 -27.431 1.00 87.25 686 GLY A C 1
ATOM 5256 O O . GLY A 1 686 ? 17.832 -3.547 -28.225 1.00 87.25 686 GLY A O 1
ATOM 5257 N N . GLY A 1 687 ? 16.171 -5.024 -27.814 1.00 90.88 687 GLY A N 1
ATOM 5258 C CA . GLY A 1 687 ? 15.912 -5.394 -29.204 1.00 90.88 687 GLY A CA 1
ATOM 5259 C C . GLY A 1 687 ? 15.380 -4.220 -30.021 1.00 90.88 687 GLY A C 1
ATOM 5260 O O . GLY A 1 687 ? 15.989 -3.854 -31.022 1.00 90.88 687 GLY A O 1
ATOM 5261 N N . ALA A 1 688 ? 14.323 -3.553 -29.549 1.00 92.31 688 ALA A N 1
ATOM 5262 C CA . ALA A 1 688 ? 13.700 -2.429 -30.251 1.00 92.31 688 ALA A CA 1
ATOM 5263 C C . ALA A 1 688 ? 14.679 -1.274 -30.527 1.00 92.31 688 ALA A C 1
ATOM 5265 O O . ALA A 1 688 ? 14.735 -0.738 -31.636 1.00 92.31 688 ALA A O 1
ATOM 5266 N N . VAL A 1 689 ? 15.499 -0.896 -29.537 1.00 93.38 689 VAL A N 1
ATOM 5267 C CA . VAL A 1 689 ? 16.502 0.170 -29.704 1.00 93.38 689 VAL A CA 1
ATOM 5268 C C . VAL A 1 689 ? 17.625 -0.268 -30.651 1.00 93.38 689 VAL A C 1
ATOM 5270 O O . VAL A 1 689 ? 18.149 0.566 -31.399 1.00 93.38 689 VAL A O 1
ATOM 5273 N N . SER A 1 690 ? 17.990 -1.552 -30.659 1.00 94.88 690 SER A N 1
ATOM 5274 C CA . SER A 1 690 ? 19.006 -2.107 -31.565 1.00 94.88 690 SER A CA 1
ATOM 5275 C C . SER A 1 690 ? 18.505 -2.144 -33.007 1.00 94.88 690 SER A C 1
ATOM 5277 O O . SER A 1 690 ? 19.158 -1.574 -33.881 1.00 94.88 690 SER A O 1
ATOM 5279 N N . ASP A 1 691 ? 17.303 -2.659 -33.248 1.00 95.56 691 ASP A N 1
ATOM 5280 C CA . ASP A 1 691 ? 16.664 -2.670 -34.567 1.00 95.56 691 ASP A CA 1
ATOM 5281 C C . ASP A 1 691 ? 16.501 -1.256 -35.134 1.00 95.56 691 ASP A C 1
ATOM 5283 O O . ASP A 1 691 ? 16.864 -0.980 -36.280 1.00 95.56 691 ASP A O 1
ATOM 5287 N N . LEU A 1 692 ? 16.060 -0.310 -34.301 1.00 95.12 692 LEU A N 1
ATOM 5288 C CA . LEU A 1 692 ? 15.959 1.096 -34.681 1.00 95.12 692 LEU A CA 1
ATOM 5289 C C . LEU A 1 692 ? 17.322 1.712 -35.027 1.00 95.12 692 LEU A C 1
ATOM 5291 O O . LEU A 1 692 ? 17.429 2.556 -35.923 1.00 95.12 692 LEU A O 1
ATOM 5295 N N . THR A 1 693 ? 18.377 1.321 -34.311 1.00 95.88 693 THR A N 1
ATOM 5296 C CA . THR A 1 693 ? 19.749 1.778 -34.567 1.00 95.88 693 THR A CA 1
ATOM 5297 C C . THR A 1 693 ? 20.281 1.205 -35.878 1.00 95.88 693 THR A C 1
ATOM 5299 O O . THR A 1 693 ? 20.797 1.972 -36.691 1.00 95.88 693 THR A O 1
ATOM 5302 N N . ALA A 1 694 ? 20.070 -0.087 -36.144 1.00 96.50 694 ALA A N 1
ATOM 5303 C CA . ALA A 1 694 ? 20.410 -0.726 -37.415 1.00 96.50 694 ALA A CA 1
ATOM 5304 C C . ALA A 1 694 ? 19.695 -0.049 -38.595 1.00 96.50 694 ALA A C 1
ATOM 5306 O O . ALA A 1 694 ? 20.352 0.375 -39.548 1.00 96.50 694 ALA A O 1
ATOM 5307 N N . ALA A 1 695 ? 18.385 0.193 -38.474 1.00 96.50 695 ALA A N 1
ATOM 5308 C CA . ALA A 1 695 ? 17.603 0.866 -39.507 1.00 96.50 695 ALA A CA 1
ATOM 5309 C C . ALA A 1 695 ? 18.083 2.303 -39.783 1.00 96.50 695 ALA A C 1
ATOM 5311 O O . ALA A 1 695 ? 18.186 2.740 -40.934 1.00 96.50 695 ALA A O 1
ATOM 5312 N N . THR A 1 696 ? 18.447 3.035 -38.724 1.00 95.62 696 THR A N 1
ATOM 5313 C CA . THR A 1 696 ? 19.018 4.387 -38.834 1.00 95.62 696 THR A CA 1
ATOM 5314 C C . THR A 1 696 ? 20.367 4.363 -39.567 1.00 95.62 696 THR A C 1
ATOM 5316 O O . THR A 1 696 ? 20.620 5.213 -40.429 1.00 95.62 696 THR A O 1
ATOM 5319 N N . LEU A 1 697 ? 21.231 3.387 -39.264 1.00 96.25 697 LEU A N 1
ATOM 5320 C CA . LEU A 1 697 ? 22.531 3.223 -39.923 1.00 96.25 697 LEU A CA 1
ATOM 5321 C C . LEU A 1 697 ? 22.384 2.808 -41.390 1.00 96.25 697 LEU A C 1
ATOM 5323 O O . LEU A 1 697 ? 23.070 3.380 -42.235 1.00 96.25 697 LEU A O 1
ATOM 5327 N N . ALA A 1 698 ? 21.466 1.892 -41.710 1.00 95.31 698 ALA A N 1
ATOM 5328 C CA . ALA A 1 698 ? 21.173 1.477 -43.082 1.00 95.31 698 ALA A CA 1
ATOM 5329 C C . ALA A 1 698 ? 20.682 2.655 -43.941 1.00 95.31 698 ALA A C 1
ATOM 5331 O O . ALA A 1 698 ? 21.197 2.893 -45.037 1.00 95.31 698 ALA A O 1
ATOM 5332 N N . GLY A 1 699 ? 19.753 3.459 -43.412 1.00 94.94 699 GLY A N 1
ATOM 5333 C CA . GLY A 1 699 ? 19.281 4.677 -44.071 1.00 94.94 699 GLY A CA 1
ATOM 5334 C C . GLY A 1 699 ? 20.381 5.715 -44.294 1.00 94.94 699 GLY A C 1
ATOM 5335 O O . GLY A 1 699 ? 20.486 6.289 -45.378 1.00 94.94 699 GLY A O 1
ATOM 5336 N N . THR A 1 700 ? 21.233 5.924 -43.288 1.00 95.56 700 THR A N 1
ATOM 5337 C CA . THR A 1 700 ? 22.362 6.867 -43.367 1.00 95.56 700 THR A CA 1
ATOM 5338 C C . THR A 1 700 ? 23.401 6.402 -44.384 1.00 95.56 700 THR A C 1
ATOM 5340 O O . THR A 1 700 ? 23.826 7.192 -45.224 1.00 95.56 700 THR A O 1
ATOM 5343 N N . LEU A 1 701 ? 23.768 5.118 -44.359 1.00 95.31 701 LEU A N 1
ATOM 5344 C CA . LEU A 1 701 ? 24.668 4.513 -45.339 1.00 95.31 701 LEU A CA 1
ATOM 5345 C C . LEU A 1 701 ? 24.123 4.710 -46.756 1.00 95.31 701 LEU A C 1
ATOM 5347 O O . LEU A 1 701 ? 24.840 5.189 -47.631 1.00 95.31 701 LEU A O 1
ATOM 5351 N N . ARG A 1 702 ? 22.835 4.419 -46.977 1.00 94.31 702 ARG A N 1
ATOM 5352 C CA . ARG A 1 702 ? 22.197 4.618 -48.283 1.00 94.31 702 ARG A CA 1
ATOM 5353 C C . ARG A 1 702 ? 22.213 6.082 -48.721 1.00 94.31 702 ARG A C 1
ATOM 5355 O O . ARG A 1 702 ? 22.456 6.345 -49.895 1.00 94.31 702 ARG A O 1
ATOM 5362 N N . ALA A 1 703 ? 21.972 7.020 -47.805 1.00 94.25 703 ALA A N 1
ATOM 5363 C CA . ALA A 1 703 ? 21.997 8.451 -48.100 1.00 94.25 703 ALA A CA 1
ATOM 5364 C C . ALA A 1 703 ? 23.389 8.924 -48.545 1.00 94.25 703 ALA A C 1
ATOM 5366 O O . ALA A 1 703 ? 23.501 9.623 -49.549 1.00 94.25 703 ALA A O 1
ATOM 5367 N N . VAL A 1 704 ? 24.440 8.501 -47.836 1.00 94.94 704 VAL A N 1
ATOM 5368 C CA . VAL A 1 704 ? 25.834 8.856 -48.146 1.00 94.94 704 VAL A CA 1
ATOM 5369 C C . VAL A 1 704 ? 26.296 8.218 -49.455 1.00 94.94 704 VAL A C 1
ATOM 5371 O O . VAL A 1 704 ? 26.898 8.888 -50.290 1.00 94.94 704 VAL A O 1
ATOM 5374 N N . VAL A 1 705 ? 25.979 6.937 -49.671 1.00 94.12 705 VAL A N 1
ATOM 5375 C CA . VAL A 1 705 ? 26.334 6.237 -50.915 1.00 94.12 705 VAL A CA 1
ATOM 5376 C C . VAL A 1 705 ? 25.650 6.888 -52.118 1.00 94.12 705 VAL A C 1
ATOM 5378 O O . VAL A 1 705 ? 26.307 7.113 -53.133 1.00 94.12 705 VAL A O 1
ATOM 5381 N N . ARG A 1 706 ? 24.366 7.252 -51.988 1.00 92.38 706 ARG A N 1
ATOM 5382 C CA . ARG A 1 706 ? 23.602 7.932 -53.042 1.00 92.38 706 ARG A CA 1
ATOM 5383 C C . ARG A 1 706 ? 24.202 9.270 -53.441 1.00 92.38 706 ARG A C 1
ATOM 5385 O O . ARG A 1 706 ? 24.260 9.563 -54.631 1.00 92.38 706 ARG A O 1
ATOM 5392 N N . ASP A 1 707 ? 24.636 10.052 -52.462 1.00 92.44 707 ASP A N 1
ATOM 5393 C CA . ASP A 1 707 ? 25.210 11.376 -52.692 1.00 92.44 707 ASP A CA 1
ATOM 5394 C C . ASP A 1 707 ? 26.583 11.304 -53.381 1.00 92.44 707 ASP A C 1
ATOM 5396 O O . ASP A 1 707 ? 26.833 12.030 -54.340 1.00 92.44 707 ASP A O 1
ATOM 5400 N N . GLY A 1 708 ? 27.453 10.384 -52.948 1.00 91.12 708 GLY A N 1
ATOM 5401 C CA . GLY A 1 708 ? 28.809 10.269 -53.496 1.00 91.12 708 GLY A CA 1
ATOM 5402 C C . GLY A 1 708 ? 28.931 9.429 -54.774 1.00 91.12 708 GLY A C 1
ATOM 5403 O O . GLY A 1 708 ? 29.778 9.723 -55.616 1.00 91.12 708 GLY A O 1
ATOM 5404 N N . TRP A 1 709 ? 28.115 8.377 -54.927 1.00 93.12 709 TRP A N 1
ATOM 5405 C CA . TRP A 1 709 ? 28.306 7.332 -55.951 1.00 93.12 709 TRP A CA 1
ATOM 5406 C C . TRP A 1 709 ? 27.006 6.829 -56.605 1.00 93.12 709 TRP A C 1
ATOM 5408 O O . TRP A 1 709 ? 27.030 5.861 -57.367 1.00 93.12 709 TRP A O 1
ATOM 5418 N N . GLY A 1 710 ? 25.857 7.458 -56.338 1.00 87.44 710 GLY A N 1
ATOM 5419 C CA . GLY A 1 710 ? 24.567 6.987 -56.844 1.00 87.44 710 GLY A CA 1
ATOM 5420 C C . GLY A 1 710 ? 24.180 5.635 -56.235 1.00 87.44 710 GLY A C 1
ATOM 5421 O O . GLY A 1 710 ? 24.100 5.482 -55.021 1.00 87.44 710 GLY A O 1
ATOM 5422 N N . ASP A 1 711 ? 23.909 4.624 -57.056 1.00 82.31 711 ASP A N 1
ATOM 5423 C CA . ASP A 1 711 ? 23.388 3.359 -56.525 1.00 82.31 711 ASP A CA 1
ATOM 5424 C C . ASP A 1 711 ? 24.460 2.383 -56.034 1.00 82.31 711 ASP A C 1
ATOM 5426 O O . ASP A 1 711 ? 24.151 1.532 -55.196 1.00 82.31 711 ASP A O 1
ATOM 5430 N N . THR A 1 712 ? 25.702 2.516 -56.511 1.00 86.50 712 THR A N 1
ATOM 5431 C CA . THR A 1 712 ? 26.739 1.493 -56.331 1.00 86.50 712 THR A CA 1
ATOM 5432 C C . THR A 1 712 ? 28.064 2.105 -55.892 1.00 86.50 712 THR A C 1
ATOM 5434 O O . THR A 1 712 ? 28.734 2.792 -56.656 1.00 86.50 712 THR A O 1
ATOM 5437 N N . LEU A 1 713 ? 28.482 1.780 -54.670 1.00 93.12 713 LEU A N 1
ATOM 5438 C CA . LEU A 1 713 ? 29.808 2.100 -54.144 1.00 93.12 713 LEU A CA 1
ATOM 5439 C C . LEU A 1 713 ? 30.888 1.233 -54.845 1.00 93.12 713 LEU A C 1
ATOM 5441 O O . LEU A 1 713 ? 30.637 0.041 -55.069 1.00 93.12 713 LEU A O 1
ATOM 5445 N N . PRO A 1 714 ? 32.099 1.759 -55.142 1.00 92.94 714 PRO A N 1
ATOM 5446 C CA . PRO A 1 714 ? 33.193 1.010 -55.789 1.00 92.94 714 PRO A CA 1
ATOM 5447 C C . PRO A 1 714 ? 33.766 -0.134 -54.924 1.00 92.94 714 PRO A C 1
ATOM 5449 O O . PRO A 1 714 ? 34.604 -0.919 -55.359 1.00 92.94 714 PRO A O 1
ATOM 5452 N N . THR A 1 715 ? 33.277 -0.282 -53.696 1.00 96.06 715 THR A N 1
ATOM 5453 C CA . THR A 1 715 ? 33.576 -1.384 -52.784 1.00 96.06 715 THR A CA 1
ATOM 5454 C C . THR A 1 715 ? 32.264 -1.957 -52.256 1.00 96.06 715 THR A C 1
ATOM 5456 O O . THR A 1 715 ? 31.294 -1.222 -52.059 1.00 96.06 715 THR A O 1
ATOM 5459 N N . ARG A 1 716 ? 32.214 -3.264 -51.991 1.00 96.38 716 ARG A N 1
ATOM 5460 C CA . ARG A 1 716 ? 31.229 -3.808 -51.047 1.00 96.38 716 ARG A CA 1
ATOM 5461 C C . ARG A 1 716 ? 31.574 -3.275 -49.661 1.00 96.38 716 ARG A C 1
ATOM 5463 O O . ARG A 1 716 ? 32.754 -3.074 -49.369 1.00 96.38 716 ARG A O 1
ATOM 5470 N N . PHE A 1 717 ? 30.565 -2.999 -48.846 1.00 97.25 717 PHE A N 1
ATOM 5471 C CA . PHE A 1 717 ? 30.736 -2.350 -47.549 1.00 97.25 717 PHE A CA 1
ATOM 5472 C C . PHE A 1 717 ? 29.708 -2.898 -46.569 1.00 97.25 717 PHE A C 1
ATOM 5474 O O . PHE A 1 717 ? 28.520 -2.908 -46.883 1.00 97.25 717 PHE A O 1
ATOM 5481 N N . ALA A 1 718 ? 30.158 -3.331 -45.398 1.00 97.75 718 ALA A N 1
ATOM 5482 C CA . ALA A 1 718 ? 29.323 -3.870 -44.339 1.00 97.75 718 ALA A CA 1
ATOM 5483 C C . ALA A 1 718 ? 29.675 -3.212 -42.999 1.00 97.75 718 ALA A C 1
ATOM 5485 O O . ALA A 1 718 ? 30.842 -2.955 -42.690 1.00 97.75 718 ALA A O 1
ATOM 5486 N N . VAL A 1 719 ? 28.640 -2.956 -42.205 1.00 98.06 719 VAL A N 1
ATOM 5487 C CA . VAL A 1 719 ? 28.726 -2.498 -40.821 1.00 98.06 719 VAL A CA 1
ATOM 5488 C C . VAL A 1 719 ? 28.393 -3.685 -39.930 1.00 98.06 719 VAL A C 1
ATOM 5490 O O . VAL A 1 719 ? 27.325 -4.288 -40.062 1.00 98.06 719 VAL A O 1
ATOM 5493 N N . ILE A 1 720 ? 29.304 -4.013 -39.024 1.00 98.06 720 ILE A N 1
ATOM 5494 C CA . ILE A 1 720 ? 29.149 -5.099 -38.058 1.00 98.06 720 ILE A CA 1
ATOM 5495 C C . ILE A 1 720 ? 28.897 -4.467 -36.695 1.00 98.06 720 ILE A C 1
ATOM 5497 O O . ILE A 1 720 ? 29.756 -3.748 -36.197 1.00 98.06 720 ILE A O 1
ATOM 5501 N N . GLY A 1 721 ? 27.731 -4.699 -36.105 1.00 97.19 721 GLY A N 1
ATOM 5502 C CA . GLY A 1 721 ? 27.419 -4.301 -34.740 1.00 97.19 721 GLY A CA 1
ATOM 5503 C C . GLY A 1 721 ? 28.251 -5.106 -33.748 1.00 97.19 721 GLY A C 1
ATOM 5504 O O . GLY A 1 721 ? 28.480 -6.298 -33.939 1.00 97.19 721 GLY A O 1
ATOM 5505 N N . MET A 1 722 ? 28.713 -4.438 -32.699 1.00 96.25 722 MET A N 1
ATOM 5506 C CA . MET A 1 722 ? 29.555 -4.990 -31.642 1.00 96.25 722 MET A CA 1
ATOM 5507 C C . MET A 1 722 ? 28.973 -4.648 -30.268 1.00 96.25 722 MET A C 1
ATOM 5509 O O . MET A 1 722 ? 27.988 -3.915 -30.160 1.00 96.25 722 MET A O 1
ATOM 5513 N N . GLY A 1 723 ? 29.584 -5.165 -29.199 1.00 91.75 723 GLY A N 1
ATOM 5514 C CA . GLY A 1 723 ? 29.239 -4.798 -27.824 1.00 91.75 723 GLY A CA 1
ATOM 5515 C C . GLY A 1 723 ? 27.746 -4.957 -27.522 1.00 91.75 723 GLY A C 1
ATOM 5516 O O . GLY A 1 723 ? 27.138 -5.978 -27.840 1.00 91.75 723 GLY A O 1
ATOM 5517 N N . ARG A 1 724 ? 27.139 -3.920 -26.934 1.00 89.56 724 ARG A N 1
ATOM 5518 C CA . ARG A 1 724 ? 25.698 -3.918 -26.625 1.00 89.56 724 ARG A CA 1
ATOM 5519 C C . ARG A 1 724 ? 24.824 -3.818 -27.870 1.00 89.56 724 ARG A C 1
ATOM 5521 O O . ARG A 1 724 ? 23.690 -4.276 -27.831 1.00 89.56 724 ARG A O 1
ATOM 5528 N N . PHE A 1 725 ? 25.331 -3.226 -28.952 1.00 94.50 725 PHE A N 1
ATOM 5529 C CA . PHE A 1 725 ? 24.569 -3.086 -30.188 1.00 94.50 725 PHE A CA 1
ATOM 5530 C C . PHE A 1 725 ? 24.370 -4.441 -30.862 1.00 94.50 725 PHE A C 1
ATOM 5532 O O . PHE A 1 725 ? 23.235 -4.871 -31.044 1.00 94.50 725 PHE A O 1
ATOM 5539 N N . GLY A 1 726 ? 25.461 -5.154 -31.139 1.00 93.69 726 GLY A N 1
ATOM 5540 C CA . GLY A 1 726 ? 25.374 -6.508 -31.687 1.00 93.69 726 GLY A CA 1
ATOM 5541 C C . GLY A 1 726 ? 24.813 -7.534 -30.693 1.00 93.69 726 GLY A C 1
ATOM 5542 O O . GLY A 1 726 ? 24.330 -8.583 -31.094 1.00 93.69 726 GLY A O 1
ATOM 5543 N N . GLY A 1 727 ? 24.810 -7.227 -29.389 1.00 92.19 727 GLY A N 1
ATOM 5544 C CA . GLY A 1 727 ? 24.166 -8.053 -28.365 1.00 92.19 727 GLY A CA 1
ATOM 5545 C C . GLY A 1 727 ? 22.647 -7.890 -28.231 1.00 92.19 727 GLY A C 1
ATOM 5546 O O . GLY A 1 727 ? 22.040 -8.673 -27.505 1.00 92.19 727 GLY A O 1
ATOM 5547 N N . HIS A 1 728 ? 22.024 -6.916 -28.910 1.00 92.31 728 HIS A N 1
ATOM 5548 C CA . HIS A 1 728 ? 20.621 -6.506 -28.698 1.00 92.31 728 HIS A CA 1
ATOM 5549 C C . HIS A 1 728 ? 20.336 -5.995 -27.272 1.00 92.31 728 HIS A C 1
ATOM 5551 O O . HIS A 1 728 ? 19.289 -6.247 -26.679 1.00 92.31 728 HIS A O 1
ATOM 5557 N N . GLU A 1 729 ? 21.295 -5.266 -26.701 1.00 86.25 729 GLU A N 1
ATOM 5558 C CA . GLU A 1 729 ? 21.308 -4.812 -25.302 1.00 86.25 729 GLU A CA 1
ATOM 5559 C C . GLU A 1 729 ? 21.498 -3.287 -25.187 1.00 86.25 729 GLU A C 1
ATOM 5561 O O . GLU A 1 729 ? 21.996 -2.770 -24.178 1.00 86.25 729 GLU A O 1
ATOM 5566 N N . LEU A 1 730 ? 21.127 -2.533 -26.229 1.00 84.94 730 LEU A N 1
ATOM 5567 C CA . LEU A 1 730 ? 21.157 -1.071 -26.185 1.00 84.94 730 LEU A CA 1
ATOM 5568 C C . LEU A 1 730 ? 20.109 -0.518 -25.211 1.00 84.94 730 LEU A C 1
ATOM 5570 O O . LEU A 1 730 ? 18.937 -0.866 -25.255 1.00 84.94 730 LEU A O 1
ATOM 5574 N N . GLY A 1 731 ? 20.531 0.423 -24.367 1.00 80.00 731 GLY A N 1
ATOM 5575 C CA . GLY A 1 731 ? 19.627 1.354 -23.682 1.00 80.00 731 GLY A CA 1
ATOM 5576 C C . GLY A 1 731 ? 19.441 2.651 -24.477 1.00 80.00 731 GLY A C 1
ATOM 5577 O O . GLY A 1 731 ? 20.235 2.943 -25.373 1.00 80.00 731 GLY A O 1
ATOM 5578 N N . TYR A 1 732 ? 18.464 3.476 -24.097 1.00 79.75 732 TYR A N 1
ATOM 5579 C CA . TYR A 1 732 ? 18.054 4.686 -24.832 1.00 79.75 732 TYR A CA 1
ATOM 5580 C C . TYR A 1 732 ? 19.173 5.692 -25.164 1.00 79.75 732 TYR A C 1
ATOM 5582 O O . TYR A 1 732 ? 19.094 6.383 -26.176 1.00 79.75 732 TYR A O 1
ATOM 5590 N N . GLY A 1 733 ? 20.205 5.784 -24.318 1.00 76.31 733 GLY A N 1
ATOM 5591 C CA . GLY A 1 733 ? 21.357 6.677 -24.502 1.00 76.31 733 GLY A CA 1
ATOM 5592 C C . GLY A 1 733 ? 22.630 5.983 -24.990 1.00 76.31 733 GLY A C 1
ATOM 5593 O O . GLY A 1 733 ? 23.714 6.508 -24.770 1.00 76.31 733 GLY A O 1
ATOM 5594 N N . SER A 1 734 ? 22.533 4.772 -25.540 1.00 78.81 734 SER A N 1
ATOM 5595 C CA . SER A 1 734 ? 23.712 3.988 -25.924 1.00 78.81 734 SER A CA 1
ATOM 5596 C C . SER A 1 734 ? 24.278 4.406 -27.279 1.00 78.81 734 SER A C 1
ATOM 5598 O O . SER A 1 734 ? 23.527 4.709 -28.207 1.00 78.81 734 SER A O 1
ATOM 5600 N N . ASP A 1 735 ? 25.602 4.341 -27.385 1.00 87.81 735 ASP A N 1
ATOM 5601 C CA . ASP A 1 735 ? 26.337 4.498 -28.638 1.00 87.81 735 ASP A CA 1
ATOM 5602 C C . ASP A 1 735 ? 26.198 3.246 -29.520 1.00 87.81 735 ASP A C 1
ATOM 5604 O O . ASP A 1 735 ? 25.861 2.160 -29.036 1.00 87.81 735 ASP A O 1
ATOM 5608 N N . ALA A 1 736 ? 26.462 3.396 -30.819 1.00 92.69 736 ALA A N 1
ATOM 5609 C CA . ALA A 1 736 ? 26.516 2.289 -31.764 1.00 92.69 736 ALA A CA 1
ATOM 5610 C C . ALA A 1 736 ? 27.966 1.795 -31.897 1.00 92.69 736 ALA A C 1
ATOM 5612 O O . ALA A 1 736 ? 28.747 2.352 -32.672 1.00 92.69 736 ALA A O 1
ATOM 5613 N N . ASP A 1 737 ? 28.318 0.761 -31.132 1.00 95.44 737 ASP A N 1
ATOM 5614 C CA . ASP A 1 737 ? 29.601 0.062 -31.247 1.00 95.44 737 ASP A CA 1
ATOM 5615 C C . ASP A 1 737 ? 29.632 -0.743 -32.560 1.00 95.44 737 ASP A C 1
ATOM 5617 O O . ASP A 1 737 ? 28.799 -1.634 -32.750 1.00 95.44 737 ASP A O 1
ATOM 5621 N N . VAL A 1 738 ? 30.562 -0.452 -33.476 1.00 97.31 738 VAL A N 1
ATOM 5622 C CA . VAL A 1 738 ? 30.620 -1.087 -34.806 1.00 97.31 738 VAL A CA 1
ATOM 5623 C C . VAL A 1 738 ? 32.038 -1.377 -35.313 1.00 97.31 738 VAL A C 1
ATOM 5625 O O . VAL A 1 738 ? 33.010 -0.732 -34.925 1.00 97.31 738 VAL A O 1
ATOM 5628 N N . LEU A 1 739 ? 32.147 -2.311 -36.261 1.00 97.44 739 LEU A N 1
ATOM 5629 C CA . LEU A 1 739 ? 33.289 -2.482 -37.163 1.00 97.44 739 LEU A CA 1
ATOM 5630 C C . LEU A 1 739 ? 32.863 -2.198 -38.605 1.00 97.44 739 LEU A C 1
ATOM 5632 O O . LEU A 1 739 ? 31.738 -2.505 -39.001 1.00 97.44 739 LEU A O 1
ATOM 5636 N N . PHE A 1 740 ? 33.785 -1.667 -39.405 1.00 98.12 740 PHE A N 1
ATOM 5637 C CA . PHE A 1 740 ? 33.568 -1.421 -40.828 1.00 98.12 740 PHE A CA 1
ATOM 5638 C C . PHE A 1 740 ? 34.435 -2.351 -41.668 1.00 98.12 740 PHE A C 1
ATOM 5640 O O . PHE A 1 740 ? 35.667 -2.323 -41.589 1.00 98.12 740 PHE A O 1
ATOM 5647 N N . VAL A 1 741 ? 33.777 -3.147 -42.505 1.00 97.75 741 VAL A N 1
ATOM 5648 C CA . VAL A 1 741 ? 34.410 -4.117 -43.397 1.00 97.75 741 VAL A CA 1
ATOM 5649 C C . VAL A 1 741 ? 34.116 -3.707 -44.826 1.00 97.75 741 VAL A C 1
ATOM 5651 O O . VAL A 1 741 ? 32.982 -3.363 -45.158 1.00 97.75 741 VAL A O 1
ATOM 5654 N N . HIS A 1 742 ? 35.122 -3.758 -45.690 1.00 97.69 742 HIS A N 1
ATOM 5655 C CA . HIS A 1 742 ? 34.914 -3.518 -47.111 1.00 97.69 742 HIS A CA 1
ATOM 5656 C C . HIS A 1 742 ? 35.641 -4.552 -47.979 1.00 97.69 742 HIS A C 1
ATOM 5658 O O . HIS A 1 742 ? 36.544 -5.251 -47.527 1.00 97.69 742 HIS A O 1
ATOM 5664 N N . GLU A 1 743 ? 35.229 -4.687 -49.231 1.00 96.62 743 GLU A N 1
ATOM 5665 C CA . GLU A 1 743 ? 35.903 -5.523 -50.225 1.00 96.62 743 GLU A CA 1
ATOM 5666 C C . GLU A 1 743 ? 35.815 -4.826 -51.590 1.00 96.62 743 GLU A C 1
ATOM 5668 O O . GLU A 1 743 ? 34.697 -4.529 -52.032 1.00 96.62 743 GLU A O 1
ATOM 5673 N N . PRO A 1 744 ? 36.950 -4.515 -52.249 1.00 95.75 744 PRO A N 1
ATOM 5674 C CA . PRO A 1 744 ? 36.940 -3.904 -53.576 1.00 95.75 744 PRO A CA 1
ATOM 5675 C C . PRO A 1 744 ? 36.073 -4.710 -54.547 1.00 95.75 744 PRO A C 1
ATOM 5677 O O . PRO A 1 744 ? 36.112 -5.940 -54.545 1.00 95.75 744 PRO A O 1
ATOM 5680 N N . ARG A 1 745 ? 35.268 -4.030 -55.371 1.00 93.50 745 ARG A N 1
ATOM 5681 C CA . ARG A 1 745 ? 34.535 -4.712 -56.446 1.00 93.50 745 ARG A CA 1
ATOM 5682 C C . ARG A 1 745 ? 35.495 -5.107 -57.569 1.00 93.50 745 ARG A C 1
ATOM 5684 O O . ARG A 1 745 ? 36.552 -4.501 -57.732 1.00 93.50 745 ARG A O 1
ATOM 5691 N N . ASP A 1 746 ? 35.094 -6.093 -58.367 1.00 90.12 746 ASP A N 1
ATOM 5692 C CA . ASP A 1 746 ? 35.887 -6.567 -59.502 1.00 90.12 746 ASP A CA 1
ATOM 5693 C C . ASP A 1 746 ? 36.276 -5.408 -60.435 1.00 90.12 746 ASP A C 1
ATOM 5695 O O . ASP A 1 746 ? 35.420 -4.662 -60.914 1.00 90.12 746 ASP A O 1
ATOM 5699 N N . GLY A 1 747 ? 37.579 -5.258 -60.686 1.00 88.06 747 GLY A N 1
ATOM 5700 C CA . GLY A 1 747 ? 38.129 -4.207 -61.548 1.00 88.06 747 GLY A CA 1
ATOM 5701 C C . GLY A 1 747 ? 38.334 -2.839 -60.885 1.00 88.06 747 GLY A C 1
ATOM 5702 O O . GLY A 1 747 ? 38.758 -1.916 -61.577 1.00 88.06 747 GLY A O 1
ATOM 5703 N N . VAL A 1 748 ? 38.071 -2.694 -59.581 1.00 93.00 748 VAL A N 1
ATOM 5704 C CA . VAL A 1 748 ? 38.361 -1.471 -58.812 1.00 93.00 748 VAL A CA 1
ATOM 5705 C C . VAL A 1 748 ? 39.703 -1.603 -58.091 1.00 93.00 748 VAL A C 1
ATOM 5707 O O . VAL A 1 748 ? 39.948 -2.582 -57.387 1.00 93.00 748 VAL A O 1
ATOM 5710 N N . GLU A 1 749 ? 40.556 -0.586 -58.218 1.00 91.75 749 GLU A N 1
ATOM 5711 C CA . GLU A 1 749 ? 41.837 -0.513 -57.507 1.00 91.75 749 GLU A CA 1
ATOM 5712 C C . GLU A 1 749 ? 41.634 -0.456 -55.982 1.00 91.75 749 GLU A C 1
ATOM 5714 O O . GLU A 1 749 ? 40.811 0.308 -55.467 1.00 91.75 749 GLU A O 1
ATOM 5719 N N . GLU A 1 750 ? 42.436 -1.209 -55.222 1.00 88.44 750 GLU A N 1
ATOM 5720 C CA . GLU A 1 750 ? 42.280 -1.334 -53.762 1.00 88.44 750 GLU A CA 1
ATOM 5721 C C . GLU A 1 750 ? 42.360 0.028 -53.047 1.00 88.44 750 GLU A C 1
ATOM 5723 O O . GLU A 1 750 ? 41.613 0.301 -52.104 1.00 88.44 750 GLU A O 1
ATOM 5728 N N . GLN A 1 751 ? 43.208 0.932 -53.544 1.00 91.19 751 GLN A N 1
ATOM 5729 C CA . GLN A 1 751 ? 43.362 2.276 -52.988 1.00 91.19 751 GLN A CA 1
ATOM 5730 C C . GLN A 1 751 ? 42.159 3.193 -53.272 1.00 91.19 751 GLN A C 1
ATOM 5732 O O . GLN A 1 751 ? 41.907 4.122 -52.501 1.00 91.19 751 GLN A O 1
ATOM 5737 N N . GLU A 1 752 ? 41.441 2.978 -54.375 1.00 92.88 752 GLU A N 1
ATOM 5738 C CA . GLU A 1 752 ? 40.203 3.697 -54.695 1.00 92.88 752 GLU A CA 1
ATOM 5739 C C . GLU A 1 752 ? 39.062 3.199 -53.802 1.00 92.88 752 GLU A C 1
ATOM 5741 O O . GLU A 1 752 ? 38.402 3.996 -53.132 1.00 92.88 752 GLU A O 1
ATOM 5746 N N . ALA A 1 753 ? 38.907 1.876 -53.707 1.00 93.25 753 ALA A N 1
ATOM 5747 C CA . ALA A 1 753 ? 37.933 1.224 -52.838 1.00 93.25 753 ALA A CA 1
ATOM 5748 C C . ALA A 1 753 ? 38.104 1.631 -51.363 1.00 93.25 753 ALA A C 1
ATOM 5750 O O . ALA A 1 753 ? 37.127 1.985 -50.700 1.00 93.25 753 ALA A O 1
ATOM 5751 N N . ALA A 1 754 ? 39.342 1.644 -50.855 1.00 93.06 754 ALA A N 1
ATOM 5752 C CA . ALA A 1 754 ? 39.642 2.058 -49.485 1.00 93.06 754 ALA A CA 1
ATOM 5753 C C . ALA A 1 754 ? 39.350 3.547 -49.237 1.00 93.06 754 ALA A C 1
ATOM 5755 O O . ALA A 1 754 ? 38.840 3.903 -48.172 1.00 93.06 754 ALA A O 1
ATOM 5756 N N . ARG A 1 755 ? 39.636 4.431 -50.204 1.00 94.62 755 ARG A N 1
ATOM 5757 C CA . ARG A 1 755 ? 39.290 5.859 -50.095 1.00 94.62 755 ARG A CA 1
ATOM 5758 C C . ARG A 1 755 ? 37.780 6.053 -50.005 1.00 94.62 755 ARG A C 1
ATOM 5760 O O . ARG A 1 755 ? 37.324 6.732 -49.091 1.00 94.62 755 ARG A O 1
ATOM 5767 N N . ALA A 1 756 ? 37.019 5.400 -50.883 1.00 94.69 756 ALA A N 1
ATOM 5768 C CA . ALA A 1 756 ? 35.561 5.465 -50.860 1.00 94.69 756 ALA A CA 1
ATOM 5769 C C . ALA A 1 756 ? 34.977 4.939 -49.537 1.00 94.69 756 ALA A C 1
ATOM 5771 O O . ALA A 1 756 ? 34.124 5.593 -48.940 1.00 94.69 756 ALA A O 1
ATOM 5772 N N . ALA A 1 757 ? 35.485 3.809 -49.029 1.00 96.00 757 ALA A N 1
ATOM 5773 C CA . ALA A 1 757 ? 35.070 3.257 -47.739 1.00 96.00 757 ALA A CA 1
ATOM 5774 C C . ALA A 1 757 ? 35.318 4.231 -46.572 1.00 96.00 757 ALA A C 1
ATOM 5776 O O . ALA A 1 757 ? 34.443 4.413 -45.728 1.00 96.00 757 ALA A O 1
ATOM 5777 N N . ASN A 1 758 ? 36.489 4.881 -46.530 1.00 95.88 758 ASN A N 1
ATOM 5778 C CA . ASN A 1 758 ? 36.805 5.863 -45.487 1.00 95.88 758 ASN A CA 1
ATOM 5779 C C . ASN A 1 758 ? 35.878 7.082 -45.561 1.00 95.88 758 ASN A C 1
ATOM 5781 O O . ASN A 1 758 ? 35.344 7.496 -44.534 1.00 95.88 758 ASN A O 1
ATOM 5785 N N . THR A 1 759 ? 35.624 7.607 -46.763 1.00 96.19 759 THR A N 1
ATOM 5786 C CA . THR A 1 759 ? 34.696 8.731 -46.955 1.00 96.19 759 THR A CA 1
ATOM 5787 C C . THR A 1 759 ? 33.288 8.394 -46.468 1.00 96.19 759 THR A C 1
ATOM 5789 O O . THR A 1 759 ? 32.667 9.213 -45.794 1.00 96.19 759 THR A O 1
ATOM 5792 N N . VAL A 1 760 ? 32.795 7.179 -46.740 1.00 96.12 760 VAL A N 1
ATOM 5793 C CA . VAL A 1 760 ? 31.493 6.725 -46.225 1.00 96.12 760 VAL A CA 1
ATOM 5794 C C . VAL A 1 760 ? 31.464 6.757 -44.695 1.00 96.12 760 VAL A C 1
ATOM 5796 O O . VAL A 1 760 ? 30.538 7.324 -44.115 1.00 96.12 760 VAL A O 1
ATOM 5799 N N . VAL A 1 761 ? 32.483 6.203 -44.030 1.00 96.12 761 VAL A N 1
ATOM 5800 C CA . VAL A 1 761 ? 32.562 6.181 -42.558 1.00 96.12 761 VAL A CA 1
ATOM 5801 C C . VAL A 1 761 ? 32.606 7.594 -41.972 1.00 96.12 761 VAL A C 1
ATOM 5803 O O . VAL A 1 761 ? 31.881 7.887 -41.018 1.00 96.12 761 VAL A O 1
ATOM 5806 N N . GLU A 1 762 ? 33.441 8.476 -42.521 1.00 95.50 762 GLU A N 1
ATOM 5807 C CA . GLU A 1 762 ? 33.574 9.861 -42.055 1.00 95.50 762 GLU A CA 1
ATOM 5808 C C . GLU A 1 762 ? 32.254 10.626 -42.173 1.00 95.50 762 GLU A C 1
ATOM 5810 O O . GLU A 1 762 ? 31.827 11.287 -41.221 1.00 95.50 762 GLU A O 1
ATOM 5815 N N . GLU A 1 763 ? 31.570 10.478 -43.304 1.00 95.38 763 GLU A N 1
ATOM 5816 C CA . GLU A 1 763 ? 30.337 11.202 -43.580 1.00 95.38 763 GLU A CA 1
ATOM 5817 C C . GLU A 1 763 ? 29.151 10.666 -42.766 1.00 95.38 763 GLU A C 1
ATOM 5819 O O . GLU A 1 763 ? 28.382 11.454 -42.208 1.00 95.38 763 GLU A O 1
ATOM 5824 N N . MET A 1 764 ? 29.045 9.343 -42.585 1.00 95.38 764 MET A N 1
ATOM 5825 C CA . MET A 1 764 ? 28.061 8.745 -41.672 1.00 95.38 764 MET A CA 1
ATOM 5826 C C . MET A 1 764 ? 28.228 9.285 -40.246 1.00 95.38 764 MET A C 1
ATOM 5828 O O . MET A 1 764 ? 27.251 9.716 -39.624 1.00 95.38 764 MET A O 1
ATOM 5832 N N . ARG A 1 765 ? 29.469 9.320 -39.734 1.00 94.56 765 ARG A N 1
ATOM 5833 C CA . ARG A 1 765 ? 29.772 9.856 -38.396 1.00 94.56 765 ARG A CA 1
ATOM 5834 C C . ARG A 1 765 ? 29.421 11.336 -38.291 1.00 94.56 765 ARG A C 1
ATOM 5836 O O . ARG A 1 765 ? 28.841 11.740 -37.284 1.00 94.56 765 ARG A O 1
ATOM 5843 N N . ARG A 1 766 ? 29.743 12.132 -39.315 1.00 94.69 766 ARG A N 1
ATOM 5844 C CA . ARG A 1 766 ? 29.461 13.573 -39.354 1.00 94.69 766 ARG A CA 1
ATOM 5845 C C . ARG A 1 766 ? 27.960 13.857 -39.334 1.00 94.69 766 ARG A C 1
ATOM 5847 O O . ARG A 1 766 ? 27.506 14.638 -38.502 1.00 94.69 766 ARG A O 1
ATOM 5854 N N . LEU A 1 767 ? 27.190 13.229 -40.226 1.00 93.88 767 LEU A N 1
ATOM 5855 C CA . LEU A 1 767 ? 25.763 13.515 -40.412 1.00 93.88 767 LEU A CA 1
ATOM 5856 C C . LEU A 1 767 ? 24.911 13.122 -39.198 1.00 93.88 767 LEU A C 1
ATOM 5858 O O . LEU A 1 767 ? 24.023 13.878 -38.798 1.00 93.88 767 LEU A O 1
ATOM 5862 N N . LEU A 1 768 ? 25.200 11.977 -38.572 1.00 92.44 768 LEU A N 1
ATOM 5863 C CA . LEU A 1 768 ? 24.469 11.505 -37.387 1.00 92.44 768 LEU A CA 1
ATOM 5864 C C . LEU A 1 768 ? 24.726 12.352 -36.130 1.00 92.44 768 LEU A C 1
ATOM 5866 O O . LEU A 1 768 ? 23.912 12.344 -35.203 1.00 92.44 768 LEU A O 1
ATOM 5870 N N . GLN A 1 769 ? 25.817 13.121 -36.121 1.00 89.81 769 GLN A N 1
ATOM 5871 C CA . GLN A 1 769 ? 26.217 14.001 -35.020 1.00 89.81 769 GLN A CA 1
ATOM 5872 C C . GLN A 1 769 ? 25.867 15.475 -35.248 1.00 89.81 769 GLN A C 1
ATOM 5874 O O . GLN A 1 769 ? 26.082 16.294 -34.354 1.00 89.81 769 GLN A O 1
ATOM 5879 N N . LEU A 1 770 ? 25.312 15.840 -36.412 1.00 87.62 770 LEU A N 1
ATOM 5880 C CA . LEU A 1 770 ? 24.934 17.227 -36.682 1.00 87.62 770 LEU A CA 1
ATOM 5881 C C . LEU A 1 770 ? 23.951 17.749 -35.614 1.00 87.62 770 LEU A C 1
ATOM 5883 O O . LEU A 1 770 ? 22.999 17.041 -35.261 1.00 87.62 770 LEU A O 1
ATOM 5887 N N . PRO A 1 771 ? 24.124 18.985 -35.110 1.00 80.62 771 PRO A N 1
ATOM 5888 C CA . PRO A 1 771 ? 23.152 19.596 -34.212 1.00 80.62 771 PRO A CA 1
ATOM 5889 C C . PRO A 1 771 ? 21.763 19.629 -34.860 1.00 80.62 771 PRO A C 1
ATOM 5891 O O . PRO A 1 771 ? 21.598 20.128 -35.971 1.00 80.62 771 PRO A O 1
ATOM 5894 N N . SER A 1 772 ? 20.762 19.078 -34.177 1.00 79.31 772 SER A N 1
ATOM 5895 C CA . SER A 1 772 ? 19.368 19.098 -34.626 1.00 79.31 772 SER A CA 1
ATOM 5896 C C . SER A 1 772 ? 18.423 19.037 -33.422 1.00 79.31 772 SER A C 1
ATOM 5898 O O . SER A 1 772 ? 18.877 18.926 -32.282 1.00 79.31 772 SER A O 1
ATOM 5900 N N . ALA A 1 773 ? 17.111 19.090 -33.668 1.00 71.44 773 ALA A N 1
ATOM 5901 C CA . ALA A 1 773 ? 16.108 18.867 -32.627 1.00 71.44 773 ALA A CA 1
ATOM 5902 C C . ALA A 1 773 ? 16.110 17.415 -32.097 1.00 71.44 773 ALA A C 1
ATOM 5904 O O . ALA A 1 773 ? 15.630 17.158 -30.994 1.00 71.44 773 ALA A O 1
ATOM 5905 N N . ASP A 1 774 ? 16.665 16.464 -32.849 1.00 80.44 774 ASP A N 1
ATOM 5906 C CA . ASP A 1 774 ? 16.695 15.041 -32.508 1.00 80.44 774 ASP A CA 1
ATOM 5907 C C . ASP A 1 774 ? 17.944 14.650 -31.709 1.00 80.44 774 ASP A C 1
ATOM 5909 O O . ASP A 1 774 ? 19.010 15.242 -31.911 1.00 80.44 774 ASP A O 1
ATOM 5913 N N . PRO A 1 775 ? 17.878 13.625 -30.839 1.00 78.56 775 PRO A N 1
ATOM 5914 C CA . PRO A 1 775 ? 19.071 13.072 -30.202 1.00 78.56 775 PRO A CA 1
ATOM 5915 C C . PRO A 1 775 ? 20.136 12.664 -31.244 1.00 78.56 775 PRO A C 1
ATOM 5917 O O . PRO A 1 775 ? 19.776 12.151 -32.312 1.00 78.56 775 PRO A O 1
ATOM 5920 N N . PRO A 1 776 ? 21.433 12.926 -30.999 1.00 85.44 776 PRO A N 1
ATOM 5921 C CA . PRO A 1 776 ? 22.503 12.424 -31.858 1.00 85.44 776 PRO A CA 1
ATOM 5922 C C . PRO A 1 776 ? 22.664 10.906 -31.693 1.00 85.44 776 PRO A C 1
ATOM 5924 O O . PRO A 1 776 ? 22.328 10.351 -30.648 1.00 85.44 776 PRO A O 1
ATOM 5927 N N . LEU A 1 777 ? 23.210 10.246 -32.717 1.00 89.56 777 LEU A N 1
ATOM 5928 C CA . LEU A 1 777 ? 23.643 8.848 -32.642 1.00 89.56 777 LEU A CA 1
ATOM 5929 C C . LEU A 1 777 ? 25.161 8.799 -32.815 1.00 89.56 777 LEU A C 1
ATOM 5931 O O . LEU A 1 777 ? 25.676 9.095 -33.895 1.00 89.56 777 LEU A O 1
ATOM 5935 N N . LEU A 1 778 ? 25.874 8.459 -31.743 1.00 91.38 778 LEU A N 1
ATOM 5936 C CA . LEU A 1 778 ? 27.323 8.304 -31.783 1.00 91.38 778 LEU A CA 1
ATOM 5937 C C . LEU A 1 778 ? 27.676 6.927 -32.344 1.00 91.38 778 LEU A C 1
ATOM 5939 O O . LEU A 1 778 ? 27.071 5.924 -31.977 1.00 91.38 778 LEU A O 1
ATOM 5943 N N . ILE A 1 779 ? 28.659 6.900 -33.240 1.00 93.38 779 ILE A N 1
ATOM 5944 C CA . ILE A 1 779 ? 29.251 5.670 -33.768 1.00 93.38 779 ILE A CA 1
ATOM 5945 C C . ILE A 1 779 ? 30.626 5.515 -33.122 1.00 93.38 779 ILE A C 1
ATOM 5947 O O . ILE A 1 779 ? 31.509 6.355 -33.352 1.00 93.38 779 ILE A O 1
ATOM 5951 N N . ASP A 1 780 ? 30.794 4.438 -32.359 1.00 92.88 780 ASP A N 1
ATOM 5952 C CA . ASP A 1 780 ? 32.061 4.032 -31.757 1.00 92.88 780 ASP A CA 1
ATOM 5953 C C . ASP A 1 780 ? 32.660 2.867 -32.558 1.00 92.88 780 ASP A C 1
ATOM 5955 O O . ASP A 1 780 ? 31.998 1.868 -32.820 1.00 92.88 780 ASP A O 1
ATOM 5959 N N . ALA A 1 781 ? 33.918 3.006 -32.974 1.00 93.06 781 ALA A N 1
ATOM 5960 C CA . ALA A 1 781 ? 34.656 1.984 -33.714 1.00 93.06 781 ALA A CA 1
ATOM 5961 C C . ALA A 1 781 ? 35.942 1.561 -32.984 1.00 93.06 781 ALA A C 1
ATOM 5963 O O . ALA A 1 781 ? 36.888 1.072 -33.607 1.00 93.06 781 ALA A O 1
ATOM 5964 N N . ASP A 1 782 ? 36.035 1.788 -31.672 1.00 91.25 782 ASP A N 1
ATOM 5965 C CA . ASP A 1 782 ? 37.242 1.539 -30.877 1.00 91.25 782 ASP A CA 1
ATOM 5966 C C . ASP A 1 782 ? 37.537 0.047 -30.650 1.00 91.25 782 ASP A C 1
ATOM 5968 O O . ASP A 1 782 ? 38.663 -0.295 -30.293 1.00 91.25 782 ASP A O 1
ATOM 5972 N N . LEU A 1 783 ? 36.576 -0.844 -30.924 1.00 90.88 783 LEU A N 1
ATOM 5973 C CA . LEU A 1 783 ? 36.750 -2.304 -30.871 1.00 90.88 783 LEU A CA 1
ATOM 5974 C C . LEU A 1 783 ? 37.447 -2.896 -32.110 1.00 90.88 783 LEU A C 1
ATOM 5976 O O . LEU A 1 783 ? 37.626 -4.110 -32.194 1.00 90.88 783 LEU A O 1
ATOM 5980 N N . ARG A 1 784 ? 37.827 -2.068 -33.091 1.00 92.88 784 ARG A N 1
ATOM 5981 C CA . ARG A 1 784 ? 38.548 -2.524 -34.289 1.00 92.88 784 ARG A CA 1
ATOM 5982 C C . ARG A 1 784 ? 39.980 -2.978 -33.966 1.00 92.88 784 ARG A C 1
ATOM 5984 O O . ARG A 1 784 ? 40.553 -2.492 -32.992 1.00 92.88 784 ARG A O 1
ATOM 5991 N N . PRO A 1 785 ? 40.593 -3.836 -34.805 1.00 91.62 785 PRO A N 1
ATOM 5992 C CA . PRO A 1 785 ? 42.002 -4.201 -34.688 1.00 91.62 785 PRO A CA 1
ATOM 5993 C C . PRO A 1 785 ? 42.909 -2.984 -34.489 1.00 91.62 785 PRO A C 1
ATOM 5995 O O . PRO A 1 785 ? 42.801 -2.014 -35.242 1.00 91.62 785 PRO A O 1
ATOM 5998 N N . GLU A 1 786 ? 43.798 -3.051 -33.492 1.00 89.75 786 GLU A N 1
ATOM 5999 C CA . GLU A 1 786 ? 44.692 -1.957 -33.045 1.00 89.75 786 GLU A CA 1
ATOM 6000 C C . GLU A 1 786 ? 43.973 -0.733 -32.429 1.00 89.75 786 GLU A C 1
ATOM 6002 O O . GLU A 1 786 ? 44.594 0.302 -32.164 1.00 89.75 786 GLU A O 1
ATOM 6007 N N . GLY A 1 787 ? 42.668 -0.838 -32.165 1.00 87.25 787 GLY A N 1
ATOM 6008 C CA . GLY A 1 787 ? 41.847 0.196 -31.541 1.00 87.25 787 GLY A CA 1
ATOM 6009 C C . GLY A 1 787 ? 41.953 1.540 -32.259 1.00 87.25 787 GLY A C 1
ATOM 6010 O O . GLY A 1 787 ? 41.937 1.613 -33.487 1.00 87.25 787 GLY A O 1
ATOM 6011 N N . LYS A 1 788 ? 42.122 2.628 -31.493 1.00 86.88 788 LYS A N 1
ATOM 6012 C CA . LYS A 1 788 ? 42.251 3.999 -32.027 1.00 86.88 788 LYS A CA 1
ATOM 6013 C C . LYS A 1 788 ? 43.406 4.187 -33.012 1.00 86.88 788 LYS A C 1
ATOM 6015 O O . LYS A 1 788 ? 43.329 5.088 -33.843 1.00 86.88 788 LYS A O 1
ATOM 6020 N N . SER A 1 789 ? 44.446 3.363 -32.914 1.00 87.31 789 SER A N 1
ATOM 6021 C CA . SER A 1 789 ? 45.629 3.427 -33.775 1.00 87.31 789 SER A CA 1
ATOM 6022 C C . SER A 1 789 ? 45.459 2.660 -35.087 1.00 87.31 789 SER A C 1
ATOM 6024 O O . SER A 1 789 ? 46.246 2.876 -36.005 1.00 87.31 789 SER A O 1
ATOM 6026 N N . GLY A 1 790 ? 44.438 1.806 -35.192 1.00 87.62 790 GLY A N 1
ATOM 6027 C CA . GLY A 1 790 ? 44.131 1.057 -36.404 1.00 87.62 790 GLY A CA 1
ATOM 6028 C C . GLY A 1 790 ? 43.281 1.842 -37.409 1.00 87.62 790 GLY A C 1
ATOM 6029 O O . GLY A 1 790 ? 42.557 2.776 -37.027 1.00 87.62 790 GLY A O 1
ATOM 6030 N N . PRO A 1 791 ? 43.311 1.450 -38.697 1.00 91.12 791 PRO A N 1
ATOM 6031 C CA . PRO A 1 791 ? 42.473 2.048 -39.735 1.00 91.12 791 PRO A CA 1
ATOM 6032 C C . PRO A 1 791 ? 40.986 1.888 -39.395 1.00 91.12 791 PRO A C 1
ATOM 6034 O O . PRO A 1 791 ? 40.568 0.835 -38.916 1.00 91.12 791 PRO A O 1
ATOM 6037 N N . LEU A 1 792 ? 40.191 2.938 -39.635 1.00 91.50 792 LEU A N 1
ATOM 6038 C CA . LEU A 1 792 ? 38.755 2.976 -39.313 1.00 91.50 792 LEU A CA 1
ATOM 6039 C C . LEU A 1 792 ? 37.932 1.939 -40.085 1.00 91.50 792 LEU A C 1
ATOM 6041 O O . LEU A 1 792 ? 36.909 1.482 -39.587 1.00 91.50 792 LEU A O 1
ATOM 6045 N N . VAL A 1 793 ? 38.385 1.576 -41.282 1.00 95.25 793 VAL A N 1
ATOM 6046 C CA . VAL A 1 793 ? 37.766 0.582 -42.156 1.00 95.25 793 VAL A CA 1
ATOM 6047 C C . VAL A 1 793 ? 38.857 -0.310 -42.743 1.00 95.25 793 VAL A C 1
ATOM 6049 O O . VAL A 1 793 ? 39.941 0.172 -43.082 1.00 95.25 793 VAL A O 1
ATOM 6052 N N . ARG A 1 794 ? 38.601 -1.619 -42.814 1.00 95.12 794 ARG A N 1
ATOM 6053 C CA . ARG A 1 794 ? 39.573 -2.626 -43.273 1.00 95.12 794 ARG A CA 1
ATOM 6054 C C . ARG A 1 794 ? 38.960 -3.550 -44.314 1.00 95.12 794 ARG A C 1
ATOM 6056 O O . ARG A 1 794 ? 37.756 -3.814 -44.291 1.00 95.12 794 ARG A O 1
ATOM 6063 N N . THR A 1 795 ? 39.802 -4.071 -45.204 1.00 96.44 795 THR A N 1
ATOM 6064 C CA . THR A 1 795 ? 39.377 -5.125 -46.125 1.00 96.44 795 THR A CA 1
ATOM 6065 C C . THR A 1 795 ? 39.118 -6.431 -45.376 1.00 96.44 795 THR A C 1
ATOM 6067 O O . THR A 1 795 ? 39.759 -6.689 -44.353 1.00 96.44 795 THR A O 1
ATOM 6070 N N . LEU A 1 796 ? 38.227 -7.289 -45.883 1.00 96.00 796 LEU A N 1
ATOM 6071 C CA . LEU A 1 796 ? 38.013 -8.625 -45.303 1.00 96.00 796 LEU A CA 1
ATOM 6072 C C . LEU A 1 796 ? 39.331 -9.422 -45.215 1.00 96.00 796 LEU A C 1
ATOM 6074 O O . LEU A 1 796 ? 39.646 -9.991 -44.173 1.00 96.00 796 LEU A O 1
ATOM 6078 N N . THR A 1 797 ? 40.155 -9.369 -46.263 1.00 93.94 797 THR A N 1
ATOM 6079 C CA . THR A 1 797 ? 41.489 -9.994 -46.296 1.00 93.94 797 THR A CA 1
ATOM 6080 C C . THR A 1 797 ? 42.438 -9.409 -45.244 1.00 93.94 797 THR A C 1
ATOM 6082 O O . THR A 1 797 ? 43.238 -10.132 -44.652 1.00 93.94 797 THR A O 1
ATOM 6085 N N . SER A 1 798 ? 42.350 -8.102 -44.965 1.00 94.12 798 SER A N 1
ATOM 6086 C CA . SER A 1 798 ? 43.131 -7.455 -43.900 1.00 94.12 798 SER A CA 1
ATOM 6087 C C . SER A 1 798 ? 42.700 -7.923 -42.508 1.00 94.12 798 SER A C 1
ATOM 6089 O O . SER A 1 798 ? 43.558 -8.148 -41.653 1.00 94.12 798 SER A O 1
ATOM 6091 N N . TYR A 1 799 ? 41.397 -8.130 -42.279 1.00 95.88 799 TYR A N 1
ATOM 6092 C CA . TYR A 1 799 ? 40.902 -8.760 -41.051 1.00 95.88 799 TYR A CA 1
ATOM 6093 C C . TYR A 1 799 ? 41.409 -10.198 -40.904 1.00 95.88 799 TYR A C 1
ATOM 6095 O O . TYR A 1 799 ? 41.900 -10.559 -39.835 1.00 95.88 799 TYR A O 1
ATOM 6103 N N . GLU A 1 800 ? 41.359 -10.997 -41.973 1.00 94.75 800 GLU A N 1
ATOM 6104 C CA . GLU A 1 800 ? 41.863 -12.376 -41.964 1.00 94.75 800 GLU A CA 1
ATOM 6105 C C . GLU A 1 800 ? 43.356 -12.425 -41.623 1.00 94.75 800 GLU A C 1
ATOM 6107 O O . GLU A 1 800 ? 43.774 -13.149 -40.716 1.00 94.75 800 GLU A O 1
ATOM 6112 N N . ALA A 1 801 ? 44.162 -11.609 -42.306 1.00 93.12 801 ALA A N 1
ATOM 6113 C CA . ALA A 1 801 ? 45.593 -11.513 -42.049 1.00 93.12 801 ALA A CA 1
ATOM 6114 C C . ALA A 1 801 ? 45.888 -11.063 -40.611 1.00 93.12 801 ALA A C 1
ATOM 6116 O O . ALA A 1 801 ? 46.826 -11.576 -39.993 1.00 93.12 801 ALA A O 1
ATOM 6117 N N . TYR A 1 802 ? 45.087 -10.131 -40.076 1.00 94.56 802 TYR A N 1
ATOM 6118 C CA . TYR A 1 802 ? 45.249 -9.643 -38.715 1.00 94.56 802 TYR A CA 1
ATOM 6119 C C . TYR A 1 802 ? 44.972 -10.739 -37.687 1.00 94.56 802 TYR A C 1
ATOM 6121 O O . TYR A 1 802 ? 45.860 -11.105 -36.912 1.00 94.56 802 TYR A O 1
ATOM 6129 N N . TYR A 1 803 ? 43.766 -11.307 -37.710 1.00 93.31 803 TYR A N 1
ATOM 6130 C CA . TYR A 1 803 ? 43.353 -12.274 -36.701 1.00 93.31 803 TYR A CA 1
ATOM 6131 C C . TYR A 1 803 ? 44.167 -13.567 -36.759 1.00 93.31 803 TYR A C 1
ATOM 6133 O O . TYR A 1 803 ? 44.464 -14.157 -35.723 1.00 93.31 803 TYR A O 1
ATOM 6141 N N . ARG A 1 804 ? 44.632 -13.973 -37.945 1.00 88.62 804 ARG A N 1
ATOM 6142 C CA . ARG A 1 804 ? 45.510 -15.141 -38.082 1.00 88.62 804 ARG A CA 1
ATOM 6143 C C . ARG A 1 804 ? 46.848 -14.984 -37.354 1.00 88.62 804 ARG A C 1
ATOM 6145 O O . ARG A 1 804 ? 47.442 -15.989 -36.968 1.00 88.62 804 ARG A O 1
ATOM 6152 N N . ARG A 1 805 ? 47.363 -13.758 -37.229 1.00 86.06 805 ARG A N 1
ATOM 6153 C CA . ARG A 1 805 ? 48.743 -13.507 -36.784 1.00 86.06 805 ARG A CA 1
ATOM 6154 C C . ARG A 1 805 ? 48.849 -12.804 -35.434 1.00 86.06 805 ARG A C 1
ATOM 6156 O O . ARG A 1 805 ? 49.839 -13.029 -34.741 1.00 86.06 805 ARG A O 1
ATOM 6163 N N . TRP A 1 806 ? 47.871 -11.977 -35.072 1.00 85.06 806 TRP A N 1
ATOM 6164 C CA . TRP A 1 806 ? 47.940 -11.099 -33.899 1.00 85.06 806 TRP A CA 1
ATOM 6165 C C . TRP A 1 806 ? 46.684 -11.115 -33.016 1.00 85.06 806 TRP A C 1
ATOM 6167 O O . TRP A 1 806 ? 46.623 -10.314 -32.090 1.00 85.06 806 TRP A O 1
ATOM 6177 N N . SER A 1 807 ? 45.711 -12.003 -33.269 1.00 82.12 807 SER A N 1
ATOM 6178 C CA . SER A 1 807 ? 44.478 -12.074 -32.469 1.00 82.12 807 SER A CA 1
ATOM 6179 C C . SER A 1 807 ? 44.770 -12.274 -30.982 1.00 82.12 807 SER A C 1
ATOM 6181 O O . SER A 1 807 ? 45.516 -13.174 -30.589 1.00 82.12 807 SER A O 1
ATOM 6183 N N . LEU A 1 808 ? 44.140 -11.434 -30.163 1.00 86.56 808 LEU A N 1
ATOM 6184 C CA . LEU A 1 808 ? 44.171 -11.509 -28.708 1.00 86.56 808 LEU A CA 1
ATOM 6185 C C . LEU A 1 808 ? 42.883 -12.140 -28.166 1.00 86.56 808 LEU A C 1
ATOM 6187 O O . LEU A 1 808 ? 41.808 -12.011 -28.750 1.00 86.56 808 LEU A O 1
ATOM 6191 N N . VAL A 1 809 ? 42.969 -12.773 -26.992 1.00 86.00 809 VAL A N 1
ATOM 6192 C CA . VAL A 1 809 ? 41.839 -13.496 -26.376 1.00 86.00 809 VAL A CA 1
ATOM 6193 C C . VAL A 1 809 ? 40.636 -12.580 -26.105 1.00 86.00 809 VAL A C 1
ATOM 6195 O O . VAL A 1 809 ? 39.490 -12.986 -26.292 1.00 86.00 809 VAL A O 1
ATOM 6198 N N . TRP A 1 810 ? 40.875 -11.324 -25.716 1.00 87.00 810 TRP A N 1
ATOM 6199 C CA . TRP A 1 810 ? 39.802 -10.349 -25.487 1.00 87.00 810 TRP A CA 1
ATOM 6200 C C . TRP A 1 810 ? 39.078 -9.943 -26.778 1.00 87.00 810 TRP A C 1
ATOM 6202 O O . TRP A 1 810 ? 37.895 -9.617 -26.730 1.00 87.00 810 TRP A O 1
ATOM 6212 N N . GLU A 1 811 ? 39.756 -9.983 -27.931 1.00 91.12 811 GLU A N 1
ATOM 6213 C CA . GLU A 1 811 ? 39.132 -9.698 -29.227 1.00 91.12 811 GLU A CA 1
ATOM 6214 C C . GLU A 1 811 ? 38.185 -10.833 -29.607 1.00 91.12 811 GLU A C 1
ATOM 6216 O O . GLU A 1 811 ? 37.054 -10.569 -30.005 1.00 91.12 811 GLU A O 1
ATOM 6221 N N . SER A 1 812 ? 38.588 -12.091 -29.390 1.00 90.81 812 SER A N 1
ATOM 6222 C CA . SER A 1 812 ? 37.698 -13.251 -29.544 1.00 90.81 812 SER A CA 1
ATOM 6223 C C . SER A 1 812 ? 36.462 -13.154 -28.648 1.00 90.81 812 SER A C 1
ATOM 6225 O O . SER A 1 812 ? 35.361 -13.481 -29.086 1.00 90.81 812 SER A O 1
ATOM 6227 N N . GLN A 1 813 ? 36.624 -12.667 -27.413 1.00 92.56 813 GLN A N 1
ATOM 6228 C CA . GLN A 1 813 ? 35.506 -12.414 -26.504 1.00 92.56 813 GLN A CA 1
ATOM 6229 C C . GLN A 1 813 ? 34.583 -11.303 -27.027 1.00 92.56 813 GLN A C 1
ATOM 6231 O O . GLN A 1 813 ? 33.372 -11.490 -27.067 1.00 92.56 813 GLN A O 1
ATOM 6236 N N . ALA A 1 814 ? 35.131 -10.168 -27.474 1.00 92.81 814 ALA A N 1
ATOM 6237 C CA . ALA A 1 814 ? 34.341 -9.071 -28.037 1.00 92.81 814 ALA A CA 1
ATOM 6238 C C . ALA A 1 814 ? 33.584 -9.492 -29.312 1.00 92.81 814 ALA A C 1
ATOM 6240 O O . ALA A 1 814 ? 32.442 -9.082 -29.529 1.00 92.81 814 ALA A O 1
ATOM 6241 N N . LEU A 1 815 ? 34.193 -10.355 -30.132 1.00 95.62 815 LEU A N 1
ATOM 6242 C CA . LEU A 1 815 ? 33.600 -10.909 -31.350 1.00 95.62 815 LEU A CA 1
ATOM 6243 C C . LEU A 1 815 ? 32.396 -11.824 -31.083 1.00 95.62 815 LEU A C 1
ATOM 6245 O O . LEU A 1 815 ? 31.604 -12.026 -32.002 1.00 95.62 815 LEU A O 1
ATOM 6249 N N . LEU A 1 816 ? 32.168 -12.311 -29.854 1.00 95.75 816 LEU A N 1
ATOM 6250 C CA . LEU A 1 816 ? 30.905 -12.983 -29.492 1.00 95.75 816 LEU A CA 1
ATOM 6251 C C . LEU A 1 816 ? 29.672 -12.098 -29.697 1.00 95.75 816 LEU A C 1
ATOM 6253 O O . LEU A 1 816 ? 28.569 -12.615 -29.837 1.00 95.75 816 LEU A O 1
ATOM 6257 N N . ARG A 1 817 ? 29.856 -10.775 -29.745 1.00 95.94 817 ARG A N 1
ATOM 6258 C CA . ARG A 1 817 ? 28.794 -9.804 -30.025 1.00 95.94 817 ARG A CA 1
ATOM 6259 C C . ARG A 1 817 ? 28.731 -9.366 -31.487 1.00 95.94 817 ARG A C 1
ATOM 6261 O O . ARG A 1 817 ? 27.922 -8.507 -31.797 1.00 95.94 817 ARG A O 1
ATOM 6268 N N . ALA A 1 818 ? 29.581 -9.893 -32.370 1.00 96.88 818 ALA A N 1
ATOM 6269 C CA . ALA A 1 818 ? 29.623 -9.465 -33.766 1.00 96.88 818 ALA A CA 1
ATOM 6270 C C . ALA A 1 818 ? 28.376 -9.931 -34.539 1.00 96.88 818 ALA A C 1
ATOM 6272 O O . ALA A 1 818 ? 28.129 -11.137 -34.640 1.00 96.88 818 ALA A O 1
ATOM 6273 N N . GLU A 1 819 ? 27.642 -8.979 -35.119 1.00 95.50 819 GLU A N 1
ATOM 6274 C CA . GLU A 1 819 ? 26.434 -9.208 -35.926 1.00 95.50 819 GLU A CA 1
ATOM 6275 C C . GLU A 1 819 ? 26.384 -8.236 -37.122 1.00 95.50 819 GLU A C 1
ATOM 6277 O O . GLU A 1 819 ? 26.615 -7.043 -36.933 1.00 95.50 819 GLU A O 1
ATOM 6282 N N . PRO A 1 820 ? 26.088 -8.668 -38.361 1.00 96.69 820 PRO A N 1
ATOM 6283 C CA . PRO A 1 820 ? 25.886 -7.743 -39.477 1.00 96.69 820 PRO A CA 1
ATOM 6284 C C . PRO A 1 820 ? 24.626 -6.890 -39.272 1.00 96.69 820 PRO A C 1
ATOM 6286 O O . PRO A 1 820 ? 23.522 -7.417 -39.146 1.00 96.69 820 PRO A O 1
ATOM 6289 N N . VAL A 1 821 ? 24.775 -5.562 -39.269 1.00 95.62 821 VAL A N 1
ATOM 6290 C CA . VAL A 1 821 ? 23.669 -4.630 -38.960 1.00 95.62 821 VAL A CA 1
ATOM 6291 C C . VAL A 1 821 ? 23.284 -3.722 -40.122 1.00 95.62 821 VAL A C 1
ATOM 6293 O O . VAL A 1 821 ? 22.148 -3.268 -40.164 1.00 95.62 821 VAL A O 1
ATOM 6296 N N . ALA A 1 822 ? 24.178 -3.452 -41.075 1.00 95.00 822 ALA A N 1
ATOM 6297 C CA . ALA A 1 822 ? 23.862 -2.672 -42.276 1.00 95.00 822 ALA A CA 1
ATOM 6298 C C . ALA A 1 822 ? 24.876 -2.930 -43.403 1.00 95.00 822 ALA A C 1
ATOM 6300 O O . ALA A 1 822 ? 26.023 -3.290 -43.139 1.00 95.00 822 ALA A O 1
ATOM 6301 N N . GLY A 1 823 ? 24.487 -2.668 -44.653 1.00 94.38 823 GLY A N 1
ATOM 6302 C CA . GLY A 1 823 ? 25.365 -2.775 -45.824 1.00 94.38 823 GLY A CA 1
ATOM 6303 C C . GLY A 1 823 ? 25.191 -4.078 -46.609 1.00 94.38 823 GLY A C 1
ATOM 6304 O O . GLY A 1 823 ? 24.087 -4.598 -46.706 1.00 94.38 823 GLY A O 1
ATOM 6305 N N . ASP A 1 824 ? 26.270 -4.562 -47.223 1.00 96.19 824 ASP A N 1
ATOM 6306 C CA . ASP A 1 824 ? 26.289 -5.761 -48.069 1.00 96.19 824 ASP A CA 1
ATOM 6307 C C . ASP A 1 824 ? 26.179 -7.040 -47.218 1.00 96.19 824 ASP A C 1
ATOM 6309 O O . ASP A 1 824 ? 27.085 -7.374 -46.451 1.00 96.19 824 ASP A O 1
ATOM 6313 N N . GLU A 1 825 ? 25.055 -7.749 -47.350 1.00 94.12 825 GLU A N 1
ATOM 6314 C CA . GLU A 1 825 ? 24.735 -8.941 -46.551 1.00 94.12 825 GLU A CA 1
ATOM 6315 C C . GLU A 1 825 ? 25.732 -10.088 -46.763 1.00 94.12 825 GLU A C 1
ATOM 6317 O O . GLU A 1 825 ? 26.109 -10.773 -45.809 1.00 94.12 825 GLU A O 1
ATOM 6322 N N . ASP A 1 826 ? 26.195 -10.288 -48.001 1.00 96.50 826 ASP A N 1
ATOM 6323 C CA . ASP A 1 826 ? 27.146 -11.350 -48.342 1.00 96.50 826 ASP A CA 1
ATOM 6324 C C . ASP A 1 826 ? 28.511 -11.105 -47.691 1.00 96.50 826 ASP A C 1
ATOM 6326 O O . ASP A 1 826 ? 29.075 -12.007 -47.066 1.00 96.50 826 ASP A O 1
ATOM 6330 N N . LEU A 1 827 ? 29.016 -9.870 -47.772 1.00 97.31 827 LEU A N 1
ATOM 6331 C CA . LEU A 1 827 ? 30.244 -9.466 -47.094 1.00 97.31 827 LEU A CA 1
ATOM 6332 C C . LEU A 1 827 ? 30.116 -9.586 -45.569 1.00 97.31 827 LEU A C 1
ATOM 6334 O O . LEU A 1 827 ? 31.040 -10.074 -44.918 1.00 97.31 827 LEU A O 1
ATOM 6338 N N . GLY A 1 828 ? 28.976 -9.179 -45.003 1.00 97.00 828 GLY A N 1
ATOM 6339 C CA . GLY A 1 828 ? 28.695 -9.323 -43.575 1.00 97.00 828 GLY A CA 1
ATOM 6340 C C . GLY A 1 828 ? 28.731 -10.784 -43.123 1.00 97.00 828 GLY A C 1
ATOM 6341 O O . GLY A 1 828 ? 29.422 -11.116 -42.162 1.00 97.00 828 GLY A O 1
ATOM 6342 N N . ARG A 1 829 ? 28.065 -11.681 -43.856 1.00 97.38 829 ARG A N 1
ATOM 6343 C CA . ARG A 1 829 ? 28.092 -13.128 -43.596 1.00 97.38 829 ARG A CA 1
ATOM 6344 C C . ARG A 1 829 ? 29.505 -13.706 -43.690 1.00 97.38 829 ARG A C 1
ATOM 6346 O O . ARG A 1 829 ? 29.923 -14.413 -42.783 1.00 97.38 829 ARG A O 1
ATOM 6353 N N . ARG A 1 830 ? 30.272 -13.353 -44.727 1.00 97.75 830 ARG A N 1
ATOM 6354 C CA . ARG A 1 830 ? 31.668 -13.804 -44.878 1.00 97.75 830 ARG A CA 1
ATOM 6355 C C . ARG A 1 830 ? 32.578 -13.295 -43.759 1.00 97.75 830 ARG A C 1
ATOM 6357 O O . ARG A 1 830 ? 33.516 -13.989 -43.377 1.00 97.75 830 ARG A O 1
ATOM 6364 N N . PHE A 1 831 ? 32.314 -12.104 -43.221 1.00 97.69 831 PHE A N 1
ATOM 6365 C CA . PHE A 1 831 ? 32.999 -11.625 -42.021 1.00 97.69 831 PHE A CA 1
ATOM 6366 C C . PHE A 1 831 ? 32.659 -12.484 -40.797 1.00 97.69 831 PHE A C 1
ATOM 6368 O O . PHE A 1 831 ? 33.558 -12.824 -40.033 1.00 97.69 831 PHE A O 1
ATOM 6375 N N . ILE A 1 832 ? 31.393 -12.876 -40.626 1.00 97.25 832 ILE A N 1
ATOM 6376 C CA . ILE A 1 832 ? 30.987 -13.791 -39.552 1.00 97.25 832 ILE A CA 1
ATOM 6377 C C . ILE A 1 832 ? 31.670 -15.157 -39.693 1.00 97.25 832 ILE A C 1
ATOM 6379 O O . ILE A 1 832 ? 32.279 -15.622 -38.730 1.00 97.25 832 ILE A O 1
ATOM 6383 N N . ASP A 1 833 ? 31.679 -15.738 -40.895 1.00 96.19 833 ASP A N 1
ATOM 6384 C CA . ASP A 1 833 ? 32.366 -17.008 -41.176 1.00 96.19 833 ASP A CA 1
ATOM 6385 C C . ASP A 1 833 ? 33.870 -16.940 -40.845 1.00 96.19 833 ASP A C 1
ATOM 6387 O O . ASP A 1 833 ? 34.458 -17.914 -40.371 1.00 96.19 833 ASP A O 1
ATOM 6391 N N . LEU A 1 834 ? 34.497 -15.777 -41.063 1.00 96.06 834 LEU A N 1
ATOM 6392 C CA . LEU A 1 834 ? 35.899 -15.531 -40.725 1.00 96.06 834 LEU A CA 1
ATOM 6393 C C . LEU A 1 834 ? 36.149 -15.531 -39.206 1.00 96.06 834 LEU A C 1
ATOM 6395 O O . LEU A 1 834 ? 37.181 -16.037 -38.760 1.00 96.06 834 LEU A O 1
ATOM 6399 N N . VAL A 1 835 ? 35.247 -14.948 -38.408 1.00 95.38 835 VAL A N 1
ATOM 6400 C CA . VAL A 1 835 ? 35.457 -14.765 -36.959 1.00 95.38 835 VAL A CA 1
ATOM 6401 C C . VAL A 1 835 ? 34.888 -15.895 -36.103 1.00 95.38 835 VAL A C 1
ATOM 6403 O O . VAL A 1 835 ? 35.337 -16.079 -34.971 1.00 95.38 835 VAL A O 1
ATOM 6406 N N . ASP A 1 836 ? 33.951 -16.687 -36.624 1.00 94.31 836 ASP A N 1
ATOM 6407 C CA . ASP A 1 836 ? 33.336 -17.820 -35.922 1.00 94.31 836 ASP A CA 1
ATOM 6408 C C . ASP A 1 836 ? 34.354 -18.809 -35.329 1.00 94.31 836 ASP A C 1
ATOM 6410 O O . ASP A 1 836 ? 34.231 -19.137 -34.145 1.00 94.31 836 ASP A O 1
ATOM 6414 N N . PRO A 1 837 ? 35.415 -19.228 -36.048 1.00 92.62 837 PRO A N 1
ATOM 6415 C CA . PRO A 1 837 ? 36.448 -20.094 -35.478 1.00 92.62 837 PRO A CA 1
ATOM 6416 C C . PRO A 1 837 ? 37.239 -19.459 -34.322 1.00 92.62 837 PRO A C 1
ATOM 6418 O O . PRO A 1 837 ? 37.821 -20.184 -33.515 1.00 92.62 837 PRO A O 1
ATOM 6421 N N . LEU A 1 838 ? 37.287 -18.123 -34.242 1.00 91.00 838 LEU A N 1
ATOM 6422 C CA . LEU A 1 838 ? 37.997 -17.384 -33.191 1.00 91.00 838 LEU A CA 1
ATOM 6423 C C . LEU A 1 838 ? 37.153 -17.268 -31.921 1.00 91.00 838 LEU A C 1
ATOM 6425 O O . LEU A 1 838 ? 37.686 -17.401 -30.818 1.00 91.00 838 LEU A O 1
ATOM 6429 N N . ARG A 1 839 ? 35.847 -17.020 -32.078 1.00 92.19 839 ARG A N 1
ATOM 6430 C CA . ARG A 1 839 ? 34.895 -16.862 -30.965 1.00 92.19 839 ARG A CA 1
ATOM 6431 C C . ARG A 1 839 ? 34.251 -18.180 -30.511 1.00 92.19 839 ARG A C 1
ATOM 6433 O O . ARG A 1 839 ? 33.753 -18.254 -29.395 1.00 92.19 839 ARG A O 1
ATOM 6440 N N . TYR A 1 840 ? 34.328 -19.242 -31.316 1.00 93.56 840 TYR A N 1
ATOM 6441 C CA . TYR A 1 840 ? 33.933 -20.612 -30.955 1.00 93.56 840 TYR A CA 1
ATOM 6442 C C . TYR A 1 840 ? 35.062 -21.608 -31.289 1.00 93.56 840 TYR A C 1
ATOM 6444 O O . TYR A 1 840 ? 34.948 -22.398 -32.232 1.00 93.56 840 TYR A O 1
ATOM 6452 N N . PRO A 1 841 ? 36.181 -21.586 -30.542 1.00 90.06 841 PRO A N 1
ATOM 6453 C CA . PRO A 1 841 ? 37.363 -22.384 -30.861 1.00 90.06 841 PRO A CA 1
ATOM 6454 C C . PRO A 1 841 ? 37.065 -23.887 -30.806 1.00 90.06 841 PRO A C 1
ATOM 6456 O O . PRO A 1 841 ? 36.481 -24.368 -29.842 1.00 90.06 841 PRO A O 1
ATOM 6459 N N . ALA A 1 842 ? 37.537 -24.658 -31.792 1.00 84.69 842 ALA A N 1
ATOM 6460 C CA . ALA A 1 842 ? 37.154 -26.062 -32.034 1.00 84.69 842 ALA A CA 1
ATOM 6461 C C . ALA A 1 842 ? 37.396 -27.073 -30.886 1.00 84.69 842 ALA A C 1
ATOM 6463 O O . ALA A 1 842 ? 36.983 -28.224 -30.997 1.00 84.69 842 ALA A O 1
ATOM 6464 N N . LYS A 1 843 ? 38.095 -26.684 -29.813 1.00 85.31 843 LYS A N 1
ATOM 6465 C CA . LYS A 1 843 ? 38.311 -27.496 -28.598 1.00 85.31 843 LYS A CA 1
ATOM 6466 C C . LYS A 1 843 ? 37.945 -26.751 -27.308 1.00 85.31 843 LYS A C 1
ATOM 6468 O O . LYS A 1 843 ? 38.291 -27.205 -26.221 1.00 85.31 843 LYS A O 1
ATOM 6473 N N . GLY A 1 844 ? 37.290 -25.599 -27.430 1.00 85.69 844 GLY A N 1
ATOM 6474 C CA . GLY A 1 844 ? 37.076 -24.668 -26.332 1.00 85.69 844 GLY A CA 1
ATOM 6475 C C . GLY A 1 844 ? 38.359 -23.948 -25.922 1.00 85.69 844 GLY A C 1
ATOM 6476 O O . GLY A 1 844 ? 39.460 -24.230 -26.403 1.00 85.69 844 GLY A O 1
ATOM 6477 N N . LEU A 1 845 ? 38.205 -22.979 -25.029 1.00 87.38 845 LEU A N 1
ATOM 6478 C CA . LEU A 1 845 ? 39.320 -22.249 -24.439 1.00 87.38 845 LEU A CA 1
ATOM 6479 C C . LEU A 1 845 ? 40.053 -23.072 -23.374 1.00 87.38 845 LEU A C 1
ATOM 6481 O O . LEU A 1 845 ? 39.433 -23.647 -22.481 1.00 87.38 845 LEU A O 1
ATOM 6485 N N . GLY A 1 846 ? 41.386 -23.090 -23.465 1.00 84.06 846 GLY A N 1
ATOM 6486 C CA . GLY A 1 846 ? 42.263 -23.690 -22.457 1.00 84.06 846 GLY A CA 1
ATOM 6487 C C . GLY A 1 846 ? 42.420 -22.816 -21.207 1.00 84.06 846 GLY A C 1
ATOM 6488 O O . GLY A 1 846 ? 42.181 -21.607 -21.242 1.00 84.06 846 GLY A O 1
ATOM 6489 N N . ASP A 1 847 ? 42.872 -23.419 -20.106 1.00 84.19 847 ASP A N 1
ATOM 6490 C CA . ASP A 1 847 ? 42.900 -22.786 -18.777 1.00 84.19 847 ASP A CA 1
ATOM 6491 C C . ASP A 1 847 ? 43.717 -21.486 -18.704 1.00 84.19 847 ASP A C 1
ATOM 6493 O O . ASP A 1 847 ? 43.355 -20.571 -17.964 1.00 84.19 847 ASP A O 1
ATOM 6497 N N . ASP A 1 848 ? 44.800 -21.364 -19.475 1.00 83.88 848 ASP A N 1
ATOM 6498 C CA . ASP A 1 848 ? 45.634 -20.154 -19.476 1.00 83.88 848 ASP A CA 1
ATOM 6499 C C . ASP A 1 848 ? 44.899 -18.936 -20.038 1.00 83.88 848 ASP A C 1
ATOM 6501 O O . ASP A 1 848 ? 44.968 -17.846 -19.469 1.00 83.88 848 ASP A O 1
ATOM 6505 N N . ALA A 1 849 ? 44.120 -19.132 -21.095 1.00 85.56 849 ALA A N 1
ATOM 6506 C CA . ALA A 1 849 ? 43.330 -18.068 -21.693 1.00 85.56 849 ALA A CA 1
ATOM 6507 C C . ALA A 1 849 ? 42.078 -17.744 -20.851 1.00 85.56 849 ALA A C 1
ATOM 6509 O O . ALA A 1 849 ? 41.670 -16.587 -20.772 1.00 85.56 849 ALA A O 1
ATOM 6510 N N . VAL A 1 850 ? 41.528 -18.716 -20.108 1.00 88.69 850 VAL A N 1
ATOM 6511 C CA . VAL A 1 850 ? 40.511 -18.446 -19.069 1.00 88.69 850 VAL A CA 1
ATOM 6512 C C . VAL A 1 850 ? 41.080 -17.550 -17.962 1.00 88.69 850 VAL A C 1
ATOM 6514 O O . VAL A 1 850 ? 40.423 -16.601 -17.527 1.00 88.69 850 VAL A O 1
ATOM 6517 N N . ARG A 1 851 ? 42.314 -17.810 -17.504 1.00 87.31 851 ARG A N 1
ATOM 6518 C CA . ARG A 1 851 ? 42.997 -16.946 -16.523 1.00 87.31 851 ARG A CA 1
ATOM 6519 C C . ARG A 1 851 ? 43.246 -15.549 -17.087 1.00 87.31 851 ARG A C 1
ATOM 6521 O O . ARG A 1 851 ? 43.109 -14.577 -16.347 1.00 87.31 851 ARG A O 1
ATOM 6528 N N . GLU A 1 852 ? 43.593 -15.440 -18.367 1.00 88.00 852 GLU A N 1
ATOM 6529 C CA . GLU A 1 852 ? 43.762 -14.153 -19.045 1.00 88.00 852 GLU A CA 1
ATOM 6530 C C . GLU A 1 852 ? 42.458 -13.346 -19.068 1.00 88.00 852 GLU A C 1
ATOM 6532 O O . GLU A 1 852 ? 42.463 -12.195 -18.634 1.00 88.00 852 GLU A O 1
ATOM 6537 N N . ILE A 1 853 ? 41.330 -13.958 -19.449 1.00 87.69 853 ILE A N 1
ATOM 6538 C CA . ILE A 1 853 ? 40.000 -13.320 -19.414 1.00 87.69 853 ILE A CA 1
ATOM 6539 C C . ILE A 1 853 ? 39.669 -12.834 -17.997 1.00 87.69 853 ILE A C 1
ATOM 6541 O O . ILE A 1 853 ? 39.285 -11.683 -17.809 1.00 87.69 853 ILE A O 1
ATOM 6545 N N . ARG A 1 854 ? 39.895 -13.656 -16.965 1.00 87.12 854 ARG A N 1
ATOM 6546 C CA . ARG A 1 854 ? 39.658 -13.245 -15.567 1.00 87.12 854 ARG A CA 1
ATOM 6547 C C . ARG A 1 854 ? 40.526 -12.053 -15.146 1.00 87.12 854 ARG A C 1
ATOM 6549 O O . ARG A 1 854 ? 40.038 -11.152 -14.469 1.00 87.12 854 ARG A O 1
ATOM 6556 N N . ARG A 1 855 ? 41.796 -12.009 -15.566 1.00 87.81 855 ARG A N 1
ATOM 6557 C CA . ARG A 1 855 ? 42.684 -10.857 -15.312 1.00 87.81 855 ARG A CA 1
ATOM 6558 C C . ARG A 1 855 ? 42.208 -9.604 -16.041 1.00 87.81 855 ARG A C 1
ATOM 6560 O O . ARG A 1 855 ? 42.254 -8.519 -15.469 1.00 87.81 855 ARG A O 1
ATOM 6567 N N . LEU A 1 856 ? 41.752 -9.747 -17.284 1.00 86.69 856 LEU A N 1
ATOM 6568 C CA . LEU A 1 856 ? 41.200 -8.642 -18.064 1.00 86.69 856 LEU A CA 1
ATOM 6569 C C . LEU A 1 856 ? 39.930 -8.084 -17.425 1.00 86.69 856 LEU A C 1
ATOM 6571 O O . LEU A 1 856 ? 39.796 -6.865 -17.358 1.00 86.69 856 LEU A O 1
ATOM 6575 N N . LYS A 1 857 ? 39.058 -8.951 -16.897 1.00 86.19 857 LYS A N 1
ATOM 6576 C CA . LYS A 1 857 ? 37.861 -8.536 -16.160 1.00 86.19 857 LYS A CA 1
ATOM 6577 C C . LYS A 1 857 ? 38.221 -7.700 -14.937 1.00 86.19 857 LYS A C 1
ATOM 6579 O O . LYS A 1 857 ? 37.772 -6.562 -14.826 1.00 86.19 857 LYS A O 1
ATOM 6584 N N . ALA A 1 858 ? 39.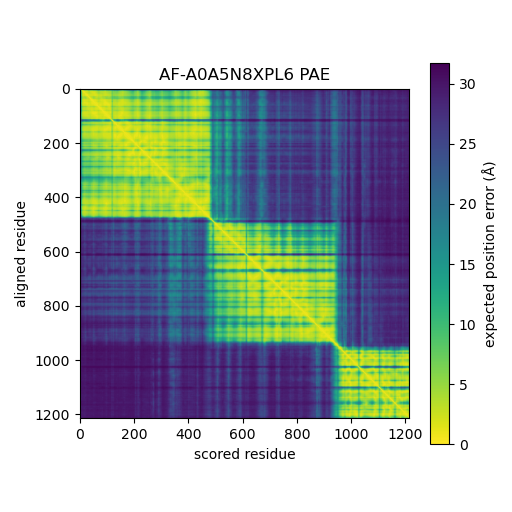106 -8.221 -14.088 1.00 81.75 858 ALA A N 1
ATOM 6585 C CA . ALA A 1 858 ? 39.564 -7.523 -12.889 1.00 81.75 858 ALA A CA 1
ATOM 6586 C C . ALA A 1 858 ? 40.230 -6.172 -13.215 1.00 81.75 858 ALA A C 1
ATOM 6588 O O . ALA A 1 858 ? 40.037 -5.187 -12.507 1.00 81.75 858 ALA A O 1
ATOM 6589 N N . ARG A 1 859 ? 40.992 -6.099 -14.316 1.00 83.19 859 ARG A N 1
ATOM 6590 C CA . ARG A 1 859 ? 41.598 -4.846 -14.789 1.00 83.19 859 ARG A CA 1
ATOM 6591 C C . ARG A 1 859 ? 40.557 -3.860 -15.323 1.00 83.19 859 ARG A C 1
ATOM 6593 O O . ARG A 1 859 ? 40.656 -2.667 -15.076 1.00 83.19 859 ARG A O 1
ATOM 6600 N N . MET A 1 860 ? 39.559 -4.334 -16.062 1.00 80.75 860 MET A N 1
ATOM 6601 C CA . MET A 1 860 ? 38.488 -3.479 -16.571 1.00 80.75 860 MET A CA 1
ATOM 6602 C C . MET A 1 860 ? 37.678 -2.863 -15.424 1.00 80.75 860 MET A C 1
ATOM 6604 O O . MET A 1 860 ? 37.372 -1.675 -15.483 1.00 80.75 860 MET A O 1
ATOM 6608 N N . GLU A 1 861 ? 37.366 -3.638 -14.383 1.00 70.38 861 GLU A N 1
ATOM 6609 C CA . GLU A 1 861 ? 36.715 -3.126 -13.169 1.00 70.38 861 GLU A CA 1
ATOM 6610 C C . GLU A 1 861 ? 37.545 -2.027 -12.502 1.00 70.38 861 GLU A C 1
ATOM 6612 O O . GLU A 1 861 ? 37.006 -0.982 -12.153 1.00 70.38 861 GLU A O 1
ATOM 6617 N N . SER A 1 862 ? 38.860 -2.219 -12.367 1.00 69.88 862 SER A N 1
ATOM 6618 C CA . SER A 1 862 ? 39.718 -1.240 -11.693 1.00 69.88 862 SER A CA 1
ATOM 6619 C C . SER A 1 862 ? 39.992 0.020 -12.523 1.00 69.88 862 SER A C 1
ATOM 6621 O O . SER A 1 862 ? 40.134 1.103 -11.958 1.00 69.88 862 SER A O 1
ATOM 6623 N N . GLU A 1 863 ? 40.066 -0.094 -13.852 1.00 75.19 863 GLU A N 1
ATOM 6624 C CA . GLU A 1 863 ? 40.445 1.012 -14.741 1.00 75.19 863 GLU A CA 1
ATOM 6625 C C . GLU A 1 863 ? 39.254 1.816 -15.285 1.00 75.19 863 GLU A C 1
ATOM 6627 O O . GLU A 1 863 ? 39.415 2.999 -15.593 1.00 75.19 863 GLU A O 1
ATOM 6632 N N . ARG A 1 864 ? 38.076 1.195 -15.456 1.00 70.12 864 ARG A N 1
ATOM 6633 C CA . ARG A 1 864 ? 36.910 1.830 -16.108 1.00 70.12 864 ARG A CA 1
ATOM 6634 C C . ARG A 1 864 ? 35.799 2.248 -15.157 1.00 70.12 864 ARG A C 1
ATOM 6636 O O . ARG A 1 864 ? 34.908 2.986 -15.580 1.00 70.12 864 ARG A O 1
ATOM 6643 N N . LEU A 1 865 ? 35.837 1.807 -13.903 1.00 62.03 865 LEU A N 1
ATOM 6644 C CA . LEU A 1 865 ? 34.939 2.327 -12.884 1.00 62.03 865 LEU A CA 1
ATOM 6645 C C . LEU A 1 865 ? 35.257 3.821 -12.648 1.00 62.03 865 LEU A C 1
ATOM 6647 O O . LEU A 1 865 ? 36.430 4.170 -12.480 1.00 62.03 865 LEU A O 1
ATOM 6651 N N . PRO A 1 866 ? 34.262 4.731 -12.673 1.00 57.97 866 PRO A N 1
ATOM 6652 C CA . PRO A 1 866 ? 34.507 6.153 -12.447 1.00 57.97 866 PRO A CA 1
ATOM 6653 C C . PRO A 1 866 ? 35.248 6.394 -11.124 1.00 57.97 866 PRO A C 1
ATOM 6655 O O . PRO A 1 866 ? 34.985 5.731 -10.123 1.00 57.97 866 PRO A O 1
ATOM 6658 N N . ARG A 1 867 ? 36.179 7.356 -11.095 1.00 46.25 867 ARG A N 1
ATOM 6659 C CA . ARG A 1 867 ? 36.935 7.676 -9.872 1.00 46.25 867 ARG A CA 1
ATOM 6660 C C . ARG A 1 867 ? 35.979 8.057 -8.738 1.00 46.25 867 ARG A C 1
ATOM 6662 O O . ARG A 1 867 ? 35.257 9.040 -8.864 1.00 46.25 867 ARG A O 1
ATOM 6669 N N . GLY A 1 868 ? 36.023 7.299 -7.643 1.00 47.97 868 GLY A N 1
ATOM 6670 C CA . GLY A 1 868 ? 35.155 7.491 -6.478 1.00 47.97 868 GLY A CA 1
ATOM 6671 C C . GLY A 1 868 ? 33.782 6.819 -6.577 1.00 47.97 868 GLY A C 1
ATOM 6672 O O . GLY A 1 868 ? 32.987 6.997 -5.665 1.00 47.97 868 GLY A O 1
ATOM 6673 N N . ALA A 1 869 ? 33.490 6.065 -7.644 1.00 42.06 869 ALA A N 1
ATOM 6674 C CA . ALA A 1 869 ? 32.296 5.227 -7.702 1.00 42.06 869 ALA A CA 1
ATOM 6675 C C . ALA A 1 869 ? 32.501 3.940 -6.892 1.00 42.06 869 ALA A C 1
ATOM 6677 O O . ALA A 1 869 ? 33.557 3.311 -6.977 1.00 42.06 869 ALA A O 1
ATOM 6678 N N . ASP A 1 870 ? 31.477 3.553 -6.134 1.00 54.34 870 ASP A N 1
ATOM 6679 C CA . ASP A 1 870 ? 31.470 2.326 -5.341 1.00 54.34 870 ASP A CA 1
ATOM 6680 C C . ASP A 1 870 ? 31.332 1.091 -6.258 1.00 54.34 870 ASP A C 1
ATOM 6682 O O . ASP A 1 870 ? 30.323 0.958 -6.965 1.00 54.34 870 ASP A O 1
ATOM 6686 N N . PRO A 1 871 ? 32.310 0.162 -6.267 1.00 53.78 871 PRO A N 1
ATOM 6687 C CA . PRO A 1 871 ? 32.233 -1.066 -7.049 1.00 53.78 871 PRO A CA 1
ATOM 6688 C C . PRO A 1 871 ? 31.082 -1.995 -6.646 1.00 53.78 871 PRO A C 1
ATOM 6690 O O . PRO A 1 871 ? 30.791 -2.912 -7.395 1.00 53.78 871 PRO A O 1
ATOM 6693 N N . THR A 1 872 ? 30.443 -1.834 -5.490 1.00 52.53 872 THR A N 1
ATOM 6694 C CA . THR A 1 872 ? 29.319 -2.688 -5.058 1.00 52.53 872 THR A CA 1
ATOM 6695 C C . THR A 1 872 ? 27.954 -2.151 -5.489 1.00 52.53 872 THR A C 1
ATOM 6697 O O . THR A 1 872 ? 27.002 -2.916 -5.595 1.00 52.53 872 THR A O 1
ATOM 6700 N N . LEU A 1 873 ? 27.866 -0.857 -5.813 1.00 49.84 873 LEU A N 1
ATOM 6701 C CA . LEU A 1 873 ? 26.622 -0.185 -6.214 1.00 49.84 873 LEU A CA 1
ATOM 6702 C C . LEU A 1 873 ? 26.585 0.164 -7.709 1.00 49.84 873 LEU A C 1
ATOM 6704 O O . LEU A 1 873 ? 25.556 0.577 -8.247 1.00 49.84 873 LEU A O 1
ATOM 6708 N N . HIS A 1 874 ? 27.707 0.013 -8.417 1.00 56.06 874 HIS A N 1
ATOM 6709 C CA . HIS A 1 874 ? 27.781 0.354 -9.829 1.00 56.06 874 HIS A CA 1
ATOM 6710 C C . HIS A 1 874 ? 27.154 -0.740 -10.710 1.00 56.06 874 HIS A C 1
ATOM 6712 O O . HIS A 1 874 ? 27.837 -1.643 -11.186 1.00 56.06 874 HIS A O 1
ATOM 6718 N N . ALA A 1 875 ? 25.876 -0.585 -11.054 1.00 56.69 875 ALA A N 1
ATOM 6719 C CA . ALA A 1 875 ? 25.060 -1.575 -11.774 1.00 56.69 875 ALA A CA 1
ATOM 6720 C C . ALA A 1 875 ? 25.692 -2.225 -13.030 1.00 56.69 875 ALA A C 1
ATOM 6722 O O . ALA A 1 875 ? 25.371 -3.362 -13.362 1.00 56.69 875 ALA A O 1
ATOM 6723 N N . LYS A 1 876 ? 26.592 -1.534 -13.751 1.00 64.00 876 LYS A N 1
ATOM 6724 C CA . LYS A 1 876 ? 27.293 -2.098 -14.924 1.00 64.00 876 LYS A CA 1
ATOM 6725 C C . LYS A 1 876 ? 28.644 -2.758 -14.613 1.00 64.00 876 LYS A C 1
ATOM 6727 O O . LYS A 1 876 ? 28.833 -3.920 -14.938 1.00 64.00 876 LYS A O 1
ATOM 6732 N N . LEU A 1 877 ? 29.602 -1.991 -14.093 1.00 65.62 877 LEU A N 1
ATOM 6733 C CA . LEU A 1 877 ? 30.998 -2.401 -13.878 1.00 65.62 877 LEU A CA 1
ATOM 6734 C C . LEU A 1 877 ? 31.306 -2.860 -12.446 1.00 65.62 877 LEU A C 1
ATOM 6736 O O . LEU A 1 877 ? 32.440 -3.241 -12.176 1.00 65.62 877 LEU A O 1
ATOM 6740 N N . GLY A 1 878 ? 30.334 -2.777 -11.544 1.00 63.75 878 GLY A N 1
ATOM 6741 C CA . GLY A 1 878 ? 30.459 -3.230 -10.171 1.00 63.75 878 GLY A CA 1
ATOM 6742 C C . GLY A 1 878 ? 30.362 -4.747 -10.026 1.00 63.75 878 GLY A C 1
ATOM 6743 O O . GLY A 1 878 ? 29.960 -5.443 -10.959 1.00 63.75 878 GLY A O 1
ATOM 6744 N N . ARG A 1 879 ? 30.725 -5.247 -8.843 1.00 67.69 879 ARG A N 1
ATOM 6745 C CA . ARG A 1 879 ? 30.640 -6.661 -8.461 1.00 67.69 879 ARG A CA 1
ATOM 6746 C C . ARG A 1 879 ? 29.187 -7.121 -8.495 1.00 67.69 879 ARG A C 1
ATOM 6748 O O . ARG A 1 879 ? 28.323 -6.467 -7.922 1.00 67.69 879 ARG A O 1
ATOM 6755 N N . GLY A 1 880 ? 28.927 -8.233 -9.172 1.00 67.81 880 GLY A N 1
ATOM 6756 C CA . GLY A 1 880 ? 27.576 -8.725 -9.438 1.00 67.81 880 GLY A CA 1
ATOM 6757 C C . GLY A 1 880 ? 26.789 -7.876 -10.442 1.00 67.81 880 GLY A C 1
ATOM 6758 O O . GLY A 1 880 ? 25.604 -8.126 -10.633 1.00 67.81 880 GLY A O 1
ATOM 6759 N N . GLY A 1 881 ? 27.414 -6.877 -11.079 1.00 65.88 881 GLY A N 1
ATOM 6760 C CA . GLY A 1 881 ? 26.781 -6.005 -12.067 1.00 65.88 881 GLY A CA 1
ATOM 6761 C C . GLY A 1 881 ? 26.625 -6.657 -13.445 1.00 65.88 881 GLY A C 1
ATOM 6762 O O . GLY A 1 881 ? 27.082 -7.772 -13.695 1.00 65.88 881 GLY A O 1
ATOM 6763 N N . LEU A 1 882 ? 26.023 -5.932 -14.393 1.00 72.19 882 LEU A N 1
ATOM 6764 C CA . LEU A 1 882 ? 25.734 -6.430 -15.750 1.00 72.19 882 LEU A CA 1
ATOM 6765 C C . LEU A 1 882 ? 26.965 -7.007 -16.458 1.00 72.19 882 LEU A C 1
ATOM 6767 O O . LEU A 1 882 ? 26.863 -7.999 -17.177 1.00 72.19 882 LEU A O 1
ATOM 6771 N N . SER A 1 883 ? 28.134 -6.400 -16.245 1.00 80.31 883 SER A N 1
ATOM 6772 C CA . SER A 1 883 ? 29.378 -6.873 -16.838 1.00 80.31 883 SER A CA 1
ATOM 6773 C C . SER A 1 883 ? 29.832 -8.220 -16.276 1.00 80.31 883 SER A C 1
ATOM 6775 O O . SER A 1 883 ? 30.530 -8.931 -16.988 1.00 80.31 883 SER A O 1
ATOM 6777 N N . ASP A 1 884 ? 29.492 -8.583 -15.040 1.00 83.56 884 ASP A N 1
ATOM 6778 C CA . ASP A 1 884 ? 29.861 -9.890 -14.476 1.00 83.56 884 ASP A CA 1
ATOM 6779 C C . ASP A 1 884 ? 29.035 -11.001 -15.112 1.00 83.56 884 ASP A C 1
ATOM 6781 O O . ASP A 1 884 ? 29.587 -12.026 -15.520 1.00 83.56 884 ASP A O 1
ATOM 6785 N N . VAL A 1 885 ? 27.732 -10.761 -15.279 1.00 85.25 885 VAL A N 1
ATOM 6786 C CA . VAL A 1 885 ? 26.824 -11.684 -15.969 1.00 85.25 885 VAL A CA 1
ATOM 6787 C C . VAL A 1 885 ? 27.255 -11.848 -17.427 1.00 85.25 885 VAL A C 1
ATOM 6789 O O . VAL A 1 885 ? 27.468 -12.970 -17.885 1.00 85.25 885 VAL A O 1
ATOM 6792 N N . GLU A 1 886 ? 27.481 -10.738 -18.139 1.00 87.12 886 GLU A N 1
ATOM 6793 C CA . GLU A 1 886 ? 27.957 -10.754 -19.525 1.00 87.12 886 GLU A CA 1
ATOM 6794 C C . GLU A 1 886 ? 29.259 -11.553 -19.669 1.00 87.12 886 GLU A C 1
ATOM 6796 O O . GLU A 1 886 ? 29.344 -12.439 -20.519 1.00 87.12 886 GLU A O 1
ATOM 6801 N N . TRP A 1 887 ? 30.267 -11.277 -18.840 1.00 91.44 887 TRP A N 1
ATOM 6802 C CA . TRP A 1 887 ? 31.565 -11.945 -18.952 1.00 91.44 887 TRP A CA 1
ATOM 6803 C C . TRP A 1 887 ? 31.494 -13.422 -18.571 1.00 91.44 887 TRP A C 1
ATOM 6805 O O . TRP A 1 887 ? 32.205 -14.238 -19.159 1.00 91.44 887 TRP A O 1
ATOM 6815 N N . THR A 1 888 ? 30.626 -13.781 -17.626 1.00 91.38 888 THR A N 1
ATOM 6816 C CA . THR A 1 888 ? 30.379 -15.177 -17.246 1.00 91.38 888 THR A CA 1
ATOM 6817 C C . THR A 1 888 ? 29.759 -15.947 -18.405 1.00 91.38 888 THR A C 1
ATOM 6819 O O . THR A 1 888 ? 30.275 -16.995 -18.796 1.00 91.38 888 THR A O 1
ATOM 6822 N N . VAL A 1 889 ? 28.710 -15.396 -19.020 1.00 92.75 889 VAL A N 1
ATOM 6823 C CA . VAL A 1 889 ? 28.048 -16.005 -20.179 1.00 92.75 889 VAL A CA 1
ATOM 6824 C C . VAL A 1 889 ? 29.002 -16.090 -21.370 1.00 92.75 889 VAL A C 1
ATOM 6826 O O . VAL A 1 889 ? 29.143 -17.157 -21.963 1.00 92.75 889 VAL A O 1
ATOM 6829 N N . GLN A 1 890 ? 29.739 -15.020 -21.675 1.00 94.12 890 GLN A N 1
ATOM 6830 C CA . GLN A 1 890 ? 30.736 -15.023 -22.748 1.00 94.12 890 GLN A CA 1
ATOM 6831 C C . GLN A 1 890 ? 31.825 -16.071 -22.519 1.00 94.12 890 GLN A C 1
ATOM 6833 O O . GLN A 1 890 ? 32.213 -16.761 -23.458 1.00 94.12 890 GLN A O 1
ATOM 6838 N N . LEU A 1 891 ? 32.288 -16.250 -21.279 1.00 93.88 891 LEU A N 1
ATOM 6839 C CA . LEU A 1 891 ? 33.249 -17.296 -20.941 1.00 93.88 891 LEU A CA 1
ATOM 6840 C C . LEU A 1 891 ? 32.674 -18.700 -21.187 1.00 93.88 891 LEU A C 1
ATOM 6842 O O . LEU A 1 891 ? 33.390 -19.568 -21.692 1.00 93.88 891 LEU A O 1
ATOM 6846 N N . LEU A 1 892 ? 31.396 -18.932 -20.873 1.00 94.19 892 LEU A N 1
ATOM 6847 C CA . LEU A 1 892 ? 30.720 -20.198 -21.174 1.00 94.19 892 LEU A CA 1
ATOM 6848 C C . LEU A 1 892 ? 30.618 -20.432 -22.687 1.00 94.19 892 LEU A C 1
ATOM 6850 O O . LEU A 1 892 ? 30.970 -21.514 -23.160 1.00 94.19 892 LEU A O 1
ATOM 6854 N N . GLN A 1 893 ? 30.234 -19.416 -23.462 1.00 95.31 893 GLN A N 1
ATOM 6855 C CA . GLN A 1 893 ? 30.174 -19.489 -24.928 1.00 95.31 893 GLN A CA 1
ATOM 6856 C C . GLN A 1 893 ? 31.542 -19.813 -25.542 1.00 95.31 893 GLN A C 1
ATOM 6858 O O . GLN A 1 893 ? 31.666 -20.689 -26.394 1.00 95.31 893 GLN A O 1
ATOM 6863 N N . LEU A 1 894 ? 32.586 -19.160 -25.046 1.00 93.88 894 LEU A N 1
ATOM 6864 C CA . LEU A 1 894 ? 33.978 -19.351 -25.436 1.00 93.88 894 LEU A CA 1
ATOM 6865 C C . LEU A 1 894 ? 34.517 -20.763 -25.126 1.00 93.88 894 LEU A C 1
ATOM 6867 O O . LEU A 1 894 ? 35.320 -21.319 -25.881 1.00 93.88 894 LEU A O 1
ATOM 6871 N N . ARG A 1 895 ? 34.092 -21.367 -24.011 1.00 93.19 895 ARG A N 1
ATOM 6872 C CA . ARG A 1 895 ? 34.525 -22.712 -23.593 1.00 93.19 895 ARG A CA 1
ATOM 6873 C C . ARG A 1 895 ? 33.720 -23.834 -24.239 1.00 93.19 895 ARG A C 1
ATOM 6875 O O . ARG A 1 895 ? 34.290 -24.883 -24.537 1.00 93.19 895 ARG A O 1
ATOM 6882 N N . HIS A 1 896 ? 32.426 -23.617 -24.455 1.00 94.62 896 HIS A N 1
ATOM 6883 C CA . HIS A 1 896 ? 31.480 -24.688 -24.771 1.00 94.62 896 HIS A CA 1
ATOM 6884 C C . HIS A 1 896 ? 30.746 -24.500 -26.100 1.00 94.62 896 HIS A C 1
ATOM 6886 O O . HIS A 1 896 ? 30.246 -25.479 -26.641 1.00 94.62 896 HIS A O 1
ATOM 6892 N N . GLY A 1 897 ? 30.738 -23.303 -26.695 1.00 93.19 897 GLY A N 1
ATOM 6893 C CA . GLY A 1 897 ? 29.996 -23.021 -27.931 1.00 93.19 897 GLY A CA 1
ATOM 6894 C C . GLY A 1 897 ? 30.452 -23.830 -29.148 1.00 93.19 897 GLY A C 1
ATOM 6895 O O . GLY A 1 897 ? 29.699 -23.998 -30.104 1.00 93.19 897 GLY A O 1
ATOM 6896 N N . TRP A 1 898 ? 31.658 -24.400 -29.123 1.00 92.38 898 TRP A N 1
ATOM 6897 C CA . TRP A 1 898 ? 32.104 -25.341 -30.153 1.00 92.38 898 TRP A CA 1
ATOM 6898 C C . TRP A 1 898 ? 31.333 -26.670 -30.113 1.00 92.38 898 TRP A C 1
ATOM 6900 O O . TRP A 1 898 ? 31.031 -27.207 -31.177 1.00 92.38 898 TRP A O 1
ATOM 6910 N N . ALA A 1 899 ? 30.988 -27.156 -28.915 1.00 92.56 899 ALA A N 1
ATOM 6911 C CA . ALA A 1 899 ? 30.255 -28.399 -28.681 1.00 92.56 899 ALA A CA 1
ATOM 6912 C C . ALA A 1 899 ? 28.738 -28.178 -28.593 1.00 92.56 899 ALA A C 1
ATOM 6914 O O . ALA A 1 899 ? 27.984 -29.042 -29.025 1.00 92.56 899 ALA A O 1
ATOM 6915 N N . GLU A 1 900 ? 28.312 -27.009 -28.105 1.00 94.44 900 GLU A N 1
ATOM 6916 C CA . GLU A 1 900 ? 26.910 -26.640 -27.895 1.00 94.44 900 GLU A CA 1
ATOM 6917 C C . GLU A 1 900 ? 26.488 -25.496 -28.837 1.00 94.44 900 GLU A C 1
ATOM 6919 O O . GLU A 1 900 ? 26.687 -24.318 -28.517 1.00 94.44 900 GLU A O 1
ATOM 6924 N N . PRO A 1 901 ? 25.886 -25.792 -30.009 1.00 93.69 901 PRO A N 1
ATOM 6925 C CA . PRO A 1 901 ? 25.484 -24.771 -30.978 1.00 93.69 901 PRO A CA 1
ATOM 6926 C C . PRO A 1 901 ? 24.472 -23.756 -30.439 1.00 93.69 901 PRO A C 1
ATOM 6928 O O . PRO A 1 901 ? 24.475 -22.614 -30.885 1.00 93.69 901 PRO A O 1
ATOM 6931 N N . ALA A 1 902 ? 23.638 -24.137 -29.465 1.00 94.44 902 ALA A N 1
ATOM 6932 C CA . ALA A 1 902 ? 22.654 -23.240 -28.851 1.00 94.44 902 ALA A CA 1
ATOM 6933 C C . ALA A 1 902 ? 23.300 -22.045 -28.116 1.00 94.44 902 ALA A C 1
ATOM 6935 O O . ALA A 1 902 ? 22.674 -20.997 -27.978 1.00 94.44 902 ALA A O 1
ATOM 6936 N N . LEU A 1 903 ? 24.572 -22.161 -27.707 1.00 94.25 903 LEU A N 1
ATOM 6937 C CA . LEU A 1 903 ? 25.346 -21.054 -27.135 1.00 94.25 903 LEU A CA 1
ATOM 6938 C C . LEU A 1 903 ? 25.820 -20.041 -28.188 1.00 94.25 903 LEU A C 1
ATOM 6940 O O . LEU A 1 903 ? 26.308 -18.973 -27.817 1.00 94.25 903 LEU A O 1
ATOM 6944 N N . ARG A 1 904 ? 25.709 -20.340 -29.490 1.00 94.62 904 ARG A N 1
ATOM 6945 C CA . ARG A 1 904 ? 26.181 -19.475 -30.585 1.00 94.62 904 ARG A CA 1
ATOM 6946 C C . ARG A 1 904 ? 25.170 -18.379 -30.926 1.00 94.62 904 ARG A C 1
ATOM 6948 O O . ARG A 1 904 ? 24.648 -18.301 -32.032 1.00 94.62 904 ARG A O 1
ATOM 6955 N N . THR A 1 905 ? 24.877 -17.546 -29.939 1.00 94.25 905 THR A N 1
ATOM 6956 C CA . THR A 1 905 ? 23.991 -16.382 -30.039 1.00 94.25 905 THR A CA 1
ATOM 6957 C C . THR A 1 905 ? 24.718 -15.141 -29.541 1.00 94.25 905 THR A C 1
ATOM 6959 O O . THR A 1 905 ? 25.565 -15.225 -28.653 1.00 94.25 905 THR A O 1
ATOM 6962 N N . THR A 1 906 ? 24.378 -13.974 -30.076 1.00 94.12 906 THR A N 1
ATOM 6963 C CA . THR A 1 906 ? 24.938 -12.701 -29.611 1.00 94.12 906 THR A CA 1
ATOM 6964 C C . THR A 1 906 ? 24.250 -12.180 -28.349 1.00 94.12 906 THR A C 1
ATOM 6966 O O . THR A 1 906 ? 24.785 -11.275 -27.717 1.00 94.12 906 THR A O 1
ATOM 6969 N N . ARG A 1 907 ? 23.105 -12.749 -27.939 1.00 92.56 907 ARG A N 1
ATOM 6970 C CA . ARG A 1 907 ? 22.261 -12.258 -26.828 1.00 92.56 907 ARG A CA 1
ATOM 6971 C C . ARG A 1 907 ? 22.567 -12.957 -25.500 1.00 92.56 907 ARG A C 1
ATOM 6973 O O . ARG A 1 907 ? 22.519 -14.186 -25.440 1.00 92.56 907 ARG A O 1
ATOM 6980 N N . THR A 1 908 ? 22.809 -12.196 -24.424 1.00 90.56 908 THR A N 1
ATOM 6981 C CA . THR A 1 908 ? 23.257 -12.749 -23.123 1.00 90.56 908 THR A CA 1
ATOM 6982 C C . THR A 1 908 ? 22.251 -13.704 -22.486 1.00 90.56 908 THR A C 1
ATOM 6984 O O . THR A 1 908 ? 22.616 -14.836 -22.185 1.00 90.56 908 THR A O 1
ATOM 6987 N N . ARG A 1 909 ? 20.984 -13.301 -22.316 1.00 87.69 909 ARG A N 1
ATOM 6988 C CA . ARG A 1 909 ? 19.971 -14.148 -21.654 1.00 87.69 909 ARG A CA 1
ATOM 6989 C C . ARG A 1 909 ? 19.667 -15.420 -22.447 1.00 87.69 909 ARG A C 1
ATOM 6991 O O . ARG A 1 909 ? 19.587 -16.498 -21.869 1.00 87.69 909 ARG A O 1
ATOM 6998 N N . ARG A 1 910 ? 19.609 -15.342 -23.785 1.00 91.25 910 ARG A N 1
ATOM 6999 C CA . ARG A 1 910 ? 19.470 -16.543 -24.635 1.00 91.25 910 ARG A CA 1
ATOM 7000 C C . ARG A 1 910 ? 20.645 -17.509 -24.464 1.00 91.25 910 ARG A C 1
ATOM 7002 O O . ARG A 1 910 ? 20.427 -18.714 -24.397 1.00 91.25 910 ARG A O 1
ATOM 7009 N N . ALA A 1 911 ? 21.873 -16.995 -24.378 1.00 92.94 911 ALA A N 1
ATOM 7010 C CA . ALA A 1 911 ? 23.050 -17.822 -24.119 1.00 92.94 911 ALA A CA 1
ATOM 7011 C C . ALA A 1 911 ? 23.054 -18.404 -22.694 1.00 92.94 911 ALA A C 1
ATOM 7013 O O . ALA A 1 911 ? 23.442 -19.557 -22.525 1.00 92.94 911 ALA A O 1
ATOM 7014 N N . LEU A 1 912 ? 22.583 -17.658 -21.689 1.00 92.19 912 LEU A N 1
ATOM 7015 C CA . LEU A 1 912 ? 22.416 -18.145 -20.315 1.00 92.19 912 LEU A CA 1
ATOM 7016 C C . LEU A 1 912 ? 21.386 -19.284 -20.242 1.00 92.19 912 LEU A C 1
ATOM 7018 O O . LEU A 1 912 ? 21.686 -20.344 -19.695 1.00 92.19 912 LEU A O 1
ATOM 7022 N N . GLY A 1 913 ? 20.221 -19.113 -20.875 1.00 91.31 913 GLY A N 1
ATOM 7023 C CA . GLY A 1 913 ? 19.198 -20.157 -20.974 1.00 91.31 913 GLY A CA 1
ATOM 7024 C C . GLY A 1 913 ? 19.702 -21.405 -21.707 1.00 91.31 913 GLY A C 1
ATOM 7025 O O . GLY A 1 913 ? 19.477 -22.525 -21.252 1.00 91.31 913 GLY A O 1
ATOM 7026 N N . ALA A 1 914 ? 20.463 -21.229 -22.793 1.00 94.81 914 ALA A N 1
ATOM 7027 C CA . ALA A 1 914 ? 21.109 -22.338 -23.494 1.00 94.81 914 ALA A CA 1
ATOM 7028 C C . ALA A 1 914 ? 22.176 -23.044 -22.633 1.00 94.81 914 ALA A C 1
ATOM 7030 O O . ALA A 1 914 ? 22.274 -24.269 -22.674 1.00 94.81 914 ALA A O 1
ATOM 7031 N N . ALA A 1 915 ? 22.944 -22.305 -21.827 1.00 95.00 915 ALA A N 1
ATOM 7032 C CA . ALA A 1 915 ? 23.917 -22.883 -20.901 1.00 95.00 915 ALA A CA 1
ATOM 7033 C C . ALA A 1 915 ? 23.241 -23.706 -19.795 1.00 95.00 915 ALA A C 1
ATOM 7035 O O . ALA A 1 915 ? 23.721 -24.792 -19.469 1.00 95.00 915 ALA A O 1
ATOM 7036 N N . CYS A 1 916 ? 22.119 -23.218 -19.260 1.00 94.25 916 CYS A N 1
ATOM 7037 C CA . CYS A 1 916 ? 21.309 -23.934 -18.277 1.00 94.25 916 CYS A CA 1
ATOM 7038 C C . CYS A 1 916 ? 20.714 -25.216 -18.876 1.00 94.25 916 CYS A C 1
ATOM 7040 O O . CYS A 1 916 ? 20.864 -26.293 -18.305 1.00 94.25 916 CYS A O 1
ATOM 7042 N N . ALA A 1 917 ? 20.112 -25.131 -20.068 1.00 93.19 917 ALA A N 1
ATOM 7043 C CA . ALA A 1 917 ? 19.545 -26.289 -20.764 1.00 93.19 917 ALA A CA 1
ATOM 7044 C C . ALA A 1 917 ? 20.597 -27.371 -21.082 1.00 93.19 917 ALA A C 1
ATOM 7046 O O . ALA A 1 917 ? 20.281 -28.559 -21.079 1.00 93.19 917 ALA A O 1
ATOM 7047 N N . ALA A 1 918 ? 21.848 -26.968 -21.322 1.00 93.44 918 ALA A N 1
ATOM 7048 C CA . ALA A 1 918 ? 22.981 -27.869 -21.530 1.00 93.44 918 ALA A CA 1
ATOM 7049 C C . ALA A 1 918 ? 23.628 -28.378 -20.219 1.00 93.44 918 ALA A C 1
ATOM 7051 O O . ALA A 1 918 ? 24.598 -29.133 -20.271 1.00 93.44 918 ALA A O 1
ATOM 7052 N N . GLY A 1 919 ? 23.132 -27.968 -19.044 1.00 91.88 919 GLY A N 1
ATOM 7053 C CA . GLY A 1 919 ? 23.674 -28.362 -17.737 1.00 91.88 919 GLY A CA 1
ATOM 7054 C C . GLY A 1 919 ? 25.062 -27.788 -17.424 1.00 91.88 919 GLY A C 1
ATOM 7055 O O . GLY A 1 919 ? 25.784 -28.340 -16.596 1.00 91.88 919 GLY A O 1
ATOM 7056 N N . LEU A 1 920 ? 25.463 -26.703 -18.096 1.00 92.12 920 LEU A N 1
ATOM 7057 C CA . LEU A 1 920 ? 26.752 -26.028 -17.882 1.00 92.12 920 LEU A CA 1
ATOM 7058 C C . LEU A 1 920 ? 26.735 -25.086 -16.669 1.00 92.12 920 LEU A C 1
ATOM 7060 O O . LEU A 1 920 ? 27.792 -24.678 -16.186 1.00 92.12 920 LEU A O 1
ATOM 7064 N N . ILE A 1 921 ? 25.538 -24.740 -16.200 1.00 92.44 921 ILE A N 1
ATOM 7065 C CA . ILE A 1 921 ? 25.254 -23.951 -15.003 1.00 92.44 921 ILE A CA 1
ATOM 7066 C C . ILE A 1 921 ? 24.001 -24.532 -14.333 1.00 92.44 921 ILE A C 1
ATOM 7068 O O . ILE A 1 921 ? 23.134 -25.067 -15.028 1.00 92.44 921 ILE A O 1
ATOM 7072 N N . ALA A 1 922 ? 23.926 -24.482 -13.001 1.00 90.19 922 ALA A N 1
ATOM 7073 C CA . ALA A 1 922 ? 22.757 -24.957 -12.266 1.00 90.19 922 ALA A CA 1
ATOM 7074 C C . ALA A 1 922 ? 21.543 -24.043 -12.506 1.00 90.19 922 ALA A C 1
ATOM 7076 O O . ALA A 1 922 ? 21.703 -22.850 -12.755 1.00 90.19 922 ALA A O 1
ATOM 7077 N N . GLU A 1 923 ? 20.334 -24.594 -12.398 1.00 81.62 923 GLU A N 1
ATOM 7078 C CA . GLU A 1 923 ? 19.082 -23.851 -12.609 1.00 81.62 923 GLU A CA 1
ATOM 7079 C C . GLU A 1 923 ? 18.922 -22.689 -11.614 1.00 81.62 923 GLU A C 1
ATOM 7081 O O . GLU A 1 923 ? 18.564 -21.586 -12.015 1.00 81.62 923 GLU A O 1
ATOM 7086 N N . GLU A 1 924 ? 19.293 -22.897 -10.346 1.00 78.94 924 GLU A N 1
ATOM 7087 C CA . GLU A 1 924 ? 19.284 -21.855 -9.305 1.00 78.94 924 GLU A CA 1
ATOM 7088 C C . GLU A 1 924 ? 20.277 -20.716 -9.607 1.00 78.94 924 GLU A C 1
ATOM 7090 O O . GLU A 1 924 ? 19.940 -19.538 -9.474 1.00 78.94 924 GLU A O 1
ATOM 7095 N N . ASP A 1 925 ? 21.486 -21.048 -10.072 1.00 82.94 925 ASP A N 1
ATOM 7096 C CA . ASP A 1 925 ? 22.504 -20.060 -10.452 1.00 82.94 925 ASP A CA 1
ATOM 7097 C C . ASP A 1 925 ? 22.093 -19.296 -11.718 1.00 82.94 925 ASP A C 1
ATOM 7099 O O . ASP A 1 925 ? 22.303 -18.088 -11.818 1.00 82.94 925 ASP A O 1
ATOM 7103 N N . ALA A 1 926 ? 21.492 -19.987 -12.691 1.00 81.44 926 ALA A N 1
ATOM 7104 C CA . ALA A 1 926 ? 20.983 -19.376 -13.911 1.00 81.44 926 ALA A CA 1
ATOM 7105 C C . ALA A 1 926 ? 19.828 -18.415 -13.609 1.00 81.44 926 ALA A C 1
ATOM 7107 O O . ALA A 1 926 ? 19.852 -17.294 -14.110 1.00 81.44 926 ALA A O 1
ATOM 7108 N N . ALA A 1 927 ? 18.880 -18.809 -12.752 1.00 75.88 927 ALA A N 1
ATOM 7109 C CA . ALA A 1 927 ? 17.808 -17.937 -12.278 1.00 75.88 927 ALA A CA 1
ATOM 7110 C C . ALA A 1 927 ? 18.367 -16.719 -11.530 1.00 75.88 927 ALA A C 1
ATOM 7112 O O . ALA A 1 927 ? 17.998 -15.591 -11.835 1.00 75.88 927 ALA A O 1
ATOM 7113 N N . THR A 1 928 ? 19.343 -16.920 -10.638 1.00 76.31 928 THR A N 1
ATOM 7114 C CA . THR A 1 928 ? 19.992 -15.825 -9.896 1.00 76.31 928 THR A CA 1
ATOM 7115 C C . THR A 1 928 ? 20.706 -14.846 -10.831 1.00 76.31 928 THR A C 1
ATOM 7117 O O . THR A 1 928 ? 20.592 -13.633 -10.666 1.00 76.31 928 THR A O 1
ATOM 7120 N N . LEU A 1 929 ? 21.446 -15.342 -11.829 1.00 78.69 929 LEU A N 1
ATOM 7121 C CA . LEU A 1 929 ? 22.119 -14.494 -12.816 1.00 78.69 929 LEU A CA 1
ATOM 7122 C C . LEU A 1 929 ? 21.125 -13.769 -13.725 1.00 78.69 929 LEU A C 1
ATOM 7124 O O . LEU A 1 929 ? 21.392 -12.636 -14.119 1.00 78.69 929 LEU A O 1
ATOM 7128 N N . ASP A 1 930 ? 20.005 -14.406 -14.055 1.00 75.19 930 ASP A N 1
ATOM 7129 C CA . ASP A 1 930 ? 18.953 -13.827 -14.884 1.00 75.19 930 ASP A CA 1
ATOM 7130 C C . ASP A 1 930 ? 18.197 -12.717 -14.142 1.00 75.19 930 ASP A C 1
ATOM 7132 O O . ASP A 1 930 ? 18.079 -11.600 -14.651 1.00 75.19 930 ASP A O 1
ATOM 7136 N N . GLU A 1 931 ? 17.803 -12.976 -12.894 1.00 67.44 931 GLU A N 1
ATOM 7137 C CA . GLU A 1 931 ? 17.223 -11.989 -11.984 1.00 67.44 931 GLU A CA 1
ATOM 7138 C C . GLU A 1 931 ? 18.199 -10.841 -11.720 1.00 67.44 931 GLU A C 1
ATOM 7140 O O . GLU A 1 931 ? 17.816 -9.679 -11.824 1.00 67.44 931 GLU A O 1
ATOM 7145 N N . ALA A 1 932 ? 19.479 -11.126 -11.455 1.00 64.94 932 ALA A N 1
ATOM 7146 C CA . ALA A 1 932 ? 20.498 -10.096 -11.264 1.00 64.94 932 ALA A CA 1
ATOM 7147 C C . ALA A 1 932 ? 20.729 -9.277 -12.542 1.00 64.94 932 ALA A C 1
ATOM 7149 O O . ALA A 1 932 ? 20.912 -8.062 -12.473 1.00 64.94 932 ALA A O 1
ATOM 7150 N N . TYR A 1 933 ? 20.706 -9.900 -13.721 1.00 65.62 933 TYR A N 1
ATOM 7151 C CA . TYR A 1 933 ? 20.837 -9.204 -14.999 1.00 65.62 933 TYR A CA 1
ATOM 7152 C C . TYR A 1 933 ? 19.622 -8.301 -15.281 1.00 65.62 933 TYR A C 1
ATOM 7154 O O . TYR A 1 933 ? 19.799 -7.142 -15.669 1.00 65.62 933 TYR A O 1
ATOM 7162 N N . ALA A 1 934 ? 18.401 -8.782 -15.026 1.00 62.19 934 ALA A N 1
ATOM 7163 C CA . ALA A 1 934 ? 17.164 -8.011 -15.161 1.00 62.19 934 ALA A CA 1
ATOM 7164 C C . ALA A 1 934 ? 17.089 -6.861 -14.138 1.00 62.19 934 ALA A C 1
ATOM 7166 O O . ALA A 1 934 ? 16.924 -5.696 -14.517 1.00 62.19 934 ALA A O 1
ATOM 7167 N N . ALA A 1 935 ? 17.316 -7.163 -12.857 1.00 54.34 935 ALA A N 1
ATOM 7168 C CA . ALA A 1 935 ? 17.286 -6.206 -11.758 1.00 54.34 935 ALA A CA 1
ATOM 7169 C C . ALA A 1 935 ? 18.381 -5.145 -11.893 1.00 54.34 935 ALA A C 1
ATOM 7171 O O . ALA A 1 935 ? 18.096 -3.967 -11.721 1.00 54.34 935 ALA A O 1
ATOM 7172 N N . ASN A 1 936 ? 19.617 -5.491 -12.272 1.00 51.66 936 ASN A N 1
ATOM 7173 C CA . ASN A 1 936 ? 20.679 -4.494 -12.444 1.00 51.66 936 ASN A CA 1
ATOM 7174 C C . ASN A 1 936 ? 20.455 -3.582 -13.655 1.00 51.66 936 ASN A C 1
ATOM 7176 O O . ASN A 1 936 ? 20.849 -2.413 -13.611 1.00 51.66 936 ASN A O 1
ATOM 7180 N N . ARG A 1 937 ? 19.803 -4.058 -14.727 1.00 52.34 937 ARG A N 1
ATOM 7181 C CA . ARG A 1 937 ? 19.458 -3.184 -15.859 1.00 52.34 937 ARG A CA 1
ATOM 7182 C C . ARG A 1 937 ? 18.306 -2.232 -15.516 1.00 52.34 937 ARG A C 1
ATOM 7184 O O . ARG A 1 937 ? 18.370 -1.069 -15.914 1.00 52.34 937 ARG A O 1
ATOM 7191 N N . ALA A 1 938 ? 17.323 -2.688 -14.737 1.00 49.31 938 ALA A N 1
ATOM 7192 C CA . ALA A 1 938 ? 16.241 -1.859 -14.200 1.00 49.31 938 ALA A CA 1
ATOM 7193 C C . ALA A 1 938 ? 16.745 -0.857 -13.131 1.00 49.31 938 ALA A C 1
ATOM 7195 O O . ALA A 1 938 ? 16.453 0.340 -13.201 1.00 49.31 938 ALA A O 1
ATOM 7196 N N . ASN A 1 939 ? 17.611 -1.303 -12.214 1.00 44.31 939 ASN A N 1
ATOM 7197 C CA . ASN A 1 939 ? 18.225 -0.504 -11.145 1.00 44.31 939 ASN A CA 1
ATOM 7198 C C . ASN A 1 939 ? 19.194 0.564 -11.675 1.00 44.31 939 ASN A C 1
ATOM 7200 O O . ASN A 1 939 ? 19.274 1.647 -11.101 1.00 44.31 939 ASN A O 1
ATOM 7204 N N . ALA A 1 940 ? 19.898 0.322 -12.789 1.00 38.00 940 ALA A N 1
ATOM 7205 C CA . ALA A 1 940 ? 20.734 1.339 -13.442 1.00 38.00 940 ALA A CA 1
ATOM 7206 C C . ALA A 1 940 ? 19.922 2.562 -13.916 1.00 38.00 940 ALA A C 1
ATOM 7208 O O . ALA A 1 940 ? 20.458 3.669 -13.999 1.00 38.00 940 ALA A O 1
ATOM 7209 N N . ALA A 1 941 ? 18.637 2.367 -14.221 1.00 41.44 941 ALA A N 1
ATOM 7210 C CA . ALA A 1 941 ? 17.721 3.433 -14.599 1.00 41.44 941 ALA A CA 1
ATOM 7211 C C . ALA A 1 941 ? 17.043 4.065 -13.367 1.00 41.44 941 ALA A C 1
ATOM 7213 O O . ALA A 1 941 ? 16.881 5.282 -13.332 1.00 41.44 941 ALA A O 1
ATOM 7214 N N . GLU A 1 942 ? 16.727 3.278 -12.333 1.00 41.09 942 GLU A N 1
ATOM 7215 C CA . GLU A 1 942 ? 16.086 3.743 -11.091 1.00 41.09 942 GLU A CA 1
ATOM 7216 C C . GLU A 1 942 ? 17.035 4.527 -10.169 1.00 41.09 942 GLU A C 1
ATOM 7218 O O . GLU A 1 942 ? 16.672 5.583 -9.654 1.00 41.09 942 GLU A O 1
ATOM 7223 N N . ALA A 1 943 ? 18.298 4.106 -10.050 1.00 36.91 943 ALA A N 1
ATOM 7224 C CA . ALA A 1 943 ? 19.318 4.807 -9.264 1.00 36.91 943 ALA A CA 1
ATOM 7225 C C . ALA A 1 943 ? 19.635 6.209 -9.826 1.00 36.91 943 ALA A C 1
ATOM 7227 O O . ALA A 1 943 ? 19.898 7.148 -9.073 1.00 36.91 943 ALA A O 1
ATOM 7228 N N . ALA A 1 944 ? 19.546 6.382 -11.150 1.00 36.44 944 ALA A N 1
ATOM 7229 C CA . ALA A 1 944 ? 19.655 7.688 -11.803 1.00 36.44 944 ALA A CA 1
ATOM 7230 C C . ALA A 1 944 ? 18.398 8.562 -11.602 1.00 36.44 944 ALA A C 1
ATOM 7232 O O . ALA A 1 944 ? 18.494 9.791 -11.650 1.00 36.44 944 ALA A O 1
ATOM 7233 N N . ARG A 1 945 ? 17.233 7.942 -11.360 1.00 44.81 945 ARG A N 1
ATOM 7234 C CA . ARG A 1 945 ? 15.948 8.612 -11.103 1.00 44.81 945 ARG A CA 1
ATOM 7235 C C . ARG A 1 945 ? 15.814 9.065 -9.644 1.00 44.81 945 ARG A C 1
ATOM 7237 O O . ARG A 1 945 ? 15.511 10.232 -9.415 1.00 44.81 945 ARG A O 1
ATOM 7244 N N . MET A 1 946 ? 16.132 8.216 -8.666 1.00 40.75 946 MET A N 1
ATOM 7245 C CA . MET A 1 946 ? 15.942 8.506 -7.233 1.00 40.75 946 MET A CA 1
ATOM 7246 C C . MET A 1 946 ? 16.851 9.629 -6.703 1.00 40.75 946 MET A C 1
ATOM 7248 O O . MET A 1 946 ? 16.399 10.492 -5.952 1.00 40.75 946 MET A O 1
ATOM 7252 N N . ALA A 1 947 ? 18.115 9.688 -7.137 1.00 36.53 947 ALA A N 1
ATOM 7253 C CA . ALA A 1 947 ? 19.045 10.745 -6.723 1.00 36.53 947 ALA A CA 1
ATOM 7254 C C . ALA A 1 947 ? 18.708 12.119 -7.340 1.00 36.53 947 ALA A C 1
ATOM 7256 O O . ALA A 1 947 ? 18.968 13.164 -6.742 1.00 36.53 947 ALA A O 1
ATOM 7257 N N . ALA A 1 948 ? 18.109 12.125 -8.535 1.00 36.59 948 ALA A N 1
ATOM 7258 C CA . ALA A 1 948 ? 17.652 13.340 -9.203 1.00 36.59 948 ALA A CA 1
ATOM 7259 C C . ALA A 1 948 ? 16.303 13.844 -8.657 1.00 36.59 948 ALA A C 1
ATOM 7261 O O . ALA A 1 948 ? 16.057 15.049 -8.692 1.00 36.59 948 ALA A O 1
ATOM 7262 N N . ALA A 1 949 ? 15.459 12.940 -8.146 1.00 41.03 949 ALA A N 1
ATOM 7263 C CA . ALA A 1 949 ? 14.105 13.234 -7.685 1.00 41.03 949 ALA A CA 1
ATOM 7264 C C . ALA A 1 949 ? 14.021 13.883 -6.289 1.00 41.03 949 ALA A C 1
ATOM 7266 O O . ALA A 1 949 ? 13.018 14.530 -5.999 1.00 41.03 949 ALA A O 1
ATOM 7267 N N . HIS A 1 950 ? 15.035 13.761 -5.418 1.00 35.00 950 HIS A N 1
ATOM 7268 C CA . HIS A 1 950 ? 14.849 14.142 -4.004 1.00 35.00 950 HIS A CA 1
ATOM 7269 C C . HIS A 1 950 ? 15.731 15.240 -3.415 1.00 35.00 950 HIS A C 1
ATOM 7271 O O . HIS A 1 950 ? 15.470 15.643 -2.290 1.00 35.00 950 HIS A O 1
ATOM 7277 N N . GLY A 1 951 ? 16.709 15.801 -4.131 1.00 41.31 951 GLY A N 1
ATOM 7278 C CA . GLY A 1 951 ? 17.417 17.009 -3.664 1.00 41.31 951 GLY A CA 1
ATOM 7279 C C . GLY A 1 951 ? 18.068 16.923 -2.265 1.00 41.31 951 GLY A C 1
ATOM 7280 O O . GLY A 1 951 ? 18.465 17.957 -1.722 1.00 41.31 951 GLY A O 1
ATOM 7281 N N . ASP A 1 952 ? 18.191 15.721 -1.694 1.00 40.84 952 ASP A N 1
ATOM 7282 C CA . ASP A 1 952 ? 18.552 15.467 -0.300 1.00 40.84 952 ASP A CA 1
ATOM 7283 C C . ASP A 1 952 ? 20.071 15.326 -0.155 1.00 40.84 952 ASP A C 1
ATOM 7285 O O . ASP A 1 952 ? 20.686 14.315 -0.505 1.00 40.84 952 ASP A O 1
ATOM 7289 N N . ARG A 1 953 ? 20.694 16.406 0.321 1.00 45.09 953 ARG A N 1
ATOM 7290 C CA . ARG A 1 953 ? 22.152 16.533 0.407 1.00 45.09 953 ARG A CA 1
ATOM 7291 C C . ARG A 1 953 ? 22.750 15.787 1.597 1.00 45.09 953 ARG A C 1
ATOM 7293 O O . ARG A 1 953 ? 23.938 15.486 1.544 1.00 45.09 953 ARG A O 1
ATOM 7300 N N . GLU A 1 954 ? 21.970 15.493 2.638 1.00 38.22 954 GLU A N 1
ATOM 7301 C CA . GLU A 1 954 ? 22.457 14.805 3.842 1.00 38.22 954 GLU A CA 1
ATOM 7302 C C . GLU A 1 954 ? 22.446 13.288 3.658 1.00 38.22 954 GLU A C 1
ATOM 7304 O O . GLU A 1 954 ? 23.462 12.650 3.933 1.00 38.22 954 GLU A O 1
ATOM 7309 N N . ARG A 1 955 ? 21.373 12.724 3.081 1.00 44.03 955 ARG A N 1
ATOM 7310 C CA . ARG A 1 955 ? 21.345 11.310 2.663 1.00 44.03 955 ARG A CA 1
ATOM 7311 C C . ARG A 1 955 ? 22.414 11.037 1.608 1.00 44.03 955 ARG A C 1
ATOM 7313 O O . ARG A 1 955 ? 23.173 10.087 1.747 1.00 44.03 955 ARG A O 1
ATOM 7320 N N . ALA A 1 956 ? 22.572 11.946 0.639 1.00 45.53 956 ALA A N 1
ATOM 7321 C CA . ALA A 1 956 ? 23.691 11.888 -0.290 1.00 45.53 956 ALA A CA 1
ATOM 7322 C C . ALA A 1 956 ? 25.033 11.917 0.458 1.00 45.53 956 ALA A C 1
ATOM 7324 O O . ALA A 1 956 ? 25.877 11.086 0.177 1.00 45.53 956 ALA A O 1
ATOM 7325 N N . ALA A 1 957 ? 25.261 12.827 1.411 1.00 41.31 957 ALA A N 1
ATOM 7326 C CA . ALA A 1 957 ? 26.532 12.906 2.140 1.00 41.31 957 ALA A CA 1
ATOM 7327 C C . ALA A 1 957 ? 26.844 11.654 2.986 1.00 41.31 957 ALA A C 1
ATOM 7329 O O . ALA A 1 957 ? 28.010 11.266 3.058 1.00 41.31 957 ALA A O 1
ATOM 7330 N N . ALA A 1 958 ? 25.833 11.015 3.584 1.00 41.53 958 ALA A N 1
ATOM 7331 C CA . ALA A 1 958 ? 25.970 9.742 4.295 1.00 41.53 958 ALA A CA 1
ATOM 7332 C C . ALA A 1 958 ? 26.239 8.571 3.329 1.00 41.53 958 ALA A C 1
ATOM 7334 O O . ALA A 1 958 ? 27.157 7.786 3.551 1.00 41.53 958 ALA A O 1
ATOM 7335 N N . ASP A 1 959 ? 25.532 8.507 2.199 1.00 45.12 959 ASP A N 1
ATOM 7336 C CA . ASP A 1 959 ? 25.777 7.509 1.152 1.00 45.12 959 ASP A CA 1
ATOM 7337 C C . ASP A 1 959 ? 27.154 7.723 0.481 1.00 45.12 959 ASP A C 1
ATOM 7339 O O . ASP A 1 959 ? 27.867 6.763 0.204 1.00 45.12 959 ASP A O 1
ATOM 7343 N N . TRP A 1 960 ? 27.605 8.974 0.310 1.00 44.31 960 TRP A N 1
ATOM 7344 C CA . TRP A 1 960 ? 28.947 9.343 -0.171 1.00 44.31 960 TRP A CA 1
ATOM 7345 C C . TRP A 1 960 ? 30.051 9.007 0.847 1.00 44.31 960 TRP A C 1
ATOM 7347 O O . TRP A 1 960 ? 31.160 8.668 0.432 1.00 44.31 960 TRP A O 1
ATOM 7357 N N . SER A 1 961 ? 29.790 9.097 2.160 1.00 42.38 961 SER A N 1
ATOM 7358 C CA . SER A 1 961 ? 30.755 8.723 3.211 1.00 42.38 961 SER A CA 1
ATOM 7359 C C . SER A 1 961 ? 30.861 7.201 3.396 1.00 42.38 961 SER A C 1
ATOM 7361 O O . SER A 1 961 ? 31.905 6.694 3.823 1.00 42.38 961 SER A O 1
ATOM 7363 N N . ILE A 1 962 ? 29.806 6.462 3.045 1.00 43.84 962 ILE A N 1
ATOM 7364 C CA . ILE A 1 962 ? 29.755 4.995 2.986 1.00 43.84 962 ILE A CA 1
ATOM 7365 C C . ILE A 1 962 ? 30.392 4.472 1.687 1.00 43.84 962 ILE A C 1
ATOM 7367 O O . ILE A 1 962 ? 31.163 3.519 1.742 1.00 43.84 962 ILE A O 1
ATOM 7371 N N . ALA A 1 963 ? 30.215 5.171 0.564 1.00 40.06 963 ALA A N 1
ATOM 7372 C CA . ALA A 1 963 ? 30.792 4.844 -0.745 1.00 40.06 963 ALA A CA 1
ATOM 7373 C C . ALA A 1 963 ? 32.306 5.144 -0.896 1.00 40.06 963 ALA A C 1
ATOM 7375 O O . ALA A 1 963 ? 32.856 5.051 -1.999 1.00 40.06 963 ALA A O 1
ATOM 7376 N N . VAL A 1 964 ? 33.015 5.537 0.174 1.00 43.00 964 VAL A N 1
ATOM 7377 C CA . VAL A 1 964 ? 34.460 5.833 0.106 1.00 43.00 964 VAL A CA 1
ATOM 7378 C C . VAL A 1 964 ? 35.246 4.530 -0.143 1.00 43.00 964 VAL A C 1
ATOM 7380 O O . VAL A 1 964 ? 35.113 3.599 0.649 1.00 43.00 964 VAL A O 1
ATOM 7383 N N . PRO A 1 965 ? 36.147 4.453 -1.152 1.00 40.06 965 PRO A N 1
ATOM 7384 C CA . PRO A 1 965 ? 36.849 3.216 -1.543 1.00 40.06 965 PRO A CA 1
ATOM 7385 C C . PRO A 1 965 ? 37.698 2.536 -0.456 1.00 40.06 965 PRO A C 1
ATOM 7387 O O . PRO A 1 965 ? 38.178 1.422 -0.653 1.00 40.06 965 PRO A O 1
ATOM 7390 N N . SER A 1 966 ? 37.950 3.218 0.664 1.00 49.38 966 SER A N 1
ATOM 7391 C CA . SER A 1 966 ? 38.669 2.674 1.820 1.00 49.38 966 SER A CA 1
ATOM 7392 C C . SER A 1 966 ? 37.805 1.774 2.709 1.00 49.38 966 SER A C 1
ATOM 7394 O O . SER A 1 966 ? 38.342 1.146 3.621 1.00 49.38 966 SER A O 1
ATOM 7396 N N . ARG A 1 967 ? 36.491 1.715 2.469 1.00 57.41 967 ARG A N 1
ATOM 7397 C CA . ARG A 1 967 ? 35.526 0.902 3.216 1.00 57.41 967 ARG A CA 1
ATOM 7398 C C . ARG A 1 967 ? 35.221 -0.369 2.426 1.00 57.41 967 ARG A C 1
ATOM 7400 O O . ARG A 1 967 ? 35.041 -0.318 1.213 1.00 57.41 967 ARG A O 1
ATOM 7407 N N . GLN A 1 968 ? 35.203 -1.520 3.091 1.00 69.69 968 GLN A N 1
ATOM 7408 C CA . GLN A 1 968 ? 34.973 -2.816 2.448 1.00 69.69 968 GLN A CA 1
ATOM 7409 C C . GLN A 1 968 ? 33.648 -3.390 2.941 1.00 69.69 968 GLN A C 1
ATOM 7411 O O . GLN A 1 968 ? 33.572 -3.789 4.092 1.00 69.69 968 GLN A O 1
ATOM 7416 N N . PHE A 1 969 ? 32.610 -3.456 2.108 1.00 69.38 969 PHE A N 1
ATOM 7417 C CA . PHE A 1 969 ? 31.325 -4.053 2.496 1.00 69.38 969 PHE A CA 1
ATOM 7418 C C . PHE A 1 969 ? 31.157 -5.469 1.922 1.00 69.38 969 PHE A C 1
ATOM 7420 O O . PHE A 1 969 ? 31.519 -5.723 0.774 1.00 69.38 969 PHE A O 1
ATOM 7427 N N . LEU A 1 970 ? 30.599 -6.389 2.717 1.00 67.62 970 LEU A N 1
ATOM 7428 C CA . LEU A 1 970 ? 30.106 -7.697 2.258 1.00 67.62 970 LEU A CA 1
ATOM 7429 C C . LEU A 1 970 ? 28.667 -7.603 1.741 1.00 67.62 970 LEU A C 1
ATOM 7431 O O . LEU A 1 970 ? 28.301 -8.329 0.825 1.00 67.62 970 LEU A O 1
ATOM 7435 N N . SER A 1 971 ? 27.856 -6.718 2.325 1.00 65.88 971 SER A N 1
ATOM 7436 C CA . SER A 1 971 ? 26.494 -6.413 1.875 1.00 65.88 971 SER A CA 1
ATOM 7437 C C . SER A 1 971 ? 26.053 -5.028 2.360 1.00 65.88 971 SER A C 1
ATOM 7439 O O . SER A 1 971 ? 26.535 -4.541 3.388 1.00 65.88 971 SER A O 1
ATOM 7441 N N . PHE A 1 972 ? 25.150 -4.391 1.613 1.00 63.62 972 PHE A N 1
ATOM 7442 C CA . PHE A 1 972 ? 24.557 -3.091 1.933 1.00 63.62 972 PHE A CA 1
ATOM 7443 C C . PHE A 1 972 ? 23.148 -2.988 1.324 1.00 63.62 972 PHE A C 1
ATOM 7445 O O . PHE A 1 972 ? 22.972 -3.256 0.138 1.00 63.62 972 PHE A O 1
ATOM 7452 N N . ASP A 1 973 ? 22.154 -2.590 2.122 1.00 61.41 973 ASP A N 1
ATOM 7453 C CA . ASP A 1 973 ? 20.792 -2.259 1.679 1.00 61.41 973 ASP A CA 1
ATOM 7454 C C . ASP A 1 973 ? 20.401 -0.894 2.256 1.00 61.41 973 ASP A C 1
ATOM 7456 O O . ASP A 1 973 ? 20.209 -0.745 3.463 1.00 61.41 973 ASP A O 1
ATOM 7460 N N . GLY A 1 974 ? 20.289 0.109 1.384 1.00 50.53 974 GLY A N 1
ATOM 7461 C CA . GLY A 1 974 ? 19.974 1.489 1.752 1.00 50.53 974 GLY A CA 1
ATOM 7462 C C . GLY A 1 974 ? 18.487 1.777 1.990 1.00 50.53 974 GLY A C 1
ATOM 7463 O O . GLY A 1 974 ? 18.137 2.926 2.265 1.00 50.53 974 GLY A O 1
ATOM 7464 N N . ARG A 1 975 ? 17.584 0.794 1.861 1.00 56.22 975 ARG A N 1
ATOM 7465 C CA . ARG A 1 975 ? 16.133 1.005 2.025 1.00 56.22 975 ARG A CA 1
ATOM 7466 C C . ARG A 1 975 ? 15.734 1.071 3.505 1.00 56.22 975 ARG A C 1
ATOM 7468 O O . ARG A 1 975 ? 16.241 0.330 4.344 1.00 56.22 975 ARG A O 1
ATOM 7475 N N . GLY A 1 976 ? 14.770 1.931 3.843 1.00 51.97 976 GLY A N 1
ATOM 7476 C CA . GLY A 1 976 ? 14.276 2.075 5.222 1.00 51.97 976 GLY A CA 1
ATOM 7477 C C . GLY A 1 976 ? 15.358 2.565 6.199 1.00 51.97 976 GLY A C 1
ATOM 7478 O O . GLY A 1 976 ? 16.090 3.502 5.882 1.00 51.97 976 GLY A O 1
ATOM 7479 N N . SER A 1 977 ? 15.464 1.935 7.381 1.00 54.50 977 SER A N 1
ATOM 7480 C CA . SER A 1 977 ? 16.547 2.176 8.364 1.00 54.50 977 SER A CA 1
ATOM 7481 C C . SER A 1 977 ? 17.917 1.640 7.917 1.00 54.50 977 SER A C 1
ATOM 7483 O O . SER A 1 977 ? 18.933 1.943 8.546 1.00 54.50 977 SER A O 1
ATOM 7485 N N . GLY A 1 978 ? 17.909 0.828 6.855 1.00 64.00 978 GLY A N 1
ATOM 7486 C CA . GLY A 1 978 ? 19.047 0.235 6.171 1.00 64.00 978 GLY A CA 1
ATOM 7487 C C . GLY A 1 978 ? 19.812 -0.855 6.929 1.00 64.00 978 GLY A C 1
ATOM 7488 O O . GLY A 1 978 ? 19.650 -1.043 8.136 1.00 64.00 978 GLY A O 1
ATOM 7489 N N . GLN A 1 979 ? 20.608 -1.615 6.178 1.00 77.69 979 GLN A N 1
ATOM 7490 C CA . GLN A 1 979 ? 21.423 -2.746 6.636 1.00 77.69 979 GLN A CA 1
ATOM 7491 C C . GLN A 1 979 ? 22.813 -2.666 6.003 1.00 77.69 979 GLN A C 1
ATOM 7493 O O . GLN A 1 979 ? 22.947 -2.260 4.849 1.00 77.69 979 GLN A O 1
ATOM 7498 N N . ALA A 1 980 ? 23.848 -3.054 6.745 1.00 78.56 980 ALA A N 1
ATOM 7499 C CA . ALA A 1 980 ? 25.225 -3.011 6.261 1.00 78.56 980 ALA A CA 1
ATOM 7500 C C . ALA A 1 980 ? 26.108 -4.046 6.956 1.00 78.56 980 ALA A C 1
ATOM 7502 O O . ALA A 1 980 ? 25.980 -4.291 8.156 1.00 78.56 980 ALA A O 1
ATOM 7503 N N . VAL A 1 981 ? 27.050 -4.611 6.205 1.00 85.00 981 VAL A N 1
ATOM 7504 C CA . VAL A 1 981 ? 28.108 -5.472 6.733 1.00 85.00 981 VAL A CA 1
ATOM 7505 C C . VAL A 1 981 ? 29.454 -4.964 6.226 1.00 85.00 981 VAL A C 1
ATOM 7507 O O . VAL A 1 981 ? 29.754 -5.144 5.051 1.00 85.00 981 VAL A O 1
ATOM 7510 N N . GLU A 1 982 ? 30.255 -4.326 7.083 1.00 87.69 982 GLU A N 1
ATOM 7511 C CA . GLU A 1 982 ? 31.575 -3.753 6.742 1.00 87.69 982 GLU A CA 1
ATOM 7512 C C . GLU A 1 982 ? 32.709 -4.589 7.342 1.00 87.69 982 GLU A C 1
ATOM 7514 O O . GLU A 1 982 ? 32.593 -5.115 8.445 1.00 87.69 982 GLU A O 1
ATOM 7519 N N . VAL A 1 983 ? 33.815 -4.696 6.619 1.00 88.56 983 VAL A N 1
ATOM 7520 C CA . VAL A 1 983 ? 35.001 -5.492 6.922 1.00 88.56 983 VAL A CA 1
ATOM 7521 C C . VAL A 1 983 ? 36.187 -4.563 7.135 1.00 88.56 983 VAL A C 1
ATOM 7523 O O . VAL A 1 983 ? 36.420 -3.622 6.377 1.00 88.56 983 VAL A O 1
ATOM 7526 N N . PHE A 1 984 ? 36.972 -4.879 8.154 1.00 90.31 984 PHE A N 1
ATOM 7527 C CA . PHE A 1 984 ? 38.207 -4.214 8.525 1.00 90.31 984 PHE A CA 1
ATOM 7528 C C . PHE A 1 984 ? 39.309 -5.281 8.555 1.00 90.31 984 PHE A C 1
ATOM 7530 O O . PHE A 1 984 ? 39.206 -6.260 9.291 1.00 90.31 984 PHE A O 1
ATOM 7537 N N . GLY A 1 985 ? 40.355 -5.117 7.742 1.00 84.44 985 GLY A N 1
ATOM 7538 C CA . GLY A 1 985 ? 41.415 -6.121 7.569 1.00 84.44 985 GLY A CA 1
ATOM 7539 C C . GLY A 1 985 ? 41.201 -7.054 6.368 1.00 84.44 985 GLY A C 1
ATOM 7540 O O . GLY A 1 985 ? 40.286 -6.869 5.572 1.00 84.44 985 GLY A O 1
ATOM 7541 N N . ASP A 1 986 ? 42.084 -8.041 6.199 1.00 85.69 986 ASP A N 1
ATOM 7542 C CA . ASP A 1 986 ? 42.048 -8.989 5.073 1.00 85.69 986 ASP A CA 1
ATOM 7543 C C . ASP A 1 986 ? 41.260 -10.245 5.452 1.00 85.69 986 ASP A C 1
ATOM 7545 O O . ASP A 1 986 ? 41.814 -11.205 5.990 1.00 85.69 986 ASP A O 1
ATOM 7549 N N . LEU A 1 987 ? 39.954 -10.222 5.179 1.00 86.81 987 LEU A N 1
ATOM 7550 C CA . LEU A 1 987 ? 39.055 -11.312 5.548 1.00 86.81 987 LEU A CA 1
ATOM 7551 C C . LEU A 1 987 ? 39.392 -12.634 4.848 1.00 86.81 987 LEU A C 1
ATOM 7553 O O . LEU A 1 987 ? 39.304 -13.684 5.473 1.00 86.81 987 LEU A O 1
ATOM 7557 N N . ALA A 1 988 ? 39.813 -12.597 3.581 1.00 80.06 988 ALA A N 1
ATOM 7558 C CA . ALA A 1 988 ? 40.034 -13.804 2.779 1.00 80.06 988 ALA A CA 1
ATOM 7559 C C . ALA A 1 988 ? 41.194 -14.669 3.300 1.00 80.06 988 ALA A C 1
ATOM 7561 O O . ALA A 1 988 ? 41.248 -15.867 3.030 1.00 80.06 988 ALA A O 1
ATOM 7562 N N . HIS A 1 989 ? 42.119 -14.065 4.047 1.00 83.50 989 HIS A N 1
ATOM 7563 C CA . HIS A 1 989 ? 43.257 -14.755 4.650 1.00 83.50 989 HIS A CA 1
ATOM 7564 C C . HIS A 1 989 ? 43.250 -14.681 6.179 1.00 83.50 989 HIS A C 1
ATOM 7566 O O . HIS A 1 989 ? 44.291 -14.910 6.798 1.00 83.50 989 HIS A O 1
ATOM 7572 N N . ALA A 1 990 ? 42.125 -14.310 6.789 1.00 86.81 990 ALA A N 1
ATOM 7573 C CA . ALA A 1 990 ? 42.029 -14.165 8.230 1.00 86.81 990 ALA A CA 1
ATOM 7574 C C . ALA A 1 990 ? 42.023 -15.538 8.923 1.00 86.81 990 ALA A C 1
ATOM 7576 O O . ALA A 1 990 ? 41.170 -16.383 8.675 1.00 86.81 990 ALA A O 1
ATOM 7577 N N . GLU A 1 991 ? 42.954 -15.735 9.852 1.00 91.19 991 GLU A N 1
ATOM 7578 C CA . GLU A 1 991 ? 42.986 -16.867 10.785 1.00 91.19 991 GLU A CA 1
ATOM 7579 C C . GLU A 1 991 ? 42.090 -16.618 12.015 1.00 91.19 991 GLU A C 1
ATOM 7581 O O . GLU A 1 991 ? 41.749 -17.548 12.762 1.00 91.19 991 GLU A O 1
ATOM 7586 N N . ARG A 1 992 ? 41.737 -15.346 12.248 1.00 92.81 992 ARG A N 1
ATOM 7587 C CA . ARG A 1 992 ? 40.853 -14.856 13.312 1.00 92.81 992 ARG A CA 1
ATOM 7588 C C . ARG A 1 992 ? 39.862 -13.848 12.741 1.00 92.81 992 ARG A C 1
ATOM 7590 O O . ARG A 1 992 ? 40.268 -12.889 12.092 1.00 92.81 992 ARG A O 1
ATOM 7597 N N . VAL A 1 993 ? 38.576 -14.024 13.017 1.00 95.75 993 VAL A N 1
ATOM 7598 C CA . VAL A 1 993 ? 37.528 -13.086 12.604 1.00 95.75 993 VAL A CA 1
ATOM 7599 C C . VAL A 1 993 ? 36.696 -12.678 13.809 1.00 95.75 993 VAL A C 1
ATOM 7601 O O . VAL A 1 993 ? 36.123 -13.530 14.483 1.00 95.75 993 VAL A O 1
ATOM 7604 N N . ALA A 1 994 ? 36.599 -11.379 14.074 1.00 96.31 994 ALA A N 1
ATOM 7605 C CA . ALA A 1 994 ? 35.675 -10.838 15.064 1.00 96.31 994 ALA A CA 1
ATOM 7606 C C . ALA A 1 994 ? 34.438 -10.284 14.357 1.00 96.31 994 ALA A C 1
ATOM 7608 O O . ALA A 1 994 ? 34.579 -9.443 13.478 1.00 96.31 994 ALA A O 1
ATOM 7609 N N . VAL A 1 995 ? 33.233 -10.704 14.737 1.00 96.94 995 VAL A N 1
ATOM 7610 C CA . VAL A 1 995 ? 31.983 -10.128 14.217 1.00 96.94 995 VAL A CA 1
ATOM 7611 C C . VAL A 1 995 ? 31.324 -9.314 15.321 1.00 96.94 995 VAL A C 1
ATOM 7613 O O . VAL A 1 995 ? 30.921 -9.868 16.342 1.00 96.94 995 VAL A O 1
ATOM 7616 N N . LEU A 1 996 ? 31.212 -8.003 15.126 1.00 96.31 996 LEU A N 1
ATOM 7617 C CA . LEU A 1 996 ? 30.493 -7.105 16.019 1.00 96.31 996 LEU A CA 1
ATOM 7618 C C . LEU A 1 996 ? 29.013 -7.128 15.655 1.00 96.31 996 LEU A C 1
ATOM 7620 O O . LEU A 1 996 ? 28.645 -6.871 14.507 1.00 96.31 996 LEU A O 1
ATOM 7624 N N . VAL A 1 997 ? 28.173 -7.383 16.654 1.00 95.81 997 VAL A N 1
ATOM 7625 C CA . VAL A 1 997 ? 26.713 -7.349 16.537 1.00 95.81 997 VAL A CA 1
ATOM 7626 C C . VAL A 1 997 ? 26.192 -6.170 17.367 1.00 95.81 997 VAL A C 1
ATOM 7628 O O . VAL A 1 997 ? 26.410 -6.153 18.585 1.00 95.81 997 VAL A O 1
ATOM 7631 N N . PRO A 1 998 ? 25.538 -5.172 16.741 1.00 93.19 998 PRO A N 1
ATOM 7632 C CA . PRO A 1 998 ? 25.165 -3.929 17.397 1.00 93.19 998 PRO A CA 1
ATOM 7633 C C . PRO A 1 998 ? 23.982 -4.108 18.344 1.00 93.19 998 PRO A C 1
ATOM 7635 O O . PRO A 1 998 ? 23.160 -5.015 18.181 1.00 93.19 998 PRO A O 1
ATOM 7638 N N . GLY A 1 999 ? 23.887 -3.185 19.299 1.00 85.88 999 GLY A N 1
ATOM 7639 C CA . GLY A 1 999 ? 22.743 -3.003 20.182 1.00 85.88 999 GLY A CA 1
ATOM 7640 C C . GLY A 1 999 ? 21.625 -2.149 19.582 1.00 85.88 999 GLY A C 1
ATOM 7641 O O . GLY A 1 999 ? 21.512 -1.982 18.369 1.00 85.88 999 GLY A O 1
ATOM 7642 N N . SER A 1 1000 ? 20.790 -1.590 20.458 1.00 82.62 1000 SER A N 1
ATOM 7643 C CA . SER A 1 1000 ? 19.695 -0.691 20.087 1.00 82.62 1000 SER A CA 1
ATOM 7644 C C . SER A 1 1000 ? 20.174 0.622 19.445 1.00 82.62 1000 SER A C 1
ATOM 7646 O O . SER A 1 1000 ? 21.340 0.995 19.547 1.00 82.62 1000 SER A O 1
ATOM 7648 N N . ASP A 1 1001 ? 19.263 1.320 18.758 1.00 79.69 1001 ASP A N 1
ATOM 7649 C CA . ASP A 1 1001 ? 19.487 2.595 18.045 1.00 79.69 1001 ASP A CA 1
ATOM 7650 C C . ASP A 1 1001 ? 20.557 2.574 16.934 1.00 79.69 1001 ASP A C 1
ATOM 7652 O O . ASP A 1 1001 ? 20.949 3.635 16.450 1.00 79.69 1001 ASP A O 1
ATOM 7656 N N . THR A 1 1002 ? 21.015 1.399 16.486 1.00 82.38 1002 THR A N 1
ATOM 7657 C CA . THR A 1 1002 ? 21.964 1.298 15.365 1.00 82.38 1002 THR A CA 1
ATOM 7658 C C . THR A 1 1002 ? 21.225 1.177 14.028 1.00 82.38 1002 THR A C 1
ATOM 7660 O O . THR A 1 1002 ? 20.550 0.187 13.763 1.00 82.38 1002 THR A O 1
ATOM 7663 N N . THR A 1 1003 ? 21.370 2.190 13.177 1.00 82.81 1003 THR A N 1
ATOM 7664 C CA . THR A 1 1003 ? 20.835 2.288 11.805 1.00 82.81 1003 THR A CA 1
ATOM 7665 C C . THR A 1 1003 ? 21.931 2.776 10.849 1.00 82.81 1003 THR A C 1
ATOM 7667 O O . THR A 1 1003 ? 23.025 3.117 11.313 1.00 82.81 1003 THR A O 1
ATOM 7670 N N . LEU A 1 1004 ? 21.661 2.860 9.537 1.00 69.88 1004 LEU A N 1
ATOM 7671 C CA . LEU A 1 1004 ? 22.606 3.494 8.601 1.00 69.88 1004 LEU A CA 1
ATOM 7672 C C . LEU A 1 1004 ? 22.902 4.958 8.964 1.00 69.88 1004 LEU A C 1
ATOM 7674 O O . LEU A 1 1004 ? 24.050 5.386 8.868 1.00 69.88 1004 LEU A O 1
ATOM 7678 N N . ASP A 1 1005 ? 21.912 5.685 9.489 1.00 68.50 1005 ASP A N 1
ATOM 7679 C CA . ASP A 1 1005 ? 22.059 7.091 9.893 1.00 68.50 1005 ASP A CA 1
ATOM 7680 C C . ASP A 1 1005 ? 22.997 7.265 11.111 1.00 68.50 1005 ASP A C 1
ATOM 7682 O O . ASP A 1 1005 ? 23.531 8.345 11.359 1.00 68.50 10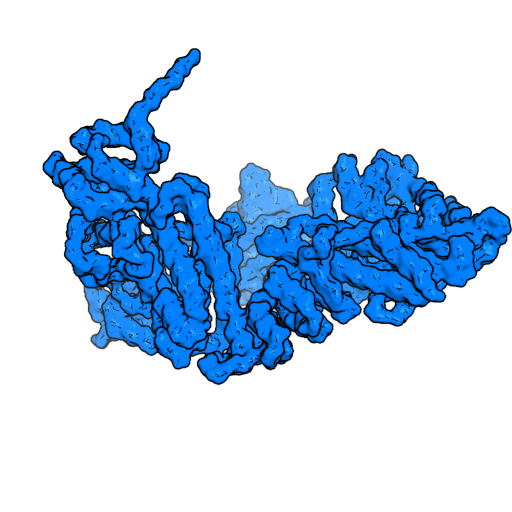05 ASP A O 1
ATOM 7686 N N . THR A 1 1006 ? 23.232 6.197 11.882 1.00 76.75 1006 THR A N 1
ATOM 7687 C CA . THR A 1 1006 ? 24.135 6.180 13.049 1.00 76.75 1006 THR A CA 1
ATOM 7688 C C . THR A 1 1006 ? 25.363 5.283 12.842 1.00 76.75 1006 THR A C 1
ATOM 7690 O O . THR A 1 1006 ? 26.089 5.001 13.800 1.00 76.75 1006 THR A O 1
ATOM 7693 N N . TRP A 1 1007 ? 25.589 4.801 11.616 1.00 81.94 1007 TRP A N 1
ATOM 7694 C CA . TRP A 1 1007 ? 26.553 3.744 11.292 1.00 81.94 1007 TRP A CA 1
ATOM 7695 C C . TRP A 1 1007 ? 27.993 4.083 11.689 1.00 81.94 1007 TRP A C 1
ATOM 7697 O O . TRP A 1 1007 ? 28.713 3.230 12.209 1.00 81.94 1007 TRP A O 1
ATOM 7707 N N . ASP A 1 1008 ? 28.404 5.344 11.542 1.00 78.56 1008 ASP A N 1
ATOM 7708 C CA . ASP A 1 1008 ? 29.773 5.775 11.847 1.00 78.56 1008 ASP A CA 1
ATOM 7709 C C . ASP A 1 1008 ? 30.156 5.578 13.323 1.00 78.56 1008 ASP A C 1
ATOM 7711 O O . ASP A 1 1008 ? 31.316 5.290 13.629 1.00 78.56 1008 ASP A O 1
ATOM 7715 N N . ARG A 1 1009 ? 29.184 5.645 14.246 1.00 78.94 1009 ARG A N 1
ATOM 7716 C CA . ARG A 1 1009 ? 29.413 5.348 15.669 1.00 78.94 1009 ARG A CA 1
ATOM 7717 C C . ARG A 1 1009 ? 29.749 3.874 15.881 1.00 78.94 1009 ARG A C 1
ATOM 7719 O O . ARG A 1 1009 ? 30.652 3.552 16.647 1.00 78.94 1009 ARG A O 1
ATOM 7726 N N . PHE A 1 1010 ? 29.036 2.988 15.195 1.00 86.19 1010 PHE A N 1
ATOM 7727 C CA . PHE A 1 1010 ? 29.257 1.548 15.280 1.00 86.19 1010 PHE A CA 1
ATOM 7728 C C . PHE A 1 1010 ? 30.567 1.139 14.585 1.00 86.19 1010 PHE A C 1
ATOM 7730 O O . PHE A 1 1010 ? 31.368 0.386 15.142 1.00 86.19 1010 PHE A O 1
ATOM 7737 N N . ARG A 1 1011 ? 30.862 1.744 13.429 1.00 87.50 1011 ARG A N 1
ATOM 7738 C CA . ARG A 1 1011 ? 32.142 1.612 12.719 1.00 87.50 1011 ARG A CA 1
ATOM 7739 C C . ARG A 1 1011 ? 33.347 2.038 13.555 1.00 87.50 1011 ARG A C 1
ATOM 7741 O O . ARG A 1 1011 ? 34.396 1.398 13.468 1.00 87.50 1011 ARG A O 1
ATOM 7748 N N . ALA A 1 1012 ? 33.230 3.106 14.344 1.00 88.50 1012 ALA A N 1
ATOM 7749 C CA . ALA A 1 1012 ? 34.320 3.558 15.205 1.00 88.50 1012 ALA A CA 1
ATOM 7750 C C . ALA A 1 1012 ? 34.764 2.457 16.186 1.00 88.50 1012 ALA A C 1
ATOM 7752 O O . ALA A 1 1012 ? 35.963 2.277 16.389 1.00 88.50 1012 ALA A O 1
ATOM 7753 N N . GLY A 1 1013 ? 33.822 1.662 16.710 1.00 88.75 1013 GLY A N 1
ATOM 7754 C CA . GLY A 1 1013 ? 34.132 0.516 17.570 1.00 88.75 1013 GLY A CA 1
ATOM 7755 C C . GLY A 1 1013 ? 34.838 -0.630 16.836 1.00 88.75 1013 GLY A C 1
ATOM 7756 O O . GLY A 1 1013 ? 35.813 -1.179 17.344 1.00 88.75 1013 GLY A O 1
ATOM 7757 N N . ALA A 1 1014 ? 34.406 -0.949 15.611 1.00 91.44 1014 ALA A N 1
ATOM 7758 C CA . ALA A 1 1014 ? 35.061 -1.961 14.776 1.00 91.44 1014 ALA A CA 1
ATOM 7759 C C . ALA A 1 1014 ? 36.490 -1.553 14.375 1.00 91.44 1014 ALA A C 1
ATOM 7761 O O . ALA A 1 1014 ? 37.402 -2.379 14.385 1.00 91.44 1014 ALA A O 1
ATOM 7762 N N . THR A 1 1015 ? 36.688 -0.264 14.083 1.00 92.12 1015 THR A N 1
ATOM 7763 C CA . THR A 1 1015 ? 38.005 0.313 13.769 1.00 92.12 1015 THR A CA 1
ATOM 7764 C C . THR A 1 1015 ? 38.931 0.230 14.981 1.00 92.12 1015 THR A C 1
ATOM 7766 O O . THR A 1 1015 ? 40.035 -0.287 14.865 1.00 92.12 1015 THR A O 1
ATOM 7769 N N . ALA A 1 1016 ? 38.456 0.651 16.158 1.00 92.00 1016 ALA A N 1
ATOM 7770 C CA . ALA A 1 1016 ? 39.232 0.602 17.394 1.00 92.00 1016 ALA A CA 1
ATOM 7771 C C . ALA A 1 1016 ? 39.662 -0.828 17.761 1.00 92.00 1016 ALA A C 1
ATOM 7773 O O . ALA A 1 1016 ? 40.800 -1.040 18.169 1.00 92.00 1016 ALA A O 1
ATOM 7774 N N . LEU A 1 1017 ? 38.785 -1.820 17.568 1.00 93.31 1017 LEU A N 1
ATOM 7775 C CA . LEU A 1 1017 ? 39.147 -3.223 17.773 1.00 93.31 1017 LEU A CA 1
ATOM 7776 C C . LEU A 1 1017 ? 40.201 -3.698 16.775 1.00 93.31 1017 LEU A C 1
ATOM 7778 O O . LEU A 1 1017 ? 41.136 -4.380 17.183 1.00 93.31 1017 LEU A O 1
ATOM 7782 N N . MET A 1 1018 ? 40.058 -3.346 15.493 1.00 93.12 1018 MET A N 1
ATOM 7783 C CA . MET A 1 1018 ? 41.035 -3.702 14.463 1.00 93.12 1018 MET A CA 1
ATOM 7784 C C . MET A 1 1018 ? 42.416 -3.099 14.765 1.00 93.12 1018 MET A C 1
ATOM 7786 O O . MET A 1 1018 ? 43.435 -3.776 14.615 1.00 93.12 1018 MET A O 1
ATOM 7790 N N . ASP A 1 1019 ? 42.450 -1.852 15.231 1.00 89.69 1019 ASP A N 1
ATOM 7791 C CA . ASP A 1 1019 ? 43.682 -1.174 15.629 1.00 89.69 1019 ASP A CA 1
ATOM 7792 C C . ASP A 1 1019 ? 44.321 -1.848 16.855 1.00 89.69 1019 ASP A C 1
ATOM 7794 O O . ASP A 1 1019 ? 45.529 -2.092 16.860 1.00 89.69 1019 ASP A O 1
ATOM 7798 N N . GLU A 1 1020 ? 43.524 -2.231 17.858 1.00 89.81 1020 GLU A N 1
ATOM 7799 C CA . GLU A 1 1020 ? 44.020 -2.885 19.076 1.00 89.81 1020 GLU A CA 1
ATOM 7800 C C . GLU A 1 1020 ? 44.583 -4.289 18.793 1.00 89.81 1020 GLU A C 1
ATOM 7802 O O . GLU A 1 1020 ? 45.696 -4.614 19.215 1.00 89.81 1020 GLU A O 1
ATOM 7807 N N . VAL A 1 1021 ? 43.887 -5.117 18.000 1.00 87.88 1021 VAL A N 1
ATOM 7808 C CA . VAL A 1 1021 ? 44.413 -6.443 17.606 1.00 87.88 1021 VAL A CA 1
ATOM 7809 C C . VAL A 1 1021 ? 45.657 -6.328 16.718 1.00 87.88 1021 VAL A C 1
ATOM 7811 O O . VAL A 1 1021 ? 46.513 -7.214 16.736 1.00 87.88 1021 VAL A O 1
ATOM 7814 N N . ALA A 1 1022 ? 45.803 -5.231 15.966 1.00 82.19 1022 ALA A N 1
ATOM 7815 C CA . ALA A 1 1022 ? 47.007 -4.948 15.189 1.00 82.19 1022 ALA A CA 1
ATOM 7816 C C . ALA A 1 1022 ? 48.181 -4.451 16.062 1.00 82.19 1022 ALA A C 1
ATOM 7818 O O . ALA A 1 1022 ? 49.348 -4.734 15.743 1.00 82.19 1022 ALA A O 1
ATOM 7819 N N . ALA A 1 1023 ? 47.889 -3.737 17.155 1.00 77.19 1023 ALA A N 1
ATOM 7820 C CA . ALA A 1 1023 ? 48.861 -3.146 18.075 1.00 77.19 1023 ALA A CA 1
ATOM 7821 C C . ALA A 1 1023 ? 49.373 -4.117 19.155 1.00 77.19 1023 ALA A C 1
ATOM 7823 O O . ALA A 1 1023 ? 50.548 -4.043 19.521 1.00 77.19 1023 ALA A O 1
ATOM 7824 N N . GLY A 1 1024 ? 48.533 -5.044 19.631 1.00 63.44 1024 GLY A N 1
ATOM 7825 C CA . GLY A 1 1024 ? 48.752 -5.921 20.793 1.00 63.44 1024 GLY A CA 1
ATOM 7826 C C . GLY A 1 1024 ? 49.823 -7.009 20.640 1.00 63.44 1024 GLY A C 1
ATOM 7827 O O . GLY A 1 1024 ? 49.567 -8.184 20.873 1.00 63.44 1024 GLY A O 1
ATOM 7828 N N . SER A 1 1025 ? 51.042 -6.656 20.237 1.00 51.72 1025 SER A N 1
ATOM 7829 C CA . SER A 1 1025 ? 52.120 -7.618 19.999 1.00 51.72 1025 SER A CA 1
ATOM 7830 C C . SER A 1 1025 ? 53.247 -7.540 21.001 1.00 51.72 1025 SER A C 1
ATOM 7832 O O . SER A 1 1025 ? 53.921 -6.522 21.134 1.00 51.72 1025 SER A O 1
ATOM 7834 N N . ARG A 1 1026 ? 53.536 -8.692 21.604 1.00 52.88 1026 ARG A N 1
ATOM 7835 C CA . ARG A 1 1026 ? 54.849 -8.978 22.174 1.00 52.88 1026 ARG A CA 1
ATOM 7836 C C . ARG A 1 1026 ? 55.821 -9.352 21.056 1.00 52.88 1026 ARG A C 1
ATOM 7838 O O . ARG A 1 1026 ? 55.468 -10.071 20.121 1.00 52.88 1026 ARG A O 1
ATOM 7845 N N . GLU A 1 1027 ? 57.042 -8.842 21.151 1.00 45.34 1027 GLU A N 1
ATOM 7846 C CA . GLU A 1 1027 ? 58.135 -9.147 20.229 1.00 45.34 1027 GLU A CA 1
ATOM 7847 C C . GLU A 1 1027 ? 58.363 -10.669 20.133 1.00 45.34 1027 GLU A C 1
ATOM 7849 O O . GLU A 1 1027 ? 58.667 -11.321 21.131 1.00 45.34 1027 GLU A O 1
ATOM 7854 N N . GLY A 1 1028 ? 58.230 -11.239 18.927 1.00 51.34 1028 GLY A N 1
ATOM 7855 C CA . GLY A 1 1028 ? 58.779 -12.562 18.590 1.00 51.34 1028 GLY A CA 1
ATOM 7856 C C . GLY A 1 1028 ? 57.813 -13.707 18.237 1.00 51.34 1028 GLY A C 1
ATOM 7857 O O . GLY A 1 1028 ? 58.309 -14.766 17.859 1.00 51.34 1028 GLY A O 1
ATOM 7858 N N . ALA A 1 1029 ? 56.483 -13.549 18.297 1.00 55.03 1029 ALA A N 1
ATOM 7859 C CA . ALA A 1 1029 ? 55.525 -14.606 17.912 1.00 55.03 1029 ALA A CA 1
ATOM 7860 C C . ALA A 1 1029 ? 54.868 -14.366 16.532 1.00 55.03 1029 ALA A C 1
ATOM 7862 O O . ALA A 1 1029 ? 54.642 -13.224 16.130 1.00 55.03 1029 ALA A O 1
ATOM 7863 N N . HIS A 1 1030 ? 54.553 -15.447 15.801 1.00 58.56 1030 HIS A N 1
ATOM 7864 C CA . HIS A 1 1030 ? 53.804 -15.398 14.536 1.00 58.56 1030 HIS A CA 1
ATOM 7865 C C . HIS A 1 1030 ? 52.395 -14.839 14.792 1.00 58.56 1030 HIS A C 1
ATOM 7867 O O . HIS A 1 1030 ? 51.634 -15.435 15.552 1.00 58.56 1030 HIS A O 1
ATOM 7873 N N . ARG A 1 1031 ? 52.065 -13.680 14.203 1.00 67.69 1031 ARG A N 1
ATOM 7874 C CA . ARG A 1 1031 ? 50.759 -13.027 14.387 1.00 67.69 1031 ARG A CA 1
ATOM 7875 C C . ARG A 1 1031 ? 49.703 -13.694 13.501 1.00 67.69 1031 ARG A C 1
ATOM 7877 O O . ARG A 1 1031 ? 49.913 -13.711 12.285 1.00 67.69 1031 ARG A O 1
ATOM 7884 N N . PRO A 1 1032 ? 48.568 -14.156 14.053 1.00 75.62 1032 PRO A N 1
ATOM 7885 C CA . PRO A 1 1032 ? 47.467 -14.622 13.228 1.00 75.62 1032 PRO A CA 1
ATOM 7886 C C . PRO A 1 1032 ? 46.847 -13.435 12.485 1.00 75.62 1032 PRO A C 1
ATOM 7888 O O . PRO A 1 1032 ? 46.595 -12.373 13.067 1.00 75.62 1032 PRO A O 1
ATOM 7891 N N . ARG A 1 1033 ? 46.594 -13.597 11.186 1.00 87.69 1033 ARG A N 1
ATOM 7892 C CA . ARG A 1 1033 ? 45.893 -12.572 10.397 1.00 87.69 1033 ARG A CA 1
ATOM 7893 C C . ARG A 1 1033 ? 44.481 -12.398 10.947 1.00 87.69 1033 ARG A C 1
ATOM 7895 O O . ARG A 1 1033 ? 43.743 -13.374 11.046 1.00 87.69 1033 ARG A O 1
ATOM 7902 N N . THR A 1 1034 ? 44.121 -11.174 11.318 1.00 90.69 1034 THR A N 1
ATOM 7903 C CA . THR A 1 1034 ? 42.829 -10.878 11.948 1.00 90.69 1034 THR A CA 1
ATOM 7904 C C . THR A 1 1034 ? 42.003 -9.953 11.063 1.00 90.69 1034 THR A C 1
ATOM 7906 O O . THR A 1 1034 ? 42.548 -9.014 10.482 1.00 90.69 1034 THR A O 1
ATOM 7909 N N . ALA A 1 1035 ? 40.702 -10.219 10.971 1.00 93.25 1035 ALA A N 1
ATOM 7910 C CA . ALA A 1 1035 ? 39.720 -9.319 10.381 1.00 93.25 1035 ALA A CA 1
ATOM 7911 C C . ALA A 1 1035 ? 38.595 -9.031 11.383 1.00 93.25 1035 ALA A C 1
ATOM 7913 O O . ALA A 1 1035 ? 38.211 -9.892 12.176 1.00 93.25 1035 ALA A O 1
ATOM 7914 N N . VAL A 1 1036 ? 38.053 -7.820 11.339 1.00 95.31 1036 VAL A N 1
ATOM 7915 C CA . VAL A 1 1036 ? 36.886 -7.406 12.118 1.00 95.31 1036 VAL A CA 1
ATOM 7916 C C . VAL A 1 1036 ? 35.739 -7.136 11.152 1.00 95.31 1036 VAL A C 1
ATOM 7918 O O . VAL A 1 1036 ? 35.935 -6.523 10.110 1.00 95.31 1036 VAL A O 1
ATOM 7921 N N . VAL A 1 1037 ? 34.537 -7.595 11.477 1.00 95.00 1037 VAL A N 1
ATOM 7922 C CA . VAL A 1 1037 ? 33.324 -7.402 10.686 1.00 95.00 1037 VAL A CA 1
ATOM 7923 C C . VAL A 1 1037 ? 32.292 -6.677 11.538 1.00 95.00 1037 VAL A C 1
ATOM 7925 O O . VAL A 1 1037 ? 31.897 -7.176 12.585 1.00 95.00 1037 VAL A O 1
ATOM 7928 N N . ALA A 1 1038 ? 31.825 -5.516 11.095 1.00 94.12 1038 ALA A N 1
ATOM 7929 C CA . ALA A 1 1038 ? 30.674 -4.829 11.671 1.00 94.12 1038 ALA A CA 1
ATOM 7930 C C . ALA A 1 1038 ? 29.404 -5.322 10.967 1.00 94.12 1038 ALA A C 1
ATOM 7932 O O . ALA A 1 1038 ? 29.257 -5.087 9.771 1.00 94.12 1038 ALA A O 1
ATOM 7933 N N . TRP A 1 1039 ? 28.497 -6.004 11.675 1.00 94.88 1039 TRP A N 1
ATOM 7934 C CA . TRP A 1 1039 ? 27.311 -6.632 11.078 1.00 94.88 1039 TRP A CA 1
ATOM 7935 C C . TRP A 1 1039 ? 26.002 -5.990 11.562 1.00 94.88 1039 TRP A C 1
ATOM 7937 O O . TRP A 1 1039 ? 25.588 -6.199 12.696 1.00 94.88 1039 TRP A O 1
ATOM 7947 N N . LEU A 1 1040 ? 25.303 -5.256 10.692 1.00 88.88 1040 LEU A N 1
ATOM 7948 C CA . LEU A 1 1040 ? 23.934 -4.757 10.892 1.00 88.88 1040 LEU A CA 1
ATOM 7949 C C . LEU A 1 1040 ? 22.990 -5.441 9.895 1.00 88.88 1040 LEU A C 1
ATOM 7951 O O . LEU A 1 1040 ? 22.624 -4.872 8.870 1.00 88.88 1040 LEU A O 1
ATOM 7955 N N . GLY A 1 1041 ? 22.606 -6.685 10.195 1.00 83.69 1041 GLY A N 1
ATOM 7956 C CA . GLY A 1 1041 ? 21.697 -7.492 9.362 1.00 83.69 1041 GLY A CA 1
ATOM 7957 C C . GLY A 1 1041 ? 20.230 -7.493 9.814 1.00 83.69 1041 GLY A C 1
ATOM 7958 O O . GLY A 1 1041 ? 19.434 -8.332 9.379 1.00 83.69 1041 GLY A O 1
ATOM 7959 N N . TYR A 1 1042 ? 19.858 -6.600 10.733 1.00 86.06 1042 TYR A N 1
ATOM 7960 C CA . TYR A 1 1042 ? 18.513 -6.528 11.300 1.00 86.06 1042 TYR A CA 1
ATOM 7961 C C . TYR A 1 1042 ? 18.125 -5.090 11.654 1.00 86.06 1042 TYR A C 1
ATOM 7963 O O . TYR A 1 1042 ? 18.980 -4.229 11.836 1.00 86.06 1042 TYR A O 1
ATOM 7971 N N . GLU A 1 1043 ? 16.821 -4.832 11.762 1.00 83.00 1043 GLU A N 1
ATOM 7972 C CA . GLU A 1 1043 ? 16.311 -3.551 12.256 1.00 83.00 1043 GLU A CA 1
ATOM 7973 C C . GLU A 1 1043 ? 16.483 -3.504 13.781 1.00 83.00 1043 GLU A C 1
ATOM 7975 O O . GLU A 1 1043 ? 15.714 -4.130 14.523 1.00 83.00 1043 GLU A O 1
ATOM 7980 N N . ALA A 1 1044 ? 17.516 -2.794 14.241 1.00 82.50 1044 ALA A N 1
ATOM 7981 C CA . ALA A 1 1044 ? 17.802 -2.656 15.661 1.00 82.50 1044 ALA A CA 1
ATOM 7982 C C . ALA A 1 1044 ? 16.635 -1.961 16.389 1.00 82.50 1044 ALA A C 1
ATOM 7984 O O . ALA A 1 1044 ? 16.103 -0.958 15.901 1.00 82.50 1044 ALA A O 1
ATOM 7985 N N . PRO A 1 1045 ? 16.208 -2.460 17.563 1.00 78.81 1045 PRO A N 1
ATOM 7986 C CA . PRO A 1 1045 ? 15.168 -1.796 18.338 1.00 78.81 1045 PRO A CA 1
ATOM 7987 C C . PRO A 1 1045 ? 15.649 -0.415 18.791 1.00 78.81 1045 PRO A C 1
ATOM 7989 O O . PRO A 1 1045 ? 16.836 -0.212 19.038 1.00 78.81 1045 PRO A O 1
ATOM 7992 N N . ARG A 1 1046 ? 14.728 0.540 18.953 1.00 77.19 1046 ARG A N 1
ATOM 7993 C CA . ARG A 1 1046 ? 15.081 1.831 19.561 1.00 77.19 1046 ARG A CA 1
ATOM 7994 C C . ARG A 1 1046 ? 15.274 1.676 21.067 1.00 77.19 1046 ARG A C 1
ATOM 7996 O O . ARG A 1 1046 ? 14.471 0.984 21.692 1.00 77.19 1046 ARG A O 1
ATOM 8003 N N . THR A 1 1047 ? 16.259 2.354 21.660 1.00 61.19 1047 THR A N 1
ATOM 8004 C CA . THR A 1 1047 ? 16.546 2.261 23.110 1.00 61.19 1047 THR A CA 1
ATOM 8005 C C . THR A 1 1047 ? 15.341 2.700 23.949 1.00 61.19 1047 THR A C 1
ATOM 8007 O O . THR A 1 1047 ? 15.097 2.160 25.022 1.00 61.19 1047 THR A O 1
ATOM 8010 N N . VAL A 1 1048 ? 14.506 3.606 23.422 1.00 60.84 1048 VAL A N 1
ATOM 8011 C CA . VAL A 1 1048 ? 13.193 3.957 23.992 1.00 60.84 1048 VAL A CA 1
ATOM 8012 C C . VAL A 1 1048 ? 12.080 3.268 23.191 1.00 60.84 1048 VAL A C 1
ATOM 8014 O O . VAL A 1 1048 ? 11.419 3.869 22.340 1.00 60.84 1048 VAL A O 1
ATOM 8017 N N . SER A 1 1049 ? 11.892 1.966 23.417 1.00 57.59 1049 SER A N 1
ATOM 8018 C CA . SER A 1 1049 ? 10.834 1.169 22.784 1.00 57.59 1049 SER A CA 1
ATOM 8019 C C . SER A 1 1049 ? 10.476 -0.057 23.618 1.00 57.59 1049 SER A C 1
ATOM 8021 O O . SER A 1 1049 ? 11.341 -0.667 24.225 1.00 57.59 1049 SER A O 1
ATOM 8023 N N . THR A 1 1050 ? 9.222 -0.507 23.570 1.00 53.41 1050 THR A N 1
ATOM 8024 C CA . THR A 1 1050 ? 8.822 -1.802 24.151 1.00 53.41 1050 THR A CA 1
ATOM 8025 C C . THR A 1 1050 ? 9.502 -2.992 23.466 1.00 53.41 1050 THR A C 1
ATOM 8027 O O . THR A 1 1050 ? 9.654 -4.046 24.073 1.00 53.41 1050 THR A O 1
ATOM 8030 N N . THR A 1 1051 ? 9.960 -2.825 22.220 1.00 70.56 1051 THR A N 1
ATOM 8031 C CA . THR A 1 1051 ? 10.632 -3.893 21.460 1.00 70.56 1051 THR A CA 1
ATOM 8032 C C . THR A 1 1051 ? 12.015 -4.253 22.012 1.00 70.56 1051 THR A C 1
ATOM 8034 O O . THR A 1 1051 ? 12.411 -5.410 21.894 1.00 70.56 1051 THR A O 1
ATOM 8037 N N . VAL A 1 1052 ? 12.710 -3.322 22.684 1.00 74.00 1052 VAL A N 1
ATOM 8038 C CA . VAL A 1 1052 ? 14.038 -3.558 23.292 1.00 74.00 1052 VAL A CA 1
ATOM 8039 C C . VAL A 1 1052 ? 13.976 -4.386 24.579 1.00 74.00 1052 VAL A C 1
ATOM 8041 O O . VAL A 1 1052 ? 15.013 -4.789 25.084 1.00 74.00 1052 VAL A O 1
ATOM 8044 N N . LEU A 1 1053 ? 12.775 -4.655 25.107 1.00 74.69 1053 LEU A N 1
ATOM 8045 C CA . LEU A 1 1053 ? 12.540 -5.422 26.341 1.00 74.69 1053 LEU A CA 1
ATOM 8046 C C . LEU A 1 1053 ? 12.075 -6.866 26.077 1.00 74.69 1053 LEU A C 1
ATOM 8048 O O . LEU A 1 1053 ? 11.756 -7.592 27.016 1.00 74.69 1053 LEU A O 1
ATOM 8052 N N . THR A 1 1054 ? 11.996 -7.275 24.808 1.00 80.81 1054 THR A N 1
ATOM 8053 C CA . THR A 1 1054 ? 11.475 -8.587 24.378 1.00 80.81 1054 THR A CA 1
ATOM 8054 C C . THR A 1 1054 ? 12.464 -9.289 23.459 1.00 80.81 1054 THR A C 1
ATOM 8056 O O . THR A 1 1054 ? 13.271 -8.624 22.811 1.00 80.81 1054 THR A O 1
ATOM 8059 N N . THR A 1 1055 ? 12.391 -10.616 23.337 1.00 80.06 1055 THR A N 1
ATOM 8060 C CA . THR A 1 1055 ? 13.280 -11.395 22.452 1.00 80.06 1055 THR A CA 1
ATOM 8061 C C . THR A 1 1055 ? 12.817 -11.457 20.992 1.00 80.06 1055 THR A C 1
ATOM 8063 O O . THR A 1 1055 ? 13.572 -11.923 20.147 1.00 80.06 1055 THR A O 1
ATOM 8066 N N . GLY A 1 1056 ? 11.633 -10.936 20.646 1.00 80.00 1056 GLY A N 1
ATOM 8067 C CA . GLY A 1 1056 ? 11.034 -11.119 19.314 1.00 80.00 1056 GLY A CA 1
ATOM 8068 C C . GLY A 1 1056 ? 11.842 -10.541 18.139 1.00 80.00 1056 GLY A C 1
ATOM 8069 O O . GLY A 1 1056 ? 11.939 -11.163 17.077 1.00 80.00 1056 GLY A O 1
ATOM 8070 N N . ARG A 1 1057 ? 12.490 -9.374 18.311 1.00 82.31 1057 ARG A N 1
ATOM 8071 C CA . ARG A 1 1057 ? 13.398 -8.824 17.279 1.00 82.31 1057 ARG A CA 1
ATOM 8072 C C . ARG A 1 1057 ? 14.641 -9.703 17.123 1.00 82.31 1057 ARG A C 1
ATOM 8074 O O . ARG A 1 1057 ? 15.050 -9.972 15.996 1.00 82.31 1057 ARG A O 1
ATOM 8081 N N . ALA A 1 1058 ? 15.187 -10.206 18.230 1.00 85.25 1058 ALA A N 1
ATOM 8082 C CA . ALA A 1 1058 ? 16.299 -11.152 18.223 1.00 85.25 1058 ALA A CA 1
ATOM 8083 C C . ALA A 1 1058 ? 15.934 -12.506 17.587 1.00 85.25 1058 ALA A C 1
ATOM 8085 O O . ALA A 1 1058 ? 16.720 -13.038 16.811 1.00 85.25 1058 ALA A O 1
ATOM 8086 N N . GLU A 1 1059 ? 14.731 -13.029 17.819 1.00 85.19 1059 GLU A N 1
ATOM 8087 C CA . GLU A 1 1059 ? 14.232 -14.268 17.196 1.00 85.19 1059 GLU A CA 1
ATOM 8088 C C . GLU A 1 1059 ? 14.091 -14.151 15.675 1.00 85.19 1059 GLU A C 1
ATOM 8090 O O . GLU A 1 1059 ? 14.330 -15.121 14.952 1.00 85.19 1059 GLU A O 1
ATOM 8095 N N . SER A 1 1060 ? 13.746 -12.957 15.188 1.00 81.62 1060 SER A N 1
ATOM 8096 C CA . SER A 1 1060 ? 13.674 -12.650 13.755 1.00 81.62 1060 SER A CA 1
ATOM 8097 C C . SER A 1 1060 ? 15.060 -12.422 13.135 1.00 81.62 1060 SER A C 1
ATOM 8099 O O . SER A 1 1060 ? 15.276 -12.731 11.964 1.00 81.62 1060 SER A O 1
ATOM 8101 N N . ALA A 1 1061 ? 16.009 -11.889 13.911 1.00 85.75 1061 ALA A N 1
ATOM 8102 C CA . ALA A 1 1061 ? 17.377 -11.608 13.472 1.00 85.75 1061 ALA A CA 1
ATOM 8103 C C . ALA A 1 1061 ? 18.292 -12.846 13.504 1.00 85.75 1061 ALA A C 1
ATOM 8105 O O . ALA A 1 1061 ? 19.192 -12.966 12.674 1.00 85.75 1061 ALA A O 1
ATOM 8106 N N . ALA A 1 1062 ? 18.051 -13.784 14.424 1.00 88.25 1062 ALA A N 1
ATOM 8107 C CA . ALA A 1 1062 ? 18.888 -14.962 14.645 1.00 88.25 1062 ALA A CA 1
ATOM 8108 C C . ALA A 1 1062 ? 19.136 -15.820 13.382 1.00 88.25 1062 ALA A C 1
ATOM 8110 O O . ALA A 1 1062 ? 20.299 -16.132 13.130 1.00 88.25 1062 ALA A O 1
ATOM 8111 N N . PRO A 1 1063 ? 18.134 -16.144 12.532 1.00 85.06 1063 PRO A N 1
ATOM 8112 C CA . PRO A 1 1063 ? 18.371 -16.915 11.305 1.00 85.06 1063 PRO A CA 1
ATOM 8113 C C . PRO A 1 1063 ? 19.273 -16.187 10.304 1.00 85.06 1063 PRO A C 1
ATOM 8115 O O . PRO A 1 1063 ? 20.040 -16.817 9.580 1.00 85.06 1063 PRO A O 1
ATOM 8118 N N . ARG A 1 1064 ? 19.203 -14.849 10.271 1.00 85.88 1064 ARG A N 1
ATOM 8119 C CA . ARG A 1 1064 ? 20.034 -14.023 9.384 1.00 85.88 1064 ARG A CA 1
ATOM 8120 C C . ARG A 1 1064 ? 21.480 -13.993 9.856 1.00 85.88 1064 ARG A C 1
ATOM 8122 O O . ARG A 1 1064 ? 22.382 -14.108 9.036 1.00 85.88 1064 ARG A O 1
ATOM 8129 N N . LEU A 1 1065 ? 21.694 -13.881 11.170 1.00 91.25 1065 LEU A N 1
ATOM 8130 C CA . LEU A 1 1065 ? 23.029 -13.981 11.757 1.00 91.25 1065 LEU A CA 1
ATOM 8131 C C . LEU A 1 1065 ? 23.626 -15.378 11.530 1.00 91.25 1065 LEU A C 1
ATOM 8133 O O . LEU A 1 1065 ? 24.793 -15.483 11.175 1.00 91.25 1065 LEU A O 1
ATOM 8137 N N . GLU A 1 1066 ? 22.832 -16.443 11.671 1.00 87.44 1066 GLU A N 1
ATOM 8138 C CA . GLU A 1 1066 ? 23.284 -17.813 11.397 1.00 87.44 1066 GLU A CA 1
ATOM 8139 C C . GLU A 1 1066 ? 23.676 -18.005 9.924 1.00 87.44 1066 GLU A C 1
ATOM 8141 O O . GLU A 1 1066 ? 24.748 -18.544 9.647 1.00 87.44 1066 GLU A O 1
ATOM 8146 N N . SER A 1 1067 ? 22.844 -17.540 8.980 1.00 85.75 1067 SER A N 1
ATOM 8147 C CA . SER A 1 1067 ? 23.172 -17.587 7.546 1.00 85.75 1067 SER A CA 1
ATOM 8148 C C . SER A 1 1067 ? 24.461 -16.832 7.256 1.00 85.75 1067 SER A C 1
ATOM 8150 O O . SER A 1 1067 ? 25.370 -17.384 6.643 1.00 85.75 1067 SER A O 1
ATOM 8152 N N . PHE A 1 1068 ? 24.585 -15.619 7.800 1.00 91.31 1068 PHE A N 1
ATOM 8153 C CA . PHE A 1 1068 ? 25.778 -14.804 7.639 1.00 91.31 1068 PHE A CA 1
ATOM 8154 C C . PHE A 1 1068 ? 27.034 -15.502 8.178 1.00 91.31 1068 PHE A C 1
ATOM 8156 O O . PHE A 1 1068 ? 28.051 -15.550 7.494 1.00 91.31 1068 PHE A O 1
ATOM 8163 N N . VAL A 1 1069 ? 26.983 -16.092 9.377 1.00 89.62 1069 VAL A N 1
ATOM 8164 C CA . VAL A 1 1069 ? 28.130 -16.821 9.947 1.00 89.62 1069 VAL A CA 1
ATOM 8165 C C . VAL A 1 1069 ? 28.462 -18.069 9.121 1.00 89.62 1069 VAL A C 1
ATOM 8167 O O . VAL A 1 1069 ? 29.639 -18.391 8.958 1.00 89.62 1069 VAL A O 1
ATOM 8170 N N . ARG A 1 1070 ? 27.461 -18.753 8.556 1.00 86.19 1070 ARG A N 1
ATOM 8171 C CA . ARG A 1 1070 ? 27.661 -19.897 7.652 1.00 86.19 1070 ARG A CA 1
ATOM 8172 C C . ARG A 1 1070 ? 28.371 -19.484 6.361 1.00 86.19 1070 ARG A C 1
ATOM 8174 O O . ARG A 1 1070 ? 29.318 -20.145 5.942 1.00 86.19 1070 ARG A O 1
ATOM 8181 N N . GLU A 1 1071 ? 27.943 -18.382 5.756 1.00 83.62 1071 GLU A N 1
ATOM 8182 C CA . GLU A 1 1071 ? 28.575 -17.792 4.570 1.00 83.62 1071 GLU A CA 1
ATOM 8183 C C . GLU A 1 1071 ? 30.004 -17.336 4.885 1.00 83.62 1071 GLU A C 1
ATOM 8185 O O . GLU A 1 1071 ? 30.944 -17.677 4.167 1.00 83.62 1071 GLU A O 1
ATOM 8190 N N . LEU A 1 1072 ? 30.189 -16.656 6.020 1.00 85.81 1072 LEU A N 1
ATOM 8191 C CA . LEU A 1 1072 ? 31.488 -16.213 6.512 1.00 85.81 1072 LEU A CA 1
ATOM 8192 C C . LEU A 1 1072 ? 32.450 -17.393 6.691 1.00 85.81 1072 LEU A C 1
ATOM 8194 O O . LEU A 1 1072 ? 33.592 -17.327 6.247 1.00 85.81 1072 LEU A O 1
ATOM 8198 N N . ARG A 1 1073 ? 31.976 -18.501 7.271 1.00 85.56 1073 ARG A N 1
ATOM 8199 C CA . ARG A 1 1073 ? 32.725 -19.757 7.430 1.00 85.56 1073 ARG A CA 1
ATOM 8200 C C . ARG A 1 1073 ? 33.116 -20.371 6.081 1.00 85.56 1073 ARG A C 1
ATOM 8202 O O . ARG A 1 1073 ? 34.217 -20.902 5.949 1.00 85.56 1073 ARG A O 1
ATOM 8209 N N . GLY A 1 1074 ? 32.243 -20.268 5.078 1.00 81.31 1074 GLY A N 1
ATOM 8210 C CA . GLY A 1 1074 ? 32.543 -20.647 3.696 1.00 81.31 1074 GLY A CA 1
ATOM 8211 C C . GLY A 1 1074 ? 33.650 -19.797 3.061 1.00 81.31 1074 GLY A C 1
ATOM 8212 O O . GLY A 1 1074 ? 34.438 -20.322 2.279 1.00 81.31 1074 GLY A O 1
ATOM 8213 N N . LEU A 1 1075 ? 33.743 -18.515 3.432 1.00 80.56 1075 LEU A N 1
ATOM 8214 C CA . LEU A 1 1075 ? 34.741 -17.572 2.914 1.00 80.56 1075 LEU A CA 1
ATOM 8215 C C . LEU A 1 1075 ? 36.125 -17.730 3.557 1.00 80.56 1075 LEU A C 1
ATOM 8217 O O . LEU A 1 1075 ? 37.124 -17.718 2.843 1.00 80.56 1075 LEU A O 1
ATOM 8221 N N . VAL A 1 1076 ? 36.198 -17.864 4.886 1.00 85.38 1076 VAL A N 1
ATOM 8222 C CA . VAL A 1 1076 ? 37.484 -17.890 5.621 1.00 85.38 1076 VAL A CA 1
ATOM 8223 C C . VAL A 1 1076 ? 38.051 -19.296 5.840 1.00 85.38 1076 VAL A C 1
ATOM 8225 O O . VAL A 1 1076 ? 39.185 -19.454 6.288 1.00 85.38 1076 VAL A O 1
ATOM 8228 N N . GLY A 1 1077 ? 37.278 -20.332 5.505 1.00 79.06 1077 GLY A N 1
ATOM 8229 C CA . GLY A 1 1077 ? 37.654 -21.730 5.695 1.00 79.06 1077 GLY A CA 1
ATOM 8230 C C . GLY A 1 1077 ? 37.359 -22.267 7.102 1.00 79.06 1077 GLY A C 1
ATOM 8231 O O . GLY A 1 1077 ? 37.021 -21.539 8.036 1.00 79.06 1077 GLY A O 1
ATOM 8232 N N . GLN A 1 1078 ? 37.473 -23.590 7.252 1.00 80.75 1078 GLN A N 1
ATOM 8233 C CA . GLN A 1 1078 ? 37.106 -24.300 8.489 1.00 80.75 1078 GLN A CA 1
ATOM 8234 C C . GLN A 1 1078 ? 38.114 -24.101 9.635 1.00 80.75 1078 GLN A C 1
ATOM 8236 O O . GLN A 1 1078 ? 37.745 -24.247 10.796 1.00 80.75 1078 GLN A O 1
ATOM 8241 N N . ASP A 1 1079 ? 39.360 -23.732 9.320 1.00 82.62 1079 ASP A N 1
ATOM 8242 C CA . ASP A 1 1079 ? 40.445 -23.585 10.302 1.00 82.62 1079 ASP A CA 1
ATOM 8243 C C . ASP A 1 1079 ? 40.509 -22.188 10.954 1.00 82.62 1079 ASP A C 1
ATOM 8245 O O . ASP A 1 1079 ? 41.181 -22.003 11.975 1.00 82.62 1079 ASP A O 1
ATOM 8249 N N . ALA A 1 1080 ? 39.819 -21.191 10.388 1.00 87.62 1080 ALA A N 1
ATOM 8250 C CA . ALA A 1 1080 ? 39.760 -19.842 10.948 1.00 87.62 1080 ALA A CA 1
ATOM 8251 C C . ALA A 1 1080 ? 38.901 -19.823 12.219 1.00 87.62 1080 ALA A C 1
ATOM 8253 O O . ALA A 1 1080 ? 37.849 -20.456 12.272 1.00 87.62 1080 ALA A O 1
ATOM 8254 N N . ARG A 1 1081 ? 39.294 -19.068 13.250 1.00 92.12 1081 ARG A N 1
ATOM 8255 C CA . ARG A 1 1081 ? 38.444 -18.901 14.444 1.00 92.12 1081 ARG A CA 1
ATOM 8256 C C . ARG A 1 1081 ? 37.543 -17.683 14.320 1.00 92.12 1081 ARG A C 1
ATOM 8258 O O . ARG A 1 1081 ? 38.022 -16.627 13.918 1.00 92.12 1081 ARG A O 1
ATOM 8265 N N . ILE A 1 1082 ? 36.274 -17.819 14.701 1.00 94.94 1082 ILE A N 1
ATOM 8266 C CA . ILE A 1 1082 ? 35.288 -16.729 14.656 1.00 94.94 1082 ILE A CA 1
ATOM 8267 C C . ILE A 1 1082 ? 34.795 -16.418 16.071 1.00 94.94 1082 ILE A C 1
ATOM 8269 O O . ILE A 1 1082 ? 34.279 -17.301 16.757 1.00 94.94 1082 ILE A O 1
ATOM 8273 N N . SER A 1 1083 ? 34.919 -15.159 16.486 1.00 96.38 1083 SER A N 1
ATOM 8274 C CA . SER A 1 1083 ? 34.422 -14.643 17.764 1.00 96.38 1083 SER A CA 1
ATOM 8275 C C . SER A 1 1083 ? 33.257 -13.680 17.517 1.00 96.38 1083 SER A C 1
ATOM 8277 O O . SER A 1 1083 ? 33.408 -12.709 16.776 1.00 96.38 1083 SER A O 1
ATOM 8279 N N . LEU A 1 1084 ? 32.100 -13.915 18.141 1.00 97.00 1084 LEU A N 1
ATOM 8280 C CA . LEU A 1 1084 ? 30.973 -12.977 18.113 1.00 97.00 1084 LEU A CA 1
ATOM 8281 C C . LEU A 1 1084 ? 31.075 -12.015 19.298 1.00 97.00 1084 LEU A C 1
ATOM 8283 O O . LEU A 1 1084 ? 31.054 -12.445 20.452 1.00 97.00 1084 LEU A O 1
ATOM 8287 N N . LEU A 1 1085 ? 31.178 -10.720 19.009 1.00 97.12 1085 LEU A N 1
ATOM 8288 C CA . LEU A 1 1085 ? 31.234 -9.647 19.997 1.00 97.12 1085 LEU A CA 1
ATOM 8289 C C . LEU A 1 1085 ? 29.890 -8.924 20.013 1.00 97.12 1085 LEU A C 1
ATOM 8291 O O . LEU A 1 1085 ? 29.560 -8.151 19.114 1.00 97.12 1085 LEU A O 1
ATOM 8295 N N . CYS A 1 1086 ? 29.095 -9.211 21.030 1.00 95.81 1086 CYS A N 1
ATOM 8296 C CA . CYS A 1 1086 ? 27.689 -8.857 21.070 1.00 95.81 1086 CYS A CA 1
ATOM 8297 C C . CYS A 1 1086 ? 27.478 -7.748 22.102 1.00 95.81 1086 CYS A C 1
ATOM 8299 O O . CYS A 1 1086 ? 27.711 -7.942 23.298 1.00 95.81 1086 CYS A O 1
ATOM 8301 N N . HIS A 1 1087 ? 27.066 -6.570 21.630 1.00 94.19 1087 HIS A N 1
ATOM 8302 C CA . HIS A 1 1087 ? 26.874 -5.390 22.474 1.00 94.19 1087 HIS A CA 1
ATOM 8303 C C . HIS A 1 1087 ? 25.394 -5.150 22.754 1.00 94.19 1087 HIS A C 1
ATOM 8305 O O . HIS A 1 1087 ? 24.575 -5.176 21.834 1.00 94.19 1087 HIS A O 1
ATOM 8311 N N . SER A 1 1088 ? 25.044 -4.902 24.020 1.00 92.44 1088 SER A N 1
ATOM 8312 C CA . SER A 1 1088 ? 23.677 -4.540 24.420 1.00 92.44 1088 SER A CA 1
ATOM 8313 C C . SER A 1 1088 ? 22.642 -5.540 23.873 1.00 92.44 1088 SER A C 1
ATOM 8315 O O . SER A 1 1088 ? 22.824 -6.748 24.051 1.00 92.44 1088 SER A O 1
ATOM 8317 N N . TYR A 1 1089 ? 21.589 -5.089 23.178 1.00 92.19 1089 TYR A N 1
ATOM 8318 C CA . TYR A 1 1089 ? 20.570 -5.958 22.565 1.00 92.19 1089 TYR A CA 1
ATOM 8319 C C . TYR A 1 1089 ? 21.145 -6.988 21.567 1.00 92.19 1089 TYR A C 1
ATOM 8321 O O . TYR A 1 1089 ? 20.581 -8.072 21.406 1.00 92.19 1089 TYR A O 1
ATOM 8329 N N . GLY A 1 1090 ? 22.310 -6.724 20.965 1.00 92.44 1090 GLY A N 1
ATOM 8330 C CA . GLY A 1 1090 ? 23.034 -7.689 20.134 1.00 92.44 1090 GLY A CA 1
ATOM 8331 C C . GLY A 1 1090 ? 23.394 -8.977 20.885 1.00 92.44 1090 GLY A C 1
ATOM 8332 O O . GLY A 1 1090 ? 23.446 -10.046 20.280 1.00 92.44 1090 GLY A O 1
ATOM 8333 N N . SER A 1 1091 ? 23.544 -8.920 22.214 1.00 93.75 1091 SER A N 1
ATOM 8334 C CA . SER A 1 1091 ? 23.735 -10.102 23.074 1.00 93.75 1091 SER A CA 1
ATOM 8335 C C . SER A 1 1091 ? 22.557 -11.070 23.008 1.00 93.75 1091 SER A C 1
ATOM 8337 O O . SER A 1 1091 ? 22.754 -12.284 22.981 1.00 93.75 1091 SER A O 1
ATOM 8339 N N . VAL A 1 1092 ? 21.336 -10.538 22.918 1.00 93.06 1092 VAL A N 1
ATOM 8340 C CA . VAL A 1 1092 ? 20.101 -11.321 22.790 1.00 93.06 1092 VAL A CA 1
ATOM 8341 C C . VAL A 1 1092 ? 20.026 -11.968 21.404 1.00 93.06 1092 VAL A C 1
ATOM 8343 O O . VAL A 1 1092 ? 19.651 -13.132 21.283 1.00 93.06 1092 VAL A O 1
ATOM 8346 N N . VAL A 1 1093 ? 20.444 -11.247 20.355 1.00 92.94 1093 VAL A N 1
ATOM 8347 C CA . VAL A 1 1093 ? 20.513 -11.766 18.975 1.00 92.94 1093 VAL A CA 1
ATOM 8348 C C . VAL A 1 1093 ? 21.488 -12.941 18.880 1.00 92.94 1093 VAL A C 1
ATOM 8350 O O . VAL A 1 1093 ? 21.116 -14.011 18.397 1.00 92.94 1093 VAL A O 1
ATOM 8353 N N . CYS A 1 1094 ? 22.713 -12.768 19.383 1.00 93.31 1094 CYS A N 1
ATOM 8354 C CA . CYS A 1 1094 ? 23.736 -13.815 19.384 1.00 93.31 1094 CYS A CA 1
ATOM 8355 C C . CYS A 1 1094 ? 23.306 -15.052 20.183 1.00 93.31 1094 CYS A C 1
ATOM 8357 O O . CYS A 1 1094 ? 23.532 -16.181 19.753 1.00 93.31 1094 CYS A O 1
ATOM 8359 N N . ALA A 1 1095 ? 22.667 -14.850 21.337 1.00 90.56 1095 ALA A N 1
ATOM 8360 C CA . ALA A 1 1095 ? 22.190 -15.938 22.179 1.00 90.56 1095 ALA A CA 1
ATOM 8361 C C . ALA A 1 1095 ? 21.055 -16.739 21.525 1.00 90.56 1095 ALA A C 1
ATOM 8363 O O . ALA A 1 1095 ? 21.112 -17.967 21.512 1.00 90.56 1095 ALA A O 1
ATOM 8364 N N . ARG A 1 1096 ? 20.080 -16.067 20.893 1.00 90.06 1096 ARG A N 1
ATOM 8365 C CA . ARG A 1 1096 ? 19.014 -16.742 20.132 1.00 90.06 1096 ARG A CA 1
ATOM 8366 C C . ARG A 1 1096 ? 19.539 -17.475 18.896 1.00 90.06 1096 ARG A C 1
ATOM 8368 O O . ARG A 1 1096 ? 18.974 -18.497 18.524 1.00 90.06 1096 ARG A O 1
ATOM 8375 N N . ALA A 1 1097 ? 20.613 -16.988 18.270 1.00 88.38 1097 ALA A N 1
ATOM 8376 C CA . ALA A 1 1097 ? 21.289 -17.708 17.188 1.00 88.38 1097 ALA A CA 1
ATOM 8377 C C . ALA A 1 1097 ? 22.026 -18.968 17.689 1.00 88.38 1097 ALA A C 1
ATOM 8379 O O . ALA A 1 1097 ? 22.100 -19.962 16.968 1.00 88.38 1097 ALA A O 1
ATOM 8380 N N . ALA A 1 1098 ? 22.537 -18.955 18.926 1.00 84.81 1098 ALA A N 1
ATOM 8381 C CA . ALA A 1 1098 ? 23.173 -20.116 19.548 1.00 84.81 1098 ALA A CA 1
ATOM 8382 C C . ALA A 1 1098 ? 22.157 -21.192 19.991 1.00 84.81 1098 ALA A C 1
ATOM 8384 O O . ALA A 1 1098 ? 22.361 -22.371 19.718 1.00 84.81 1098 ALA A O 1
ATOM 8385 N N . GLU A 1 1099 ? 21.041 -20.787 20.607 1.00 76.25 1099 GLU A N 1
ATOM 8386 C CA . GLU A 1 1099 ? 20.038 -21.686 21.208 1.00 76.25 1099 GLU A CA 1
ATOM 8387 C C . GLU A 1 1099 ? 19.267 -22.544 20.185 1.00 76.25 1099 GLU A C 1
ATOM 8389 O O . GLU A 1 1099 ? 18.772 -23.617 20.525 1.00 76.25 1099 GLU A O 1
ATOM 8394 N N . ARG A 1 1100 ? 19.174 -22.101 18.923 1.00 63.19 1100 ARG A N 1
ATOM 8395 C CA . ARG A 1 1100 ? 18.259 -22.614 17.880 1.00 63.19 1100 ARG A CA 1
ATOM 8396 C C . ARG A 1 1100 ? 18.606 -23.995 17.283 1.00 63.19 1100 ARG A C 1
ATOM 8398 O O . ARG A 1 1100 ? 18.319 -24.250 16.118 1.00 63.19 1100 ARG A O 1
ATOM 8405 N N . SER A 1 1101 ? 19.183 -24.888 18.083 1.00 55.03 1101 SER A N 1
ATOM 8406 C CA . SER A 1 1101 ? 19.554 -26.252 17.698 1.00 55.03 1101 SER A CA 1
ATOM 8407 C C . SER A 1 1101 ? 18.334 -27.177 17.604 1.00 55.03 1101 SER A C 1
ATOM 8409 O O . SER A 1 1101 ? 17.985 -27.860 18.567 1.00 55.03 1101 SER A O 1
ATOM 8411 N N . ASP A 1 1102 ? 17.693 -27.255 16.435 1.00 52.44 1102 ASP A N 1
ATOM 8412 C CA . ASP A 1 1102 ? 16.759 -28.356 16.149 1.00 52.44 1102 ASP A CA 1
ATOM 8413 C C . ASP A 1 1102 ? 17.503 -29.704 16.198 1.00 52.44 1102 ASP A C 1
ATOM 8415 O O . ASP A 1 1102 ? 18.712 -29.772 15.962 1.00 52.44 1102 ASP A O 1
ATOM 8419 N N . HIS A 1 1103 ? 16.783 -30.812 16.433 1.00 46.44 1103 HIS A N 1
ATOM 8420 C CA . HIS A 1 1103 ? 17.305 -32.190 16.569 1.00 46.44 1103 HIS A CA 1
ATOM 8421 C C . HIS A 1 1103 ? 18.149 -32.723 15.374 1.00 46.44 1103 HIS A C 1
ATOM 8423 O O . HIS A 1 1103 ? 18.534 -33.891 15.362 1.00 46.44 1103 HIS A O 1
ATOM 8429 N N . ARG A 1 1104 ? 18.435 -31.883 14.367 1.00 48.34 1104 ARG A N 1
ATOM 8430 C CA . ARG A 1 1104 ? 19.302 -32.123 13.201 1.00 48.34 1104 ARG A CA 1
ATOM 8431 C C . ARG A 1 1104 ? 20.640 -31.353 13.219 1.00 48.34 1104 ARG A C 1
ATOM 8433 O O . ARG A 1 1104 ? 21.416 -31.532 12.287 1.00 48.34 1104 ARG A O 1
ATOM 8440 N N . GLY A 1 1105 ? 20.932 -30.529 14.233 1.00 48.38 1105 GLY A N 1
ATOM 8441 C CA . GLY A 1 1105 ? 22.235 -29.853 14.387 1.00 48.38 1105 GLY A CA 1
ATOM 8442 C C . GLY A 1 1105 ? 22.445 -28.573 13.557 1.00 48.38 1105 GLY A C 1
ATOM 8443 O O . GLY A 1 1105 ? 23.577 -28.280 13.176 1.00 48.38 1105 GLY A O 1
ATOM 8444 N N . ALA A 1 1106 ? 21.383 -27.815 13.260 1.00 55.41 1106 ALA A N 1
ATOM 8445 C CA . ALA A 1 1106 ? 21.469 -26.479 12.650 1.00 55.41 1106 ALA A CA 1
ATOM 8446 C C . ALA A 1 1106 ? 21.432 -25.396 13.747 1.00 55.41 1106 ALA A C 1
ATOM 8448 O O . ALA A 1 1106 ? 20.589 -25.477 14.629 1.00 55.41 1106 ALA A O 1
ATOM 8449 N N . GLY A 1 1107 ? 22.371 -24.447 13.728 1.00 62.47 1107 GLY A N 1
ATOM 8450 C CA . GLY A 1 1107 ? 22.660 -23.468 14.787 1.00 62.47 1107 GLY A CA 1
ATOM 8451 C C . GLY A 1 1107 ? 24.157 -23.116 14.807 1.00 62.47 1107 GLY A C 1
ATOM 8452 O O . GLY A 1 1107 ? 24.932 -23.671 14.016 1.00 62.47 1107 GLY A O 1
ATOM 8453 N N . LEU A 1 1108 ? 24.615 -22.259 15.732 1.00 73.06 1108 LEU A N 1
ATOM 8454 C CA . LEU A 1 1108 ? 26.040 -21.865 15.853 1.00 73.06 1108 LEU A CA 1
ATOM 8455 C C . LEU A 1 1108 ? 26.996 -22.995 16.325 1.00 73.06 1108 LEU A C 1
ATOM 8457 O O . LEU A 1 1108 ? 28.095 -22.731 16.810 1.00 73.06 1108 LEU A O 1
ATOM 8461 N N . GLN A 1 1109 ? 26.590 -24.262 16.201 1.00 62.59 1109 GLN A N 1
ATOM 8462 C CA . GLN A 1 1109 ? 27.384 -25.463 16.488 1.00 62.59 1109 GLN A CA 1
ATOM 8463 C C . GLN A 1 1109 ? 27.699 -26.308 15.238 1.00 62.59 1109 GLN A C 1
ATOM 8465 O O . GLN A 1 1109 ? 28.618 -27.122 15.279 1.00 62.59 1109 GLN A O 1
ATOM 8470 N N . GLY A 1 1110 ? 26.945 -26.137 14.142 1.00 68.69 1110 GLY A N 1
ATOM 8471 C CA . GLY A 1 1110 ? 27.091 -26.902 12.896 1.00 68.69 1110 GLY A CA 1
ATOM 8472 C C . GLY A 1 1110 ? 27.957 -26.186 11.852 1.00 68.69 1110 GLY A C 1
ATOM 8473 O O . GLY A 1 1110 ? 29.041 -25.694 12.148 1.00 68.69 1110 GLY A O 1
ATOM 8474 N N . ALA A 1 1111 ? 27.457 -26.061 10.616 1.00 63.19 1111 ALA A N 1
ATOM 8475 C CA . ALA A 1 1111 ? 28.138 -25.333 9.531 1.00 63.19 1111 ALA A CA 1
ATOM 8476 C C . ALA A 1 1111 ? 28.366 -23.829 9.821 1.00 63.19 1111 ALA A C 1
ATOM 8478 O O . ALA A 1 1111 ? 29.119 -23.172 9.107 1.00 63.19 1111 ALA A O 1
ATOM 8479 N N . ALA A 1 1112 ? 27.731 -23.297 10.869 1.00 73.88 1112 ALA A N 1
ATOM 8480 C CA . ALA A 1 1112 ? 27.889 -21.937 11.378 1.00 73.88 1112 ALA A CA 1
ATOM 8481 C C . ALA A 1 1112 ? 28.583 -21.904 12.759 1.00 73.88 1112 ALA A C 1
ATOM 8483 O O . ALA A 1 1112 ? 28.293 -21.020 13.560 1.00 73.88 1112 ALA A O 1
ATOM 8484 N N . HIS A 1 1113 ? 29.462 -22.875 13.065 1.00 84.81 1113 HIS A N 1
ATOM 8485 C CA . HIS A 1 1113 ? 30.237 -22.935 14.318 1.00 84.81 1113 HIS A CA 1
ATOM 8486 C C . HIS A 1 1113 ? 30.862 -21.572 14.671 1.00 84.81 1113 HIS A C 1
ATOM 8488 O O . HIS A 1 1113 ? 31.211 -20.831 13.757 1.00 84.81 1113 HIS A O 1
ATOM 8494 N N . VAL A 1 1114 ? 31.051 -21.242 15.955 1.00 91.00 1114 VAL A N 1
ATOM 8495 C CA . VAL A 1 1114 ? 31.851 -20.094 16.443 1.00 91.00 1114 VAL A CA 1
ATOM 8496 C C . VAL A 1 1114 ? 32.672 -20.502 17.670 1.00 91.00 1114 VAL A C 1
ATOM 8498 O O . VAL A 1 1114 ? 32.283 -21.401 18.411 1.00 91.00 1114 VAL A O 1
ATOM 8501 N N . ASP A 1 1115 ? 33.813 -19.854 17.891 1.00 93.44 1115 ASP A N 1
ATOM 8502 C CA . ASP A 1 1115 ? 34.805 -20.242 18.903 1.00 93.44 1115 ASP A CA 1
ATOM 8503 C C . ASP A 1 1115 ? 34.635 -19.486 20.228 1.00 93.44 1115 ASP A C 1
ATOM 8505 O O . ASP A 1 1115 ? 34.881 -20.033 21.309 1.00 93.44 1115 ASP A O 1
ATOM 8509 N N . ASP A 1 1116 ? 34.178 -18.235 20.153 1.00 94.81 1116 ASP A N 1
ATOM 8510 C CA . ASP A 1 1116 ? 33.909 -17.381 21.307 1.00 94.81 1116 ASP A CA 1
ATOM 8511 C C . ASP A 1 1116 ? 32.586 -16.626 21.122 1.00 94.81 1116 ASP A C 1
ATOM 8513 O O . ASP A 1 1116 ? 32.328 -16.052 20.063 1.00 94.81 1116 ASP A O 1
ATOM 8517 N N . LEU A 1 1117 ? 31.771 -16.593 22.178 1.00 95.50 1117 LEU A N 1
ATOM 8518 C CA . LEU A 1 1117 ? 30.623 -15.693 22.312 1.00 95.50 1117 LEU A CA 1
ATOM 8519 C C . LEU A 1 1117 ? 30.929 -14.706 23.434 1.00 95.50 1117 LEU A C 1
ATOM 8521 O O . LEU A 1 1117 ? 31.155 -15.123 24.571 1.00 95.50 1117 LEU A O 1
ATOM 8525 N N . VAL A 1 1118 ? 30.933 -13.413 23.132 1.00 96.94 1118 VAL A N 1
ATOM 8526 C CA . VAL A 1 1118 ? 31.286 -12.367 24.094 1.00 96.94 1118 VAL A CA 1
ATOM 8527 C C . VAL A 1 1118 ? 30.115 -11.413 24.283 1.00 96.94 1118 VAL A C 1
ATOM 8529 O O . VAL A 1 1118 ? 29.670 -10.781 23.329 1.00 96.94 1118 VAL A O 1
ATOM 8532 N N . PHE A 1 1119 ? 29.638 -11.287 25.520 1.00 96.56 1119 PHE A N 1
ATOM 8533 C CA . PHE A 1 1119 ? 28.546 -10.391 25.894 1.00 96.56 1119 PHE A CA 1
ATOM 8534 C C . PHE A 1 1119 ? 29.074 -9.171 26.652 1.00 96.56 1119 PHE A C 1
ATOM 8536 O O . PHE A 1 1119 ? 29.631 -9.306 27.742 1.00 96.56 1119 PHE A O 1
ATOM 8543 N N . VAL A 1 1120 ? 28.874 -7.973 26.101 1.00 94.00 1120 VAL A N 1
ATOM 8544 C CA . VAL A 1 1120 ? 29.289 -6.708 26.729 1.00 94.00 1120 VAL A CA 1
ATOM 8545 C C . VAL A 1 1120 ? 28.122 -5.732 26.826 1.00 94.00 1120 VAL A C 1
ATOM 8547 O O . VAL A 1 1120 ? 27.354 -5.568 25.875 1.00 94.00 1120 VAL A O 1
ATOM 8550 N N . GLY A 1 1121 ? 27.949 -5.117 27.998 1.00 90.12 1121 GLY A N 1
ATOM 8551 C CA . GLY A 1 1121 ? 26.809 -4.228 28.272 1.00 90.12 1121 GLY A CA 1
ATOM 8552 C C . GLY A 1 1121 ? 25.465 -4.929 28.088 1.00 90.12 1121 GLY A C 1
ATOM 8553 O O . GLY A 1 1121 ? 24.501 -4.332 27.628 1.00 90.12 1121 GLY A O 1
ATOM 8554 N N . SER A 1 1122 ? 25.415 -6.237 28.337 1.00 92.19 1122 SER A N 1
ATOM 8555 C CA . SER A 1 1122 ? 24.261 -7.064 27.999 1.00 92.19 1122 SER A CA 1
ATOM 8556 C C . SER A 1 1122 ? 23.114 -6.865 28.996 1.00 92.19 1122 SER A C 1
ATOM 8558 O O . SER A 1 1122 ? 23.331 -7.061 30.193 1.00 92.19 1122 SER A O 1
ATOM 8560 N N . PRO A 1 1123 ? 21.877 -6.575 28.544 1.00 87.75 1123 PRO A N 1
ATOM 8561 C CA . PRO A 1 1123 ? 20.705 -6.583 29.423 1.00 87.75 1123 PRO A CA 1
ATOM 8562 C C . PRO A 1 1123 ? 20.300 -8.014 29.845 1.00 87.75 1123 PRO A C 1
ATOM 8564 O O . PRO A 1 1123 ? 19.442 -8.195 30.707 1.00 87.75 1123 PRO A O 1
ATOM 8567 N N . GLY A 1 1124 ? 20.923 -9.030 29.238 1.00 87.69 1124 GLY A N 1
ATOM 8568 C CA . GLY A 1 1124 ? 20.683 -10.462 29.386 1.00 87.69 1124 GLY A CA 1
ATOM 8569 C C . GLY A 1 1124 ? 20.725 -11.150 28.017 1.00 87.69 1124 GLY A C 1
ATOM 8570 O O . GLY A 1 1124 ? 20.953 -10.514 26.989 1.00 87.69 1124 GLY A O 1
ATOM 8571 N N . THR A 1 1125 ? 20.519 -12.465 27.982 1.00 88.62 1125 THR A N 1
ATOM 8572 C CA . THR A 1 1125 ? 20.663 -13.268 26.747 1.00 88.62 1125 THR A CA 1
ATOM 8573 C C . THR A 1 1125 ? 19.370 -13.946 26.301 1.00 88.62 1125 THR A C 1
ATOM 8575 O O . THR A 1 1125 ? 19.309 -14.501 25.211 1.00 88.62 1125 THR A O 1
ATOM 8578 N N . GLY A 1 1126 ? 18.325 -13.911 27.128 1.00 84.12 1126 GLY A N 1
ATOM 8579 C CA . GLY A 1 1126 ? 17.130 -14.739 26.952 1.00 84.12 1126 GLY A CA 1
ATOM 8580 C C . GLY A 1 1126 ? 17.307 -16.177 27.458 1.00 84.12 1126 GLY A C 1
ATOM 8581 O O . GLY A 1 1126 ? 16.311 -16.880 27.599 1.00 84.12 1126 GLY A O 1
ATOM 8582 N N . ALA A 1 1127 ? 18.533 -16.588 27.803 1.00 84.38 1127 ALA A N 1
ATOM 8583 C CA . ALA A 1 1127 ? 18.845 -17.861 28.444 1.00 84.38 1127 ALA A CA 1
ATOM 8584 C C . ALA A 1 1127 ? 19.214 -17.656 29.924 1.00 84.38 1127 ALA A C 1
ATOM 8586 O O . ALA A 1 1127 ? 19.831 -16.661 30.300 1.00 84.38 1127 ALA A O 1
ATOM 8587 N N . ASN A 1 1128 ? 18.876 -18.627 30.776 1.00 84.50 1128 ASN A N 1
ATOM 8588 C CA . ASN A 1 1128 ? 19.154 -18.551 32.220 1.00 84.50 1128 ASN A CA 1
ATOM 8589 C C . ASN A 1 1128 ? 20.574 -19.013 32.601 1.00 84.50 1128 ASN A C 1
ATOM 8591 O O . ASN A 1 1128 ? 20.996 -18.842 33.740 1.00 84.50 1128 ASN A O 1
ATOM 8595 N N . SER A 1 1129 ? 21.314 -19.629 31.675 1.00 88.69 1129 SER A N 1
ATOM 8596 C CA . SER A 1 1129 ? 22.710 -20.030 31.882 1.00 88.69 1129 SER A CA 1
ATOM 8597 C C . SER A 1 1129 ? 23.443 -20.184 30.550 1.00 88.69 1129 SER A C 1
ATOM 8599 O O . SER A 1 1129 ? 22.820 -20.437 29.520 1.00 88.69 1129 SER A O 1
ATOM 8601 N N . ALA A 1 1130 ? 24.774 -20.127 30.576 1.00 87.12 1130 ALA A N 1
ATOM 8602 C CA . ALA A 1 1130 ? 25.629 -20.402 29.426 1.00 87.12 1130 ALA A CA 1
ATOM 8603 C C . ALA A 1 1130 ? 25.424 -21.826 28.874 1.00 87.12 1130 ALA A C 1
ATOM 8605 O O . ALA A 1 1130 ? 25.528 -22.038 27.670 1.00 87.12 1130 ALA A O 1
ATOM 8606 N N . ALA A 1 1131 ? 25.071 -22.796 29.728 1.00 85.56 1131 ALA A N 1
ATOM 8607 C CA . ALA A 1 1131 ? 24.749 -24.158 29.297 1.00 85.56 1131 ALA A CA 1
ATOM 8608 C C . ALA A 1 1131 ? 23.449 -24.227 28.470 1.00 85.56 1131 ALA A C 1
ATOM 8610 O O . ALA A 1 1131 ? 23.352 -25.042 27.554 1.00 85.56 1131 ALA A O 1
ATOM 8611 N N . ALA A 1 1132 ? 22.478 -23.352 28.757 1.00 85.00 1132 ALA A N 1
ATOM 8612 C CA . ALA A 1 1132 ? 21.212 -23.262 28.024 1.00 85.00 1132 ALA A CA 1
ATOM 8613 C C . ALA A 1 1132 ? 21.351 -22.593 26.644 1.00 85.00 1132 ALA A C 1
ATOM 8615 O O . ALA A 1 1132 ? 20.423 -22.642 25.849 1.00 85.00 1132 ALA A O 1
ATOM 8616 N N . LEU A 1 1133 ? 22.514 -22.012 26.325 1.00 84.81 1133 LEU A N 1
ATOM 8617 C CA . LEU A 1 1133 ? 22.806 -21.517 24.975 1.00 84.81 1133 LEU A CA 1
ATOM 8618 C C . LEU A 1 1133 ? 23.109 -22.642 23.984 1.00 84.81 1133 LEU A C 1
ATOM 8620 O O . LEU A 1 1133 ? 23.225 -22.359 22.798 1.00 84.81 1133 LEU A O 1
ATOM 8624 N N . HIS A 1 1134 ? 23.294 -23.881 24.462 1.00 82.69 1134 HIS A N 1
ATOM 8625 C CA . HIS A 1 1134 ? 23.619 -25.038 23.630 1.00 82.69 1134 HIS A CA 1
ATOM 8626 C C . HIS A 1 1134 ? 24.744 -24.723 22.628 1.00 82.69 1134 HIS A C 1
ATOM 8628 O O . HIS A 1 1134 ? 24.584 -24.912 21.431 1.00 82.69 1134 HIS A O 1
ATOM 8634 N N . THR A 1 1135 ? 25.883 -24.205 23.111 1.00 83.94 1135 THR A N 1
ATOM 8635 C CA . THR A 1 1135 ? 27.045 -23.845 22.277 1.00 83.94 1135 THR A CA 1
ATOM 8636 C C . THR A 1 1135 ? 28.336 -24.494 22.780 1.00 83.94 1135 THR A C 1
ATOM 8638 O O . THR A 1 1135 ? 28.516 -24.694 23.980 1.00 83.94 1135 THR A O 1
ATOM 8641 N N . SER A 1 1136 ? 29.228 -24.859 21.853 1.00 83.81 1136 SER A N 1
ATOM 8642 C CA . SER A 1 1136 ? 30.605 -25.285 22.153 1.00 83.81 1136 SER A CA 1
ATOM 8643 C C . SER A 1 1136 ? 31.567 -24.101 22.305 1.00 83.81 1136 SER A C 1
ATOM 8645 O O . SER A 1 1136 ? 32.703 -24.294 22.744 1.00 83.81 1136 SER A O 1
ATOM 8647 N N . ALA A 1 1137 ? 31.123 -22.890 21.955 1.00 89.81 1137 ALA A N 1
ATOM 8648 C CA . ALA A 1 1137 ? 31.908 -21.670 22.058 1.00 89.81 1137 ALA A CA 1
ATOM 8649 C C . ALA A 1 1137 ? 32.254 -21.347 23.517 1.00 89.81 1137 ALA A C 1
ATOM 8651 O O . ALA A 1 1137 ? 31.480 -21.596 24.446 1.00 89.81 1137 ALA A O 1
ATOM 8652 N N . ARG A 1 1138 ? 33.411 -20.718 23.734 1.00 94.06 1138 ARG A N 1
ATOM 8653 C CA . ARG A 1 1138 ? 33.742 -20.151 25.046 1.00 94.06 1138 ARG A CA 1
ATOM 8654 C C . ARG A 1 1138 ? 32.875 -18.911 25.265 1.00 94.06 1138 ARG A C 1
ATOM 8656 O O . ARG A 1 1138 ? 32.951 -17.960 24.493 1.00 94.06 1138 ARG A O 1
ATOM 8663 N N . VAL A 1 1139 ? 32.064 -18.924 26.319 1.00 94.75 1139 VAL A N 1
ATOM 8664 C CA . VAL A 1 1139 ? 31.170 -17.808 26.654 1.00 94.75 1139 VAL A CA 1
ATOM 8665 C C . VAL A 1 1139 ? 31.867 -16.853 27.623 1.00 94.75 1139 VAL A C 1
ATOM 8667 O O . VAL A 1 1139 ? 32.283 -17.261 28.712 1.00 94.75 1139 VAL A O 1
ATOM 8670 N N . TRP A 1 1140 ? 31.979 -15.587 27.232 1.00 96.56 1140 TRP A N 1
ATOM 8671 C CA . TRP A 1 1140 ? 32.594 -14.496 27.989 1.00 96.56 1140 TRP A CA 1
ATOM 8672 C C . TRP A 1 1140 ? 31.567 -13.406 28.285 1.00 96.56 1140 TRP A C 1
ATOM 8674 O O . TRP A 1 1140 ? 30.662 -13.171 27.485 1.00 96.56 1140 TRP A O 1
ATOM 8684 N N . ALA A 1 1141 ? 31.721 -12.713 29.411 1.00 95.88 1141 ALA A N 1
ATOM 8685 C CA . ALA A 1 1141 ? 30.862 -11.586 29.758 1.00 95.88 1141 ALA A CA 1
ATOM 8686 C C . ALA A 1 1141 ? 31.640 -10.478 30.472 1.00 95.88 1141 ALA A C 1
ATOM 8688 O O . ALA A 1 1141 ? 32.545 -10.764 31.256 1.00 95.88 1141 ALA A O 1
ATOM 8689 N N . ALA A 1 1142 ? 31.268 -9.220 30.242 1.00 94.38 1142 ALA A N 1
ATOM 8690 C CA . ALA A 1 1142 ? 31.774 -8.102 31.030 1.00 94.38 1142 ALA A CA 1
ATOM 8691 C C . ALA A 1 1142 ? 30.771 -6.948 31.121 1.00 94.38 1142 ALA A C 1
ATOM 8693 O O . ALA A 1 1142 ? 30.011 -6.672 30.188 1.00 94.38 1142 ALA A O 1
ATOM 8694 N N . ARG A 1 1143 ? 30.812 -6.233 32.249 1.00 94.12 1143 ARG A N 1
ATOM 8695 C CA . ARG A 1 1143 ? 30.042 -5.012 32.490 1.00 94.12 1143 ARG A CA 1
ATOM 8696 C C . ARG A 1 1143 ? 30.961 -3.922 33.045 1.00 94.12 1143 ARG A C 1
ATOM 8698 O O . ARG A 1 1143 ? 31.742 -4.216 33.947 1.00 94.12 1143 ARG A O 1
ATOM 8705 N N . GLY A 1 1144 ? 30.907 -2.713 32.480 1.00 90.12 1144 GLY A N 1
ATOM 8706 C CA . GLY A 1 1144 ? 31.643 -1.562 33.009 1.00 90.12 1144 GLY A CA 1
ATOM 8707 C C . GLY A 1 1144 ? 31.037 -1.104 34.334 1.00 90.12 1144 GLY A C 1
ATOM 8708 O O . GLY A 1 1144 ? 29.838 -1.283 34.550 1.00 90.12 1144 GLY A O 1
ATOM 8709 N N . ALA A 1 1145 ? 31.851 -0.552 35.235 1.00 86.19 1145 ALA A N 1
ATOM 8710 C CA . ALA A 1 1145 ? 31.383 -0.148 36.563 1.00 86.19 1145 ALA A CA 1
ATOM 8711 C C . ALA A 1 1145 ? 30.299 0.947 36.509 1.00 86.19 1145 ALA A C 1
ATOM 8713 O O . ALA A 1 1145 ? 29.403 0.940 37.351 1.00 86.19 1145 ALA A O 1
ATOM 8714 N N . ASP A 1 1146 ? 30.347 1.807 35.484 1.00 86.94 1146 ASP A N 1
ATOM 8715 C CA . ASP A 1 1146 ? 29.406 2.913 35.264 1.00 86.94 1146 ASP A CA 1
ATOM 8716 C C . ASP A 1 1146 ? 28.352 2.594 34.177 1.00 86.94 1146 ASP A C 1
ATOM 8718 O O . ASP A 1 1146 ? 27.652 3.488 33.688 1.00 86.94 1146 ASP A O 1
ATOM 8722 N N . ASP A 1 1147 ? 28.216 1.329 33.754 1.00 88.75 1147 ASP A N 1
ATOM 8723 C CA . ASP A 1 1147 ? 27.149 0.938 32.829 1.00 88.75 1147 ASP A CA 1
ATOM 8724 C C . ASP A 1 1147 ? 25.801 0.839 33.566 1.00 88.75 1147 ASP A C 1
ATOM 8726 O O . ASP A 1 1147 ? 25.582 -0.058 34.385 1.00 88.75 1147 ASP A O 1
ATOM 8730 N N . TRP A 1 1148 ? 24.869 1.725 33.200 1.00 83.50 1148 TRP A N 1
ATOM 8731 C CA . TRP A 1 1148 ? 23.489 1.770 33.701 1.00 83.50 1148 TRP A CA 1
ATOM 8732 C C . TRP A 1 1148 ? 22.717 0.457 33.507 1.00 83.50 1148 TRP A C 1
ATOM 8734 O O . TRP A 1 1148 ? 21.704 0.239 34.168 1.00 83.50 1148 TRP A O 1
ATOM 8744 N N . ILE A 1 1149 ? 23.182 -0.450 32.640 1.00 84.69 1149 ILE A N 1
ATOM 8745 C CA . ILE A 1 1149 ? 22.626 -1.805 32.520 1.00 84.69 1149 ILE A CA 1
ATOM 8746 C C . ILE A 1 1149 ? 22.670 -2.573 33.846 1.00 84.69 1149 ILE A C 1
ATOM 8748 O O . ILE A 1 1149 ? 21.838 -3.453 34.049 1.00 84.69 1149 ILE A O 1
ATOM 8752 N N . ALA A 1 1150 ? 23.569 -2.227 34.775 1.00 81.31 1150 ALA A N 1
ATOM 8753 C CA . ALA A 1 1150 ? 23.569 -2.784 36.129 1.00 81.31 1150 ALA A CA 1
ATOM 8754 C C . ALA A 1 1150 ? 22.248 -2.550 36.890 1.00 81.31 1150 ALA A C 1
ATOM 8756 O O . ALA A 1 1150 ? 21.893 -3.351 37.755 1.00 81.31 1150 ALA A O 1
ATOM 8757 N N . ASP A 1 1151 ? 21.514 -1.490 36.540 1.00 77.81 1151 ASP A N 1
ATOM 8758 C CA . ASP A 1 1151 ? 20.240 -1.116 37.158 1.00 77.81 1151 ASP A CA 1
ATOM 8759 C C . ASP A 1 1151 ? 19.025 -1.748 36.450 1.00 77.81 1151 ASP A C 1
ATOM 8761 O O . ASP A 1 1151 ? 17.881 -1.573 36.883 1.00 77.81 1151 ASP A O 1
ATOM 8765 N N . VAL A 1 1152 ? 19.240 -2.492 35.357 1.00 76.31 1152 VAL A N 1
ATOM 8766 C CA . VAL A 1 1152 ? 18.167 -3.179 34.630 1.00 76.31 1152 VAL A CA 1
ATOM 8767 C C . VAL A 1 1152 ? 17.808 -4.489 35.346 1.00 76.31 1152 VAL A C 1
ATOM 8769 O O . VAL A 1 1152 ? 18.692 -5.287 35.659 1.00 76.31 1152 VAL A O 1
ATOM 8772 N N . PRO A 1 1153 ? 16.513 -4.781 35.584 1.00 68.88 1153 PRO A N 1
ATOM 8773 C CA . PRO A 1 1153 ? 16.103 -6.034 36.210 1.00 68.88 1153 PRO A CA 1
ATOM 8774 C C . PRO A 1 1153 ? 16.457 -7.253 35.339 1.00 68.88 1153 PRO A C 1
ATOM 8776 O O . PRO A 1 1153 ? 15.743 -7.578 34.390 1.00 68.88 1153 PRO A O 1
ATOM 8779 N N . HIS A 1 1154 ? 17.538 -7.961 35.683 1.00 77.25 1154 HIS A N 1
ATOM 8780 C CA . HIS A 1 1154 ? 17.995 -9.199 35.032 1.00 77.25 1154 HIS A CA 1
ATOM 8781 C C . HIS A 1 1154 ? 17.120 -10.409 35.395 1.00 77.25 1154 HIS A C 1
ATOM 8783 O O . HIS A 1 1154 ? 17.533 -11.375 36.041 1.00 77.25 1154 HIS A O 1
ATOM 8789 N N . THR A 1 1155 ? 15.857 -10.309 35.005 1.00 75.25 1155 THR A N 1
ATOM 8790 C CA . THR A 1 1155 ? 14.821 -11.323 35.170 1.00 75.25 1155 THR A CA 1
ATOM 8791 C C . THR A 1 1155 ? 14.098 -11.483 33.842 1.00 75.25 1155 THR A C 1
ATOM 8793 O O . THR A 1 1155 ? 14.098 -10.572 33.015 1.00 75.25 1155 THR A O 1
ATOM 8796 N N . SER A 1 1156 ? 13.500 -12.643 33.610 1.00 78.62 1156 SER A N 1
ATOM 8797 C CA . SER A 1 1156 ? 12.563 -12.854 32.511 1.00 78.62 1156 SER A CA 1
ATOM 8798 C C . SER A 1 1156 ? 11.234 -13.340 33.071 1.00 78.62 1156 SER A C 1
ATOM 8800 O O . SER A 1 1156 ? 11.189 -14.059 34.072 1.00 78.62 1156 SER A O 1
ATOM 8802 N N . ALA A 1 1157 ? 10.145 -12.924 32.438 1.00 68.94 1157 ALA A N 1
ATOM 8803 C CA . ALA A 1 1157 ? 8.804 -13.389 32.745 1.00 68.94 1157 ALA A CA 1
ATOM 8804 C C . ALA A 1 1157 ? 8.037 -13.611 31.444 1.00 68.94 1157 ALA A C 1
ATOM 8806 O O . ALA A 1 1157 ? 8.031 -12.752 30.559 1.00 68.94 1157 ALA A O 1
ATOM 8807 N N . ASP A 1 1158 ? 7.355 -14.747 31.347 1.00 61.56 1158 ASP A N 1
ATOM 8808 C CA . ASP A 1 1158 ? 6.448 -15.011 30.237 1.00 61.56 1158 ASP A CA 1
ATOM 8809 C C . ASP A 1 1158 ? 5.116 -14.309 30.493 1.00 61.56 1158 ASP A C 1
ATOM 8811 O O . ASP A 1 1158 ? 4.347 -14.671 31.386 1.00 61.56 1158 ASP A O 1
ATOM 8815 N N . LEU A 1 1159 ? 4.848 -13.274 29.700 1.00 50.81 1159 LEU A N 1
ATOM 8816 C CA . LEU A 1 1159 ? 3.636 -12.470 29.778 1.00 50.81 1159 LEU A CA 1
ATOM 8817 C C . LEU A 1 1159 ? 2.887 -12.596 28.450 1.00 50.81 1159 LEU A C 1
ATOM 8819 O O . LEU A 1 1159 ? 3.332 -12.098 27.420 1.00 50.81 1159 LEU A O 1
ATOM 8823 N N . PHE A 1 1160 ? 1.734 -13.271 28.469 1.00 47.75 1160 PHE A N 1
ATOM 8824 C CA . PHE A 1 1160 ? 0.847 -13.421 27.303 1.00 47.75 1160 PHE A CA 1
ATOM 8825 C C . PHE A 1 1160 ? 1.525 -14.019 26.052 1.00 47.75 1160 PHE A C 1
ATOM 8827 O O . PHE A 1 1160 ? 1.288 -13.568 24.935 1.00 47.75 1160 PHE A O 1
ATOM 8834 N N . GLY A 1 1161 ? 2.377 -15.035 26.233 1.00 54.38 1161 GLY A N 1
ATOM 8835 C CA . GLY A 1 1161 ? 3.080 -15.699 25.127 1.00 54.38 1161 GLY A CA 1
ATOM 8836 C C . GLY A 1 1161 ? 4.270 -14.914 24.562 1.00 54.38 1161 GLY A C 1
ATOM 8837 O O . GLY A 1 1161 ? 4.804 -15.295 23.528 1.00 54.38 1161 GLY A O 1
ATOM 8838 N N . THR A 1 1162 ? 4.687 -13.825 25.215 1.00 50.41 1162 THR A N 1
ATOM 8839 C CA . THR A 1 1162 ? 5.918 -13.084 24.903 1.00 50.41 1162 THR A CA 1
ATOM 8840 C C . THR A 1 1162 ? 6.799 -13.029 26.148 1.00 50.41 1162 THR A C 1
ATOM 8842 O O . THR A 1 1162 ? 6.361 -12.567 27.203 1.00 50.41 1162 THR A O 1
ATOM 8845 N N . THR A 1 1163 ? 8.048 -13.478 26.036 1.00 69.56 1163 THR A N 1
ATOM 8846 C CA . THR A 1 1163 ? 9.028 -13.370 27.122 1.00 69.56 1163 THR A CA 1
ATOM 8847 C C . THR A 1 1163 ? 9.511 -11.922 27.222 1.00 69.56 1163 THR A C 1
ATOM 8849 O O . THR A 1 1163 ? 10.096 -11.377 26.279 1.00 69.56 1163 THR A O 1
ATOM 8852 N N . VAL A 1 1164 ? 9.232 -11.283 28.359 1.00 70.31 1164 VAL A N 1
ATOM 8853 C CA . VAL A 1 1164 ? 9.689 -9.927 28.686 1.00 70.31 1164 VAL A CA 1
ATOM 8854 C C . VAL A 1 1164 ? 10.862 -10.031 29.651 1.00 70.31 1164 VAL A C 1
ATOM 8856 O O . VAL A 1 1164 ? 10.778 -10.729 30.661 1.00 70.31 1164 VAL A O 1
ATOM 8859 N N . GLY A 1 1165 ? 11.942 -9.315 29.348 1.00 73.06 1165 GLY A N 1
ATOM 8860 C CA . GLY A 1 1165 ? 13.210 -9.425 30.061 1.00 73.06 1165 GLY A CA 1
ATOM 8861 C C . GLY A 1 1165 ? 14.080 -10.577 29.550 1.00 73.06 1165 GLY A C 1
ATOM 8862 O O . GLY A 1 1165 ? 13.625 -11.470 28.836 1.00 73.06 1165 GLY A O 1
ATOM 8863 N N . PHE A 1 1166 ? 15.368 -10.533 29.884 1.00 82.81 1166 PHE A N 1
ATOM 8864 C CA . PHE A 1 1166 ? 16.400 -11.336 29.214 1.00 82.81 1166 PHE A CA 1
ATOM 8865 C C . PHE A 1 1166 ? 17.085 -12.360 30.125 1.00 82.81 1166 PHE A C 1
ATOM 8867 O O . PHE A 1 1166 ? 18.152 -12.874 29.782 1.00 82.81 1166 PHE A O 1
ATOM 8874 N N . GLY A 1 1167 ? 16.456 -12.685 31.255 1.00 81.62 1167 GLY A N 1
ATOM 8875 C CA . GLY A 1 1167 ? 16.930 -13.718 32.172 1.00 81.62 1167 GLY A CA 1
ATOM 8876 C C . GLY A 1 1167 ? 18.153 -13.279 32.975 1.00 81.62 1167 GLY A C 1
ATOM 8877 O O . GLY A 1 1167 ? 18.371 -12.089 33.200 1.00 81.62 1167 GLY A O 1
ATOM 8878 N N . THR A 1 1168 ? 18.924 -14.259 33.445 1.00 87.31 1168 THR A N 1
ATOM 8879 C CA . THR A 1 1168 ? 20.060 -14.053 34.351 1.00 87.31 1168 THR A CA 1
ATOM 8880 C C . THR A 1 1168 ? 21.142 -13.158 33.742 1.00 87.31 1168 THR A C 1
ATOM 8882 O O . THR A 1 1168 ? 21.539 -13.333 32.592 1.00 87.31 1168 THR A O 1
ATOM 8885 N N . ASP A 1 1169 ? 21.650 -12.230 34.555 1.00 88.88 1169 ASP A N 1
ATOM 8886 C CA . ASP A 1 1169 ? 22.764 -11.343 34.216 1.00 88.88 1169 ASP A CA 1
ATOM 8887 C C . ASP A 1 1169 ? 23.999 -12.149 33.757 1.00 88.88 1169 ASP A C 1
ATOM 8889 O O . ASP A 1 1169 ? 24.490 -12.976 34.534 1.00 88.88 1169 ASP A O 1
ATOM 8893 N N . PRO A 1 1170 ? 24.547 -11.916 32.548 1.00 91.06 1170 PRO A N 1
ATOM 8894 C CA . PRO A 1 1170 ? 25.697 -12.660 32.044 1.00 91.06 1170 PRO A CA 1
ATOM 8895 C C . PRO A 1 1170 ? 26.971 -12.535 32.882 1.00 91.06 1170 PRO A C 1
ATOM 8897 O O . PRO A 1 1170 ? 27.812 -13.432 32.813 1.00 91.06 1170 PRO A O 1
ATOM 8900 N N . VAL A 1 1171 ? 27.127 -11.471 33.685 1.00 92.00 1171 VAL A N 1
ATOM 8901 C CA . VAL A 1 1171 ? 28.270 -11.343 34.614 1.00 92.00 1171 VAL A CA 1
ATOM 8902 C C . VAL A 1 1171 ? 28.021 -11.995 35.978 1.00 92.00 1171 VAL A C 1
ATOM 8904 O O . VAL A 1 1171 ? 28.934 -12.084 36.798 1.00 92.00 1171 VAL A O 1
ATOM 8907 N N . SER A 1 1172 ? 26.805 -12.483 36.238 1.00 89.62 1172 SER A N 1
ATOM 8908 C CA . SER A 1 1172 ? 26.497 -13.214 37.465 1.00 89.62 1172 SER A CA 1
ATOM 8909 C C . SER A 1 1172 ? 27.146 -14.604 37.452 1.00 89.62 1172 SER A C 1
ATOM 8911 O O . SER A 1 1172 ? 27.038 -15.322 36.451 1.00 89.62 1172 SER A O 1
ATOM 8913 N N . PRO A 1 1173 ? 27.720 -15.071 38.580 1.00 86.44 1173 PRO A N 1
ATOM 8914 C CA . PRO A 1 1173 ? 28.192 -16.449 38.711 1.00 86.44 1173 PRO A CA 1
ATOM 8915 C C . PRO A 1 1173 ? 27.126 -17.500 38.367 1.00 86.44 1173 PRO A C 1
ATOM 8917 O O . PRO A 1 1173 ? 27.469 -18.585 37.906 1.00 86.44 1173 PRO A O 1
ATOM 8920 N N . ALA A 1 1174 ? 25.838 -17.177 38.557 1.00 85.69 1174 ALA A N 1
ATOM 8921 C CA . ALA A 1 1174 ? 24.720 -18.065 38.238 1.00 85.69 1174 ALA A CA 1
ATOM 8922 C C . ALA A 1 1174 ? 24.552 -18.319 36.728 1.00 85.69 1174 ALA A C 1
ATOM 8924 O O . ALA A 1 1174 ? 24.041 -19.369 36.347 1.00 85.69 1174 ALA A O 1
ATOM 8925 N N . PHE A 1 1175 ? 25.002 -17.396 35.870 1.00 91.31 1175 PHE A N 1
ATOM 8926 C CA . PHE A 1 1175 ? 24.941 -17.571 34.420 1.00 91.31 1175 PHE A CA 1
ATOM 8927 C C . PHE A 1 1175 ? 26.051 -18.500 33.907 1.00 91.31 1175 PHE A C 1
ATOM 8929 O O . PHE A 1 1175 ? 25.825 -19.288 32.992 1.00 91.31 1175 PHE A O 1
ATOM 8936 N N . GLY A 1 1176 ? 27.243 -18.459 34.513 1.00 90.50 1176 GLY A N 1
ATOM 8937 C CA . GLY A 1 1176 ? 28.348 -19.374 34.194 1.00 90.50 1176 GLY A CA 1
ATOM 8938 C C . GLY A 1 1176 ? 29.251 -18.953 33.024 1.00 90.50 1176 GLY A C 1
ATOM 8939 O O . GLY A 1 1176 ? 29.981 -19.793 32.497 1.00 90.50 1176 GLY A O 1
ATOM 8940 N N . ALA A 1 1177 ? 29.233 -17.679 32.615 1.00 92.12 1177 ALA A N 1
ATOM 8941 C CA . ALA A 1 1177 ? 30.206 -17.134 31.663 1.00 92.12 1177 ALA A CA 1
ATOM 8942 C C . ALA A 1 1177 ? 31.568 -16.846 32.324 1.00 92.12 1177 ALA A C 1
ATOM 8944 O O . ALA A 1 1177 ? 31.687 -16.698 33.542 1.00 92.12 1177 ALA A O 1
ATOM 8945 N N . ARG A 1 1178 ? 32.619 -16.732 31.508 1.00 94.38 1178 ARG A N 1
ATOM 8946 C CA . ARG A 1 1178 ? 33.942 -16.266 31.945 1.00 94.38 1178 ARG A CA 1
ATOM 8947 C C . ARG A 1 1178 ? 33.931 -14.742 32.042 1.00 94.38 1178 ARG A C 1
ATOM 8949 O O . ARG A 1 1178 ? 33.931 -14.064 31.015 1.00 94.38 1178 ARG A O 1
ATOM 8956 N N . VAL A 1 1179 ? 33.913 -14.216 33.264 1.00 94.06 1179 VAL A N 1
ATOM 8957 C CA . VAL A 1 1179 ? 33.827 -12.768 33.493 1.00 94.06 1179 VAL A CA 1
ATOM 8958 C C . VAL A 1 1179 ? 35.206 -12.111 33.388 1.00 94.06 1179 VAL A C 1
ATOM 8960 O O . VAL A 1 1179 ? 36.166 -12.573 34.013 1.00 94.06 1179 VAL A O 1
ATOM 8963 N N . PHE A 1 1180 ? 35.309 -11.045 32.594 1.00 94.38 1180 PHE A N 1
ATOM 8964 C CA . PHE A 1 1180 ? 36.536 -10.260 32.422 1.00 94.38 1180 PHE A CA 1
ATOM 8965 C C . PHE A 1 1180 ? 36.329 -8.786 32.782 1.00 94.38 1180 PHE A C 1
ATOM 8967 O O . PHE A 1 1180 ? 35.204 -8.286 32.785 1.00 94.38 1180 PHE A O 1
ATOM 8974 N N . ALA A 1 1181 ? 37.413 -8.090 33.120 1.00 91.25 1181 ALA A N 1
ATOM 8975 C CA . ALA A 1 1181 ? 37.352 -6.696 33.545 1.00 91.25 1181 ALA A CA 1
ATOM 8976 C C . ALA A 1 1181 ? 37.020 -5.763 32.362 1.00 91.25 1181 ALA A C 1
ATOM 8978 O O . ALA A 1 1181 ? 37.695 -5.808 31.334 1.00 91.25 1181 ALA A O 1
ATOM 8979 N N . ALA A 1 1182 ? 36.021 -4.885 32.521 1.00 89.06 1182 ALA A N 1
ATOM 8980 C CA . ALA A 1 1182 ? 35.665 -3.858 31.527 1.00 89.06 1182 ALA A CA 1
ATOM 8981 C C . ALA A 1 1182 ? 36.092 -2.427 31.913 1.00 89.06 1182 ALA A C 1
ATOM 8983 O O . ALA A 1 1182 ? 36.053 -1.538 31.065 1.00 89.06 1182 ALA A O 1
ATOM 8984 N N . GLY A 1 1183 ? 36.542 -2.201 33.153 1.00 89.06 1183 GLY A N 1
ATOM 8985 C CA . GLY A 1 1183 ? 36.900 -0.869 33.659 1.00 89.06 1183 GLY A CA 1
ATOM 8986 C C . GLY A 1 1183 ? 35.686 -0.043 34.103 1.00 89.06 1183 GLY A C 1
ATOM 8987 O O . GLY A 1 1183 ? 34.645 -0.599 34.450 1.00 89.06 1183 GLY A O 1
ATOM 8988 N N . ASP A 1 1184 ? 35.837 1.279 34.107 1.00 85.69 1184 ASP A N 1
ATOM 8989 C CA . ASP A 1 1184 ? 34.862 2.289 34.550 1.00 85.69 1184 ASP A CA 1
ATOM 8990 C C . ASP A 1 1184 ? 34.047 2.915 33.400 1.00 85.69 1184 ASP A C 1
ATOM 8992 O O . ASP A 1 1184 ? 33.319 3.876 33.603 1.00 85.69 1184 ASP A O 1
ATOM 8996 N N . GLY A 1 1185 ? 34.138 2.380 32.179 1.00 81.81 1185 GLY A N 1
ATOM 8997 C CA . GLY A 1 1185 ? 33.382 2.892 31.030 1.00 81.81 1185 GLY A CA 1
ATOM 8998 C C . GLY A 1 1185 ? 31.864 2.699 31.158 1.00 81.81 1185 GLY A C 1
ATOM 8999 O O . GLY A 1 1185 ? 31.401 1.705 31.722 1.00 81.81 1185 GLY A O 1
ATOM 9000 N N . GLY A 1 1186 ? 31.092 3.627 30.582 1.00 82.62 1186 GLY A N 1
ATOM 9001 C CA . GLY A 1 1186 ? 29.637 3.528 30.481 1.00 82.62 1186 GLY A CA 1
ATOM 9002 C C . GLY A 1 1186 ? 29.176 2.656 29.304 1.00 82.62 1186 GLY A C 1
ATOM 9003 O O . GLY A 1 1186 ? 29.974 2.094 28.554 1.00 82.62 1186 GLY A O 1
ATOM 9004 N N . HIS A 1 1187 ? 27.860 2.577 29.086 1.00 87.81 1187 HIS A N 1
ATOM 9005 C CA . HIS A 1 1187 ? 27.242 1.627 28.144 1.00 87.81 1187 HIS A CA 1
ATOM 9006 C C . HIS A 1 1187 ? 27.766 1.676 26.697 1.00 87.81 1187 HIS A C 1
ATOM 9008 O O . HIS A 1 1187 ? 27.715 0.681 25.978 1.00 87.81 1187 HIS A O 1
ATOM 9014 N N . SER A 1 1188 ? 28.251 2.831 26.235 1.00 84.50 1188 SER A N 1
ATOM 9015 C CA . SER A 1 1188 ? 28.774 3.011 24.869 1.00 84.50 1188 SER A CA 1
ATOM 9016 C C . SER A 1 1188 ? 30.305 2.937 24.776 1.00 84.50 1188 SER A C 1
ATOM 9018 O O . SER A 1 1188 ? 30.847 3.096 23.686 1.00 84.50 1188 SER A O 1
ATOM 9020 N N . ASP A 1 1189 ? 31.008 2.688 25.887 1.00 88.25 1189 ASP A N 1
ATOM 9021 C CA . ASP A 1 1189 ? 32.469 2.820 25.980 1.00 88.25 1189 ASP A CA 1
ATOM 9022 C C . ASP A 1 1189 ? 33.238 1.495 25.823 1.00 88.25 1189 ASP A C 1
ATOM 9024 O O . ASP A 1 1189 ? 34.467 1.494 25.852 1.00 88.25 1189 ASP A O 1
ATOM 9028 N N . TYR A 1 1190 ? 32.561 0.361 25.607 1.00 90.50 1190 TYR A N 1
ATOM 9029 C CA . TYR A 1 1190 ? 33.199 -0.968 25.538 1.00 90.50 1190 TYR A CA 1
ATOM 9030 C C . TYR A 1 1190 ? 34.268 -1.124 24.451 1.00 90.50 1190 TYR A C 1
ATOM 9032 O O . TYR A 1 1190 ? 35.162 -1.959 24.593 1.00 90.50 1190 TYR A O 1
ATOM 9040 N N . PHE A 1 1191 ? 34.171 -0.330 23.382 1.00 93.00 1191 PHE A N 1
ATOM 9041 C CA . PHE A 1 1191 ? 35.133 -0.294 22.279 1.00 93.00 1191 PHE A CA 1
ATOM 9042 C C . PHE A 1 1191 ? 35.965 0.996 22.263 1.00 93.00 1191 PHE A C 1
ATOM 9044 O O . PHE A 1 1191 ? 36.601 1.317 21.261 1.00 93.00 1191 PHE A O 1
ATOM 9051 N N . ARG A 1 1192 ? 35.949 1.778 23.351 1.00 90.88 1192 ARG A N 1
ATOM 9052 C CA . ARG A 1 1192 ? 36.719 3.020 23.445 1.00 90.88 1192 ARG A CA 1
ATOM 9053 C C . ARG A 1 1192 ? 38.223 2.693 23.432 1.00 90.88 1192 ARG A C 1
ATOM 9055 O O . ARG A 1 1192 ? 38.648 1.871 24.249 1.00 90.88 1192 ARG A O 1
ATOM 9062 N N . PRO A 1 1193 ? 39.034 3.331 22.564 1.00 90.50 1193 PRO A N 1
ATOM 9063 C CA . PRO A 1 1193 ? 40.484 3.130 22.535 1.00 90.50 1193 PRO A CA 1
ATOM 9064 C C . PRO A 1 1193 ? 41.137 3.322 23.909 1.00 90.50 1193 PRO A C 1
ATOM 9066 O O . PRO A 1 1193 ? 40.838 4.299 24.603 1.00 90.50 1193 PRO A O 1
ATOM 9069 N N . GLY A 1 1194 ? 42.019 2.394 24.296 1.00 84.69 1194 GLY A N 1
ATOM 9070 C CA . GLY A 1 1194 ? 42.712 2.393 25.591 1.00 84.69 1194 GLY A CA 1
ATOM 9071 C C . GLY A 1 1194 ? 41.851 1.990 26.795 1.00 84.69 1194 GLY A C 1
ATOM 9072 O O . GLY A 1 1194 ? 42.283 2.163 27.935 1.00 84.69 1194 GLY A O 1
ATOM 9073 N N . SER A 1 1195 ? 40.628 1.497 26.574 1.00 90.56 1195 SER A N 1
ATOM 9074 C CA . SER A 1 1195 ? 39.800 0.938 27.645 1.00 90.56 1195 SER A CA 1
ATOM 9075 C C . SER A 1 1195 ? 40.212 -0.496 27.983 1.00 90.56 1195 SER A C 1
ATOM 9077 O O . SER A 1 1195 ? 40.553 -1.288 27.108 1.00 90.56 1195 SER A O 1
ATOM 9079 N N . VAL A 1 1196 ? 40.075 -0.865 29.260 1.00 91.12 1196 VAL A N 1
ATOM 9080 C CA . VAL A 1 1196 ? 40.332 -2.237 29.739 1.00 91.12 1196 VAL A CA 1
ATOM 9081 C C . VAL A 1 1196 ? 39.449 -3.263 29.011 1.00 91.12 1196 VAL A C 1
ATOM 9083 O O . VAL A 1 1196 ? 39.877 -4.389 28.755 1.00 91.12 1196 VAL A O 1
ATOM 9086 N N . SER A 1 1197 ? 38.223 -2.867 28.651 1.00 93.19 1197 SER A N 1
ATOM 9087 C CA . SER A 1 1197 ? 37.312 -3.684 27.847 1.00 93.19 1197 SER A CA 1
ATOM 9088 C C . SER A 1 1197 ? 37.889 -4.000 26.465 1.00 93.19 1197 SER A C 1
ATOM 9090 O O . SER A 1 1197 ? 37.946 -5.171 26.093 1.00 93.19 1197 SER A O 1
ATOM 9092 N N . LEU A 1 1198 ? 38.345 -2.988 25.718 1.00 93.38 1198 LEU A N 1
ATOM 9093 C CA . LEU A 1 1198 ? 38.883 -3.170 24.369 1.00 93.38 1198 LEU A CA 1
ATOM 9094 C C . LEU A 1 1198 ? 40.129 -4.071 24.365 1.00 93.38 1198 LEU A C 1
ATOM 9096 O O . LEU A 1 1198 ? 40.203 -4.989 23.548 1.00 93.38 1198 LEU A O 1
ATOM 9100 N N . ASP A 1 1199 ? 41.036 -3.886 25.329 1.00 90.44 1199 ASP A N 1
ATOM 9101 C CA . ASP A 1 1199 ? 42.232 -4.724 25.499 1.00 90.44 1199 ASP A CA 1
ATOM 9102 C C . ASP A 1 1199 ? 41.868 -6.205 25.685 1.00 90.44 1199 ASP A C 1
ATOM 9104 O O . ASP A 1 1199 ? 42.466 -7.105 25.089 1.00 90.44 1199 ASP A O 1
ATOM 9108 N N . ASN A 1 1200 ? 40.868 -6.484 26.525 1.00 92.88 1200 ASN A N 1
ATOM 9109 C CA . ASN A 1 1200 ? 40.414 -7.847 26.780 1.00 92.88 1200 ASN A CA 1
ATOM 9110 C C . ASN A 1 1200 ? 39.651 -8.440 25.588 1.00 92.88 1200 ASN A C 1
ATOM 9112 O O . ASN A 1 1200 ? 39.837 -9.620 25.286 1.00 92.88 1200 ASN A O 1
ATOM 9116 N N . LEU A 1 1201 ? 38.844 -7.641 24.881 1.00 94.12 1201 LEU A N 1
ATOM 9117 C CA . LEU A 1 1201 ? 38.180 -8.057 23.642 1.00 94.12 1201 LEU A CA 1
ATOM 9118 C C . LEU A 1 1201 ? 39.209 -8.447 22.573 1.00 94.12 1201 LEU A C 1
ATOM 9120 O O . LEU A 1 1201 ? 39.081 -9.510 21.965 1.00 94.12 1201 LEU A O 1
ATOM 9124 N N . ALA A 1 1202 ? 40.273 -7.658 22.409 1.00 92.25 1202 ALA A N 1
ATOM 9125 C CA . ALA A 1 1202 ? 41.372 -7.976 21.504 1.00 92.25 1202 ALA A CA 1
ATOM 9126 C C . ALA A 1 1202 ? 42.084 -9.286 21.894 1.00 92.25 1202 ALA A C 1
ATOM 9128 O O . ALA A 1 1202 ? 42.300 -10.144 21.037 1.00 92.25 1202 ALA A O 1
ATOM 9129 N N . ARG A 1 1203 ? 42.368 -9.510 23.187 1.00 91.19 1203 ARG A N 1
ATOM 9130 C CA . ARG A 1 1203 ? 42.961 -10.774 23.678 1.00 91.19 1203 ARG A CA 1
ATOM 9131 C C . ARG A 1 1203 ? 42.070 -11.987 23.413 1.00 91.19 1203 ARG A C 1
ATOM 9133 O O . ARG A 1 1203 ? 42.580 -13.048 23.051 1.00 91.19 1203 ARG A O 1
ATOM 9140 N N . ILE A 1 1204 ? 40.750 -11.852 23.565 1.00 92.38 1204 ILE A N 1
ATOM 9141 C CA . ILE A 1 1204 ? 39.798 -12.930 23.248 1.00 92.38 1204 ILE A CA 1
ATOM 9142 C C . ILE A 1 1204 ? 39.853 -13.260 21.751 1.00 92.38 1204 ILE A C 1
ATOM 9144 O O . ILE A 1 1204 ? 40.017 -14.431 21.407 1.00 92.38 1204 ILE A O 1
ATOM 9148 N N . VAL A 1 1205 ? 39.806 -12.243 20.882 1.00 93.00 1205 VAL A N 1
ATOM 9149 C CA . VAL A 1 1205 ? 39.866 -12.399 19.415 1.00 93.00 1205 VAL A CA 1
ATOM 9150 C C . VAL A 1 1205 ? 41.185 -13.033 18.959 1.00 93.00 1205 VAL A C 1
ATOM 9152 O O . VAL A 1 1205 ? 41.185 -13.928 18.115 1.00 93.00 1205 VAL A O 1
ATOM 9155 N N . LEU A 1 1206 ? 42.317 -12.631 19.542 1.00 89.94 1206 LEU A N 1
ATOM 9156 C CA . LEU A 1 1206 ? 43.630 -13.213 19.237 1.00 89.94 1206 LEU A CA 1
ATOM 9157 C C . LEU A 1 1206 ? 43.757 -14.662 19.748 1.00 89.94 1206 LEU A C 1
ATOM 9159 O O . LEU A 1 1206 ? 44.455 -15.493 19.155 1.00 89.94 1206 LEU A O 1
ATOM 9163 N N . GLY A 1 1207 ? 42.995 -15.008 20.789 1.00 84.81 1207 GLY A N 1
ATOM 9164 C CA . GLY A 1 1207 ? 43.004 -16.315 21.439 1.00 84.81 1207 GLY A CA 1
ATOM 9165 C C . GLY A 1 1207 ? 43.894 -16.386 22.684 1.00 84.81 1207 GLY A C 1
ATOM 9166 O O . GLY A 1 1207 ? 44.026 -17.473 23.256 1.00 84.81 1207 GLY A O 1
ATOM 9167 N N . ASP A 1 1208 ? 44.418 -15.251 23.151 1.00 85.94 1208 ASP A N 1
ATOM 9168 C CA . ASP A 1 1208 ? 45.295 -15.075 24.320 1.00 85.94 1208 ASP A CA 1
ATOM 9169 C C . ASP A 1 1208 ? 44.511 -15.111 25.639 1.00 85.94 1208 ASP A C 1
ATOM 9171 O O . ASP A 1 1208 ? 44.629 -14.273 26.532 1.00 85.94 1208 ASP A O 1
ATOM 9175 N N . THR A 1 1209 ? 43.664 -16.128 25.776 1.00 82.81 1209 THR A N 1
ATOM 9176 C CA . THR A 1 1209 ? 42.670 -16.227 26.855 1.00 82.81 1209 THR A CA 1
ATOM 9177 C C . THR A 1 1209 ? 43.254 -16.323 28.267 1.00 82.81 1209 THR A C 1
ATOM 9179 O O . THR A 1 1209 ? 42.537 -16.072 29.233 1.00 82.81 1209 THR A O 1
ATOM 9182 N N . SER A 1 1210 ? 44.539 -16.664 28.412 1.00 80.56 1210 SER A N 1
ATOM 9183 C CA . SER A 1 1210 ? 45.260 -16.636 29.694 1.00 80.56 1210 SER A CA 1
ATOM 9184 C C . SER A 1 1210 ? 45.670 -15.230 30.134 1.00 80.56 1210 SER A C 1
ATOM 9186 O O . SER A 1 1210 ? 45.969 -15.037 31.308 1.00 80.56 1210 SER A O 1
ATOM 9188 N N . GLU A 1 1211 ? 45.697 -14.267 29.210 1.00 80.25 1211 GLU A N 1
ATOM 9189 C CA . GLU A 1 1211 ? 46.079 -12.875 29.468 1.00 80.25 1211 GLU A CA 1
ATOM 9190 C C . GLU A 1 1211 ? 44.865 -11.960 29.673 1.00 80.25 1211 GLU A C 1
ATOM 9192 O O . GLU A 1 1211 ? 45.022 -10.792 30.022 1.00 80.25 1211 GLU A O 1
ATOM 9197 N N . VAL A 1 1212 ? 43.647 -12.475 29.485 1.00 85.25 1212 VAL A N 1
ATOM 9198 C CA . VAL A 1 1212 ? 42.402 -11.755 29.780 1.00 85.25 1212 VAL A CA 1
ATOM 9199 C C . VAL A 1 1212 ? 42.318 -11.499 31.286 1.00 85.25 1212 VAL A C 1
ATOM 9201 O O . VAL A 1 1212 ? 42.344 -12.439 32.089 1.00 85.25 1212 VAL A O 1
ATOM 9204 N N . THR A 1 1213 ? 42.225 -10.231 31.688 1.00 82.06 1213 THR A N 1
ATOM 9205 C CA . THR A 1 1213 ? 42.130 -9.873 33.108 1.00 82.06 1213 THR A CA 1
ATOM 9206 C C . THR A 1 1213 ? 40.749 -10.243 33.638 1.00 82.06 1213 THR A C 1
ATOM 9208 O O . THR A 1 1213 ? 39.725 -9.849 33.084 1.00 82.06 1213 THR A O 1
ATOM 9211 N N . ARG A 1 1214 ? 40.708 -11.045 34.707 1.00 77.62 1214 ARG A N 1
ATOM 9212 C CA . ARG A 1 1214 ? 39.450 -11.455 35.348 1.00 77.62 1214 ARG A CA 1
ATOM 9213 C C . ARG A 1 1214 ? 38.887 -10.299 36.176 1.00 77.62 1214 ARG A C 1
ATOM 9215 O O . ARG A 1 1214 ? 39.671 -9.595 36.812 1.00 77.62 1214 ARG A O 1
ATOM 9222 N N . ALA A 1 1215 ? 37.568 -10.117 36.116 1.00 65.88 1215 ALA A N 1
ATOM 9223 C CA . ALA A 1 1215 ? 36.843 -9.149 36.942 1.00 65.88 1215 ALA A CA 1
ATOM 9224 C C . ALA A 1 1215 ? 36.728 -9.612 38.396 1.00 65.88 1215 ALA A C 1
ATOM 9226 O O . ALA A 1 1215 ? 36.667 -10.848 38.614 1.00 65.88 1215 ALA A O 1
#

Radius of gyration: 38.93 Å; Cα contacts (8 Å, |Δi|>4): 2059; chains: 1; bounding box: 109×87×112 Å

Sequence (1215 aa):
MMAPGRRSSTFSRLLRHGFTDPSAAERLLESTELTPVKDDPVLLDALGATADPDLALLGFVRLLEAQPDRTARRELLDTVIAAKPLRDRLLGVLGASAALGDHLARHSHDWQALVMYEPEDLHPGVEEFERGLAEATDPVSLRVAYRRCLLSIAARDVCGTTDVAQTAAELADLATATLRAALALARAAAPEDAALCRLAVVAMGKCGGHELNYVSDVDVIFVGEATDGADEQKALRAATRLASHLMRICSETTVEGSIWPVDANLRPEGRNGPLVRTLSSHLAYYQRWAKTWEFQALLKARPVAGDTDLGEEYIAALEPLVWKAAERENFVPDVQKMRRRVVENIPAAEIERELKLGPGGLRDVEFAVQLLQLVHGRGDTSLRSGTTLDALGALAAGGYVGRADAVQLDEAYRYLRSMEHRIQLFRLRRTHLVPESEDDQRRIGRSLGLRTDPVAELNREWKRHAAVVRRLHEKLFYRPLLDAVAQLAPGESRLRADAARERLVALGYADPASALRHLEALASGVTRKAAIQRTLLPVLLGWFADSADPDAGLLNFRKVSDALGKTPWYLRLLRDEGAAAENLARVLSAGRLAPDLLLRAPEAVALLGDGDGRGGGLEPREREHLEQEILAAVGRSEGPGQAVAFARGVRRRELFRTAAADIVASYGTEEAPGDADQGALVELVGGAVSDLTAATLAGTLRAVVRDGWGDTLPTRFAVIGMGRFGGHELGYGSDADVLFVHEPRDGVEEQEAARAANTVVEEMRRLLQLPSADPPLLIDADLRPEGKSGPLVRTLTSYEAYYRRWSLVWESQALLRAEPVAGDEDLGRRFIDLVDPLRYPAKGLGDDAVREIRRLKARMESERLPRGADPTLHAKLGRGGLSDVEWTVQLLQLRHGWAEPALRTTRTRRALGAACAAGLIAEEDAATLDEAYAANRANAAEAARMAAAHGDRERAAADWSIAVPSRQFLSFDGRGSGQAVEVFGDLAHAERVAVLVPGSDTTLDTWDRFRAGATALMDEVAAGSREGAHRPRTAVVAWLGYEAPRTVSTTVLTTGRAESAAPRLESFVRELRGLVGQDARISLLCHSYGSVVCARAAERSDHRGAGLQGAAHVDDLVFVGSPGTGANSAAALHTSARVWAARGADDWIADVPHTSADLFGTTVGFGTDPVSPAFGARVFAAGDGGHSDYFRPGSVSLDNLARIVLGDTSEVTRA

Foldseek 3Di:
DDDDDDDDPQLVLLVVLPAPCSPLLLVLCVDPLNVVCSPPPLLSNLLSLELHSSQLSVLLSLLLVLQPDPVSSVVVVVCLNPPPQLVNLSSNLSLQAPQLSVLCSVVSVLSVLSVDDDVVLLQDALVVLLVLQVPPLALVSNLNSLSSQVSNLSSCLLSVSDFLLSSLLSVLSNVLSSLASLLVNLCVVPVVLVQFKFKWKKWWDSSLQSNHFLADATEIAMEMATDPPHDGVSNQVSNLSSLVSSQCSQAPQDVSGHNYGHADQLQQVGPPDRRYYHLVVSLVRLVPPDDLVSLLRLLSIGTRYTDPVRSVVSNVSCVVSSLCSVVDPCNLVVLVVVLVVLQVPDPPVQQVFQQDNHQLHLVLQSSLLSVLCSVCCNPPVCLSRSHSLSNLVSCCVVVLAPPVLSVLSNVLNSLSSSLLNSLCNHHVDDDRGDDPDQSSQSSSQSSVVNDPRSNVVSVVVNVVSSVSSNVSSLLSLQQVLLVLQQPDDPPDDHDDLVNSLVSLVSLVAPCSVLLSVLSNLQQYDDDPRNVLSSVQVSVLLNLLSVELHSNQLSVLVSLLCVVCVVPVVVSCCVRVFVQLSSLSSQQSRHDDLLSLLCSLPVVLSQLSGQDDVPDHSLQQDALVVLLVVLQVQLVVDPALLSSLVVLLNSLSSRLNSLSSSLRDLCCADPVGRHDPPLLVNQLRSLQSNLSSVLSSLQSSLCRQCCHPPNRDQQKFKFKKFWDSNLQSRDDSPDAGAIAIEIGGDPPDDPVSNLVSSLSSVVSSQVSQQDDDSGDGHHYADQLDVVGPPDDRYDYLVRVLVCCVPPNDLVNLLRCLSIATRHTDPVRSVVSNVSSVCSVAPLQADDPVSVVVLVVVLVVCLVPVQPVLAFLCLQQDSHDLHLVVLSSVLSNCCRGCCNPQVQCSGNHRLSSLVSCCVVVVDPPVVSVVNSCSNSVSVVSNSVVVSPVVSPPDVVLVVLVSVCSGPVWAWPDWDPPDLIWTKTKDFDLLQALFEEEEFDAAPDGSSCPVLLVLLQVLLSVLLVVPDDPDDDAGGYMYMYGGPFDHHHPPDQVLQFLVRLLVLLVVVLVVLLVSCVRRDPSRAYAYAAAESSLQNLLSQQQPQDPVGRGCAPSSPHAAYEYELYLAHLDQAPVNSNHPHQYEYEYAPAECSVVRPQDWDQDPNTIGTHHHDSCDVRRPHQYAYFYNDYRSCLSPRPTLNSNLVSCVRSVVPVPGHGD

Mean predicted aligned error: 19.13 Å

Secondary structure (DSSP, 8-state):
-PPPPPPPHHHHHHHHTT-S-HHHHHHHHTSTTTGGGTT-HHHHHHHHTSS-HHHHHHHHHHHHHTSSSHHHHHHHHHHHHH-HHHHHHHHHHHHH-HHHHHHHHHSTTGGGGGT---GGGGS--HHHHHHHHTT--SHHHHHHHHHHHHHHHHHHHHTTSS-HHHHHHHHHHHHHHHHHHHHHHHHHH-HHHHHHEEEEEEE-HHHHTT---TT--EEEEEEEEEPTTS-HHHHHHHHHHHHHHHHHHHHS-BTTB-S--EE-TTSTTGGGS-SEE-HHHHHHHHHHT--HHHHHHHTT-EEEEE-HHHHHHHHHHHHHHHTTGGGSTTHHHHHHHHHHHHHHTS-TTTGGGBTTTSTTSHHHHHHHHHHHHHHHTTT-GGG--SSHHHHHHHHHHTTSS-HHHHHHHHHHHHHHHHHHHHHHHTTT----BPP--HHHHHHHHHHTT--SSHHHHHHHHHHHHHHHHHHHHHHHHHTHHHHTTTT--TTSPPPPHHHHHHHHHHTT-S-HHHHHHHHHHHH-SSSHHHHHHHHHHHHHHHHHHTSS-HHHHHHHHHHHHHHHTT-HHHHHHHHH-HHHHHHHHHHHHS-SHHHHHHHHSGGGGGGGSS-TTTS-SSSPPPHHHHHHHHHHHHHH-SSHHHHHHHHHHHHHHHHHHHHHHHHHHHH--SSSPPPS-HHHHHHHHHHHHHHHHHHHHHHHHHHHHHHHHTT--SEEEEEEE-HHHHTT---TT--EEEEEEEEEPTT--HHHHHHHHHHHHHHHHHHHTS--SSPP--EE-TTSTTGGGS-SSEEHHHHHHHHHHH--HHHHHHHTT-EEEEE-HHHHHHHHHHHHHHHS-TT---HHHHHHHHHHHHHHHHHHSPTT--TTT-TTTSTTSHHHHHHHHHHHHHHHTTT-GGG--S-HHHHHHHHHHTTSS-HHHHHHHHHHHHHHHHHHHHHHHHHHHH--HHHHHHHHHHS-TT-EEEEEE-STT-EEEEEES-GGG-SEEEEEE--TT--GGGHHHHHHHHHHHHHHHHH---TTSPPPPEEEEEEE-S-PPPSSSGGGGBSHHHHHHHHHHHHHHHHHHHHH-TTSEEEEEEETTHHHHHHHHHH---TT--STTTTT--SEEEEES-S--SSSSGGGG---SEEEEE--TT-GGGGS----EEETTEEES--S-TTSTTT--EEB--TT--TT-TT-TT-HHHHHHHHHHHT-TTTSPB-

Nearest PDB structures (foldseek):
  1v4a-assembly1_A  TM=8.573E-01  e=8.022E-20  Escherichia coli
  3k7d-assembly3_A  TM=7.180E-01  e=1.334E-16  Escherichia coli
  3k7d-assembly3_B  TM=7.189E-01  e=2.388E-16  Escherichia coli

Organism: NCBI:txid565072

pLDDT: mean 83.53, std 15.03, range [30.33, 98.56]

InterPro domains:
  IPR005190 Glutamate-ammonia ligase adenylyltransferase, repeated domain [PF03710] (89-313)
  IPR005190 Glutamate-ammonia ligase adenylyltransferase, repeated domain [PF03710] (582-831)
  IPR010427 Domain of unknown function DUF1023 [PF06259] (973-1156)
  IPR013546 PII-uridylyltransferase/Glutamine-synthetase adenylyltransferase [PF08335] (339-477)
  IPR013546 PII-uridylyltransferase/Glutamine-synthetase adenylyltransferase [PF08335] (873-935)
  IPR023057 Bifunctional glutamine synthetase adenylyltransferase/adenylyl-removing enzyme [MF_00802] (85-990)
  IPR023057 Bifunctional glutamine synthetase adenylyltransferase/adenylyl-removing enzyme [PTHR30621] (20-941)
  IPR029058 Alpha/Beta hydrolase fold [G3DSA:3.40.50.1820] (994-1196)
  IPR029058 Alpha/Beta hydrolase fold [SSF53474] (1058-1156)
  IPR043519 Nucleotidyltransferase superfamily [G3DSA:3.30.460.10] (97-320)
  IPR043519 Nucleotidyltransferase superfamily [G3DSA:3.30.460.10] (593-836)
  IPR043519 Nucleotidyltransferase superfamily [SSF81301] (62-324)
  IPR043519 Nucleotidyltransferase superfamily [SSF81301] (554-841)